Protein AF-0000000075576766 (afdb_homodimer)

InterPro domains:
  IPR001114 Adenylosuccinate synthetase [MF_00011] (1-422)
  IPR001114 Adenylosuccinate synthetase [PF00709] (5-418)
  IPR001114 Adenylosuccinate synthetase [PTHR11846] (3-420)
  IPR001114 Adenylosuccinate synthetase [SM00788] (3-421)
  IPR001114 Adenylosuccinate synthetase [TIGR00184] (5-420)
  IPR001114 Adenylosuccinate synthetase [cd03108] (2-418)
  IPR018220 Adenylosuccinate synthase, GTP-binding site [PS01266] (10-17)
  IPR027417 P-loop containing nucleoside triphosphate hydrolase [SSF52540] (1-420)
  IPR042109 Adenylosuccinate synthetase, domain 1 [G3DSA:3.40.440.10] (6-260)
  IPR042110 Adenylosuccinate synthetase, domain 2 [G3DSA:1.10.300.10] (100-195)
  IPR042111 Adenylosuccinate synthetase, domain 3 [G3DSA:3.90.170.10] (261-422)

pLDDT: mean 93.35, std 8.03, range [50.59, 98.88]

Solvent-accessible surface area (backbone atoms only — not comparable to full-atom values): 42208 Å² total; per-residue (Å²): 106,40,35,33,28,39,24,21,33,40,60,34,70,25,59,56,37,39,55,48,49,57,50,35,76,72,25,43,30,26,30,25,33,39,43,31,72,74,44,70,37,63,42,65,56,98,81,42,80,44,80,35,42,58,68,41,74,20,55,80,38,91,78,16,27,20,31,35,25,37,41,21,38,43,39,61,68,60,49,51,52,50,49,48,54,41,46,73,62,71,44,71,65,85,46,47,33,32,20,23,54,12,32,48,38,47,70,66,25,24,51,48,33,43,55,50,41,72,75,67,50,82,69,75,83,51,63,12,57,30,42,34,43,16,28,49,22,58,50,55,63,54,34,47,49,33,42,76,38,54,69,58,37,47,55,52,34,64,60,36,42,59,54,52,37,37,44,42,53,74,72,70,62,86,71,79,50,58,68,64,53,44,53,50,45,54,54,49,22,75,70,43,48,92,32,50,37,59,48,48,60,55,46,48,53,40,55,74,65,49,40,28,35,36,34,44,45,48,46,5,32,40,23,9,51,72,80,24,38,55,64,51,36,48,57,37,57,22,44,52,28,35,45,22,52,38,47,41,30,28,27,66,59,55,68,40,32,36,27,24,28,36,59,40,33,47,39,76,78,66,70,67,56,61,49,56,55,82,58,71,74,62,48,64,54,32,56,86,56,82,48,92,82,21,43,36,39,89,83,76,60,42,73,44,47,40,24,45,24,51,41,57,51,42,35,55,39,33,53,29,38,48,44,62,28,30,32,37,21,50,48,38,69,47,20,79,29,70,58,44,58,37,28,67,42,42,24,52,91,86,36,80,55,87,63,87,64,56,43,76,56,37,58,60,34,41,64,36,69,49,77,41,63,33,52,63,43,88,43,56,81,42,49,40,49,86,68,45,54,68,40,49,45,49,54,51,48,51,50,24,67,72,53,69,41,46,69,45,34,33,22,18,44,86,48,58,78,21,38,16,40,107,105,42,35,33,30,40,26,21,32,40,59,34,73,27,57,55,37,39,54,48,49,58,52,35,77,71,24,44,30,26,29,24,32,39,45,32,72,74,47,68,37,62,40,65,57,97,81,41,79,45,82,38,42,58,69,40,73,20,56,81,38,92,77,18,27,22,31,38,25,38,42,21,39,42,40,62,69,59,47,50,54,51,50,48,54,41,46,74,62,72,44,69,64,86,45,48,35,32,20,25,54,13,31,49,39,49,73,66,25,23,52,50,33,42,56,49,42,74,74,67,50,81,70,73,83,51,64,12,58,30,43,35,42,15,27,49,22,56,50,54,63,54,34,48,49,33,42,74,38,56,68,57,38,48,57,50,36,64,59,37,44,60,54,52,38,38,44,41,53,74,73,71,62,86,72,79,49,56,67,64,54,45,52,51,45,54,54,48,22,72,71,44,50,91,31,51,38,59,46,48,57,56,47,48,53,40,54,75,66,50,41,28,34,36,34,43,45,48,46,4,33,41,24,9,52,72,79,25,39,56,64,53,37,48,57,36,58,23,45,53,28,35,45,23,52,36,48,41,31,27,27,65,59,52,69,40,31,36,26,25,28,37,60,39,34,48,40,74,78,65,72,67,56,61,48,55,55,83,59,70,74,60,47,65,54,32,56,87,56,84,48,90,82,21,42,36,39,90,83,76,60,42,73,44,46,40,24,44,23,52,42,55,52,42,33,53,40,33,53,30,40,46,44,62,29,29,31,36,21,50,46,39,70,48,19,80,29,72,60,42,57,38,28,67,43,41,23,50,91,87,36,80,56,89,63,87,65,56,44,74,56,38,59,61,33,42,64,36,71,48,76,41,64,34,55,62,45,88,42,55,82,43,50,39,49,88,71,47,54,69,40,50,45,48,54,52,49,51,52,23,66,71,52,69,41,45,70,44,35,34,22,18,46,86,48,57,78,20,37,15,39,106

Secondary structure (DSSP, 8-state):
-EEEEEEESSSS-S-HHHHHHHHHTT-SEEEE-SB-TT--EEEEETTEEEEESSS-GGGGSTT-EEEE-TTBEE-HHHHHHHHHHHHHTT---TTEEEETTPEE--HHHHHHHHHHHHTT-S---SSSHHHHHHHHHTT---BGGGGG-HHHHHHHHHHHHHHHHHHHGGGTPPPP-HHHHHHHHHHHHHHHGGGEE-HHHHHHHHHHTT-EEEEEEEEEGGG-TTTSSTTSS-SS--STHHHHHHHTS-GGG--EEEEEEESSEEE-SSS--TTB--STHHHHHH--S-STTSSB-TTT-PBPEEE-EEHHHHHHHHHHH--SEEEEE-GGGGTT-SEEEEEEEEEETTEE-SSPP-HHHHTT-EEEEEEEE---S--TT--BGGGS-HHHHHHHHHHHHHHTSEEEEEE-SSSTT-EEE-/-EEEEEEESSSS-S-HHHHHHHHHTT-SEEEE-SB-TTS-EEEEETTEEEEESSS-GGGGSTT-EEEE-TTBEE-HHHHHHHHHHHHHTT---TTEEEETTPEE--HHHHHHHHHHHHTT-S---SSSHHHHHHHHHTT---BGGGGG-HHHHHHHHHHHHHHHHHHHGGGTPPPP-HHHHHHHHHHHHHHHGGGEE-HHHHHHHHHHTT-EEEEEEEEEGGG-TTTSSTTSS-SS--STHHHHHHHTS-GGG--EEEEEEESSEEE-SSS--TTB--STHHHHHH--S-STTSSB-TTT-PBPEEE-EEHHHHHHHHHHH--SEEEEE-GGGGTT-SEEEEEEEEEETTEE-SSPPPHHHHTT-EEEEEEEE---S--TT--BGGGS-HHHHHHHHHHHHHHTSEEEEEE-SSSTT-EEE-

Sequence (844 aa):
MSISVLVGAQWGDEGKGKMVDYFAQQSDLIVRFQGGDNAGHTVINDYGVFKLHLIPCGVFNKDCQCLIGTGLVVNPDVLFEEMQQIVEAKLSLAGLKISSKAHILMPYHQKLDELMEASGGIGTTKRGIGQAYAYKAMRKSLRFEDLLNLENAKKKLENIVPVVNDQMASYQIEPYTVAGLFEKCQVWAKTFADMIVNPVAYLHEQIDADKNILFEGQLGAMKDIDLGIFPYVTSSNPIAAYAAVSGGFPAKKIDKVIGVAKAFSSAVGAGPFPTEEFGGTIDILRGTGEKPDDEFGARTGRSRRLGWIDIPVLKYTHAINGYDELALCKIDKLDDLPEIKICVDYKLDGKLIKEFPNTEDLEKVEPVYITLPGWLSDTTKIRRLDDLPDNAKKYIKTIEDLVGTTVAYVGVGPDREDLAIRMSISVLVGAQWGDEGKGKMVDYFAQQSDLIVRFQGGDNAGHTVINDYGVFKLHLIPCGVFNKDCQCLIGTGLVVNPDVLFEEMQQIVEAKLSLAGLKISSKAHILMPYHQKLDELMEASGGIGTTKRGIGQAYAYKAMRKSLRFEDLLNLENAKKKLENIVPVVNDQMASYQIEPYTVAGLFEKCQVWAKTFADMIVNPVAYLHEQIDADKNILFEGQLGAMKDIDLGIFPYVTSSNPIAAYAAVSGGFPAKKIDKVIGVAKAFSSAVGAGPFPTEEFGGTIDILRGTGEKPDDEFGARTGRSRRLGWIDIPVLKYTHAINGYDELALCKIDKLDDLPEIKICVDYKLDGKLIKEFPNTEDLEKVEPVYITLPGWLSDTTKIRRLDDLPDNAKKYIKTIEDLVGTTVAYVGVGPDREDLAIR

Radius of gyration: 26.63 Å; Cα contacts (8 Å, |Δi|>4): 2029; chains: 2; bounding box: 61×81×69 Å

Foldseek 3Di:
DAEEEEFALFFFPQQLQLVQLLCLVVFQEEEAQAEEQQFWHWAADPLGIATDRQWRPNQVPPRHAYERFLHYAYALVSVVVSVVVCVVSVTDCPRYAYEQNHWYQAPLLLVVLVLVVVVPDQDGSSSSQQVSVVCVVVVLTHGNVCLLPLVVVLVSCVVNQVVSCVVCVVVPDDGDDSVVRSVVSPVSSVVRVVRYDNQQVVVVVCVVVVTGYYYYFGTHQLQAVPQHQPPNHGPHGRARQVSCVRRVHDSVRRDAYEHRHEQWDWHDGDFFDQFFDDDDPFVLLQPDLPDPNHQADPVPRHHITTGGAELLSSLSSCVVHVHQAYAYEDCQSQQQPQKGKYFQFWDQPNHTDDDDDHRVSSNRIHTDIDMFGHQNHQCQPAAALVPDGPSVVVSQVVSCVSNVHYHAWYARDSHSRRIHGD/DAEEEEFALFFFPQQLQLVQLLCLVVFQEEEAQAEEQQFWHWAADPLGIATDRQWRSNQVPPRHAYERFLHYAYALVSVVVSVVVCVVSVTDCPRYAYEQNHFYQAPLLLVVLVLVVVVPDQDGSSSSQQVSVVCVVVVLTHGNVCLLPLVVVLVSCVVNQVVSCVVCVVVPDDGDDSVVRSVVSPVSSVVHVVRYDNQQVVVVVCVVVVTGYYYYFGTHQLQAVPQHQPPNHGSHGRARQVSCVRNVHDSVRRDAYEHRHEQWDWHDGDFFDQFFDDDDPFVLLQPDLPDPNHQADPVPRHHITTGGAELLSSLSSCVVHVHQAYAYEDCQSQQQPQKGKYFQFWDQPNHTDDDDDHRVSSNRIHTDIDMFGHQNDQCQPAAALVPDGPSVVVSQVVSCVSNVHYHAWYARDSHSRRIHGD

Structure (mmCIF, N/CA/C/O backbone):
data_AF-0000000075576766-model_v1
#
loop_
_entity.id
_entity.type
_entity.pdbx_description
1 polymer 'Adenylosuccinate synthetase'
#
loop_
_atom_site.group_PDB
_atom_site.id
_atom_site.type_symbol
_atom_site.label_atom_id
_atom_site.label_alt_id
_atom_site.label_comp_id
_atom_site.label_asym_id
_atom_site.label_entity_id
_atom_site.label_seq_id
_atom_site.pdbx_PDB_ins_code
_atom_site.Cartn_x
_atom_site.Cartn_y
_atom_site.Cartn_z
_atom_site.occupancy
_atom_site.B_iso_or_equiv
_atom_site.auth_seq_id
_atom_site.auth_comp_id
_atom_site.auth_asym_id
_atom_site.auth_atom_id
_atom_site.pdbx_PDB_model_num
ATOM 1 N N . MET A 1 1 ? -19.375 12.641 -13 1 74.81 1 MET A N 1
ATOM 2 C CA . MET A 1 1 ? -18.844 11.57 -12.156 1 74.81 1 MET A CA 1
ATOM 3 C C . MET A 1 1 ? -17.359 11.812 -11.852 1 74.81 1 MET A C 1
ATOM 5 O O . MET A 1 1 ? -16.578 12.133 -12.742 1 74.81 1 MET A O 1
ATOM 9 N N . SER A 1 2 ? -17.094 11.953 -10.523 1 90 2 SER A N 1
ATOM 10 C CA . SER A 1 2 ? -15.688 12.219 -10.234 1 90 2 SER A CA 1
ATOM 11 C C . SER A 1 2 ? -15.258 11.578 -8.922 1 90 2 SER A C 1
ATOM 13 O O . SER A 1 2 ? -16.062 11.492 -7.984 1 90 2 SER A O 1
ATOM 15 N N . ILE A 1 3 ? -14.188 10.945 -8.953 1 98.06 3 ILE A N 1
ATOM 16 C CA . ILE A 1 3 ? -13.508 10.539 -7.723 1 98.06 3 ILE A CA 1
ATOM 17 C C . ILE A 1 3 ? -12.453 11.578 -7.348 1 98.06 3 ILE A C 1
ATOM 19 O O . ILE A 1 3 ? -11.469 11.766 -8.07 1 98.06 3 ILE A O 1
ATOM 23 N N . SER A 1 4 ? -12.688 12.258 -6.23 1 97.94 4 SER A N 1
ATOM 24 C CA . SER A 1 4 ? -11.766 13.25 -5.699 1 97.94 4 SER A CA 1
ATOM 25 C C . SER A 1 4 ? -11.141 12.781 -4.391 1 97.94 4 SER A C 1
ATOM 27 O O . SER A 1 4 ? -11.773 12.047 -3.625 1 97.94 4 SER A O 1
ATOM 29 N N . VAL A 1 5 ? -9.93 13.133 -4.199 1 98.25 5 VAL A N 1
ATOM 30 C CA . VAL A 1 5 ? -9.234 12.836 -2.953 1 98.25 5 VAL A CA 1
ATOM 31 C C . VAL A 1 5 ? -8.734 14.141 -2.32 1 98.25 5 VAL A C 1
ATOM 33 O O . VAL A 1 5 ? -8.086 14.945 -2.982 1 98.25 5 VAL A O 1
ATOM 36 N N . LEU A 1 6 ? -9.07 14.352 -1.067 1 97.31 6 LEU A N 1
ATOM 37 C CA . LEU A 1 6 ? -8.656 15.523 -0.304 1 97.31 6 LEU A CA 1
ATOM 38 C C . LEU A 1 6 ? -7.672 15.141 0.795 1 97.31 6 LEU A C 1
ATOM 40 O O . LEU A 1 6 ? -7.992 14.32 1.664 1 97.31 6 LEU A O 1
ATOM 44 N N . VAL A 1 7 ? -6.453 15.695 0.739 1 97.88 7 VAL A N 1
ATOM 45 C CA . VAL A 1 7 ? -5.422 15.336 1.71 1 97.88 7 VAL A CA 1
ATOM 46 C C . VAL A 1 7 ? -4.762 16.609 2.25 1 97.88 7 VAL A C 1
ATOM 48 O O . VAL A 1 7 ? -4.867 17.672 1.646 1 97.88 7 VAL A O 1
ATOM 51 N N . GLY A 1 8 ? -4.176 16.469 3.434 1 97.31 8 GLY A N 1
ATOM 52 C CA . GLY A 1 8 ? -3.34 17.547 3.943 1 97.31 8 GLY A CA 1
ATOM 53 C C . GLY A 1 8 ? -2 17.641 3.238 1 97.31 8 GLY A C 1
ATOM 54 O O . GLY A 1 8 ? -1.325 16.641 3.027 1 97.31 8 GLY A O 1
ATOM 55 N N . ALA A 1 9 ? -1.594 18.844 2.908 1 98.31 9 ALA A N 1
ATOM 56 C CA . ALA A 1 9 ? -0.404 19.047 2.084 1 98.31 9 ALA A CA 1
ATOM 57 C C . ALA A 1 9 ? 0.824 19.312 2.951 1 98.31 9 ALA A C 1
ATOM 59 O O . ALA A 1 9 ? 1.943 19.406 2.441 1 98.31 9 ALA A O 1
ATOM 60 N N . GLN A 1 10 ? 0.628 19.438 4.238 1 97.56 10 GLN A N 1
ATOM 61 C CA . GLN A 1 10 ? 1.728 19.781 5.137 1 97.56 10 GLN A CA 1
ATOM 62 C C . GLN A 1 10 ? 1.769 18.844 6.336 1 97.56 10 GLN A C 1
ATOM 64 O O . GLN A 1 10 ? 1.989 17.641 6.18 1 97.56 10 GLN A O 1
ATOM 69 N N . TRP A 1 11 ? 1.474 19.328 7.555 1 94 11 TRP A N 1
ATOM 70 C CA . TRP A 1 11 ? 1.73 18.547 8.758 1 94 11 TRP A CA 1
ATOM 71 C C . TRP A 1 11 ? 0.43 18 9.344 1 94 11 TRP A C 1
ATOM 73 O O . TRP A 1 11 ? 0.445 17.266 10.336 1 94 11 TRP A O 1
ATOM 83 N N . GLY A 1 12 ? -0.716 18.312 8.805 1 89.31 12 GLY A N 1
ATOM 84 C CA . GLY A 1 12 ? -1.934 17.625 9.211 1 89.31 12 GLY A CA 1
ATOM 85 C C . GLY A 1 12 ? -2.93 18.547 9.898 1 89.31 12 GLY A C 1
ATOM 86 O O . GLY A 1 12 ? -4.082 18.172 10.125 1 89.31 12 GLY A O 1
ATOM 87 N N . ASP A 1 13 ? -2.578 19.812 10.102 1 84.81 13 ASP A N 1
ATOM 88 C CA . ASP A 1 13 ? -3.469 20.766 10.758 1 84.81 13 ASP A CA 1
ATOM 89 C C . ASP A 1 13 ? -3.822 21.922 9.828 1 84.81 13 ASP A C 1
ATOM 91 O O . ASP A 1 13 ? -3.77 23.078 10.227 1 84.81 13 ASP A O 1
ATOM 95 N N . GLU A 1 14 ? -4.168 21.594 8.695 1 88.5 14 GLU A N 1
ATOM 96 C CA . GLU A 1 14 ? -4.312 22.625 7.672 1 88.5 14 GLU A CA 1
ATOM 97 C C . GLU A 1 14 ? -5.754 23.125 7.582 1 88.5 14 GLU A C 1
ATOM 99 O O . GLU A 1 14 ? -6.07 23.984 6.762 1 88.5 14 GLU A O 1
ATOM 104 N N . GLY A 1 15 ? -6.645 22.578 8.422 1 82.12 15 GLY A N 1
ATOM 105 C CA . GLY A 1 15 ? -8.039 22.969 8.336 1 82.12 15 GLY A CA 1
ATOM 106 C C . GLY A 1 15 ? -8.828 22.188 7.309 1 82.12 15 GLY A C 1
ATOM 107 O O . GLY A 1 15 ? -9.648 22.75 6.582 1 82.12 15 GLY A O 1
ATOM 108 N N . LYS A 1 16 ? -8.555 20.875 7.184 1 87.25 16 LYS A N 1
ATOM 109 C CA . LYS A 1 16 ? -9.195 20.016 6.199 1 87.25 16 LYS A CA 1
ATOM 110 C C . LYS A 1 16 ? -10.703 19.938 6.445 1 87.25 16 LYS A C 1
ATOM 112 O O . LYS A 1 16 ? -11.484 19.781 5.5 1 87.25 16 LYS A O 1
ATOM 117 N N . GLY A 1 17 ? -11.086 20.047 7.703 1 84.06 17 GLY A N 1
ATOM 118 C CA . GLY A 1 17 ? -12.492 19.922 8.047 1 84.06 17 GLY A CA 1
ATOM 119 C C . GLY A 1 17 ? -13.391 20.859 7.27 1 84.06 17 GLY A C 1
ATOM 120 O O . GLY A 1 17 ? -14.445 20.469 6.785 1 84.06 17 GLY A O 1
ATOM 121 N N . LYS A 1 18 ? -12.953 22.078 7.18 1 85.12 18 LYS A N 1
ATOM 122 C CA . LYS A 1 18 ? -13.727 23.078 6.445 1 85.12 18 LYS A CA 1
ATOM 123 C C . LYS A 1 18 ? -13.852 22.703 4.973 1 85.12 18 LYS A C 1
ATOM 125 O O . LYS A 1 18 ? -14.93 22.828 4.391 1 85.12 18 LYS A O 1
ATOM 130 N N . MET A 1 19 ? -12.766 22.281 4.359 1 90.5 19 MET A N 1
ATOM 131 C CA . MET A 1 19 ? -12.75 21.953 2.939 1 90.5 19 MET A CA 1
ATOM 132 C C . MET A 1 19 ? -13.594 20.703 2.666 1 90.5 19 MET A C 1
ATOM 134 O O . MET A 1 19 ? -14.289 20.641 1.655 1 90.5 19 MET A O 1
ATOM 138 N N . VAL A 1 20 ? -13.508 19.734 3.568 1 89.25 20 VAL A N 1
ATOM 139 C CA . VAL A 1 20 ? -14.305 18.531 3.406 1 89.25 20 VAL A CA 1
ATOM 140 C C . VAL A 1 20 ? -15.789 18.875 3.488 1 89.25 20 VAL A C 1
ATOM 142 O O . VAL A 1 20 ? -16.609 18.344 2.727 1 89.25 20 VAL A O 1
ATOM 145 N N . ASP A 1 21 ? -16.109 19.719 4.391 1 85.94 21 ASP A N 1
ATOM 146 C CA . ASP A 1 21 ? -17.5 20.141 4.523 1 85.94 21 ASP A CA 1
ATOM 147 C C . ASP A 1 21 ? -17.984 20.844 3.25 1 85.94 21 ASP A C 1
ATOM 149 O O . ASP A 1 21 ? -19.125 20.641 2.824 1 85.94 21 ASP A O 1
ATOM 153 N N . TYR A 1 22 ? -17.188 21.703 2.689 1 87.94 22 TYR A N 1
ATOM 154 C CA . TYR A 1 22 ? -17.531 22.375 1.442 1 87.94 22 TYR A CA 1
ATOM 155 C C . TYR A 1 22 ? -17.75 21.375 0.319 1 87.94 22 TYR A C 1
ATOM 157 O O . TYR A 1 22 ? -18.766 21.438 -0.391 1 87.94 22 TYR A O 1
ATOM 165 N N . PHE A 1 23 ? -16.875 20.375 0.189 1 90.12 23 PHE A N 1
ATOM 166 C CA . PHE A 1 23 ? -16.953 19.422 -0.915 1 90.12 23 PHE A CA 1
ATOM 167 C C . PHE A 1 23 ? -18.031 18.375 -0.652 1 90.12 23 PHE A C 1
ATOM 169 O O . PHE A 1 23 ? -18.531 17.734 -1.584 1 90.12 23 PHE A O 1
ATOM 176 N N . ALA A 1 24 ? -18.312 18.172 0.62 1 87.25 24 ALA A N 1
ATOM 177 C CA . ALA A 1 24 ? -19.344 17.203 0.985 1 87.25 24 ALA A CA 1
ATOM 178 C C . ALA A 1 24 ? -20.688 17.562 0.375 1 87.25 24 ALA A C 1
ATOM 180 O O . ALA A 1 24 ? -21.469 16.688 0.013 1 87.25 24 ALA A O 1
ATOM 181 N N . GLN A 1 25 ? -20.922 18.828 0.23 1 85.81 25 GLN A N 1
ATOM 182 C CA . GLN A 1 25 ? -22.188 19.297 -0.318 1 85.81 25 GLN A CA 1
ATOM 183 C C . GLN A 1 25 ? -22.344 18.875 -1.778 1 85.81 25 GLN A C 1
ATOM 185 O O . GLN A 1 25 ? -23.453 18.812 -2.293 1 85.81 25 GLN A O 1
ATOM 190 N N . GLN A 1 26 ? -21.297 18.562 -2.367 1 89.06 26 GLN A N 1
ATOM 191 C CA . GLN A 1 26 ? -21.312 18.219 -3.785 1 89.06 26 GLN A CA 1
ATOM 192 C C . GLN A 1 26 ? -21 16.734 -3.992 1 89.06 26 GLN A C 1
ATOM 194 O O . GLN A 1 26 ? -20.781 16.297 -5.121 1 89.06 26 GLN A O 1
ATOM 199 N N . SER A 1 27 ? -21 15.984 -2.939 1 95.06 27 SER A N 1
ATOM 200 C CA . SER A 1 27 ? -20.594 14.578 -3.029 1 95.06 27 SER A CA 1
ATOM 201 C C . SER A 1 27 ? -21.766 13.648 -2.697 1 95.06 27 SER A C 1
ATOM 203 O O . SER A 1 27 ? -22.594 13.969 -1.85 1 95.06 27 SER A O 1
ATOM 205 N N . ASP A 1 28 ? -21.812 12.531 -3.457 1 97.25 28 ASP A N 1
ATOM 206 C CA . ASP A 1 28 ? -22.781 11.484 -3.172 1 97.25 28 ASP A CA 1
ATOM 207 C C . ASP A 1 28 ? -22.281 10.539 -2.082 1 97.25 28 ASP A C 1
ATOM 209 O O . ASP A 1 28 ? -23.078 9.969 -1.338 1 97.25 28 ASP A O 1
ATOM 213 N N . LEU A 1 29 ? -21.016 10.383 -1.977 1 97.88 29 LEU A N 1
ATOM 214 C CA . LEU A 1 29 ? -20.359 9.5 -1.019 1 97.88 29 LEU A CA 1
ATOM 215 C C . LEU A 1 29 ? -19.062 10.102 -0.527 1 97.88 29 LEU A C 1
ATOM 217 O O . LEU A 1 29 ? -18.266 10.617 -1.323 1 97.88 29 LEU A O 1
ATOM 221 N N . ILE A 1 30 ? -18.844 10.109 0.769 1 97.5 30 ILE A N 1
ATOM 222 C CA . ILE A 1 30 ? -17.562 10.484 1.359 1 97.5 30 ILE A CA 1
ATOM 223 C C . ILE A 1 30 ? -16.969 9.281 2.084 1 97.5 30 ILE A C 1
ATOM 225 O O . ILE A 1 30 ? -17.641 8.609 2.865 1 97.5 30 ILE A O 1
ATOM 229 N N . VAL A 1 31 ? -15.711 9.008 1.794 1 98.19 31 VAL A N 1
ATOM 230 C CA . VAL A 1 31 ? -15.016 7.844 2.348 1 98.19 31 VAL A CA 1
ATOM 231 C C . VAL A 1 31 ? -13.805 8.305 3.158 1 98.19 31 VAL A C 1
ATOM 233 O O . VAL A 1 31 ? -12.945 9.016 2.643 1 98.19 31 VAL A O 1
ATOM 236 N N . ARG A 1 32 ? -13.781 8 4.414 1 97.25 32 ARG A N 1
ATOM 237 C CA . ARG A 1 32 ? -12.523 8.047 5.148 1 97.25 32 ARG A CA 1
ATOM 238 C C . ARG A 1 32 ? -11.672 6.816 4.844 1 97.25 32 ARG A C 1
ATOM 240 O O . ARG A 1 32 ? -12.07 5.688 5.137 1 97.25 32 ARG A O 1
ATOM 247 N N . PHE A 1 33 ? -10.453 7.031 4.363 1 97.88 33 PHE A N 1
ATOM 248 C CA . PHE A 1 33 ? -9.844 5.879 3.709 1 97.88 33 PHE A CA 1
ATOM 249 C C . PHE A 1 33 ? -8.609 5.41 4.48 1 97.88 33 PHE A C 1
ATOM 251 O O . PHE A 1 33 ? -8.023 4.383 4.148 1 97.88 33 PHE A O 1
ATOM 258 N N . GLN A 1 34 ? -8.211 6.086 5.562 1 97.75 34 GLN A N 1
ATOM 259 C CA . GLN A 1 34 ? -7.062 5.633 6.34 1 97.75 34 GLN A CA 1
ATOM 260 C C . GLN A 1 34 ? -7.055 6.266 7.73 1 97.75 34 GLN A C 1
ATOM 262 O O . GLN A 1 34 ? -7.852 7.16 8.016 1 97.75 34 GLN A O 1
ATOM 267 N N . GLY A 1 35 ? -6.258 5.816 8.586 1 96.69 35 GLY A N 1
ATOM 268 C CA . GLY A 1 35 ? -6.074 6.402 9.906 1 96.69 35 GLY A CA 1
ATOM 269 C C . GLY A 1 35 ? -6.898 5.723 10.984 1 96.69 35 GLY A C 1
ATOM 270 O O . GLY A 1 35 ? -7.07 4.5 10.961 1 96.69 35 GLY A O 1
ATOM 271 N N . GLY A 1 36 ? -7.305 6.406 11.961 1 96.62 36 GLY A N 1
ATOM 272 C CA . GLY A 1 36 ? -8.062 5.996 13.133 1 96.62 36 GLY A CA 1
ATOM 273 C C . GLY A 1 36 ? -8.516 7.164 13.992 1 96.62 36 GLY A C 1
ATOM 274 O O . GLY A 1 36 ? -8.797 8.25 13.477 1 96.62 36 GLY A O 1
ATOM 275 N N . ASP A 1 37 ? -8.695 6.891 15.203 1 95 37 ASP A N 1
ATOM 276 C CA . ASP A 1 37 ? -9.258 7.938 16.047 1 95 37 ASP A CA 1
ATOM 277 C C . ASP A 1 37 ? -8.148 8.789 16.672 1 95 37 ASP A C 1
ATOM 279 O O . ASP A 1 37 ? -8.383 9.492 17.656 1 95 37 ASP A O 1
ATOM 283 N N . ASN A 1 38 ? -6.922 8.68 16.047 1 90.19 38 ASN A N 1
ATOM 284 C CA . ASN A 1 38 ? -5.812 9.492 16.531 1 90.19 38 ASN A CA 1
ATOM 285 C C . ASN A 1 38 ? -5.871 10.914 15.992 1 90.19 38 ASN A C 1
ATOM 287 O O . ASN A 1 38 ? -5.16 11.797 16.469 1 90.19 38 ASN A O 1
ATOM 291 N N . ALA A 1 39 ? -6.617 11.055 14.93 1 83.25 39 ALA A N 1
ATOM 292 C CA . ALA A 1 39 ? -6.82 12.383 14.367 1 83.25 39 ALA A CA 1
ATOM 293 C C . ALA A 1 39 ? -8.305 12.664 14.148 1 83.25 39 ALA A C 1
ATOM 295 O O . ALA A 1 39 ? -9.117 11.742 14.062 1 83.25 39 ALA A O 1
ATOM 296 N N . GLY A 1 40 ? -8.531 13.992 14.234 1 80.19 40 GLY A N 1
ATOM 297 C CA . GLY A 1 40 ? -9.93 14.367 14.055 1 80.19 40 GLY A CA 1
ATOM 298 C C . GLY A 1 40 ? -10.094 15.734 13.414 1 80.19 40 GLY A C 1
ATOM 299 O O . GLY A 1 40 ? -9.109 16.391 13.086 1 80.19 40 GLY A O 1
ATOM 300 N N . HIS A 1 41 ? -11.289 15.961 13.078 1 74.25 41 HIS A N 1
ATOM 301 C CA . HIS A 1 41 ? -11.641 17.25 12.5 1 74.25 41 HIS A CA 1
ATOM 302 C C . HIS A 1 41 ? -12.82 17.875 13.234 1 74.25 41 HIS A C 1
ATOM 304 O O . HIS A 1 41 ? -13.711 17.172 13.703 1 74.25 41 HIS A O 1
ATOM 310 N N . THR A 1 42 ? -12.633 19.094 13.445 1 76.19 42 THR A N 1
ATOM 311 C CA . THR A 1 42 ? -13.742 19.875 14 1 76.19 42 THR A CA 1
ATOM 312 C C . THR A 1 42 ? -14.586 20.484 12.883 1 76.19 42 THR A C 1
ATOM 314 O O . THR A 1 42 ? -14.055 21.109 11.969 1 76.19 42 THR A O 1
ATOM 317 N N . VAL A 1 43 ? -15.828 20.172 12.977 1 76.88 43 VAL A N 1
ATOM 318 C CA . VAL A 1 43 ? -16.781 20.734 12.023 1 76.88 43 VAL A CA 1
ATOM 319 C C . VAL A 1 43 ? -17.75 21.656 12.734 1 76.88 43 VAL A C 1
ATOM 321 O O . VAL A 1 43 ? -18.297 21.312 13.781 1 76.88 43 VAL A O 1
ATOM 324 N N . ILE A 1 44 ? -17.797 22.828 12.227 1 78.06 44 ILE A N 1
ATOM 325 C CA . ILE A 1 44 ? -18.75 23.812 12.727 1 78.06 44 ILE A CA 1
ATOM 326 C C . ILE A 1 44 ? -19.844 24.047 11.68 1 78.06 44 ILE A C 1
ATOM 328 O O . ILE A 1 44 ? -19.547 24.5 10.57 1 78.06 44 ILE A O 1
ATOM 332 N N . ASN A 1 45 ? -21.078 23.703 12.016 1 81.31 45 ASN A N 1
ATOM 333 C CA . ASN A 1 45 ? -22.203 23.906 11.094 1 81.31 45 ASN A CA 1
ATOM 334 C C . ASN A 1 45 ? -23.484 24.219 11.836 1 81.31 45 ASN A C 1
ATOM 336 O O . ASN A 1 45 ? -23.469 24.625 13 1 81.31 45 ASN A O 1
ATOM 340 N N . ASP A 1 46 ? -24.625 24.172 11.102 1 82.75 46 ASP A N 1
ATOM 341 C CA . ASP A 1 46 ? -25.922 24.578 11.625 1 82.75 46 ASP A CA 1
ATOM 342 C C . ASP A 1 46 ? -26.359 23.688 12.789 1 82.75 46 ASP A C 1
ATOM 344 O O . ASP A 1 46 ? -27.203 24.078 13.602 1 82.75 46 ASP A O 1
ATOM 348 N N . TYR A 1 47 ? -25.75 22.562 12.891 1 87.69 47 TYR A N 1
ATOM 349 C CA . TYR A 1 47 ? -26.156 21.625 13.922 1 87.69 47 TYR A CA 1
ATOM 350 C C . TYR A 1 47 ? -25.312 21.781 15.172 1 87.69 47 TYR A C 1
ATOM 352 O O . TYR A 1 47 ? -25.672 21.266 16.234 1 87.69 47 TYR A O 1
ATOM 360 N N . GLY A 1 48 ? -24.25 22.531 15.047 1 84.19 48 GLY A N 1
ATOM 361 C CA . GLY A 1 48 ? -23.375 22.75 16.188 1 84.19 48 GLY A CA 1
ATOM 362 C C . GLY A 1 48 ? -21.906 22.531 15.883 1 84.19 48 GLY A C 1
ATOM 363 O O . GLY A 1 48 ? -21.469 22.719 14.742 1 84.19 48 GLY A O 1
ATOM 364 N N . VAL A 1 49 ? -21.156 22.328 16.906 1 82.62 49 VAL A N 1
ATOM 365 C CA . VAL A 1 49 ? -19.734 22.031 16.812 1 82.62 49 VAL A CA 1
ATOM 366 C C . VAL A 1 49 ? -19.484 20.547 17.109 1 82.62 49 VAL A C 1
ATOM 368 O O . VAL A 1 49 ? -19.891 20.047 18.156 1 82.62 49 VAL A O 1
ATOM 371 N N . PHE A 1 50 ? -18.938 19.875 16.172 1 84.19 50 PHE A N 1
ATOM 372 C CA . PHE A 1 50 ? -18.719 18.438 16.297 1 84.19 50 PHE A CA 1
ATOM 373 C C . PHE A 1 50 ? -17.25 18.109 16.172 1 84.19 50 PHE A C 1
ATOM 375 O O . PHE A 1 50 ? -16.547 18.656 15.32 1 84.19 50 PHE A O 1
ATOM 382 N N . LYS A 1 51 ? -16.75 17.359 17.062 1 82.88 51 LYS A N 1
ATOM 383 C CA . LYS A 1 51 ? -15.414 16.797 16.938 1 82.88 51 LYS A CA 1
ATOM 384 C C . LYS A 1 51 ? -15.484 15.32 16.531 1 82.88 51 LYS A C 1
ATOM 386 O O . LYS A 1 51 ? -15.758 14.453 17.359 1 82.88 51 LYS A O 1
ATOM 391 N N . LEU A 1 52 ? -15.125 15.055 15.297 1 88.81 52 LEU A N 1
ATOM 392 C CA . LEU A 1 52 ? -15.227 13.703 14.766 1 88.81 52 LEU A CA 1
ATOM 393 C C . LEU A 1 52 ? -13.844 13.141 14.438 1 88.81 52 LEU A C 1
ATOM 395 O O . LEU A 1 52 ? -12.945 13.875 14.039 1 88.81 52 LEU A O 1
ATOM 399 N N . HIS A 1 53 ? -13.688 11.883 14.672 1 92.31 53 HIS A N 1
ATOM 400 C CA . HIS A 1 53 ? -12.43 11.188 14.438 1 92.31 53 HIS A CA 1
ATOM 401 C C . HIS A 1 53 ? -12.578 10.117 13.359 1 92.31 53 HIS A C 1
ATOM 403 O O . HIS A 1 53 ? -11.688 9.945 12.523 1 92.31 53 HIS A O 1
ATOM 409 N N . LEU A 1 54 ? -13.703 9.477 13.391 1 96.81 54 LEU A N 1
ATOM 410 C CA . LEU A 1 54 ? -13.883 8.305 12.531 1 96.81 54 LEU A CA 1
ATOM 411 C C . LEU A 1 54 ? -14.969 8.555 11.492 1 96.81 54 LEU A C 1
ATOM 413 O O . LEU A 1 54 ? -14.828 8.164 10.328 1 96.81 54 LEU A O 1
ATOM 417 N N . ILE A 1 55 ? -16.047 9.211 11.875 1 96.25 55 ILE A N 1
ATOM 418 C CA . ILE A 1 55 ? -17.188 9.414 10.992 1 96.25 55 ILE A CA 1
ATOM 419 C C . ILE A 1 55 ? -16.859 10.5 9.969 1 96.25 55 ILE A C 1
ATOM 421 O O . ILE A 1 55 ? -16.438 11.602 10.328 1 96.25 55 ILE A O 1
ATOM 425 N N . PRO A 1 56 ? -17.062 10.203 8.656 1 94.31 56 PRO A N 1
ATOM 426 C CA . PRO A 1 56 ? -16.828 11.227 7.637 1 94.31 56 PRO A CA 1
ATOM 427 C C . PRO A 1 56 ? -17.734 12.438 7.793 1 94.31 56 PRO A C 1
ATOM 429 O O . PRO A 1 56 ? -18.859 12.312 8.297 1 94.31 56 PRO A O 1
ATOM 432 N N . CYS A 1 57 ? -17.266 13.523 7.289 1 87.62 57 CYS A N 1
ATOM 433 C CA . CYS A 1 57 ? -17.969 14.789 7.469 1 87.62 57 CYS A CA 1
ATOM 434 C C . CYS A 1 57 ? -19.281 14.812 6.691 1 87.62 57 CYS A C 1
ATOM 436 O O . CYS A 1 57 ? -20.141 15.648 6.941 1 87.62 57 CYS A O 1
ATOM 438 N N . GLY A 1 58 ? -19.5 13.883 5.77 1 89 58 GLY A N 1
ATOM 439 C CA . GLY A 1 58 ? -20.719 13.828 4.973 1 89 58 GLY A CA 1
ATOM 440 C C . GLY A 1 58 ? -21.953 13.469 5.785 1 89 58 GLY A C 1
ATOM 441 O O . GLY A 1 58 ? -23.078 13.633 5.32 1 89 58 GLY A O 1
ATOM 442 N N . VAL A 1 59 ? -21.766 13.094 6.988 1 92.25 59 VAL A N 1
ATOM 443 C CA . VAL A 1 59 ? -2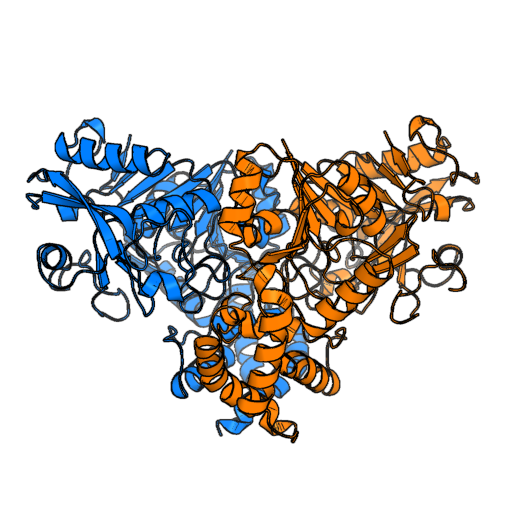2.859 12.625 7.84 1 92.25 59 VAL A CA 1
ATOM 444 C C . VAL A 1 59 ? -23.844 13.758 8.094 1 92.25 59 VAL A C 1
ATOM 446 O O . VAL A 1 59 ? -25.016 13.516 8.398 1 92.25 59 VAL A O 1
ATOM 449 N N . PHE A 1 60 ? -23.453 14.961 7.879 1 89.75 60 PHE A N 1
ATOM 450 C CA . PHE A 1 60 ? -24.312 16.109 8.148 1 89.75 60 PHE A CA 1
ATOM 451 C C . PHE A 1 60 ? -25.172 16.438 6.934 1 89.75 60 PHE A C 1
ATOM 453 O O . PHE A 1 60 ? -26.078 17.266 7.016 1 89.75 60 PHE A O 1
ATOM 460 N N . ASN A 1 61 ? -24.875 15.812 5.828 1 88.75 61 ASN A N 1
ATOM 461 C CA . ASN A 1 61 ? -25.656 15.961 4.605 1 88.75 61 ASN A CA 1
ATOM 462 C C . ASN A 1 61 ? -26.594 14.781 4.387 1 88.75 61 ASN A C 1
ATOM 464 O O . ASN A 1 61 ? -26.141 13.664 4.137 1 88.75 61 ASN A O 1
ATOM 468 N N . LYS A 1 62 ? -27.828 15.047 4.355 1 85.25 62 LYS A N 1
ATOM 469 C CA . LYS A 1 62 ? -28.844 14.008 4.305 1 85.25 62 LYS A CA 1
ATOM 470 C C . LYS A 1 62 ? -28.719 13.172 3.031 1 85.25 62 LYS A C 1
ATOM 472 O O . LYS A 1 62 ? -29.078 11.992 3.018 1 85.25 62 LYS A O 1
ATOM 477 N N . ASP A 1 63 ? -28.234 13.727 2.047 1 89.19 63 ASP A N 1
ATOM 478 C CA . ASP A 1 63 ? -28.188 13.047 0.756 1 89.19 63 ASP A CA 1
ATOM 479 C C . ASP A 1 63 ? -26.812 12.438 0.494 1 89.19 63 ASP A C 1
ATOM 481 O O . ASP A 1 63 ? -26.562 11.898 -0.584 1 89.19 63 ASP A O 1
ATOM 485 N N . CYS A 1 64 ? -25.953 12.539 1.461 1 93.38 64 CYS A N 1
ATOM 486 C CA . CYS A 1 64 ? -24.594 12.039 1.289 1 93.38 64 CYS A CA 1
ATOM 487 C C . CYS A 1 64 ? -24.375 10.758 2.078 1 93.38 64 CYS A C 1
ATOM 489 O O . CYS A 1 64 ? -24.703 10.688 3.262 1 93.38 64 CYS A O 1
ATOM 491 N N . GLN A 1 65 ? -23.906 9.742 1.383 1 96.69 65 GLN A N 1
ATOM 492 C CA . GLN A 1 65 ? -23.5 8.523 2.074 1 96.69 65 GLN A CA 1
ATOM 493 C C . GLN A 1 65 ? -22.078 8.648 2.629 1 96.69 65 GLN A C 1
ATOM 495 O O . GLN A 1 65 ? -21.281 9.445 2.129 1 96.69 65 GLN A O 1
ATOM 500 N N . CYS A 1 66 ? -21.859 7.945 3.711 1 97.69 66 CYS A N 1
ATOM 501 C CA . CYS A 1 66 ? -20.547 7.949 4.348 1 97.69 66 CYS A CA 1
ATOM 502 C C . CYS A 1 66 ? -20.031 6.527 4.527 1 97.69 66 CYS A C 1
ATOM 504 O O . CYS A 1 66 ? -20.797 5.621 4.867 1 97.69 66 CYS A O 1
ATOM 506 N N . LEU A 1 67 ? -18.781 6.336 4.234 1 98.69 67 LEU A N 1
ATOM 507 C CA . LEU A 1 67 ? -18.141 5.039 4.43 1 98.69 67 LEU A CA 1
ATOM 508 C C . LEU A 1 67 ? -16.891 5.172 5.281 1 98.69 67 LEU A C 1
ATOM 510 O O . LEU A 1 67 ? -15.977 5.93 4.938 1 98.69 67 LEU A O 1
ATOM 514 N N . ILE A 1 68 ? -16.906 4.508 6.449 1 98.62 68 ILE A N 1
ATOM 515 C CA . ILE A 1 68 ? -15.672 4.254 7.168 1 98.62 68 ILE A CA 1
ATOM 516 C C . ILE A 1 68 ? -14.859 3.18 6.441 1 98.62 68 ILE A C 1
ATOM 518 O O . ILE A 1 68 ? -15.219 2 6.469 1 98.62 68 ILE A O 1
ATOM 522 N N . GLY A 1 69 ? -13.828 3.6 5.871 1 98.56 69 GLY A N 1
ATOM 523 C CA . GLY A 1 69 ? -13.195 2.836 4.809 1 98.56 69 GLY A CA 1
ATOM 524 C C . GLY A 1 69 ? -12.305 1.721 5.32 1 98.56 69 GLY A C 1
ATOM 525 O O . GLY A 1 69 ? -12.086 1.597 6.527 1 98.56 69 GLY A O 1
ATOM 526 N N . THR A 1 70 ? -11.758 0.978 4.395 1 98.62 70 THR A N 1
ATOM 527 C CA . THR A 1 70 ? -11.016 -0.255 4.617 1 98.62 70 THR A CA 1
ATOM 528 C C . THR A 1 70 ? -9.672 0.039 5.277 1 98.62 70 THR A C 1
ATOM 530 O O . THR A 1 70 ? -9.172 -0.766 6.066 1 98.62 70 THR A O 1
ATOM 533 N N . GLY A 1 71 ? -9.133 1.178 4.992 1 98.12 71 GLY A N 1
ATOM 534 C CA . GLY A 1 71 ? -7.789 1.489 5.453 1 98.12 71 GLY A CA 1
ATOM 535 C C . GLY A 1 71 ? -7.742 1.953 6.898 1 98.12 71 GLY A C 1
ATOM 536 O O . GLY A 1 71 ? -6.664 2.186 7.449 1 98.12 71 GLY A O 1
ATOM 537 N N . LEU A 1 72 ? -8.875 2.025 7.598 1 98.19 72 LEU A N 1
ATOM 538 C CA . LEU A 1 72 ? -8.938 2.531 8.961 1 98.19 72 LEU A CA 1
ATOM 539 C C . LEU A 1 72 ? -8.766 1.398 9.969 1 98.19 72 LEU A C 1
ATOM 541 O O . LEU A 1 72 ? -9.094 0.246 9.68 1 98.19 72 LEU A O 1
ATOM 545 N N . VAL A 1 73 ? -8.148 1.72 11.047 1 98.62 73 VAL A N 1
ATOM 546 C CA . VAL A 1 73 ? -8.328 0.959 12.281 1 98.62 73 VAL A CA 1
ATOM 547 C C . VAL A 1 73 ? -9.359 1.649 13.172 1 98.62 73 VAL A C 1
ATOM 549 O O . VAL A 1 73 ? -9.164 2.797 13.578 1 98.62 73 VAL A O 1
ATOM 552 N N . VAL A 1 74 ? -10.453 0.952 13.438 1 98.75 74 VAL A N 1
ATOM 553 C CA . VAL A 1 74 ? -11.625 1.609 14 1 98.75 74 VAL A CA 1
ATOM 554 C C . VAL A 1 74 ? -11.82 1.162 15.445 1 98.75 74 VAL A C 1
ATOM 556 O O . VAL A 1 74 ? -11.945 -0.034 15.727 1 98.75 74 VAL A O 1
ATOM 559 N N . ASN A 1 75 ? -11.766 2.082 16.359 1 98.56 75 ASN A N 1
ATOM 560 C CA . ASN A 1 75 ? -12.211 1.854 17.719 1 98.56 75 ASN A CA 1
ATOM 561 C C . ASN A 1 75 ? -13.734 1.891 17.828 1 98.56 75 ASN A C 1
ATOM 563 O O . ASN A 1 75 ? -14.336 2.963 17.766 1 98.56 75 ASN A O 1
ATOM 567 N N . PRO A 1 76 ? -14.312 0.763 18.031 1 98.69 76 PRO A N 1
ATOM 568 C CA . PRO A 1 76 ? -15.781 0.733 18 1 98.69 76 PRO A CA 1
ATOM 569 C C . PRO A 1 76 ? -16.406 1.582 19.094 1 98.69 76 PRO A C 1
ATOM 571 O O . PRO A 1 76 ? -17.484 2.15 18.906 1 98.69 76 PRO A O 1
ATOM 574 N N . ASP A 1 77 ? -15.781 1.646 20.219 1 98.25 77 ASP A N 1
ATOM 575 C CA . ASP A 1 77 ? -16.328 2.443 21.312 1 98.25 77 ASP A CA 1
ATOM 576 C C . ASP A 1 77 ? -16.328 3.93 20.953 1 98.25 77 ASP A C 1
ATOM 578 O O . ASP A 1 77 ? -17.297 4.645 21.25 1 98.25 77 ASP A O 1
ATOM 582 N N . VAL A 1 78 ? -15.258 4.355 20.375 1 97.25 78 VAL A N 1
ATOM 583 C CA . VAL A 1 78 ? -15.18 5.75 19.953 1 97.25 78 VAL A CA 1
ATOM 584 C C . VAL A 1 78 ? -16.188 6.016 18.828 1 97.25 78 VAL A C 1
ATOM 586 O O . VAL A 1 78 ? -16.844 7.062 18.812 1 97.25 78 VAL A O 1
ATOM 589 N N . LEU A 1 79 ? -16.281 5.105 17.906 1 98.31 79 LEU A N 1
ATOM 590 C CA . LEU A 1 79 ? -17.266 5.242 16.844 1 98.31 79 LEU A CA 1
ATOM 591 C C . LEU A 1 79 ? -18.672 5.379 17.406 1 98.31 79 LEU A C 1
ATOM 593 O O . LEU A 1 79 ? -19.453 6.219 16.953 1 98.31 79 LEU A O 1
ATOM 597 N N . PHE A 1 80 ? -19.016 4.531 18.391 1 98 80 PHE A N 1
ATOM 598 C CA . PHE A 1 80 ? -20.328 4.586 19.031 1 98 80 PHE A CA 1
ATOM 599 C C . PHE A 1 80 ? -20.562 5.945 19.688 1 98 80 PHE A C 1
ATOM 601 O O . PHE A 1 80 ? -21.656 6.512 19.578 1 98 80 PHE A O 1
ATOM 608 N N . GLU A 1 81 ? -19.547 6.422 20.359 1 96.69 81 GLU A N 1
ATOM 609 C CA . GLU A 1 81 ? -19.656 7.738 20.984 1 96.69 81 GLU A CA 1
ATOM 610 C C . GLU A 1 81 ? -19.953 8.82 19.938 1 96.69 81 GLU A C 1
ATOM 612 O O . GLU A 1 81 ? -20.766 9.703 20.172 1 96.69 81 GLU A O 1
ATOM 617 N N . GLU A 1 82 ? -19.219 8.781 18.844 1 96.38 82 GLU A N 1
ATOM 618 C CA . GLU A 1 82 ? -19.453 9.742 17.766 1 96.38 82 GLU A CA 1
ATOM 619 C C . GLU A 1 82 ? -20.875 9.609 17.219 1 96.38 82 GLU A C 1
ATOM 621 O O . GLU A 1 82 ? -21.531 10.609 16.938 1 96.38 82 GLU A O 1
ATOM 626 N N . MET A 1 83 ? -21.312 8.398 17.031 1 97 83 MET A N 1
ATOM 627 C CA . MET A 1 83 ? -22.672 8.156 16.547 1 97 83 MET A CA 1
ATOM 628 C C . MET A 1 83 ? -23.703 8.766 17.5 1 97 83 MET A C 1
ATOM 630 O O . MET A 1 83 ? -24.688 9.344 17.047 1 97 83 MET A O 1
ATOM 634 N N . GLN A 1 84 ? -23.453 8.625 18.734 1 96.12 84 GLN A N 1
ATOM 635 C CA . GLN A 1 84 ? -24.375 9.188 19.719 1 96.12 84 GLN A CA 1
ATOM 636 C C . GLN A 1 84 ? -24.453 10.703 19.578 1 96.12 84 GLN A C 1
ATOM 638 O O . GLN A 1 84 ? -25.531 11.289 19.703 1 96.12 84 GLN A O 1
ATOM 643 N N . GLN A 1 85 ? -23.312 11.32 19.328 1 92.94 85 GLN A N 1
ATOM 644 C CA . GLN A 1 85 ? -23.297 12.758 19.109 1 92.94 85 GLN A CA 1
ATOM 645 C C . GLN A 1 85 ? -24.172 13.141 17.906 1 92.94 85 GLN A C 1
ATOM 647 O O . GLN A 1 85 ? -24.922 14.125 17.969 1 92.94 85 GLN A O 1
ATOM 652 N N . ILE A 1 86 ? -24.078 12.383 16.922 1 94.25 86 ILE A N 1
ATOM 653 C CA . ILE A 1 86 ? -24.844 12.648 15.703 1 94.25 86 ILE A CA 1
ATOM 654 C C . ILE A 1 86 ? -26.328 12.477 15.984 1 94.25 86 ILE A C 1
ATOM 656 O O . ILE A 1 86 ? -27.141 13.305 15.578 1 94.25 86 ILE A O 1
ATOM 660 N N . VAL A 1 87 ? -26.703 11.414 16.672 1 95.31 87 VAL A N 1
ATOM 661 C CA . VAL A 1 87 ? -28.094 11.117 16.984 1 95.31 87 VAL A CA 1
ATOM 662 C C . VAL A 1 87 ? -28.656 12.195 17.906 1 95.31 87 VAL A C 1
ATOM 664 O O . VAL A 1 87 ? -29.812 12.609 17.766 1 95.31 87 VAL A O 1
ATOM 667 N N . GLU A 1 88 ? -27.875 12.594 18.812 1 94.81 88 GLU A N 1
ATOM 668 C CA . GLU A 1 88 ? -28.297 13.641 19.75 1 94.81 88 GLU A CA 1
ATOM 669 C C . GLU A 1 88 ? -28.578 14.953 19.016 1 94.81 88 GLU A C 1
ATOM 671 O O . GLU A 1 88 ? -29.422 15.734 19.453 1 94.81 88 GLU A O 1
ATOM 676 N N . ALA A 1 89 ? -27.906 15.172 17.953 1 93.31 89 ALA A N 1
ATOM 677 C CA . ALA A 1 89 ? -28.125 16.359 17.125 1 93.31 89 ALA A CA 1
ATOM 678 C C . ALA A 1 89 ? -29.297 16.141 16.156 1 93.31 89 ALA A C 1
ATOM 680 O O . ALA A 1 89 ? -29.562 16.984 15.305 1 93.31 89 ALA A O 1
ATOM 681 N N . LYS A 1 90 ? -29.953 15.016 16.234 1 94 90 LYS A N 1
ATOM 682 C CA . LYS A 1 90 ? -31.156 14.648 15.469 1 94 90 LYS A CA 1
ATOM 683 C C . LYS A 1 90 ? -30.828 14.414 14 1 94 90 LYS A C 1
ATOM 685 O O . LYS A 1 90 ? -31.609 14.75 13.117 1 94 90 LYS A O 1
ATOM 690 N N . LEU A 1 91 ? -29.688 14.016 13.805 1 93.81 91 LEU A N 1
ATOM 691 C CA . LEU A 1 91 ? -29.266 13.625 12.461 1 93.81 91 LEU A CA 1
ATOM 692 C C . LEU A 1 91 ? -29.359 12.117 12.289 1 93.81 91 LEU A C 1
ATOM 694 O O . LEU A 1 91 ? -29.281 11.367 13.266 1 93.81 91 LEU A O 1
ATOM 698 N N . SER A 1 92 ? -29.531 11.766 11.047 1 94.31 92 SER A N 1
ATOM 699 C CA . SER A 1 92 ? -29.703 10.344 10.742 1 94.31 92 SER A CA 1
ATOM 700 C C . SER A 1 92 ? -28.359 9.672 10.5 1 94.31 92 SER A C 1
ATOM 702 O O . SER A 1 92 ? -27.438 10.281 9.945 1 94.31 92 SER A O 1
ATOM 704 N N . LEU A 1 93 ? -28.25 8.398 10.844 1 95.38 93 LEU A N 1
ATOM 705 C CA . LEU A 1 93 ? -27.078 7.582 10.578 1 95.38 93 LEU A CA 1
ATOM 706 C C . LEU A 1 93 ? -27.328 6.605 9.438 1 95.38 93 LEU A C 1
ATOM 708 O O . LEU A 1 93 ? -26.516 5.715 9.18 1 95.38 93 LEU A O 1
ATOM 712 N N . ALA A 1 94 ? -28.453 6.754 8.766 1 94.25 94 ALA A N 1
ATOM 713 C CA . ALA A 1 94 ? -28.875 5.785 7.754 1 94.25 94 ALA A CA 1
ATOM 714 C C . ALA A 1 94 ? -27.844 5.688 6.629 1 94.25 94 ALA A C 1
ATOM 716 O O . ALA A 1 94 ? -27.672 4.621 6.039 1 94.25 94 ALA A O 1
ATOM 717 N N . GLY A 1 95 ? -27.141 6.766 6.375 1 95.75 95 GLY A N 1
ATOM 718 C CA . GLY A 1 95 ? -26.188 6.797 5.277 1 95.75 95 GLY A CA 1
ATOM 719 C C . GLY A 1 95 ? -24.781 6.391 5.699 1 95.75 95 GLY A C 1
ATOM 720 O O . GLY A 1 95 ? -23.875 6.316 4.867 1 95.75 95 GLY A O 1
ATOM 721 N N . LEU A 1 96 ? -24.594 6.055 6.98 1 98.06 96 LEU A N 1
ATOM 722 C CA . LEU A 1 96 ? -23.281 5.691 7.492 1 98.06 96 LEU A CA 1
ATOM 723 C C . LEU A 1 96 ? -23.031 4.195 7.344 1 98.06 96 LEU A C 1
ATOM 725 O O . LEU A 1 96 ? -23.812 3.377 7.836 1 98.06 96 LEU A O 1
ATOM 729 N N . LYS A 1 97 ? -22 3.836 6.574 1 98.75 97 LYS A N 1
ATOM 730 C CA . LYS A 1 97 ? -21.594 2.449 6.379 1 98.75 97 LYS A CA 1
ATOM 731 C C . LYS A 1 97 ? -20.172 2.217 6.887 1 98.75 97 LYS A C 1
ATOM 733 O O . LYS A 1 97 ? -19.406 3.164 7.039 1 98.75 97 LYS A O 1
ATOM 738 N N . ILE A 1 98 ? -19.891 0.986 7.25 1 98.88 98 ILE A N 1
ATOM 739 C CA . ILE A 1 98 ? -18.594 0.579 7.75 1 98.88 98 ILE A CA 1
ATOM 740 C C . ILE A 1 98 ? -18.031 -0.556 6.887 1 98.88 98 ILE A C 1
ATOM 742 O O . ILE A 1 98 ? -18.719 -1.553 6.648 1 98.88 98 ILE A O 1
ATOM 746 N N . SER A 1 99 ? -16.859 -0.396 6.418 1 98.88 99 SER A N 1
ATOM 747 C CA . SER A 1 99 ? -16.203 -1.461 5.664 1 98.88 99 SER A CA 1
ATOM 748 C C . SER A 1 99 ? -16.109 -2.742 6.484 1 98.88 99 SER A C 1
ATOM 750 O O . SER A 1 99 ? -15.617 -2.727 7.613 1 98.88 99 SER A O 1
ATOM 752 N N . SER A 1 100 ? -16.5 -3.85 5.918 1 98.69 100 SER A N 1
ATOM 753 C CA . SER A 1 100 ? -16.359 -5.148 6.566 1 98.69 100 SER A CA 1
ATOM 754 C C . SER A 1 100 ? -14.883 -5.5 6.766 1 98.69 100 SER A C 1
ATOM 756 O O . SER A 1 100 ? -14.547 -6.297 7.641 1 98.69 100 SER A O 1
ATOM 758 N N . LYS A 1 101 ? -13.992 -4.844 6.008 1 98.62 101 LYS A N 1
ATOM 759 C CA . LYS A 1 101 ? -12.578 -5.195 6.012 1 98.62 101 LYS A CA 1
ATOM 760 C C . LYS A 1 101 ? -11.773 -4.25 6.902 1 98.62 101 LYS A C 1
ATOM 762 O O . LYS A 1 101 ? -10.57 -4.43 7.082 1 98.62 101 LYS A O 1
ATOM 767 N N . ALA A 1 102 ? -12.398 -3.223 7.453 1 98.75 102 ALA A N 1
ATOM 768 C CA . ALA A 1 102 ? -11.719 -2.365 8.414 1 98.75 102 ALA A CA 1
ATOM 769 C C . ALA A 1 102 ? -11.32 -3.148 9.664 1 98.75 102 ALA A C 1
ATOM 771 O O . ALA A 1 102 ? -12.078 -3.992 10.141 1 98.75 102 ALA A O 1
ATOM 772 N N . HIS A 1 103 ? -10.18 -2.883 10.172 1 98.75 103 HIS A N 1
ATOM 773 C CA . HIS A 1 103 ? -9.688 -3.586 11.352 1 98.75 103 HIS A CA 1
ATOM 774 C C . HIS A 1 103 ? -10.211 -2.943 12.633 1 98.75 103 HIS A C 1
ATOM 776 O O . HIS A 1 103 ? -10.344 -1.72 12.711 1 98.75 103 HIS A O 1
ATOM 782 N N . ILE A 1 104 ? -10.445 -3.768 13.57 1 98.81 104 ILE A N 1
ATOM 783 C CA . ILE A 1 104 ? -10.961 -3.289 14.852 1 98.81 104 ILE A CA 1
ATOM 784 C C . ILE A 1 104 ? -9.789 -2.943 15.773 1 98.81 104 ILE A C 1
ATOM 786 O O . ILE A 1 104 ? -8.883 -3.754 15.961 1 98.81 104 ILE A O 1
ATOM 790 N N . LEU A 1 105 ? -9.789 -1.715 16.188 1 98.69 105 LEU A N 1
ATOM 791 C CA . LEU A 1 105 ? -8.875 -1.329 17.266 1 98.69 105 LEU A CA 1
ATOM 792 C C . LEU A 1 105 ? -9.367 -1.839 18.609 1 98.69 105 LEU A C 1
ATOM 794 O O . LEU A 1 105 ? -10.344 -1.318 19.156 1 98.69 105 LEU A O 1
ATOM 798 N N . MET A 1 106 ? -8.727 -2.812 19.156 1 98.62 106 MET A N 1
ATOM 799 C CA . MET A 1 106 ? -9.102 -3.494 20.391 1 98.62 106 MET A CA 1
ATOM 800 C C . MET A 1 106 ? -8.531 -2.773 21.594 1 98.62 106 MET A C 1
ATOM 802 O O . MET A 1 106 ? -7.551 -2.037 21.484 1 98.62 106 MET A O 1
ATOM 806 N N . PRO A 1 107 ? -9.109 -3.021 22.734 1 97.75 107 PRO A N 1
ATOM 807 C CA . PRO A 1 107 ? -8.609 -2.381 23.953 1 97.75 107 PRO A CA 1
ATOM 808 C C . PRO A 1 107 ? -7.137 -2.682 24.219 1 97.75 107 PRO A C 1
ATOM 810 O O . PRO A 1 107 ? -6.41 -1.827 24.734 1 97.75 107 PRO A O 1
ATOM 813 N N . TYR A 1 108 ? -6.707 -3.875 23.906 1 97.56 108 TYR A N 1
ATOM 814 C CA . TYR A 1 108 ? -5.328 -4.234 24.203 1 97.56 108 TYR A CA 1
ATOM 815 C C . TYR A 1 108 ? -4.359 -3.459 23.328 1 97.56 108 TYR A C 1
ATOM 817 O O . TYR A 1 108 ? -3.186 -3.299 23.672 1 97.56 108 TYR A O 1
ATOM 825 N N . HIS A 1 109 ? -4.781 -2.982 22.125 1 97.75 109 HIS A N 1
ATOM 826 C CA . HIS A 1 109 ? -3.934 -2.117 21.312 1 97.75 109 HIS A CA 1
ATOM 827 C C . HIS A 1 109 ? -3.635 -0.807 22.031 1 97.75 109 HIS A C 1
ATOM 829 O O . HIS A 1 109 ? -2.494 -0.338 22.031 1 97.75 109 HIS A O 1
ATOM 835 N N . GLN A 1 110 ? -4.695 -0.214 22.578 1 96.62 110 GLN A N 1
ATOM 836 C CA . GLN A 1 110 ? -4.539 1.029 23.328 1 96.62 110 GLN A CA 1
ATOM 837 C C . GLN A 1 110 ? -3.627 0.835 24.531 1 96.62 110 GLN A C 1
ATOM 839 O O . GLN A 1 110 ? -2.75 1.662 24.797 1 96.62 110 GLN A O 1
ATOM 844 N N . LYS A 1 111 ? -3.889 -0.238 25.25 1 95.56 111 LYS A N 1
ATOM 845 C CA . LYS A 1 111 ? -3.102 -0.51 26.453 1 95.56 111 LYS A CA 1
ATOM 846 C C . LYS A 1 111 ? -1.631 -0.729 26.109 1 95.56 111 LYS A C 1
ATOM 848 O O . LYS A 1 111 ? -0.743 -0.226 26.797 1 95.56 111 LYS A O 1
ATOM 853 N N . LEU A 1 112 ? -1.378 -1.488 25.047 1 93.19 112 LEU A N 1
ATOM 854 C CA . LEU A 1 112 ? -0.008 -1.725 24.594 1 93.19 112 LEU A CA 1
ATOM 855 C C . LEU A 1 112 ? 0.669 -0.416 24.203 1 93.19 112 LEU A C 1
ATOM 857 O O . LEU A 1 112 ? 1.849 -0.209 24.5 1 93.19 112 LEU A O 1
ATOM 861 N N . ASP A 1 113 ? -0.035 0.401 23.469 1 93.88 113 ASP A N 1
ATOM 862 C CA . ASP A 1 113 ? 0.479 1.711 23.078 1 93.88 113 ASP A CA 1
ATOM 863 C C . ASP A 1 113 ? 0.868 2.533 24.297 1 93.88 113 ASP A C 1
ATOM 865 O O . ASP A 1 113 ? 1.941 3.137 24.344 1 93.88 113 ASP A O 1
ATOM 869 N N . GLU A 1 114 ? 0.003 2.537 25.266 1 92.81 114 GLU A N 1
ATOM 870 C CA . GLU A 1 114 ? 0.238 3.258 26.516 1 92.81 114 GLU A CA 1
ATOM 871 C C . GLU A 1 114 ? 1.479 2.73 27.234 1 92.81 114 GLU A C 1
ATOM 873 O O . GLU A 1 114 ? 2.328 3.512 27.672 1 92.81 114 GLU A O 1
ATOM 878 N N . LEU A 1 115 ? 1.583 1.438 27.359 1 88.94 115 LEU A N 1
ATOM 879 C CA . LEU A 1 115 ? 2.686 0.804 28.078 1 88.94 115 LEU A CA 1
ATOM 880 C C . LEU A 1 115 ? 4.012 1.054 27.359 1 88.94 115 LEU A C 1
ATOM 882 O O . LEU A 1 115 ? 5.02 1.346 28 1 88.94 115 LEU A O 1
ATOM 886 N N . MET A 1 116 ? 4.016 0.998 26.078 1 86.5 116 MET A N 1
ATOM 887 C CA . MET A 1 116 ? 5.242 1.185 25.297 1 86.5 116 MET A CA 1
ATOM 888 C C . MET A 1 116 ? 5.691 2.641 25.344 1 86.5 116 MET A C 1
ATOM 890 O O . MET A 1 116 ? 6.887 2.926 25.375 1 86.5 116 MET A O 1
ATOM 894 N N . GLU A 1 117 ? 4.746 3.578 25.266 1 82.81 117 GLU A N 1
ATOM 895 C CA . GLU A 1 117 ? 5.07 5 25.344 1 82.81 117 GLU A CA 1
ATOM 896 C C . GLU A 1 117 ? 5.672 5.355 26.688 1 82.81 117 GLU A C 1
ATOM 898 O O . GLU A 1 117 ? 6.52 6.246 26.797 1 82.81 117 GLU A O 1
ATOM 903 N N . ALA A 1 118 ? 5.195 4.746 27.719 1 79.88 118 ALA A N 1
ATOM 904 C CA . ALA A 1 118 ? 5.695 5.008 29.062 1 79.88 118 ALA A CA 1
ATOM 905 C C . ALA A 1 118 ? 7.152 4.57 29.203 1 79.88 118 ALA A C 1
ATOM 907 O O . ALA A 1 118 ? 7.898 5.125 30 1 79.88 118 ALA A O 1
ATOM 908 N N . SER A 1 119 ? 7.617 3.682 28.406 1 74.56 119 SER A N 1
ATOM 909 C CA . SER A 1 119 ? 8.977 3.15 28.469 1 74.56 119 SER A CA 1
ATOM 910 C C . SER A 1 119 ? 9.906 3.908 27.531 1 74.56 119 SER A C 1
ATOM 912 O O . SER A 1 119 ? 11.094 3.578 27.422 1 74.56 119 SER A O 1
ATOM 914 N N . GLY A 1 120 ? 9.422 5.031 26.906 1 70.88 120 GLY A N 1
ATOM 915 C CA . GLY A 1 120 ? 10.242 5.773 25.969 1 70.88 120 GLY A CA 1
ATOM 916 C C . GLY A 1 120 ? 9.656 5.797 24.562 1 70.88 120 GLY A C 1
ATOM 917 O O . GLY A 1 120 ? 10.156 5.117 23.672 1 70.88 120 GLY A O 1
ATOM 918 N N . GLY A 1 121 ? 8.703 6.59 24.406 1 73.25 121 GLY A N 1
ATOM 919 C CA . GLY A 1 121 ? 8 6.586 23.141 1 73.25 121 GLY A CA 1
ATOM 920 C C . GLY A 1 121 ? 8.234 7.848 22.328 1 73.25 121 GLY A C 1
ATOM 921 O O . GLY A 1 121 ? 9.055 8.688 22.703 1 73.25 121 GLY A O 1
ATOM 922 N N . ILE A 1 122 ? 7.73 7.926 21.109 1 73.5 122 ILE A N 1
ATOM 923 C CA . ILE A 1 122 ? 7.879 9.008 20.156 1 73.5 122 ILE A CA 1
ATOM 924 C C . ILE A 1 122 ? 6.762 10.031 20.359 1 73.5 122 ILE A C 1
ATOM 926 O O . ILE A 1 122 ? 6.641 10.992 19.578 1 73.5 122 ILE A O 1
ATOM 930 N N . GLY A 1 123 ? 5.938 9.852 21.375 1 74.31 123 GLY A N 1
ATOM 931 C CA . GLY A 1 123 ? 4.844 10.773 21.641 1 74.31 123 GLY A CA 1
ATOM 932 C C . GLY A 1 123 ? 3.6 10.469 20.828 1 74.31 123 GLY A C 1
ATOM 933 O O . GLY A 1 123 ? 3.092 11.344 20.125 1 74.31 123 GLY A O 1
ATOM 934 N N . THR A 1 124 ? 3.113 9.32 21.016 1 77.75 124 THR A N 1
ATOM 935 C CA . THR A 1 124 ? 1.884 8.961 20.312 1 77.75 124 THR A CA 1
ATOM 936 C C . THR A 1 124 ? 0.667 9.555 21.016 1 77.75 124 THR A C 1
ATOM 938 O O . THR A 1 124 ? 0.8 10.195 22.062 1 77.75 124 THR A O 1
ATOM 941 N N . THR A 1 125 ? -0.502 9.469 20.359 1 76.75 125 THR A N 1
ATOM 942 C CA . THR A 1 125 ? -1.75 9.93 20.969 1 76.75 125 THR A CA 1
ATOM 943 C C . THR A 1 125 ? -2.273 8.898 21.969 1 76.75 125 THR A C 1
ATOM 945 O O . THR A 1 125 ? -3.277 9.141 22.641 1 76.75 125 THR A O 1
ATOM 948 N N . LYS A 1 126 ? -1.611 7.758 22.078 1 87.69 126 LYS A N 1
ATOM 949 C CA . LYS A 1 126 ? -1.957 6.672 23 1 87.69 126 LYS A CA 1
ATOM 950 C C . LYS A 1 126 ? -3.346 6.117 22.703 1 87.69 126 LYS A C 1
ATOM 952 O O . LYS A 1 126 ? -4.078 5.73 23.609 1 87.69 126 LYS A O 1
ATOM 957 N N . ARG A 1 127 ? -3.678 6.191 21.375 1 92.62 127 ARG A N 1
ATOM 958 C CA . ARG A 1 127 ? -4.969 5.68 20.938 1 92.62 127 ARG A CA 1
ATOM 959 C C . ARG A 1 127 ? -4.844 4.254 20.406 1 92.62 127 ARG A C 1
ATOM 961 O O . ARG A 1 127 ? -5.844 3.617 20.078 1 92.62 127 ARG A O 1
ATOM 968 N N . GLY A 1 128 ? -3.658 3.777 20.359 1 96.56 128 GLY A N 1
ATOM 969 C CA . GLY A 1 128 ? -3.445 2.396 19.953 1 96.56 128 GLY A CA 1
ATOM 970 C C . GLY A 1 128 ? -3.318 2.221 18.453 1 96.56 128 GLY A C 1
ATOM 971 O O . GLY A 1 128 ? -3.332 1.095 17.953 1 96.56 128 GLY A O 1
ATOM 972 N N . ILE A 1 129 ? -3.158 3.316 17.703 1 97.31 129 ILE A N 1
ATOM 973 C CA . ILE A 1 129 ? -3.17 3.279 16.25 1 97.31 129 ILE A CA 1
ATOM 974 C C . ILE A 1 129 ? -1.996 2.443 15.742 1 97.31 129 ILE A C 1
ATOM 976 O O . ILE A 1 129 ? -2.186 1.497 14.977 1 97.31 129 ILE A O 1
ATOM 980 N N . GLY A 1 130 ? -0.779 2.764 16.219 1 97.25 130 GLY A N 1
ATOM 981 C CA . GLY A 1 130 ? 0.399 2.023 15.797 1 97.25 130 GLY A CA 1
ATOM 982 C C . GLY A 1 130 ? 0.308 0.538 16.094 1 97.25 130 GLY A C 1
ATOM 983 O O . GLY A 1 130 ? 0.689 -0.289 15.258 1 97.25 130 GLY A O 1
ATOM 984 N N . GLN A 1 131 ? -0.218 0.177 17.266 1 97.25 131 GLN A N 1
ATOM 985 C CA . GLN A 1 131 ? -0.364 -1.221 17.672 1 97.25 131 GLN A CA 1
ATOM 986 C C . GLN A 1 131 ? -1.394 -1.935 16.797 1 97.25 131 GLN A C 1
ATOM 988 O O . GLN A 1 131 ? -1.187 -3.082 16.391 1 97.25 131 GLN A O 1
ATOM 993 N N . ALA A 1 132 ? -2.527 -1.257 16.562 1 98.56 132 ALA A N 1
ATOM 994 C CA . ALA A 1 132 ? -3.553 -1.867 15.727 1 98.56 132 ALA A CA 1
ATOM 995 C C . ALA A 1 132 ? -3.016 -2.162 14.328 1 98.56 132 ALA A C 1
ATOM 997 O O . ALA A 1 132 ? -3.258 -3.238 13.781 1 98.56 132 ALA A O 1
ATOM 998 N N . TYR A 1 133 ? -2.281 -1.195 13.727 1 98.62 133 TYR A N 1
ATOM 999 C CA . TYR A 1 133 ? -1.681 -1.415 12.414 1 98.62 133 TYR A CA 1
ATOM 1000 C C . TYR A 1 133 ? -0.611 -2.498 12.477 1 98.62 133 TYR A C 1
ATOM 1002 O O . TYR A 1 133 ? -0.416 -3.244 11.516 1 98.62 133 TYR A O 1
ATOM 1010 N N . ALA A 1 134 ? 0.128 -2.57 13.586 1 97.88 134 ALA A N 1
ATOM 1011 C CA . ALA A 1 134 ? 1.128 -3.621 13.758 1 97.88 134 ALA A CA 1
ATOM 1012 C C . ALA A 1 134 ? 0.477 -5 13.758 1 97.88 134 ALA A C 1
ATOM 1014 O O . ALA A 1 134 ? 0.975 -5.93 13.117 1 97.88 134 ALA A O 1
ATOM 1015 N N . TYR A 1 135 ? -0.61 -5.137 14.484 1 97.56 135 TYR A N 1
ATOM 1016 C CA . TYR A 1 135 ? -1.304 -6.422 14.547 1 97.56 135 TYR A CA 1
ATOM 1017 C C . TYR A 1 135 ? -1.921 -6.773 13.203 1 97.56 135 TYR A C 1
ATOM 1019 O O . TYR A 1 135 ? -1.999 -7.949 12.836 1 97.56 135 TYR A O 1
ATOM 1027 N N . LYS A 1 136 ? -2.404 -5.75 12.492 1 98.19 136 LYS A N 1
ATOM 1028 C CA . LYS A 1 136 ? -2.797 -5.965 11.102 1 98.19 136 LYS A CA 1
ATOM 1029 C C . LYS A 1 136 ? -1.649 -6.559 10.289 1 98.19 136 LYS A C 1
ATOM 1031 O O . LYS A 1 136 ? -1.833 -7.551 9.586 1 98.19 136 LYS A O 1
ATOM 1036 N N . ALA A 1 137 ? -0.466 -5.965 10.43 1 97.81 137 ALA A N 1
ATOM 1037 C CA . ALA A 1 137 ? 0.7 -6.43 9.68 1 97.81 137 ALA A CA 1
ATOM 1038 C C . ALA A 1 137 ? 1.062 -7.863 10.055 1 97.81 137 ALA A C 1
ATOM 1040 O O . ALA A 1 137 ? 1.522 -8.633 9.211 1 97.81 137 ALA A O 1
ATOM 1041 N N . MET A 1 138 ? 0.833 -8.25 11.289 1 96.25 138 MET A N 1
ATOM 1042 C CA . MET A 1 138 ? 1.139 -9.594 11.773 1 96.25 138 MET A CA 1
ATOM 1043 C C . MET A 1 138 ? 0.002 -10.562 11.453 1 96.25 138 MET A C 1
ATOM 1045 O O . MET A 1 138 ? 0.103 -11.758 11.727 1 96.25 138 MET A O 1
ATOM 1049 N N . ARG A 1 139 ? -1.131 -10.062 10.859 1 96.06 139 ARG A N 1
ATOM 1050 C CA . ARG A 1 139 ? -2.332 -10.82 10.531 1 96.06 139 ARG A CA 1
ATOM 1051 C C . ARG A 1 139 ? -2.969 -11.406 11.789 1 96.06 139 ARG A C 1
ATOM 1053 O O . ARG A 1 139 ? -3.453 -12.539 11.781 1 96.06 139 ARG A O 1
ATOM 1060 N N . LYS A 1 140 ? -2.859 -10.672 12.844 1 95.69 140 LYS A N 1
ATOM 1061 C CA . LYS A 1 140 ? -3.465 -11.031 14.117 1 95.69 140 LYS A CA 1
ATOM 1062 C C . LYS A 1 140 ? -4.434 -9.953 14.594 1 95.69 140 LYS A C 1
ATOM 1064 O O . LYS A 1 140 ? -4.254 -9.375 15.664 1 95.69 140 LYS A O 1
ATOM 1069 N N . SER A 1 141 ? -5.402 -9.758 13.828 1 96.81 141 SER A N 1
ATOM 1070 C CA . SER A 1 141 ? -6.383 -8.711 14.117 1 96.81 141 SER A CA 1
ATOM 1071 C C . SER A 1 141 ? -7.793 -9.164 13.75 1 96.81 141 SER A C 1
ATOM 1073 O O . SER A 1 141 ? -7.969 -10.086 12.945 1 96.81 141 SER A O 1
ATOM 1075 N N . LEU A 1 142 ? -8.773 -8.578 14.414 1 98.19 142 LEU A N 1
ATOM 1076 C CA . LEU A 1 142 ? -10.172 -8.734 14.016 1 98.19 142 LEU A CA 1
ATOM 1077 C C . LEU A 1 142 ? -10.586 -7.641 13.039 1 98.19 142 LEU A C 1
ATOM 1079 O O . LEU A 1 142 ? -10.086 -6.516 13.109 1 98.19 142 LEU A O 1
ATOM 1083 N N . ARG A 1 143 ? -11.438 -7.98 12.117 1 98.44 143 ARG A N 1
ATOM 1084 C CA . ARG A 1 143 ? -12.078 -7.035 11.211 1 98.44 143 ARG A CA 1
ATOM 1085 C C . ARG A 1 143 ? -13.562 -6.906 11.5 1 98.44 143 ARG A C 1
ATOM 1087 O O . ARG A 1 143 ? -14.125 -7.691 12.273 1 98.44 143 ARG A O 1
ATOM 1094 N N . PHE A 1 144 ? -14.195 -5.922 10.969 1 98.62 144 PHE A N 1
ATOM 1095 C CA . PHE A 1 144 ? -15.617 -5.715 11.219 1 98.62 144 PHE A CA 1
ATOM 1096 C C . PHE A 1 144 ? -16.438 -6.871 10.664 1 98.62 144 PHE A C 1
ATOM 1098 O O . PHE A 1 144 ? -17.516 -7.168 11.172 1 98.62 144 PHE A O 1
ATOM 1105 N N . GLU A 1 145 ? -15.961 -7.559 9.617 1 98 145 GLU A N 1
ATOM 1106 C CA . GLU A 1 145 ? -16.656 -8.742 9.117 1 98 145 GLU A CA 1
ATOM 1107 C C . GLU A 1 145 ? -16.781 -9.805 10.203 1 98 145 GLU A C 1
ATOM 1109 O O . GLU A 1 145 ? -17.734 -10.586 10.211 1 98 145 GLU A O 1
ATOM 1114 N N . ASP A 1 146 ? -15.891 -9.844 11.141 1 97.94 146 ASP A N 1
ATOM 1115 C CA . ASP A 1 146 ? -15.93 -10.828 12.219 1 97.94 146 ASP A CA 1
ATOM 1116 C C . ASP A 1 146 ? -17.125 -10.586 13.148 1 97.94 146 ASP A C 1
ATOM 1118 O O . ASP A 1 146 ? -17.578 -11.5 13.836 1 97.94 146 ASP A O 1
ATOM 1122 N N . LEU A 1 147 ? -17.594 -9.367 13.172 1 98.25 147 LEU A N 1
ATOM 1123 C CA . LEU A 1 147 ? -18.75 -9.047 13.984 1 98.25 147 LEU A CA 1
ATOM 1124 C C . LEU A 1 147 ? -20.031 -9.633 13.383 1 98.25 147 LEU A C 1
ATOM 1126 O O . LEU A 1 147 ? -21.047 -9.734 14.062 1 98.25 147 LEU A O 1
ATOM 1130 N N . LEU A 1 148 ? -19.969 -10 12.117 1 97.44 148 LEU A N 1
ATOM 1131 C CA . LEU A 1 148 ? -21.109 -10.609 11.453 1 97.44 148 LEU A CA 1
ATOM 1132 C C . LEU A 1 148 ? -21.141 -12.117 11.711 1 97.44 148 LEU A C 1
ATOM 1134 O O . LEU A 1 148 ? -22.172 -12.766 11.492 1 97.44 148 LEU A O 1
ATOM 1138 N N . ASN A 1 149 ? -20.062 -12.672 12.141 1 95.56 149 ASN A N 1
ATOM 1139 C CA . ASN A 1 149 ? -19.906 -14.062 12.555 1 95.56 149 ASN A CA 1
ATOM 1140 C C . ASN A 1 149 ? -19.109 -14.18 13.844 1 95.56 149 ASN A C 1
ATOM 1142 O O . ASN A 1 149 ? -17.906 -14.477 13.805 1 95.56 149 ASN A O 1
ATOM 1146 N N . LEU A 1 150 ? -19.719 -14.25 14.914 1 97.19 150 LEU A N 1
ATOM 1147 C CA . LEU A 1 150 ? -19.078 -14.125 16.219 1 97.19 150 LEU A CA 1
ATOM 1148 C C . LEU A 1 150 ? -18.328 -15.406 16.578 1 97.19 150 LEU A C 1
ATOM 1150 O O . LEU A 1 150 ? -17.391 -15.375 17.375 1 97.19 150 LEU A O 1
ATOM 1154 N N . GLU A 1 151 ? -18.781 -16.5 16.047 1 95.5 151 GLU A N 1
ATOM 1155 C CA . GLU A 1 151 ? -18.016 -17.719 16.281 1 95.5 151 GLU A CA 1
ATOM 1156 C C . GLU A 1 151 ? -16.594 -17.609 15.742 1 95.5 151 GLU A C 1
ATOM 1158 O O . GLU A 1 151 ? -15.648 -18.047 16.391 1 95.5 151 GLU A O 1
ATOM 1163 N N . ASN A 1 152 ? -16.547 -17.078 14.633 1 92 152 ASN A N 1
ATOM 1164 C CA . ASN A 1 152 ? -15.234 -16.859 14.039 1 92 152 ASN A CA 1
ATOM 1165 C C . ASN A 1 152 ? -14.422 -15.852 14.852 1 92 152 ASN A C 1
ATOM 1167 O O . ASN A 1 152 ? -13.211 -16 15 1 92 152 ASN A O 1
ATOM 1171 N N . ALA A 1 153 ? -15.062 -14.812 15.312 1 96.56 153 ALA A N 1
ATOM 1172 C CA . ALA A 1 153 ? -14.398 -13.828 16.156 1 96.56 153 ALA A CA 1
ATOM 1173 C C . ALA A 1 153 ? -13.781 -14.484 17.391 1 96.56 153 ALA A C 1
ATOM 1175 O O . ALA A 1 153 ? -12.648 -14.18 17.766 1 96.56 153 ALA A O 1
ATOM 1176 N N . LYS A 1 154 ? -14.531 -15.367 17.984 1 97.62 154 LYS A N 1
ATOM 1177 C CA . LYS A 1 154 ? -14.055 -16.062 19.172 1 97.62 154 LYS A CA 1
ATOM 1178 C C . LYS A 1 154 ? -12.82 -16.906 18.859 1 97.62 154 LYS A C 1
ATOM 1180 O O . LYS A 1 154 ? -11.836 -16.875 19.609 1 97.62 154 LYS A O 1
ATOM 1185 N N . LYS A 1 155 ? -12.883 -17.641 17.797 1 95.5 155 LYS A N 1
ATOM 1186 C CA . LYS A 1 155 ? -11.766 -18.484 17.391 1 95.5 155 LYS A CA 1
ATOM 1187 C C . LYS A 1 155 ? -10.508 -17.656 17.141 1 95.5 155 LYS A C 1
ATOM 1189 O O . LYS A 1 155 ? -9.414 -18.031 17.562 1 95.5 155 LYS A O 1
ATOM 1194 N N . LYS A 1 156 ? -10.656 -16.562 16.453 1 95.31 156 LYS A N 1
ATOM 1195 C CA . LYS A 1 156 ? -9.516 -15.672 16.203 1 95.31 156 LYS A CA 1
ATOM 1196 C C . LYS A 1 156 ? -8.961 -15.109 17.5 1 95.31 156 LYS A C 1
ATOM 1198 O O . LYS A 1 156 ? -7.742 -15.016 17.672 1 95.31 156 LYS A O 1
ATOM 1203 N N . LEU A 1 157 ? -9.852 -14.711 18.406 1 97.25 157 LEU A N 1
ATOM 1204 C CA . LEU A 1 157 ? -9.414 -14.188 19.688 1 97.25 157 LEU A CA 1
ATOM 1205 C C . LEU A 1 157 ? -8.617 -15.234 20.469 1 97.25 157 LEU A C 1
ATOM 1207 O O . LEU A 1 157 ? -7.656 -14.906 21.156 1 97.25 157 LEU A O 1
ATOM 1211 N N . GLU A 1 158 ? -9.031 -16.484 20.375 1 96.5 158 GLU A N 1
ATOM 1212 C CA . GLU A 1 158 ? -8.328 -17.578 21.062 1 96.5 158 GLU A CA 1
ATOM 1213 C C . GLU A 1 158 ? -6.883 -17.688 20.594 1 96.5 158 GLU A C 1
ATOM 1215 O O . GLU A 1 158 ? -6.004 -18.094 21.344 1 96.5 158 GLU A O 1
ATOM 1220 N N . ASN A 1 159 ? -6.664 -17.266 19.391 1 93.44 159 ASN A N 1
ATOM 1221 C CA . ASN A 1 159 ? -5.312 -17.297 18.828 1 93.44 159 ASN A CA 1
ATOM 1222 C C . ASN A 1 159 ? -4.562 -16 19.109 1 93.44 159 ASN A C 1
ATOM 1224 O O . ASN A 1 159 ? -3.338 -16 19.25 1 93.44 159 ASN A O 1
ATOM 1228 N N . ILE A 1 160 ? -5.246 -14.883 19.172 1 95.06 160 ILE A N 1
ATOM 1229 C CA . ILE A 1 160 ? -4.645 -13.555 19.281 1 95.06 160 ILE A CA 1
ATOM 1230 C C . ILE A 1 160 ? -4.293 -13.266 20.734 1 95.06 160 ILE A C 1
ATOM 1232 O O . ILE A 1 160 ? -3.227 -12.719 21.031 1 95.06 160 ILE A O 1
ATOM 1236 N N . VAL A 1 161 ? -5.152 -13.664 21.688 1 95.56 161 VAL A N 1
ATOM 1237 C CA . VAL A 1 161 ? -5.07 -13.234 23.078 1 95.56 161 VAL A CA 1
ATOM 1238 C C . VAL A 1 161 ? -3.791 -13.781 23.703 1 95.56 161 VAL A C 1
ATOM 1240 O O . VAL A 1 161 ? -3.094 -13.062 24.438 1 95.56 161 VAL A O 1
ATOM 1243 N N . PRO A 1 162 ? -3.428 -15.031 23.469 1 92.56 162 PRO A N 1
ATOM 1244 C CA . PRO A 1 162 ? -2.152 -15.5 24.016 1 92.56 162 PRO A CA 1
ATOM 1245 C C . PRO A 1 162 ? -0.962 -14.672 23.531 1 92.56 162 PRO A C 1
ATOM 1247 O O . PRO A 1 162 ? -0.033 -14.414 24.297 1 92.56 162 PRO A O 1
ATOM 1250 N N . VAL A 1 163 ? -0.987 -14.258 22.297 1 89.62 163 VAL A N 1
ATOM 1251 C CA . VAL A 1 163 ? 0.085 -13.438 21.734 1 89.62 163 VAL A CA 1
ATOM 1252 C C . VAL A 1 163 ? 0.123 -12.086 22.453 1 89.62 163 VAL A C 1
ATOM 1254 O O . VAL A 1 163 ? 1.197 -11.594 22.797 1 89.62 163 VAL A O 1
ATOM 1257 N N . VAL A 1 164 ? -1.024 -11.516 22.609 1 92.5 164 VAL A N 1
ATOM 1258 C CA . VAL A 1 164 ? -1.158 -10.234 23.297 1 92.5 164 VAL A CA 1
ATOM 1259 C C . VAL A 1 164 ? -0.585 -10.344 24.719 1 92.5 164 VAL A C 1
ATOM 1261 O O . VAL A 1 164 ? 0.212 -9.5 25.125 1 92.5 164 VAL A O 1
ATOM 1264 N N . ASN A 1 165 ? -1.043 -11.367 25.391 1 92.75 165 ASN A N 1
ATOM 1265 C CA . ASN A 1 165 ? -0.623 -11.539 26.781 1 92.75 165 ASN A CA 1
ATOM 1266 C C . ASN A 1 165 ? 0.873 -11.828 26.875 1 92.75 165 ASN A C 1
ATOM 1268 O O . ASN A 1 165 ? 1.531 -11.391 27.828 1 92.75 165 ASN A O 1
ATOM 1272 N N . ASP A 1 166 ? 1.416 -12.539 25.984 1 88.75 166 ASP A N 1
ATOM 1273 C CA . ASP A 1 166 ? 2.855 -12.773 25.938 1 88.75 166 ASP A CA 1
ATOM 1274 C C . ASP A 1 166 ? 3.621 -11.469 25.766 1 88.75 166 ASP A C 1
ATOM 1276 O O . ASP A 1 166 ? 4.641 -11.242 26.422 1 88.75 166 ASP A O 1
ATOM 1280 N N . GLN A 1 167 ? 3.152 -10.656 24.844 1 86.88 167 GLN A N 1
ATOM 1281 C CA . GLN A 1 167 ? 3.814 -9.383 24.562 1 86.88 167 GLN A CA 1
ATOM 1282 C C . GLN A 1 167 ? 3.76 -8.461 25.781 1 86.88 167 GLN A C 1
ATOM 1284 O O . GLN A 1 167 ? 4.656 -7.637 25.984 1 86.88 167 GLN A O 1
ATOM 1289 N N . MET A 1 168 ? 2.734 -8.609 26.609 1 89.06 168 MET A N 1
ATOM 1290 C CA . MET A 1 168 ? 2.525 -7.699 27.719 1 89.06 168 MET A CA 1
ATOM 1291 C C . MET A 1 168 ? 3.043 -8.312 29.016 1 89.06 168 MET A C 1
ATOM 1293 O O . MET A 1 168 ? 2.969 -7.688 30.078 1 89.06 168 MET A O 1
ATOM 1297 N N . ALA A 1 169 ? 3.533 -9.461 28.984 1 87.62 169 ALA A N 1
ATOM 1298 C CA . ALA A 1 169 ? 3.906 -10.219 30.172 1 87.62 169 ALA A CA 1
ATOM 1299 C C . ALA A 1 169 ? 4.887 -9.43 31.031 1 87.62 169 ALA A C 1
ATOM 1301 O O . ALA A 1 169 ? 4.824 -9.484 32.281 1 87.62 169 ALA A O 1
ATOM 1302 N N . SER A 1 170 ? 5.773 -8.719 30.359 1 85.06 170 SER A N 1
ATOM 1303 C CA . SER A 1 170 ? 6.812 -7.992 31.094 1 85.06 170 SER A CA 1
ATOM 1304 C C . SER A 1 170 ? 6.234 -6.789 31.828 1 85.06 170 SER A C 1
ATOM 1306 O O . SER A 1 170 ? 6.855 -6.27 32.75 1 85.06 170 SER A O 1
ATOM 1308 N N . TYR A 1 171 ? 5.117 -6.27 31.438 1 86.81 171 TYR A N 1
ATOM 1309 C CA . TYR A 1 171 ? 4.531 -5.074 32.031 1 86.81 171 TYR A CA 1
ATOM 1310 C C . TYR A 1 171 ? 3.725 -5.422 33.281 1 86.81 171 TYR A C 1
ATOM 1312 O O . TYR A 1 171 ? 3.293 -4.535 34 1 86.81 171 TYR A O 1
ATOM 1320 N N . GLN A 1 172 ? 3.547 -6.645 33.594 1 86.5 172 GLN A N 1
ATOM 1321 C CA . GLN A 1 172 ? 2.922 -7.141 34.812 1 86.5 172 GLN A CA 1
ATOM 1322 C C . GLN A 1 172 ? 1.512 -6.582 34.969 1 86.5 172 GLN A C 1
ATOM 1324 O O . GLN A 1 172 ? 1.149 -6.102 36.062 1 86.5 172 GLN A O 1
ATOM 1329 N N . ILE A 1 173 ? 0.781 -6.523 33.906 1 90.19 173 ILE A N 1
ATOM 1330 C CA . ILE A 1 173 ? -0.624 -6.133 34 1 90.19 173 ILE A CA 1
ATOM 1331 C C . ILE A 1 173 ? -1.505 -7.379 33.969 1 90.19 173 ILE A C 1
ATOM 1333 O O . ILE A 1 173 ? -1.029 -8.484 33.688 1 90.19 173 ILE A O 1
ATOM 1337 N N . GLU A 1 174 ? -2.789 -7.176 34.438 1 94.62 174 GLU A N 1
ATOM 1338 C CA . GLU A 1 174 ? -3.744 -8.273 34.344 1 94.62 174 GLU A CA 1
ATOM 1339 C C . GLU A 1 174 ? -3.939 -8.734 32.906 1 94.62 174 GLU A C 1
ATOM 1341 O O . GLU A 1 174 ? -4.188 -7.914 32.031 1 94.62 174 GLU A O 1
ATOM 1346 N N . PRO A 1 175 ? -3.793 -10.047 32.688 1 95.44 175 PRO A N 1
ATOM 1347 C CA . PRO A 1 175 ? -3.939 -10.547 31.312 1 95.44 175 PRO A CA 1
ATOM 1348 C C . PRO A 1 175 ? -5.348 -10.344 30.75 1 95.44 175 PRO A C 1
ATOM 1350 O O . PRO A 1 175 ? -6.324 -10.406 31.516 1 95.44 175 PRO A O 1
ATOM 1353 N N . TYR A 1 176 ? -5.414 -10.133 29.5 1 97.12 176 TYR A N 1
ATOM 1354 C CA . TYR A 1 176 ? -6.703 -10.109 28.828 1 97.12 176 TYR A CA 1
ATOM 1355 C C . TYR A 1 176 ? -7.273 -11.516 28.688 1 97.12 176 TYR A C 1
ATOM 1357 O O . TYR A 1 176 ? -6.523 -12.492 28.625 1 97.12 176 TYR A O 1
ATOM 1365 N N . THR A 1 177 ? -8.594 -11.625 28.719 1 98 177 THR A N 1
ATOM 1366 C CA . THR A 1 177 ? -9.258 -12.914 28.547 1 98 177 THR A CA 1
ATOM 1367 C C . THR A 1 177 ? -10.102 -12.93 27.266 1 98 177 THR A C 1
ATOM 1369 O O . THR A 1 177 ? -10.656 -11.898 26.875 1 98 177 THR A O 1
ATOM 1372 N N . VAL A 1 178 ? -10.125 -14.102 26.656 1 98.06 178 VAL A N 1
ATOM 1373 C CA . VAL A 1 178 ? -10.961 -14.273 25.469 1 98.06 178 VAL A CA 1
ATOM 1374 C C . VAL A 1 178 ? -12.414 -13.922 25.812 1 98.06 178 VAL A C 1
ATOM 1376 O O . VAL A 1 178 ? -13.086 -13.234 25.031 1 98.06 178 VAL A O 1
ATOM 1379 N N . ALA A 1 179 ? -12.891 -14.352 26.969 1 97.94 179 ALA A N 1
ATOM 1380 C CA . ALA A 1 179 ? -14.273 -14.133 27.391 1 97.94 179 ALA A CA 1
ATOM 1381 C C . ALA A 1 179 ? -14.594 -12.641 27.469 1 97.94 179 ALA A C 1
ATOM 1383 O O . ALA A 1 179 ? -15.633 -12.195 26.984 1 97.94 179 ALA A O 1
ATOM 1384 N N . GLY A 1 180 ? -13.781 -11.891 28.109 1 97.81 180 GLY A N 1
ATOM 1385 C CA . GLY A 1 180 ? -14 -10.461 28.25 1 97.81 180 GLY A CA 1
ATOM 1386 C C . GLY A 1 180 ? -14.023 -9.727 26.922 1 97.81 180 GLY A C 1
ATOM 1387 O O . GLY A 1 180 ? -14.867 -8.867 26.688 1 97.81 180 GLY A O 1
ATOM 1388 N N . LEU A 1 181 ? -13.133 -10 26.094 1 98.31 181 LEU A N 1
ATOM 1389 C CA . LEU A 1 181 ? -13.047 -9.359 24.781 1 98.31 181 LEU A CA 1
ATOM 1390 C C . LEU A 1 181 ? -14.195 -9.812 23.891 1 98.31 181 LEU A C 1
ATOM 1392 O O . LEU A 1 181 ? -14.703 -9.023 23.078 1 98.31 181 LEU A O 1
ATOM 1396 N N . PHE A 1 182 ? -14.562 -11.172 24.016 1 98.38 182 PHE A N 1
ATOM 1397 C CA . PHE A 1 182 ? -15.68 -11.703 23.234 1 98.38 182 PHE A CA 1
ATOM 1398 C C . PHE A 1 182 ? -16.984 -11.008 23.609 1 98.38 182 PHE A C 1
ATOM 1400 O O . PHE A 1 182 ? -17.812 -10.742 22.75 1 98.38 182 PHE A O 1
ATOM 1407 N N . GLU A 1 183 ? -17.188 -10.672 24.859 1 98.31 183 GLU A N 1
ATOM 1408 C CA . GLU A 1 183 ? -18.359 -9.93 25.297 1 98.31 183 GLU A CA 1
ATOM 1409 C C . GLU A 1 183 ? -18.438 -8.562 24.609 1 98.31 183 GLU A C 1
ATOM 1411 O O . GLU A 1 183 ? -19.516 -8.117 24.219 1 98.31 183 GLU A O 1
ATOM 1416 N N . LYS A 1 184 ? -17.328 -7.91 24.5 1 97.94 184 LYS A N 1
ATOM 1417 C CA . LYS A 1 184 ? -17.297 -6.637 23.781 1 97.94 184 LYS A CA 1
ATOM 1418 C C . LYS A 1 184 ? -17.703 -6.812 22.312 1 97.94 184 LYS A C 1
ATOM 1420 O O . LYS A 1 184 ? -18.438 -5.988 21.766 1 97.94 184 LYS A O 1
ATOM 1425 N N . CYS A 1 185 ? -17.188 -7.828 21.734 1 98.56 185 CYS A N 1
ATOM 1426 C CA . CYS A 1 185 ? -17.516 -8.109 20.344 1 98.56 185 CYS A CA 1
ATOM 1427 C C . CYS A 1 185 ? -19.016 -8.32 20.172 1 98.56 185 CYS A C 1
ATOM 1429 O O . CYS A 1 185 ? -19.594 -7.898 19.172 1 98.56 185 CYS A O 1
ATOM 1431 N N . GLN A 1 186 ? -19.625 -9 21.141 1 98.69 186 GLN A N 1
ATOM 1432 C CA . GLN A 1 186 ? -21.062 -9.234 21.094 1 98.69 186 GLN A CA 1
ATOM 1433 C C . GLN A 1 186 ? -21.828 -7.914 21.109 1 98.69 186 GLN A C 1
ATOM 1435 O O . GLN A 1 186 ? -22.797 -7.738 20.359 1 98.69 186 GLN A O 1
ATOM 1440 N N . VAL A 1 187 ? -21.406 -7.027 21.953 1 98.5 187 VAL A N 1
ATOM 1441 C CA . VAL A 1 187 ? -22.047 -5.715 22.047 1 98.5 187 VAL A CA 1
ATOM 1442 C C . VAL A 1 187 ? -21.844 -4.953 20.75 1 98.5 187 VAL A C 1
ATOM 1444 O O . VAL A 1 187 ? -22.781 -4.352 20.219 1 98.5 187 VAL A O 1
ATOM 1447 N N . TRP A 1 188 ? -20.641 -4.953 20.234 1 98.75 188 TRP A N 1
ATOM 1448 C CA . TRP A 1 188 ? -20.328 -4.254 19 1 98.75 188 TRP A CA 1
ATOM 1449 C C . TRP A 1 188 ? -21.141 -4.832 17.828 1 98.75 188 TRP A C 1
ATOM 1451 O O . TRP A 1 188 ? -21.594 -4.09 16.953 1 98.75 188 TRP A O 1
ATOM 1461 N N . ALA A 1 189 ? -21.25 -6.164 17.797 1 98.69 189 ALA A N 1
ATOM 1462 C CA . ALA A 1 189 ? -22.016 -6.812 16.734 1 98.69 189 ALA A CA 1
ATOM 1463 C C . ALA A 1 189 ? -23.469 -6.309 16.734 1 98.69 189 ALA A C 1
ATOM 1465 O O . ALA A 1 189 ? -24.016 -6 15.672 1 98.69 189 ALA A O 1
ATOM 1466 N N . LYS A 1 190 ? -24.094 -6.199 17.844 1 98.12 190 LYS A N 1
ATOM 1467 C CA . LYS A 1 190 ? -25.469 -5.707 17.969 1 98.12 190 LYS A CA 1
ATOM 1468 C C . LYS A 1 190 ? -25.562 -4.258 17.5 1 98.12 190 LYS A C 1
ATOM 1470 O O . LYS A 1 190 ? -26.562 -3.869 16.891 1 98.12 190 LYS A O 1
ATOM 1475 N N . THR A 1 191 ? -24.547 -3.545 17.766 1 98.12 191 THR A N 1
ATOM 1476 C CA . THR A 1 191 ? -24.562 -2.111 17.5 1 98.12 191 THR A CA 1
ATOM 1477 C C . THR A 1 191 ? -24.344 -1.83 16.016 1 98.12 191 THR A C 1
ATOM 1479 O O . THR A 1 191 ? -24.969 -0.938 15.453 1 98.12 191 THR A O 1
ATOM 1482 N N . PHE A 1 192 ? -23.422 -2.561 15.359 1 98.62 192 PHE A N 1
ATOM 1483 C CA . PHE A 1 192 ? -22.875 -2.084 14.094 1 98.62 192 PHE A CA 1
ATOM 1484 C C . PHE A 1 192 ? -23.266 -3.02 12.953 1 98.62 192 PHE A C 1
ATOM 1486 O O . PHE A 1 192 ? -23.078 -2.686 11.781 1 98.62 192 PHE A O 1
ATOM 1493 N N . ALA A 1 193 ? -23.812 -4.176 13.172 1 98.12 193 ALA A N 1
ATOM 1494 C CA . ALA A 1 193 ? -24 -5.227 12.172 1 98.12 193 ALA A CA 1
ATOM 1495 C C . ALA A 1 193 ? -24.703 -4.695 10.93 1 98.12 193 ALA A C 1
ATOM 1497 O O . ALA A 1 193 ? -24.328 -5.004 9.805 1 98.12 193 ALA A O 1
ATOM 1498 N N . ASP A 1 194 ? -25.703 -3.875 11.102 1 97.62 194 ASP A N 1
ATOM 1499 C CA . ASP A 1 194 ? -26.547 -3.414 10.008 1 97.62 194 ASP A CA 1
ATOM 1500 C C . ASP A 1 194 ? -25.828 -2.354 9.172 1 97.62 194 ASP A C 1
ATOM 1502 O O . ASP A 1 194 ? -26.281 -2.016 8.07 1 97.62 194 ASP A O 1
ATOM 1506 N N . MET A 1 195 ? -24.688 -1.85 9.648 1 98.44 195 MET A N 1
ATOM 1507 C CA . MET A 1 195 ? -23.953 -0.792 8.969 1 98.44 195 MET A CA 1
ATOM 1508 C C . MET A 1 195 ? -22.797 -1.369 8.164 1 98.44 195 MET A C 1
ATOM 1510 O O . MET A 1 195 ? -22.219 -0.685 7.316 1 98.44 195 MET A O 1
ATOM 1514 N N . ILE A 1 196 ? -22.484 -2.648 8.406 1 98.62 196 ILE A N 1
ATOM 1515 C CA . ILE A 1 196 ? -21.297 -3.268 7.816 1 98.62 196 ILE A CA 1
ATOM 1516 C C . ILE A 1 196 ? -21.594 -3.684 6.379 1 98.62 196 ILE A C 1
ATOM 1518 O O . ILE A 1 196 ? -22.609 -4.324 6.109 1 98.62 196 ILE A O 1
ATOM 1522 N N . VAL A 1 197 ? -20.688 -3.271 5.445 1 98.44 197 VAL A N 1
ATOM 1523 C CA . VAL A 1 197 ? -20.891 -3.58 4.035 1 98.44 197 VAL A CA 1
ATOM 1524 C C . VAL A 1 197 ? -19.609 -4.152 3.436 1 98.44 197 VAL A C 1
ATOM 1526 O O . VAL A 1 197 ? -18.531 -3.992 4 1 98.44 197 VAL A O 1
ATOM 1529 N N . ASN A 1 198 ? -19.734 -4.922 2.332 1 98.25 198 ASN A N 1
ATOM 1530 C CA . ASN A 1 198 ? -18.594 -5.227 1.477 1 98.25 198 ASN A CA 1
ATOM 1531 C C . ASN A 1 198 ? -18.062 -3.975 0.786 1 98.25 198 ASN A C 1
ATOM 1533 O O . ASN A 1 198 ? -18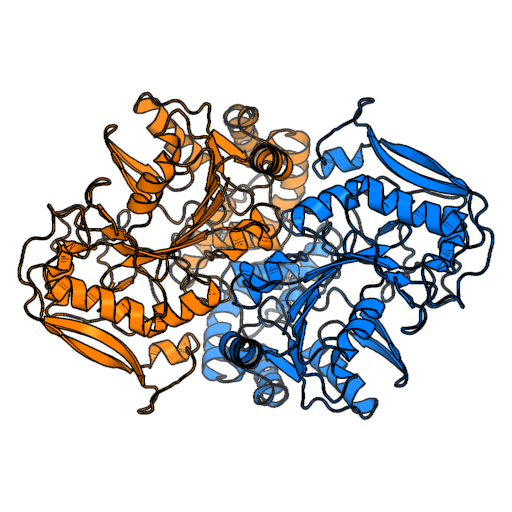.688 -3.455 -0.138 1 98.25 198 ASN A O 1
ATOM 1537 N N . PRO A 1 199 ? -16.922 -3.562 1.207 1 98.31 199 PRO A N 1
ATOM 1538 C CA . PRO A 1 199 ? -16.5 -2.221 0.786 1 98.31 199 PRO A CA 1
ATOM 1539 C C . PRO A 1 199 ? -16.219 -2.135 -0.711 1 98.31 199 PRO A C 1
ATOM 1541 O O . PRO A 1 199 ? -16.5 -1.115 -1.343 1 98.31 199 PRO A O 1
ATOM 1544 N N . VAL A 1 200 ? -15.648 -3.188 -1.32 1 98.31 200 VAL A N 1
ATOM 1545 C CA . VAL A 1 200 ? -15.297 -3.143 -2.734 1 98.31 200 VAL A CA 1
ATOM 1546 C C . VAL A 1 200 ? -16.562 -3.125 -3.584 1 98.31 200 VAL A C 1
ATOM 1548 O O . VAL A 1 200 ? -16.703 -2.305 -4.496 1 98.31 200 VAL A O 1
ATOM 1551 N N . ALA A 1 201 ? -17.484 -4.027 -3.268 1 98.31 201 ALA A N 1
ATOM 1552 C CA . ALA A 1 201 ? -18.766 -4.055 -3.984 1 98.31 201 ALA A CA 1
ATOM 1553 C C . ALA A 1 201 ? -19.516 -2.734 -3.818 1 98.31 201 ALA A C 1
ATOM 1555 O O . ALA A 1 201 ? -20.031 -2.182 -4.789 1 98.31 201 ALA A O 1
ATOM 1556 N N . TYR A 1 202 ? -19.562 -2.26 -2.562 1 98.31 202 TYR A N 1
ATOM 1557 C CA . TYR A 1 202 ? -20.266 -1.02 -2.25 1 98.31 202 TYR A CA 1
ATOM 1558 C C . TYR A 1 202 ? -19.688 0.148 -3.047 1 98.31 202 TYR A C 1
ATOM 1560 O O . TYR A 1 202 ? -20.438 0.91 -3.664 1 98.31 202 TYR A O 1
ATOM 1568 N N . LEU A 1 203 ? -18.391 0.271 -3.07 1 98.38 203 LEU A N 1
ATOM 1569 C CA . LEU A 1 203 ? -17.734 1.376 -3.754 1 98.38 203 LEU A CA 1
ATOM 1570 C C . LEU A 1 203 ? -17.906 1.265 -5.266 1 98.38 203 LEU A C 1
ATOM 1572 O O . LEU A 1 203 ? -18.156 2.264 -5.941 1 98.38 203 LEU A O 1
ATOM 1576 N N . HIS A 1 204 ? -17.766 0.11 -5.82 1 98.12 204 HIS A N 1
ATOM 1577 C CA . HIS A 1 204 ? -17.859 -0.057 -7.266 1 98.12 204 HIS A CA 1
ATOM 1578 C C . HIS A 1 204 ? -19.297 0.149 -7.75 1 98.12 204 HIS A C 1
ATOM 1580 O O . HIS A 1 204 ? -19.516 0.608 -8.875 1 98.12 204 HIS A O 1
ATOM 1586 N N . GLU A 1 205 ? -20.266 -0.187 -6.895 1 97.75 205 GLU A N 1
ATOM 1587 C CA . GLU A 1 205 ? -21.641 0.165 -7.227 1 97.75 205 GLU A CA 1
ATOM 1588 C C . GLU A 1 205 ? -21.797 1.673 -7.395 1 97.75 205 GLU A C 1
ATOM 1590 O O . GLU A 1 205 ? -22.484 2.129 -8.312 1 97.75 205 GLU A O 1
ATOM 1595 N N . GLN A 1 206 ? -21.188 2.443 -6.492 1 97.5 206 GLN A N 1
ATOM 1596 C CA . GLN A 1 206 ? -21.234 3.9 -6.574 1 97.5 206 GLN A CA 1
ATOM 1597 C C . GLN A 1 206 ? -20.484 4.406 -7.805 1 97.5 206 GLN A C 1
ATOM 1599 O O . GLN A 1 206 ? -20.953 5.316 -8.492 1 97.5 206 GLN A O 1
ATOM 1604 N N . ILE A 1 207 ? -19.328 3.832 -8.094 1 97.06 207 ILE A N 1
ATOM 1605 C CA . ILE A 1 207 ? -18.516 4.219 -9.242 1 97.06 207 ILE A CA 1
ATOM 1606 C C . ILE A 1 207 ? -19.297 3.947 -10.531 1 97.06 207 ILE A C 1
ATOM 1608 O O . ILE A 1 207 ? -19.359 4.805 -11.414 1 97.06 207 ILE A O 1
ATOM 1612 N N . ASP A 1 208 ? -19.891 2.781 -10.617 1 96.19 208 ASP A N 1
ATOM 1613 C CA . ASP A 1 208 ? -20.625 2.379 -11.82 1 96.19 208 ASP A CA 1
ATOM 1614 C C . ASP A 1 208 ? -21.875 3.234 -12.016 1 96.19 208 ASP A C 1
ATOM 1616 O O . ASP A 1 208 ? -22.328 3.43 -13.141 1 96.19 208 ASP A O 1
ATOM 1620 N N . ALA A 1 209 ? -22.391 3.727 -10.953 1 97.12 209 ALA A N 1
ATOM 1621 C CA . ALA A 1 209 ? -23.578 4.578 -11.008 1 97.12 209 ALA A CA 1
ATOM 1622 C C . ALA A 1 209 ? -23.188 6.035 -11.266 1 97.12 209 ALA A C 1
ATOM 1624 O O . ALA A 1 209 ? -24.031 6.93 -11.164 1 97.12 209 ALA A O 1
ATOM 1625 N N . ASP A 1 210 ? -21.922 6.316 -11.539 1 96 210 ASP A N 1
ATOM 1626 C CA . ASP A 1 210 ? -21.406 7.637 -11.875 1 96 210 ASP A CA 1
ATOM 1627 C C . ASP A 1 210 ? -21.656 8.633 -10.75 1 96 210 ASP A C 1
ATOM 1629 O O . ASP A 1 210 ? -22.078 9.766 -11 1 96 210 ASP A O 1
ATOM 1633 N N . LYS A 1 211 ? -21.531 8.156 -9.516 1 97.25 211 LYS A N 1
ATOM 1634 C CA . LYS A 1 211 ? -21.672 9.016 -8.352 1 97.25 211 LYS A CA 1
ATOM 1635 C C . LYS A 1 211 ? -20.406 9.836 -8.117 1 97.25 211 LYS A C 1
ATOM 1637 O O . LYS A 1 211 ? -19.328 9.453 -8.562 1 97.25 211 LYS A O 1
ATOM 1642 N N . ASN A 1 212 ? -20.609 11.062 -7.496 1 97.81 212 ASN A N 1
ATOM 1643 C CA . ASN A 1 212 ? -19.469 11.852 -7.031 1 97.81 212 ASN A CA 1
ATOM 1644 C C . ASN A 1 212 ? -18.953 11.352 -5.688 1 97.81 212 ASN A C 1
ATOM 1646 O O . ASN A 1 212 ? -19.656 11.422 -4.68 1 97.81 212 ASN A O 1
ATOM 1650 N N . ILE A 1 213 ? -17.734 10.875 -5.699 1 98.19 213 ILE A N 1
ATOM 1651 C CA . ILE A 1 213 ? -17.172 10.281 -4.496 1 98.19 213 ILE A CA 1
ATOM 1652 C C . ILE A 1 213 ? -15.992 11.109 -4.008 1 98.19 213 ILE A C 1
ATOM 1654 O O . ILE A 1 213 ? -15.102 11.445 -4.789 1 98.19 213 ILE A O 1
ATOM 1658 N N . LEU A 1 214 ? -15.953 11.492 -2.717 1 97.81 214 LEU A N 1
ATOM 1659 C CA . LEU A 1 214 ? -14.852 12.211 -2.086 1 97.81 214 LEU A CA 1
ATOM 1660 C C . LEU A 1 214 ? -14.148 11.336 -1.057 1 97.81 214 LEU A C 1
ATOM 1662 O O . LEU A 1 214 ? -14.781 10.828 -0.127 1 97.81 214 LEU A O 1
ATOM 1666 N N . PHE A 1 215 ? -12.898 11.094 -1.294 1 97.94 215 PHE A N 1
ATOM 1667 C CA . PHE A 1 215 ? -12.062 10.445 -0.291 1 97.94 215 PHE A CA 1
ATOM 1668 C C . PHE A 1 215 ? -11.391 11.484 0.604 1 97.94 215 PHE A C 1
ATOM 1670 O O . PHE A 1 215 ? -10.672 12.352 0.117 1 97.94 215 PHE A O 1
ATOM 1677 N N . GLU A 1 216 ? -11.633 11.312 1.877 1 95.44 216 GLU A N 1
ATOM 1678 C CA . GLU A 1 216 ? -11.164 12.273 2.873 1 95.44 216 GLU A CA 1
ATOM 1679 C C . GLU A 1 216 ? -9.977 11.719 3.658 1 95.44 216 GLU A C 1
ATOM 1681 O O . GLU A 1 216 ? -10.117 10.727 4.379 1 95.44 216 GLU A O 1
ATOM 1686 N N . GLY A 1 217 ? -8.836 12.383 3.518 1 94.25 217 GLY A N 1
ATOM 1687 C CA . GLY A 1 217 ? -7.652 11.945 4.246 1 94.25 217 GLY A CA 1
ATOM 1688 C C . GLY A 1 217 ? -7.531 12.578 5.621 1 94.25 217 GLY A C 1
ATOM 1689 O O . GLY A 1 217 ? -7.98 13.703 5.832 1 94.25 217 GLY A O 1
ATOM 1690 N N . GLN A 1 218 ? -6.91 11.789 6.52 1 92.44 218 GLN A N 1
ATOM 1691 C CA . GLN A 1 218 ? -6.539 12.312 7.828 1 92.44 218 GLN A CA 1
ATOM 1692 C C . GLN A 1 218 ? -5.09 12.797 7.836 1 92.44 218 GLN A C 1
ATOM 1694 O O . GLN A 1 218 ? -4.273 12.344 7.031 1 92.44 218 GLN A O 1
ATOM 1699 N N . LEU A 1 219 ? -4.859 13.727 8.773 1 92.88 219 LEU A N 1
ATOM 1700 C CA . LEU A 1 219 ? -3.51 14.25 8.938 1 92.88 219 LEU A CA 1
ATOM 1701 C C . LEU A 1 219 ? -2.98 14.812 7.625 1 92.88 219 LEU A C 1
ATOM 1703 O O . LEU A 1 219 ? -3.73 15.422 6.859 1 92.88 219 LEU A O 1
ATOM 1707 N N . GLY A 1 220 ? -1.688 14.93 7.441 1 95 220 GLY A N 1
ATOM 1708 C CA . GLY A 1 220 ? -1.074 15.477 6.242 1 95 220 GLY A CA 1
ATOM 1709 C C . GLY A 1 220 ? 0.039 14.602 5.691 1 95 220 GLY A C 1
ATOM 1710 O O . GLY A 1 220 ? 0.444 13.633 6.328 1 95 220 GLY A O 1
ATOM 1711 N N . ALA A 1 221 ? 0.459 14.945 4.547 1 97.5 221 ALA A N 1
ATOM 1712 C CA . ALA A 1 221 ? 1.413 14.133 3.795 1 97.5 221 ALA A CA 1
ATOM 1713 C C . ALA A 1 221 ? 2.723 13.977 4.562 1 97.5 221 ALA A C 1
ATOM 1715 O O . ALA A 1 221 ? 3.396 12.953 4.449 1 97.5 221 ALA A O 1
ATOM 1716 N N . MET A 1 222 ? 3.094 14.969 5.375 1 97.56 222 MET A N 1
ATOM 1717 C CA . MET A 1 222 ? 4.363 14.898 6.09 1 97.56 222 MET A CA 1
ATOM 1718 C C . MET A 1 222 ? 4.297 13.883 7.227 1 97.56 222 MET A C 1
ATOM 1720 O O . MET A 1 222 ? 5.324 13.5 7.789 1 97.56 222 MET A O 1
ATOM 1724 N N . LYS A 1 223 ? 3.096 13.398 7.484 1 96.81 223 LYS A N 1
ATOM 1725 C CA . LYS A 1 223 ? 2.91 12.383 8.516 1 96.81 223 LYS A CA 1
ATOM 1726 C C . LYS A 1 223 ? 2.785 10.992 7.898 1 96.81 223 LYS A C 1
ATOM 1728 O O . LYS A 1 223 ? 2.414 10.031 8.578 1 96.81 223 LYS A O 1
ATOM 1733 N N . ASP A 1 224 ? 3.129 10.867 6.66 1 98.06 224 ASP A N 1
ATOM 1734 C CA . ASP A 1 224 ? 3.08 9.586 5.969 1 98.06 224 ASP A CA 1
ATOM 1735 C C . ASP A 1 224 ? 4.09 8.602 6.555 1 98.06 224 ASP A C 1
ATOM 1737 O O . ASP A 1 224 ? 5.242 8.961 6.805 1 98.06 224 ASP A O 1
ATOM 1741 N N . ILE A 1 225 ? 3.754 7.379 6.684 1 98.25 225 ILE A N 1
ATOM 1742 C CA . ILE A 1 225 ? 4.555 6.371 7.367 1 98.25 225 ILE A CA 1
ATOM 1743 C C . ILE A 1 225 ? 5.844 6.121 6.594 1 98.25 225 ILE A C 1
ATOM 1745 O O . ILE A 1 225 ? 6.875 5.789 7.18 1 98.25 225 ILE A O 1
ATOM 1749 N N . ASP A 1 226 ? 5.82 6.293 5.266 1 98.38 226 ASP A N 1
ATOM 1750 C CA . ASP A 1 226 ? 6.977 5.953 4.441 1 98.38 226 ASP A CA 1
ATOM 1751 C C . ASP A 1 226 ? 7.688 7.211 3.949 1 98.38 226 ASP A C 1
ATOM 1753 O O . ASP A 1 226 ? 8.922 7.273 3.945 1 98.38 226 ASP A O 1
ATOM 1757 N N . LEU A 1 227 ? 6.91 8.219 3.619 1 98.56 227 LEU A N 1
ATOM 1758 C CA . LEU A 1 227 ? 7.473 9.328 2.865 1 98.56 227 LEU A CA 1
ATOM 1759 C C . LEU A 1 227 ? 7.535 10.594 3.723 1 98.56 227 LEU A C 1
ATOM 1761 O O . LEU A 1 227 ? 8.125 11.594 3.316 1 98.56 227 LEU A O 1
ATOM 1765 N N . GLY A 1 228 ? 6.945 10.5 4.914 1 97.81 228 GLY A N 1
ATOM 1766 C CA . GLY A 1 228 ? 6.949 11.656 5.797 1 97.81 228 GLY A CA 1
ATOM 1767 C C . GLY A 1 228 ? 8.188 11.742 6.664 1 97.81 228 GLY A C 1
ATOM 1768 O O . GLY A 1 228 ? 9.281 11.359 6.234 1 97.81 228 GLY A O 1
ATOM 1769 N N . ILE A 1 229 ? 8.07 12.32 7.863 1 96.94 229 ILE A N 1
ATOM 1770 C CA . ILE A 1 229 ? 9.195 12.578 8.75 1 96.94 229 ILE A CA 1
ATOM 1771 C C . ILE A 1 229 ? 9.328 11.438 9.766 1 96.94 229 ILE A C 1
ATOM 1773 O O . ILE A 1 229 ? 9.312 11.68 10.977 1 96.94 229 ILE A O 1
ATOM 1777 N N . PHE A 1 230 ? 9.492 10.289 9.312 1 96.62 230 PHE A N 1
ATOM 1778 C CA . PHE A 1 230 ? 9.672 9.109 10.164 1 96.62 230 PHE A CA 1
ATOM 1779 C C . PHE A 1 230 ? 10.781 9.352 11.18 1 96.62 230 PHE A C 1
ATOM 1781 O O . PHE A 1 230 ? 11.859 9.828 10.836 1 96.62 230 PHE A O 1
ATOM 1788 N N . PRO A 1 231 ? 10.516 9.062 12.461 1 95.62 231 PRO A N 1
ATOM 1789 C CA . PRO A 1 231 ? 9.453 8.227 13.008 1 95.62 231 PRO A CA 1
ATOM 1790 C C . PRO A 1 231 ? 8.281 9.039 13.547 1 95.62 231 PRO A C 1
ATOM 1792 O O . PRO A 1 231 ? 7.406 8.5 14.234 1 95.62 231 PRO A O 1
ATOM 1795 N N . TYR A 1 232 ? 8.227 10.367 13.352 1 94.62 232 TYR A N 1
ATOM 1796 C CA . TYR A 1 232 ? 7.141 11.227 13.812 1 94.62 232 TYR A CA 1
ATOM 1797 C C . TYR A 1 232 ? 5.992 11.234 12.812 1 94.62 232 TYR A C 1
ATOM 1799 O O . TYR A 1 232 ? 5.605 12.289 12.312 1 94.62 232 TYR A O 1
ATOM 1807 N N . VAL A 1 233 ? 5.457 10.094 12.516 1 96.25 233 VAL A N 1
ATOM 1808 C CA . VAL A 1 233 ? 4.43 9.891 11.5 1 96.25 233 VAL A CA 1
ATOM 1809 C C . VAL A 1 233 ? 3.295 9.047 12.07 1 96.25 233 VAL A C 1
ATOM 1811 O O . VAL A 1 233 ? 3.393 8.539 13.188 1 96.25 233 VAL A O 1
ATOM 1814 N N . THR A 1 234 ? 2.182 9 11.359 1 95.62 234 THR A N 1
ATOM 1815 C CA . THR A 1 234 ? 1.137 8.031 11.672 1 95.62 234 THR A CA 1
ATOM 1816 C C . THR A 1 234 ? 1.454 6.672 11.047 1 95.62 234 THR A C 1
ATOM 1818 O O . THR A 1 234 ? 2.441 6.531 10.328 1 95.62 234 THR A O 1
ATOM 1821 N N . SER A 1 235 ? 0.69 5.66 11.367 1 97.44 235 SER A N 1
ATOM 1822 C CA . SER A 1 235 ? 0.945 4.301 10.906 1 97.44 235 SER A CA 1
ATOM 1823 C C . SER A 1 235 ? 0.196 4.004 9.609 1 97.44 235 SER A C 1
ATOM 1825 O O . SER A 1 235 ? -0.001 2.842 9.258 1 97.44 235 SER A O 1
ATOM 1827 N N . SER A 1 236 ? -0.303 4.992 8.922 1 97.19 236 SER A N 1
ATOM 1828 C CA . SER A 1 236 ? -1.026 4.879 7.66 1 97.19 236 SER A CA 1
ATOM 1829 C C . SER A 1 236 ? -0.452 5.82 6.605 1 97.19 236 SER A C 1
ATOM 1831 O O . SER A 1 236 ? 0.562 6.48 6.84 1 97.19 236 SER A O 1
ATOM 1833 N N . ASN A 1 237 ? -1.032 5.867 5.418 1 98.56 237 ASN A N 1
ATOM 1834 C CA . ASN A 1 237 ? -0.591 6.715 4.316 1 98.56 237 ASN A CA 1
ATOM 1835 C C . ASN A 1 237 ? -1.604 7.812 4.012 1 98.56 237 ASN A C 1
ATOM 1837 O O . ASN A 1 237 ? -2.531 7.609 3.223 1 98.56 237 ASN A O 1
ATOM 1841 N N . PRO A 1 238 ? -1.4 8.984 4.598 1 97.81 238 PRO A N 1
ATOM 1842 C CA . PRO A 1 238 ? -2.33 10.086 4.328 1 97.81 238 PRO A CA 1
ATOM 1843 C C . PRO A 1 238 ? -2.041 10.789 3.008 1 97.81 238 PRO A C 1
ATOM 1845 O O . PRO A 1 238 ? -2.021 12.023 2.955 1 97.81 238 PRO A O 1
ATOM 1848 N N . ILE A 1 239 ? -1.837 10.086 1.947 1 98.62 239 ILE A N 1
ATOM 1849 C CA . ILE A 1 239 ? -1.563 10.617 0.616 1 98.62 239 ILE A CA 1
ATOM 1850 C C . ILE A 1 239 ? -2.604 10.094 -0.372 1 98.62 239 ILE A C 1
ATOM 1852 O O . ILE A 1 239 ? -3.234 9.062 -0.13 1 98.62 239 ILE A O 1
ATOM 1856 N N . ALA A 1 240 ? -2.764 10.758 -1.46 1 98.69 240 ALA A N 1
ATOM 1857 C CA . ALA A 1 240 ? -3.902 10.602 -2.361 1 98.69 240 ALA A CA 1
ATOM 1858 C C . ALA A 1 240 ? -3.941 9.195 -2.953 1 98.69 240 ALA A C 1
ATOM 1860 O O . ALA A 1 240 ? -5.012 8.586 -3.055 1 98.69 240 ALA A O 1
ATOM 1861 N N . ALA A 1 241 ? -2.805 8.68 -3.312 1 98.75 241 ALA A N 1
ATOM 1862 C CA . ALA A 1 241 ? -2.754 7.387 -3.994 1 98.75 241 ALA A CA 1
ATOM 1863 C C . ALA A 1 241 ? -3.307 6.273 -3.105 1 98.75 241 ALA A C 1
ATOM 1865 O O . ALA A 1 241 ? -3.836 5.277 -3.604 1 98.75 241 ALA A O 1
ATOM 1866 N N . TYR A 1 242 ? -3.23 6.453 -1.797 1 98.81 242 TYR A N 1
ATOM 1867 C CA . TYR A 1 242 ? -3.656 5.402 -0.877 1 98.81 242 TYR A CA 1
ATOM 1868 C C . TYR A 1 242 ? -5.172 5.254 -0.882 1 98.81 242 TYR A C 1
ATOM 1870 O O . TYR A 1 242 ? -5.703 4.223 -0.463 1 98.81 242 TYR A O 1
ATOM 1878 N N . ALA A 1 243 ? -5.906 6.297 -1.371 1 98.75 243 ALA A N 1
ATOM 1879 C CA . ALA A 1 243 ? -7.352 6.168 -1.521 1 98.75 243 ALA A CA 1
ATOM 1880 C C . ALA A 1 243 ? -7.707 4.984 -2.418 1 98.75 243 ALA A C 1
ATOM 1882 O O . ALA A 1 243 ? -8.648 4.238 -2.127 1 98.75 243 ALA A O 1
ATOM 1883 N N . ALA A 1 244 ? -6.938 4.812 -3.434 1 98.75 244 ALA A N 1
ATOM 1884 C CA . ALA A 1 244 ? -7.188 3.701 -4.348 1 98.75 244 ALA A CA 1
ATOM 1885 C C . ALA A 1 244 ? -6.777 2.373 -3.717 1 98.75 244 ALA A C 1
ATOM 1887 O O . ALA A 1 244 ? -7.445 1.354 -3.914 1 98.75 244 ALA A O 1
ATOM 1888 N N . VAL A 1 245 ? -5.684 2.363 -2.955 1 98.75 245 VAL A N 1
ATOM 1889 C CA . VAL A 1 245 ? -5.176 1.151 -2.32 1 98.75 245 VAL A CA 1
ATOM 1890 C C . VAL A 1 245 ? -6.211 0.612 -1.336 1 98.75 245 VAL A C 1
ATOM 1892 O O . VAL A 1 245 ? -6.605 -0.553 -1.417 1 98.75 245 VAL A O 1
ATOM 1895 N N . SER A 1 246 ? -6.656 1.487 -0.444 1 98.12 246 SER A N 1
ATOM 1896 C CA . SER A 1 246 ? -7.59 1.037 0.584 1 98.12 246 SER A CA 1
ATOM 1897 C C . SER A 1 246 ? -9.008 0.924 0.034 1 98.12 246 SER A C 1
ATOM 1899 O O . SER A 1 246 ? -9.789 0.09 0.491 1 98.12 246 SER A O 1
ATOM 1901 N N . GLY A 1 247 ? -9.336 1.719 -0.997 1 98.25 247 GLY A N 1
ATOM 1902 C CA . GLY A 1 247 ? -10.68 1.719 -1.562 1 98.25 247 GLY A CA 1
ATOM 1903 C C . GLY A 1 247 ? -10.93 0.558 -2.506 1 98.25 247 GLY A C 1
ATOM 1904 O O . GLY A 1 247 ? -12.078 0.223 -2.795 1 98.25 247 GLY A O 1
ATOM 1905 N N . GLY A 1 248 ? -9.906 -0.027 -2.982 1 98.38 248 GLY A N 1
ATOM 1906 C CA . GLY A 1 248 ? -10.062 -1.142 -3.902 1 98.38 248 GLY A CA 1
ATOM 1907 C C . GLY A 1 248 ? -10.586 -0.721 -5.262 1 98.38 248 GLY A C 1
ATOM 1908 O O . GLY A 1 248 ? -11.57 -1.278 -5.758 1 98.38 248 GLY A O 1
ATOM 1909 N N . PHE A 1 249 ? -10.039 0.248 -5.836 1 98.5 249 PHE A N 1
ATOM 1910 C CA . PHE A 1 249 ? -10.344 0.701 -7.191 1 98.5 249 PHE A CA 1
ATOM 1911 C C . PHE A 1 249 ? -9.078 1.151 -7.906 1 98.5 249 PHE A C 1
ATOM 1913 O O . PHE A 1 249 ? -8.047 1.39 -7.27 1 98.5 249 PHE A O 1
ATOM 1920 N N . PRO A 1 250 ? -9.039 1.193 -9.242 1 98.25 250 PRO A N 1
ATOM 1921 C CA . PRO A 1 250 ? -7.82 1.539 -9.977 1 98.25 250 PRO A CA 1
ATOM 1922 C C . PRO A 1 250 ? -7.344 2.961 -9.695 1 98.25 250 PRO A C 1
ATOM 1924 O O . PRO A 1 250 ? -8.148 3.893 -9.664 1 98.25 250 PRO A O 1
ATOM 1927 N N . ALA A 1 251 ? -6.055 3.074 -9.516 1 97.62 251 ALA A N 1
ATOM 1928 C CA . ALA A 1 251 ? -5.438 4.367 -9.25 1 97.62 251 ALA A CA 1
ATOM 1929 C C . ALA A 1 251 ? -5.809 5.391 -10.312 1 97.62 251 ALA A C 1
ATOM 1931 O O . ALA A 1 251 ? -6.012 6.57 -10.016 1 97.62 251 ALA A O 1
ATOM 1932 N N . LYS A 1 252 ? -5.949 4.988 -11.523 1 95.5 252 LYS A N 1
ATOM 1933 C CA . LYS A 1 252 ? -6.188 5.855 -12.672 1 95.5 252 LYS A CA 1
ATOM 1934 C C . LYS A 1 252 ? -7.578 6.484 -12.609 1 95.5 252 LYS A C 1
ATOM 1936 O O . LYS A 1 252 ? -7.863 7.453 -13.312 1 95.5 252 LYS A O 1
ATOM 1941 N N . LYS A 1 253 ? -8.406 6 -11.758 1 97 253 LYS A N 1
ATOM 1942 C CA . LYS A 1 253 ? -9.773 6.508 -11.664 1 97 253 LYS A CA 1
ATOM 1943 C C . LYS A 1 253 ? -9.844 7.75 -10.773 1 97 253 LYS A C 1
ATOM 1945 O O . LYS A 1 253 ? -10.844 8.461 -10.773 1 97 253 LYS A O 1
ATOM 1950 N N . ILE A 1 254 ? -8.758 8.023 -10.047 1 98.06 254 ILE A N 1
ATOM 1951 C CA . ILE A 1 254 ? -8.727 9.273 -9.305 1 98.06 254 ILE A CA 1
ATOM 1952 C C . ILE A 1 254 ? -8.719 10.453 -10.281 1 98.06 254 ILE A C 1
ATOM 1954 O O . ILE A 1 254 ? -7.793 10.602 -11.078 1 98.06 254 ILE A O 1
ATOM 1958 N N . ASP A 1 255 ? -9.734 11.281 -10.195 1 97.69 255 ASP A N 1
ATOM 1959 C CA . ASP A 1 255 ? -9.898 12.383 -11.141 1 97.69 255 ASP A CA 1
ATOM 1960 C C . ASP A 1 255 ? -9.227 13.648 -10.633 1 97.69 255 ASP A C 1
ATOM 1962 O O . ASP A 1 255 ? -8.641 14.406 -11.406 1 97.69 255 ASP A O 1
ATOM 1966 N N . LYS A 1 256 ? -9.367 13.867 -9.344 1 97.56 256 LYS A N 1
ATOM 1967 C CA . LYS A 1 256 ? -8.922 15.141 -8.773 1 97.56 256 LYS A CA 1
ATOM 1968 C C . LYS A 1 256 ? -8.297 14.938 -7.398 1 97.56 256 LYS A C 1
ATOM 1970 O O . LYS A 1 256 ? -8.82 14.18 -6.574 1 97.56 256 LYS A O 1
ATOM 1975 N N . VAL A 1 257 ? -7.164 15.539 -7.227 1 98.44 257 VAL A N 1
ATOM 1976 C CA . VAL A 1 257 ? -6.504 15.57 -5.926 1 98.44 257 VAL A CA 1
ATOM 1977 C C . VAL A 1 257 ? -6.457 17.016 -5.406 1 98.44 257 VAL A C 1
ATOM 1979 O O . VAL A 1 257 ? -5.918 17.891 -6.066 1 98.44 257 VAL A O 1
ATOM 1982 N N . ILE A 1 258 ? -7.012 17.25 -4.223 1 98.25 258 ILE A N 1
ATOM 1983 C CA . ILE A 1 258 ? -7.02 18.562 -3.574 1 98.25 258 ILE A CA 1
ATOM 1984 C C . ILE A 1 258 ? -6.098 18.531 -2.359 1 98.25 258 ILE A C 1
ATOM 1986 O O . ILE A 1 258 ? -6.309 17.766 -1.425 1 98.25 258 ILE A O 1
ATOM 1990 N N . GLY A 1 259 ? -5.074 19.297 -2.422 1 98.5 259 GLY A N 1
ATOM 1991 C CA . GLY A 1 259 ? -4.223 19.484 -1.258 1 98.5 259 GLY A CA 1
ATOM 1992 C C . GLY A 1 259 ? -4.656 20.656 -0.389 1 98.5 259 GLY A C 1
ATOM 1993 O O . GLY A 1 259 ? -4.875 21.766 -0.887 1 98.5 259 GLY A O 1
ATOM 1994 N N . VAL A 1 260 ? -4.848 20.375 0.858 1 97.69 260 VAL A N 1
ATOM 1995 C CA . VAL A 1 260 ? -5.184 21.438 1.797 1 97.69 260 VAL A CA 1
ATOM 1996 C C . VAL A 1 260 ? -3.924 21.906 2.516 1 97.69 260 VAL A C 1
ATOM 1998 O O . VAL A 1 260 ? -3.219 21.109 3.135 1 97.69 260 VAL A O 1
ATOM 2001 N N . ALA A 1 261 ? -3.686 23.172 2.432 1 97.94 261 ALA A N 1
ATOM 2002 C CA . ALA A 1 261 ? -2.551 23.812 3.096 1 97.94 261 ALA A CA 1
ATOM 2003 C C . ALA A 1 261 ? -3.008 24.984 3.961 1 97.94 261 ALA A C 1
ATOM 2005 O O . ALA A 1 261 ? -4.082 25.547 3.734 1 97.94 261 ALA A O 1
ATOM 2006 N N . LYS A 1 262 ? -2.256 25.219 4.961 1 95.88 262 LYS A N 1
ATOM 2007 C CA . LYS A 1 262 ? -2.432 26.422 5.758 1 95.88 262 LYS A CA 1
ATOM 2008 C C . LYS A 1 262 ? -1.526 27.547 5.258 1 95.88 262 LYS A C 1
ATOM 2010 O O . LYS A 1 262 ? -0.411 27.297 4.797 1 95.88 262 LYS A O 1
ATOM 2015 N N . ALA A 1 263 ? -2.047 28.75 5.371 1 96.56 263 ALA A N 1
ATOM 2016 C CA . ALA A 1 263 ? -1.347 29.922 4.832 1 96.56 263 ALA A CA 1
ATOM 2017 C C . ALA A 1 263 ? -0.02 30.141 5.551 1 96.56 263 ALA A C 1
ATOM 2019 O O . ALA A 1 263 ? 0.807 30.938 5.105 1 96.56 263 ALA A O 1
ATOM 2020 N N . PHE A 1 264 ? 0.187 29.547 6.602 1 95.25 264 PHE A N 1
ATOM 2021 C CA . PHE A 1 264 ? 1.42 29.406 7.367 1 95.25 264 PHE A CA 1
ATOM 2022 C C . PHE A 1 264 ? 1.611 27.969 7.836 1 95.25 264 PHE A C 1
ATOM 2024 O O . PHE A 1 264 ? 0.86 27.078 7.441 1 95.25 264 PHE A O 1
ATOM 2031 N N . SER A 1 265 ? 2.699 27.719 8.57 1 94.19 265 SER A N 1
ATOM 2032 C CA . SER A 1 265 ? 2.953 26.344 8.992 1 94.19 265 SER A CA 1
ATOM 2033 C C . SER A 1 265 ? 2.596 26.141 10.461 1 94.19 265 SER A C 1
ATOM 2035 O O . SER A 1 265 ? 2.824 27.031 11.289 1 94.19 265 SER A O 1
ATOM 2037 N N . SER A 1 266 ? 1.954 25.078 10.711 1 91.88 266 SER A N 1
ATOM 2038 C CA . SER A 1 266 ? 1.659 24.672 12.078 1 91.88 266 SER A CA 1
ATOM 2039 C C . SER A 1 266 ? 1.805 23.156 12.234 1 91.88 266 SER A C 1
ATOM 2041 O O . SER A 1 266 ? 1.541 22.391 11.305 1 91.88 266 SER A O 1
ATOM 2043 N N . ALA A 1 267 ? 2.309 22.766 13.297 1 87.69 267 ALA A N 1
ATOM 2044 C CA . ALA A 1 267 ? 2.5 21.344 13.555 1 87.69 267 ALA A CA 1
ATOM 2045 C C . ALA A 1 267 ? 2.238 21 15.023 1 87.69 267 ALA A C 1
ATOM 2047 O O . ALA A 1 267 ? 2.449 21.844 15.906 1 87.69 267 ALA A O 1
ATOM 2048 N N . VAL A 1 268 ? 1.751 19.797 15.125 1 77.75 268 VAL A N 1
ATOM 2049 C CA . VAL A 1 268 ? 1.618 19.234 16.469 1 77.75 268 VAL A CA 1
ATOM 2050 C C . VAL A 1 268 ? 2.602 18.078 16.625 1 77.75 268 VAL A C 1
ATOM 2052 O O . VAL A 1 268 ? 2.971 17.422 15.648 1 77.75 268 VAL A O 1
ATOM 2055 N N . GLY A 1 269 ? 3.158 17.938 17.766 1 77 269 GLY A N 1
ATOM 2056 C CA . GLY A 1 269 ? 3.994 16.781 18.031 1 77 269 GLY A CA 1
ATOM 2057 C C . GLY A 1 269 ? 5.473 17.047 17.812 1 77 269 GLY A C 1
ATOM 2058 O O . GLY A 1 269 ? 5.859 18.156 17.453 1 77 269 GLY A O 1
ATOM 2059 N N . ALA A 1 270 ? 6.219 16.016 18 1 84.5 270 ALA A N 1
ATOM 2060 C CA . ALA A 1 270 ? 7.676 16.094 17.891 1 84.5 270 ALA A CA 1
ATOM 2061 C C . ALA A 1 270 ? 8.125 15.93 16.438 1 84.5 270 ALA A C 1
ATOM 2063 O O . ALA A 1 270 ? 7.32 15.617 15.562 1 84.5 270 ALA A O 1
ATOM 2064 N N . GLY A 1 271 ? 9.398 16.344 16.188 1 91 271 GLY A N 1
ATOM 2065 C CA . GLY A 1 271 ? 10 16.188 14.867 1 91 271 GLY A CA 1
ATOM 2066 C C . GLY A 1 271 ? 10.422 17.5 14.25 1 91 271 GLY A C 1
ATOM 2067 O O . GLY A 1 271 ? 10.117 18.578 14.781 1 91 271 GLY A O 1
ATOM 2068 N N . PRO A 1 272 ? 11.07 17.375 13.164 1 95.12 272 PRO A N 1
ATOM 2069 C CA . PRO A 1 272 ? 11.578 18.594 12.523 1 95.12 272 PRO A CA 1
ATOM 2070 C C . PRO A 1 272 ? 10.461 19.484 11.992 1 95.12 272 PRO A C 1
ATOM 2072 O O . PRO A 1 272 ? 9.461 19 11.477 1 95.12 272 PRO A O 1
ATOM 2075 N N . PHE A 1 273 ? 10.633 20.734 12.172 1 95.75 273 PHE A N 1
ATOM 2076 C CA . PHE A 1 273 ? 9.766 21.812 11.727 1 95.75 273 PHE A CA 1
ATOM 2077 C C . PHE A 1 273 ? 10.578 23.031 11.312 1 95.75 273 PHE A C 1
ATOM 2079 O O . PHE A 1 273 ? 10.672 24 12.062 1 95.75 273 PHE A O 1
ATOM 2086 N N . PRO A 1 274 ? 11.07 23 10.117 1 96.5 274 PRO A N 1
ATOM 2087 C CA . PRO A 1 274 ? 12.141 23.891 9.688 1 96.5 274 PRO A CA 1
ATOM 2088 C C . PRO A 1 274 ? 11.781 25.375 9.867 1 96.5 274 PRO A C 1
ATOM 2090 O O . PRO A 1 274 ? 12.648 26.188 10.203 1 96.5 274 PRO A O 1
ATOM 2093 N N . THR A 1 275 ? 10.594 25.719 9.68 1 96.19 275 THR A N 1
ATOM 2094 C CA . THR A 1 275 ? 10.242 27.125 9.664 1 96.19 275 THR A CA 1
ATOM 2095 C C . THR A 1 275 ? 9.758 27.578 11.039 1 96.19 275 THR A C 1
ATOM 2097 O O . THR A 1 275 ? 9.266 28.703 11.188 1 96.19 275 THR A O 1
ATOM 2100 N N . GLU A 1 276 ? 9.891 26.703 12.023 1 93.44 276 GLU A N 1
ATOM 2101 C CA . GLU A 1 276 ? 9.406 27.047 13.352 1 93.44 276 GLU A CA 1
ATOM 2102 C C . GLU A 1 276 ? 10.047 28.344 13.859 1 93.44 276 GLU A C 1
ATOM 2104 O O . GLU A 1 276 ? 11.25 28.547 13.711 1 93.44 276 GLU A O 1
ATOM 2109 N N . GLU A 1 277 ? 9.219 29.156 14.305 1 89.56 277 GLU A N 1
ATOM 2110 C CA . GLU A 1 277 ? 9.695 30.406 14.859 1 89.56 277 GLU A CA 1
ATOM 2111 C C . GLU A 1 277 ? 9.164 30.625 16.281 1 89.56 277 GLU A C 1
ATOM 2113 O O . GLU A 1 277 ? 8.016 30.297 16.578 1 89.56 277 GLU A O 1
ATOM 2118 N N . PHE A 1 278 ? 10.102 31.047 17.031 1 84.31 278 PHE A N 1
ATOM 2119 C CA . PHE A 1 278 ? 9.742 31.391 18.406 1 84.31 278 PHE A CA 1
ATOM 2120 C C . PHE A 1 278 ? 9.68 32.906 18.594 1 84.31 278 PHE A C 1
ATOM 2122 O O . PHE A 1 278 ? 10.602 33.625 18.188 1 84.31 278 PHE A O 1
ATOM 2129 N N . GLY A 1 279 ? 8.609 33.312 19.062 1 77.31 279 GLY A N 1
ATOM 2130 C CA . GLY A 1 279 ? 8.461 34.719 19.281 1 77.31 279 GLY A CA 1
ATOM 2131 C C . GLY A 1 279 ? 8.164 35.5 18.016 1 77.31 279 GLY A C 1
ATOM 2132 O O . GLY A 1 279 ? 7.832 34.906 16.984 1 77.31 279 GLY A O 1
ATOM 2133 N N . GLY A 1 280 ? 7.988 36.656 18.031 1 76 280 GLY A N 1
ATOM 2134 C CA . GLY A 1 280 ? 7.809 37.531 16.891 1 76 280 GLY A CA 1
ATOM 2135 C C . GLY A 1 280 ? 6.379 37.562 16.375 1 76 280 GLY A C 1
ATOM 2136 O O . GLY A 1 280 ? 5.434 37.438 17.156 1 76 280 GLY A O 1
ATOM 2137 N N . THR A 1 281 ? 6.297 37.781 15.039 1 78.56 281 THR A N 1
ATOM 2138 C CA . THR A 1 281 ? 5.012 37.969 14.375 1 78.56 281 THR A CA 1
ATOM 2139 C C . THR A 1 281 ? 4.172 36.719 14.414 1 78.56 281 THR A C 1
ATOM 2141 O O . THR A 1 281 ? 2.941 36.781 14.453 1 78.56 281 THR A O 1
ATOM 2144 N N . ILE A 1 282 ? 4.887 35.625 14.438 1 75.25 282 ILE A N 1
ATOM 2145 C CA . ILE A 1 282 ? 4.148 34.375 14.344 1 75.25 282 ILE A CA 1
ATOM 2146 C C . ILE A 1 282 ? 3.398 34.125 15.648 1 75.25 282 ILE A C 1
ATOM 2148 O O . ILE A 1 282 ? 2.338 33.5 15.648 1 75.25 282 ILE A O 1
ATOM 2152 N N . ASP A 1 283 ? 3.906 34.656 16.656 1 75.88 283 ASP A N 1
ATOM 2153 C CA . ASP A 1 283 ? 3.229 34.5 17.938 1 75.88 283 ASP A CA 1
ATOM 2154 C C . ASP A 1 283 ? 1.885 35.219 17.938 1 75.88 283 ASP A C 1
ATOM 2156 O O . ASP A 1 283 ? 0.969 34.844 18.672 1 75.88 283 ASP A O 1
ATOM 2160 N N . ILE A 1 284 ? 1.855 36.219 17.125 1 78.44 284 ILE A N 1
ATOM 2161 C CA . ILE A 1 284 ? 0.599 36.969 16.984 1 78.44 284 ILE A CA 1
ATOM 2162 C C . ILE A 1 284 ? -0.468 36.031 16.406 1 78.44 284 ILE A C 1
ATOM 2164 O O . ILE A 1 284 ? -1.64 36.094 16.781 1 78.44 284 ILE A O 1
ATOM 2168 N N . LEU A 1 285 ? -0.017 35.125 15.594 1 85.69 285 LEU A N 1
ATOM 2169 C CA . LEU A 1 285 ? -0.946 34.219 14.906 1 85.69 285 LEU A CA 1
ATOM 2170 C C . LEU A 1 285 ? -1.482 33.156 15.859 1 85.69 285 LEU A C 1
ATOM 2172 O O . LEU A 1 285 ? -2.541 32.562 15.617 1 85.69 285 LEU A O 1
ATOM 2176 N N . ARG A 1 286 ? -0.724 32.812 16.859 1 82.62 286 ARG A N 1
ATOM 2177 C CA . ARG A 1 286 ? -1.084 31.734 17.781 1 82.62 286 ARG A CA 1
ATOM 2178 C C . ARG A 1 286 ? -2.373 32.062 18.516 1 82.62 286 ARG A C 1
ATOM 2180 O O . ARG A 1 286 ? -3.221 31.188 18.719 1 82.62 286 ARG A O 1
ATOM 2187 N N . GLY A 1 287 ? -2.422 33.375 18.844 1 79.12 287 GLY A N 1
ATOM 2188 C CA . GLY A 1 287 ? -3.549 33.781 19.672 1 79.12 287 GLY A CA 1
ATOM 2189 C C . GLY A 1 287 ? -3.387 33.375 21.125 1 79.12 287 GLY A C 1
ATOM 2190 O O . GLY A 1 287 ? -2.266 33.188 21.609 1 79.12 287 GLY A O 1
ATOM 2191 N N . THR A 1 288 ? -4.473 33.438 21.906 1 74.56 288 THR A N 1
ATOM 2192 C CA . THR A 1 288 ? -4.441 33.219 23.359 1 74.56 288 THR A CA 1
ATOM 2193 C C . THR A 1 288 ? -5.027 31.844 23.703 1 74.56 288 THR A C 1
ATOM 2195 O O . THR A 1 288 ? -4.898 31.375 24.828 1 74.56 288 THR A O 1
ATOM 2198 N N . GLY A 1 289 ? -5.48 31.156 22.703 1 69.44 289 GLY A N 1
ATOM 2199 C CA . GLY A 1 289 ? -6.156 29.891 22.938 1 69.44 289 GLY A CA 1
ATOM 2200 C C . GLY A 1 289 ? -7.625 30.047 23.281 1 69.44 289 GLY A C 1
ATOM 2201 O O . GLY A 1 289 ? -8.352 29.062 23.422 1 69.44 289 GLY A O 1
ATOM 2202 N N . GLU A 1 290 ? -8.141 31.266 23.391 1 69.44 290 GLU A N 1
ATOM 2203 C CA . GLU A 1 290 ? -9.516 31.547 23.797 1 69.44 290 GLU A CA 1
ATOM 2204 C C . GLU A 1 290 ? -10.477 31.406 22.625 1 69.44 290 GLU A C 1
ATOM 2206 O O . GLU A 1 290 ? -11.656 31.109 22.812 1 69.44 290 GLU A O 1
ATOM 2211 N N . LYS A 1 291 ? -9.977 31.625 21.469 1 71.88 291 LYS A N 1
ATOM 2212 C CA . LYS A 1 291 ? -10.82 31.547 20.281 1 71.88 291 LYS A CA 1
ATOM 2213 C C . LYS A 1 291 ? -10.672 30.203 19.594 1 71.88 291 LYS A C 1
ATOM 2215 O O . LYS A 1 291 ? -9.594 29.594 19.609 1 71.88 291 LYS A O 1
ATOM 2220 N N . PRO A 1 292 ? -11.719 29.734 18.969 1 67 292 PRO A N 1
ATOM 2221 C CA . PRO A 1 292 ? -11.672 28.438 18.281 1 67 292 PRO A CA 1
ATOM 2222 C C . PRO A 1 292 ? -10.609 28.391 17.172 1 67 292 PRO A C 1
ATOM 2224 O O . PRO A 1 292 ? -10.086 27.328 16.859 1 67 292 PRO A O 1
ATOM 2227 N N . ASP A 1 293 ? -10.32 29.516 16.719 1 71.56 293 ASP A N 1
ATOM 2228 C CA . ASP A 1 293 ? -9.406 29.516 15.578 1 71.56 293 ASP A CA 1
ATOM 2229 C C . ASP A 1 293 ? -7.973 29.797 16.031 1 71.56 293 ASP A C 1
ATOM 2231 O O . ASP A 1 293 ? -7.082 29.984 15.203 1 71.56 293 ASP A O 1
ATOM 2235 N N . ASP A 1 294 ? -7.828 29.734 17.328 1 78.81 294 ASP A N 1
ATOM 2236 C CA . ASP A 1 294 ? -6.477 29.859 17.859 1 78.81 294 ASP A CA 1
ATOM 2237 C C . ASP A 1 294 ? -5.668 28.594 17.609 1 78.81 294 ASP A C 1
ATOM 2239 O O . ASP A 1 294 ? -6.238 27.516 17.406 1 78.81 294 ASP A O 1
ATOM 2243 N N . GLU A 1 295 ? -4.43 28.719 17.516 1 79.75 295 GLU A N 1
ATOM 2244 C CA . GLU A 1 295 ? -3.541 27.625 17.125 1 79.75 295 GLU A CA 1
ATOM 2245 C C . GLU A 1 295 ? -3.16 26.766 18.328 1 79.75 295 GLU A C 1
ATOM 2247 O O . GLU A 1 295 ? -1.98 26.656 18.672 1 79.75 295 GLU A O 1
ATOM 2252 N N . PHE A 1 296 ? -4.16 26.188 18.875 1 72.56 296 PHE A N 1
ATOM 2253 C CA . PHE A 1 296 ? -4.039 25.25 20 1 72.56 296 PHE A CA 1
ATOM 2254 C C . PHE A 1 296 ? -4.684 23.906 19.656 1 72.56 296 PHE A C 1
ATOM 2256 O O . PHE A 1 296 ? -5.641 23.859 18.875 1 72.56 296 PHE A O 1
ATOM 2263 N N . GLY A 1 297 ? -4.109 22.797 20.062 1 64.62 297 GLY A N 1
ATOM 2264 C CA . GLY A 1 297 ? -4.695 21.484 19.828 1 64.62 297 GLY A CA 1
ATOM 2265 C C . GLY A 1 297 ? -6.121 21.375 20.328 1 64.62 297 GLY A C 1
ATOM 2266 O O . GLY A 1 297 ? -6.441 21.844 21.422 1 64.62 297 GLY A O 1
ATOM 2267 N N . ALA A 1 298 ? -6.992 20.844 19.5 1 57.06 298 ALA A N 1
ATOM 2268 C CA . ALA A 1 298 ? -8.398 20.688 19.859 1 57.06 298 ALA A CA 1
ATOM 2269 C C . ALA A 1 298 ? -8.562 19.781 21.078 1 57.06 298 ALA A C 1
ATOM 2271 O O . ALA A 1 298 ? -9.359 20.062 21.969 1 57.06 298 ALA A O 1
ATOM 2272 N N . ARG A 1 299 ? -7.707 18.891 21.125 1 50.81 299 ARG A N 1
ATOM 2273 C CA . ARG A 1 299 ? -7.84 17.891 22.188 1 50.81 299 ARG A CA 1
ATOM 2274 C C . ARG A 1 299 ? -6.945 18.219 23.375 1 50.81 299 ARG A C 1
ATOM 2276 O O . ARG A 1 299 ? -7.395 18.203 24.516 1 50.81 299 ARG A O 1
ATOM 2283 N N . THR A 1 300 ? -5.68 18.609 23.125 1 53.97 300 THR A N 1
ATOM 2284 C CA . THR A 1 300 ? -4.641 18.703 24.141 1 53.97 300 THR A CA 1
ATOM 2285 C C . THR A 1 300 ? -4.605 20.094 24.766 1 53.97 300 THR A C 1
ATOM 2287 O O . THR A 1 300 ? -4.098 20.281 25.875 1 53.97 300 THR A O 1
ATOM 2290 N N . GLY A 1 301 ? -5.168 21.016 24.031 1 61.25 301 GLY A N 1
ATOM 2291 C CA . GLY A 1 301 ? -5.016 22.406 24.438 1 61.25 301 GLY A CA 1
ATOM 2292 C C . GLY A 1 301 ? -3.594 22.906 24.297 1 61.25 301 GLY A C 1
ATOM 2293 O O . GLY A 1 301 ? -3.311 24.078 24.609 1 61.25 301 GLY A O 1
ATOM 2294 N N . ARG A 1 302 ? -2.74 22.047 23.781 1 65.5 302 ARG A N 1
ATOM 2295 C CA . ARG A 1 302 ? -1.342 22.438 23.656 1 65.5 302 ARG A CA 1
ATOM 2296 C C . ARG A 1 302 ? -1.146 23.391 22.469 1 65.5 302 ARG A C 1
ATOM 2298 O O . ARG A 1 302 ? -1.796 23.234 21.438 1 65.5 302 ARG A O 1
ATOM 2305 N N . SER A 1 303 ? -0.294 24.297 22.828 1 78.88 303 SER A N 1
ATOM 2306 C CA . SER A 1 303 ? 0.021 25.25 21.766 1 78.88 303 SER A CA 1
ATOM 2307 C C . SER A 1 303 ? 0.666 24.547 20.562 1 78.88 303 SER A C 1
ATOM 2309 O O . SER A 1 303 ? 1.536 23.688 20.734 1 78.88 303 SER A O 1
ATOM 2311 N N . ARG A 1 304 ? 0.253 24.922 19.438 1 82.81 304 ARG A N 1
ATOM 2312 C CA . ARG A 1 304 ? 0.864 24.391 18.219 1 82.81 304 ARG A CA 1
ATOM 2313 C C . ARG A 1 304 ? 2.182 25.094 17.906 1 82.81 304 ARG A C 1
ATOM 2315 O O . ARG A 1 304 ? 2.367 26.25 18.281 1 82.81 304 ARG A O 1
ATOM 2322 N N . ARG A 1 305 ? 3.049 24.359 17.344 1 89.19 305 ARG A N 1
ATOM 2323 C CA . ARG A 1 305 ? 4.25 24.953 16.75 1 89.19 305 ARG A CA 1
ATOM 2324 C C . ARG A 1 305 ? 3.914 25.734 15.492 1 89.19 305 ARG A C 1
ATOM 2326 O O . ARG A 1 305 ? 3.1 25.281 14.68 1 89.19 305 ARG A O 1
ATOM 2333 N N . LEU A 1 306 ? 4.445 26.891 15.422 1 92.75 306 LEU A N 1
ATOM 2334 C CA . LEU A 1 306 ? 4.086 27.734 14.281 1 92.75 306 LEU A CA 1
ATOM 2335 C C . LEU A 1 306 ? 5.324 28.141 13.492 1 92.75 306 LEU A C 1
ATOM 2337 O O . LEU A 1 306 ? 6.418 28.25 14.055 1 92.75 306 LEU A O 1
ATOM 2341 N N . GLY A 1 307 ? 5.125 28.281 12.258 1 94.25 307 GLY A N 1
ATOM 2342 C CA . GLY A 1 307 ? 6.129 28.781 11.328 1 94.25 307 GLY A CA 1
ATOM 2343 C C . GLY A 1 307 ? 5.535 29.344 10.055 1 94.25 307 GLY A C 1
ATOM 2344 O O . GLY A 1 307 ? 4.324 29.25 9.828 1 94.25 307 GLY A O 1
ATOM 2345 N N . TRP A 1 308 ? 6.367 30.062 9.297 1 95.81 308 TRP A N 1
ATOM 2346 C CA . TRP A 1 308 ? 5.922 30.578 8.008 1 95.81 308 TRP A CA 1
ATOM 2347 C C . TRP A 1 308 ? 5.676 29.438 7.02 1 95.81 308 TRP A C 1
ATOM 2349 O O . TRP A 1 308 ? 6.094 28.297 7.258 1 95.81 308 TRP A O 1
ATOM 2359 N N . ILE A 1 309 ? 4.984 29.812 5.973 1 97.56 309 ILE A N 1
ATOM 2360 C CA . ILE A 1 309 ? 4.652 28.781 4.992 1 97.56 309 ILE A CA 1
ATOM 2361 C C . ILE A 1 309 ? 5.934 28.188 4.41 1 97.56 309 ILE A C 1
ATOM 2363 O O . ILE A 1 309 ? 6.898 28.906 4.156 1 97.56 309 ILE A O 1
ATOM 2367 N N . ASP A 1 310 ? 5.953 26.922 4.242 1 98.31 310 ASP A N 1
ATOM 2368 C CA . ASP A 1 310 ? 7.133 26.141 3.854 1 98.31 310 ASP A CA 1
ATOM 2369 C C . ASP A 1 310 ? 6.984 25.594 2.438 1 98.31 310 ASP A C 1
ATOM 2371 O O . ASP A 1 310 ? 6.457 24.5 2.244 1 98.31 310 ASP A O 1
ATOM 2375 N N . ILE A 1 311 ? 7.562 26.234 1.457 1 98.75 311 ILE A N 1
ATOM 2376 C CA . ILE A 1 311 ? 7.367 25.891 0.053 1 98.75 311 ILE A CA 1
ATOM 2377 C C . ILE A 1 311 ? 8.07 24.578 -0.255 1 98.75 311 ILE A C 1
ATOM 2379 O O . ILE A 1 311 ? 7.543 23.734 -0.994 1 98.75 311 ILE A O 1
ATOM 2383 N N . PRO A 1 312 ? 9.328 24.312 0.273 1 98.69 312 PRO A N 1
ATOM 2384 C CA . PRO A 1 312 ? 9.938 23 0.039 1 98.69 312 PRO A CA 1
ATOM 2385 C C . PRO A 1 312 ? 9.023 21.844 0.447 1 98.69 312 PRO A C 1
ATOM 2387 O O . PRO A 1 312 ? 8.961 20.828 -0.249 1 98.69 312 PRO A O 1
ATOM 2390 N N . VAL A 1 313 ? 8.266 22 1.503 1 98.5 313 VAL A N 1
ATOM 2391 C CA . VAL A 1 313 ? 7.336 20.969 1.949 1 98.5 313 VAL A CA 1
ATOM 2392 C C . VAL A 1 313 ? 6.199 20.828 0.941 1 98.5 313 VAL A C 1
ATOM 2394 O O . VAL A 1 313 ? 5.84 19.703 0.552 1 98.5 313 VAL A O 1
ATOM 2397 N N . LEU A 1 314 ? 5.672 21.938 0.523 1 98.75 314 LEU A N 1
ATOM 2398 C CA . LEU A 1 314 ? 4.555 21.891 -0.416 1 98.75 314 LEU A CA 1
ATOM 2399 C C . LEU A 1 314 ? 4.992 21.297 -1.753 1 98.75 314 LEU A C 1
ATOM 2401 O O . LEU A 1 314 ? 4.246 20.531 -2.373 1 98.75 314 LEU A O 1
ATOM 2405 N N . LYS A 1 315 ? 6.211 21.656 -2.191 1 98.62 315 LYS A N 1
ATOM 2406 C CA . LYS A 1 315 ? 6.742 21.094 -3.43 1 98.62 315 LYS A CA 1
ATOM 2407 C C . LYS A 1 315 ? 6.918 19.578 -3.316 1 98.62 315 LYS A C 1
ATOM 2409 O O . LYS A 1 315 ? 6.582 18.828 -4.242 1 98.62 315 LYS A O 1
ATOM 2414 N N . TYR A 1 316 ? 7.5 19.188 -2.201 1 98.62 316 TYR A N 1
ATOM 2415 C CA . TYR A 1 316 ? 7.734 17.781 -1.952 1 98.62 316 TYR A CA 1
ATOM 2416 C C . TYR A 1 316 ? 6.426 17 -1.958 1 98.62 316 TYR A C 1
ATOM 2418 O O . TYR A 1 316 ? 6.312 15.969 -2.631 1 98.62 316 TYR A O 1
ATOM 2426 N N . THR A 1 317 ? 5.43 17.5 -1.235 1 98.75 317 THR A N 1
ATOM 2427 C CA . THR A 1 317 ? 4.168 16.781 -1.131 1 98.75 317 THR A CA 1
ATOM 2428 C C . THR A 1 317 ? 3.381 16.875 -2.436 1 98.75 317 THR A C 1
ATOM 2430 O O . THR A 1 317 ? 2.602 15.977 -2.764 1 98.75 317 THR A O 1
ATOM 2433 N N . HIS A 1 318 ? 3.59 17.938 -3.225 1 98.75 318 HIS A N 1
ATOM 2434 C CA . HIS A 1 318 ? 3.004 18.016 -4.559 1 98.75 318 HIS A CA 1
ATOM 2435 C C . HIS A 1 318 ? 3.592 16.953 -5.484 1 98.75 318 HIS A C 1
ATOM 2437 O O . HIS A 1 318 ? 2.871 16.359 -6.285 1 98.75 318 HIS A O 1
ATOM 2443 N N . ALA A 1 319 ? 4.867 16.781 -5.371 1 98.5 319 ALA A N 1
ATOM 2444 C CA . ALA A 1 319 ? 5.512 15.742 -6.184 1 98.5 319 ALA A CA 1
ATOM 2445 C C . ALA A 1 319 ? 4.926 14.367 -5.887 1 98.5 319 ALA A C 1
ATOM 2447 O O . ALA A 1 319 ? 4.781 13.539 -6.789 1 98.5 319 ALA A O 1
ATOM 2448 N N . ILE A 1 320 ? 4.555 14.117 -4.688 1 98.69 320 ILE A N 1
ATOM 2449 C CA . ILE A 1 320 ? 4.055 12.828 -4.23 1 98.69 320 ILE A CA 1
ATOM 2450 C C . ILE A 1 320 ? 2.592 12.664 -4.633 1 98.69 320 ILE A C 1
ATOM 2452 O O . ILE A 1 320 ? 2.195 11.609 -5.141 1 98.69 320 ILE A O 1
ATOM 2456 N N . ASN A 1 321 ? 1.837 13.742 -4.453 1 98.75 321 ASN A N 1
ATOM 2457 C CA . ASN A 1 321 ? 0.388 13.617 -4.57 1 98.75 321 ASN A CA 1
ATOM 2458 C C . ASN A 1 321 ? -0.106 14.094 -5.938 1 98.75 321 ASN A C 1
ATOM 2460 O O . ASN A 1 321 ? -1.141 13.633 -6.418 1 98.75 321 ASN A O 1
ATOM 2464 N N . GLY A 1 322 ? 0.611 15.023 -6.555 1 98.5 322 GLY A N 1
ATOM 2465 C CA . GLY A 1 322 ? 0.138 15.617 -7.797 1 98.5 322 GLY A CA 1
ATOM 2466 C C . GLY A 1 322 ? -1.14 16.422 -7.625 1 98.5 322 GLY A C 1
ATOM 2467 O O . GLY A 1 322 ? -2.141 16.156 -8.289 1 98.5 322 GLY A O 1
ATOM 2468 N N . TYR A 1 323 ? -1.078 17.469 -6.793 1 98.62 323 TYR A N 1
ATOM 2469 C CA . TYR A 1 323 ? -2.271 18.281 -6.543 1 98.62 323 TYR A CA 1
ATOM 2470 C C . TYR A 1 323 ? -2.783 18.906 -7.828 1 98.62 323 TYR A C 1
ATOM 2472 O O . TYR A 1 323 ? -2.039 19.609 -8.523 1 98.62 323 TYR A O 1
ATOM 2480 N N . ASP A 1 324 ? -4.059 18.672 -8.133 1 98.25 324 ASP A N 1
ATOM 2481 C CA . ASP A 1 324 ? -4.719 19.438 -9.18 1 98.25 324 ASP A CA 1
ATOM 2482 C C . ASP A 1 324 ? -5.012 20.859 -8.719 1 98.25 324 ASP A C 1
ATOM 2484 O O . ASP A 1 324 ? -4.914 21.812 -9.5 1 98.25 324 ASP A O 1
ATOM 2488 N N . GLU A 1 325 ? -5.418 20.922 -7.426 1 98.06 325 GLU A N 1
ATOM 2489 C CA . GLU A 1 325 ? -5.719 22.203 -6.789 1 98.06 325 GLU A CA 1
ATOM 2490 C C . GLU A 1 325 ? -5.281 22.203 -5.328 1 98.06 325 GLU A C 1
ATOM 2492 O O . GLU A 1 325 ? -5.23 21.156 -4.684 1 98.06 325 GLU A O 1
ATOM 2497 N N . LEU A 1 326 ? -4.957 23.422 -4.895 1 98.31 326 LEU A N 1
ATOM 2498 C CA . LEU A 1 326 ? -4.691 23.641 -3.475 1 98.31 326 LEU A CA 1
ATOM 2499 C C . LEU A 1 326 ? -5.805 24.453 -2.83 1 98.31 326 LEU A C 1
ATOM 2501 O O . LEU A 1 326 ? -6.395 25.328 -3.473 1 98.31 326 LEU A O 1
ATOM 2505 N N . ALA A 1 327 ? -6.129 24.109 -1.661 1 98.06 327 ALA A N 1
ATOM 2506 C CA . ALA A 1 327 ? -6.91 24.953 -0.768 1 98.06 327 ALA A CA 1
ATOM 2507 C C . ALA A 1 327 ? -6.027 25.578 0.308 1 98.06 327 ALA A C 1
ATOM 2509 O O . ALA A 1 327 ? -5.434 24.875 1.125 1 98.06 327 ALA A O 1
ATOM 2510 N N . LEU A 1 328 ? -5.906 26.859 0.261 1 98.19 328 LEU A N 1
ATOM 2511 C CA . LEU A 1 328 ? -5.094 27.594 1.228 1 98.19 328 LEU A CA 1
ATOM 2512 C C . LEU A 1 328 ? -5.961 28.156 2.35 1 98.19 328 LEU A C 1
ATOM 2514 O O . LEU A 1 328 ? -6.652 29.156 2.164 1 98.19 328 LEU A O 1
ATOM 2518 N N . CYS A 1 329 ? -5.785 27.562 3.52 1 95.31 329 CYS A N 1
ATOM 2519 C CA . CYS A 1 329 ? -6.668 27.922 4.625 1 95.31 329 CYS A CA 1
ATOM 2520 C C . CYS A 1 329 ? -6.02 28.969 5.527 1 95.31 329 CYS A C 1
ATOM 2522 O O . CYS A 1 329 ? -4.797 29.109 5.527 1 95.31 329 CYS A O 1
ATOM 2524 N N . LYS A 1 330 ? -6.871 29.797 6.188 1 93.94 330 LYS A N 1
ATOM 2525 C CA . LYS A 1 330 ? -6.516 30.672 7.293 1 93.94 330 LYS A CA 1
ATOM 2526 C C . LYS A 1 330 ? -5.707 31.875 6.801 1 93.94 330 LYS A C 1
ATOM 2528 O O . LYS A 1 330 ? -4.785 32.344 7.48 1 93.94 330 LYS A O 1
ATOM 2533 N N . ILE A 1 331 ? -5.973 32.375 5.68 1 96.44 331 ILE A N 1
ATOM 2534 C CA . ILE A 1 331 ? -5.258 33.562 5.23 1 96.44 331 ILE A CA 1
ATOM 2535 C C . ILE A 1 331 ? -5.66 34.75 6.09 1 96.44 331 ILE A C 1
ATOM 2537 O O . ILE A 1 331 ? -4.906 35.719 6.203 1 96.44 331 ILE A O 1
ATOM 2541 N N . ASP A 1 332 ? -6.879 34.719 6.66 1 94.81 332 ASP A N 1
ATOM 2542 C CA . ASP A 1 332 ? -7.398 35.781 7.5 1 94.81 332 ASP A CA 1
ATOM 2543 C C . ASP A 1 332 ? -6.484 36.031 8.695 1 94.81 332 ASP A C 1
ATOM 2545 O O . ASP A 1 332 ? -6.414 37.156 9.211 1 94.81 332 ASP A O 1
ATOM 2549 N N . LYS A 1 333 ? -5.805 35 9.117 1 93.38 333 LYS A N 1
ATOM 2550 C CA . LYS A 1 333 ? -4.883 35.156 10.242 1 93.38 333 LYS A CA 1
ATOM 2551 C C . LYS A 1 333 ? -3.715 36.062 9.883 1 93.38 333 LYS A C 1
ATOM 2553 O O . LYS A 1 333 ? -3.027 36.562 10.766 1 93.38 333 LYS A O 1
ATOM 2558 N N . LEU A 1 334 ? -3.506 36.281 8.641 1 95.62 334 LEU A N 1
ATOM 2559 C CA . LEU A 1 334 ? -2.385 37.094 8.18 1 95.62 334 LEU A CA 1
ATOM 2560 C C . LEU A 1 334 ? -2.832 38.531 7.895 1 95.62 334 LEU A C 1
ATOM 2562 O O . LEU A 1 334 ? -2.018 39.375 7.516 1 95.62 334 LEU A O 1
ATOM 2566 N N . ASP A 1 335 ? -4.012 38.875 8.148 1 95.75 335 ASP A N 1
ATOM 2567 C CA . ASP A 1 335 ? -4.648 40.094 7.711 1 95.75 335 ASP A CA 1
ATOM 2568 C C . ASP A 1 335 ? -3.926 41.312 8.281 1 95.75 335 ASP A C 1
ATOM 2570 O O . ASP A 1 335 ? -3.848 42.375 7.625 1 95.75 335 ASP A O 1
ATOM 2574 N N . ASP A 1 336 ? -3.434 41.219 9.461 1 93.25 336 ASP A N 1
ATOM 2575 C CA . ASP A 1 336 ? -2.941 42.406 10.148 1 93.25 336 ASP A CA 1
ATOM 2576 C C . ASP A 1 336 ? -1.418 42.469 10.078 1 93.25 336 ASP A C 1
ATOM 2578 O O . ASP A 1 336 ? -0.805 43.312 10.75 1 93.25 336 ASP A O 1
ATOM 2582 N N . LEU A 1 337 ? -0.854 41.656 9.32 1 94.12 337 LEU A N 1
ATOM 2583 C CA . LEU A 1 337 ? 0.603 41.656 9.258 1 94.12 337 LEU A CA 1
ATOM 2584 C C . LEU A 1 337 ? 1.118 42.625 8.203 1 94.12 337 LEU A C 1
ATOM 2586 O O . LEU A 1 337 ? 0.612 42.625 7.074 1 94.12 337 LEU A O 1
ATOM 2590 N N . PRO A 1 338 ? 2.129 43.406 8.57 1 94.75 338 PRO A N 1
ATOM 2591 C CA . PRO A 1 338 ? 2.707 44.312 7.582 1 94.75 338 PRO A CA 1
ATOM 2592 C C . PRO A 1 338 ? 3.619 43.594 6.582 1 94.75 338 PRO A C 1
ATOM 2594 O O . PRO A 1 338 ? 3.811 44.094 5.465 1 94.75 338 PRO A O 1
ATOM 2597 N N . GLU A 1 339 ? 4.203 42.531 7.004 1 95.06 339 GLU A N 1
ATOM 2598 C CA . GLU A 1 339 ? 5.07 41.719 6.16 1 95.06 339 GLU A CA 1
ATOM 2599 C C . GLU A 1 339 ? 4.844 40.219 6.414 1 95.06 339 GLU A C 1
ATOM 2601 O O . GLU A 1 339 ? 4.484 39.812 7.527 1 95.06 339 GLU A O 1
ATOM 2606 N N . ILE A 1 340 ? 5.035 39.5 5.402 1 95.56 340 ILE A N 1
ATOM 2607 C CA . ILE A 1 340 ? 4.844 38.031 5.469 1 95.56 340 ILE A CA 1
ATOM 2608 C C . ILE A 1 340 ? 6.039 37.344 4.84 1 95.56 340 ILE A C 1
ATOM 2610 O O . ILE A 1 340 ? 6.484 37.719 3.75 1 95.56 340 ILE A O 1
ATOM 2614 N N . LYS A 1 341 ? 6.551 36.312 5.508 1 95.88 341 LYS A N 1
ATOM 2615 C CA . LYS A 1 341 ? 7.676 35.562 4.988 1 95.88 341 LYS A CA 1
ATOM 2616 C C . LYS A 1 341 ? 7.207 34.25 4.359 1 95.88 341 LYS A C 1
ATOM 2618 O O . LYS A 1 341 ? 6.191 33.688 4.773 1 95.88 341 LYS A O 1
ATOM 2623 N N . ILE A 1 342 ? 7.887 33.875 3.32 1 98.06 342 ILE A N 1
ATOM 2624 C CA . ILE A 1 342 ? 7.715 32.562 2.666 1 98.06 342 ILE A CA 1
ATOM 2625 C C . ILE A 1 342 ? 9.047 31.828 2.625 1 98.06 342 ILE A C 1
ATOM 2627 O O . ILE A 1 342 ? 10.047 32.375 2.117 1 98.06 342 ILE A O 1
ATOM 2631 N N . CYS A 1 343 ? 9.094 30.672 3.23 1 98.56 343 CYS A N 1
ATOM 2632 C CA . CYS A 1 343 ? 10.281 29.828 3.074 1 98.56 343 CYS A CA 1
ATOM 2633 C C . CYS A 1 343 ? 10.352 29.25 1.671 1 98.56 343 CYS A C 1
ATOM 2635 O O . CYS A 1 343 ? 9.477 28.469 1.273 1 98.56 343 CYS A O 1
ATOM 2637 N N . VAL A 1 344 ? 11.43 29.531 0.939 1 98.62 344 VAL A N 1
ATOM 2638 C CA . VAL A 1 344 ? 11.438 29.156 -0.474 1 98.62 344 VAL A CA 1
ATOM 2639 C C . VAL A 1 344 ? 12.469 28.062 -0.711 1 98.62 344 VAL A C 1
ATOM 2641 O O . VAL A 1 344 ? 12.43 27.375 -1.739 1 98.62 344 VAL A O 1
ATOM 2644 N N . ASP A 1 345 ? 13.391 27.859 0.235 1 98.56 345 ASP A N 1
ATOM 2645 C CA . ASP A 1 345 ? 14.445 26.859 0.097 1 98.56 345 ASP A CA 1
ATOM 2646 C C . ASP A 1 345 ? 15.031 26.484 1.457 1 98.56 345 ASP A C 1
ATOM 2648 O O . ASP A 1 345 ? 14.695 27.109 2.473 1 98.56 345 ASP A O 1
ATOM 2652 N N . TYR A 1 346 ? 15.836 25.453 1.443 1 98.62 346 TYR A N 1
ATOM 2653 C CA . TYR A 1 346 ? 16.594 25.047 2.625 1 98.62 346 TYR A CA 1
ATOM 2654 C C . TYR A 1 346 ? 18.094 25.094 2.357 1 98.62 346 TYR A C 1
ATOM 2656 O O . TYR A 1 346 ? 18.531 24.781 1.252 1 98.62 346 TYR A O 1
ATOM 2664 N N . LYS A 1 347 ? 18.797 25.484 3.348 1 98.56 347 LYS A N 1
ATOM 2665 C CA . LYS A 1 347 ? 20.25 25.25 3.385 1 98.56 347 LYS A CA 1
ATOM 2666 C C . LYS A 1 347 ? 20.594 24.172 4.406 1 98.56 347 LYS A C 1
ATOM 2668 O O . LYS A 1 347 ? 20.016 24.125 5.492 1 98.56 347 LYS A O 1
ATOM 2673 N N . LEU A 1 348 ? 21.406 23.25 4.008 1 97.81 348 LEU A N 1
ATOM 2674 C CA . LEU A 1 348 ? 21.984 22.25 4.887 1 97.81 348 LEU A CA 1
ATOM 2675 C C . LEU A 1 348 ? 23.5 22.406 4.969 1 97.81 348 LEU A C 1
ATOM 2677 O O . LEU A 1 348 ? 24.188 22.359 3.947 1 97.81 348 LEU A O 1
ATOM 2681 N N . ASP A 1 349 ? 24 22.672 6.105 1 96.31 349 ASP A N 1
ATOM 2682 C CA . ASP A 1 349 ? 25.422 22.953 6.309 1 96.31 349 ASP A CA 1
ATOM 2683 C C . ASP A 1 349 ? 25.906 24.062 5.387 1 96.31 349 ASP A C 1
ATOM 2685 O O . ASP A 1 349 ? 26.953 23.938 4.738 1 96.31 349 ASP A O 1
ATOM 2689 N N . GLY A 1 350 ? 25.094 25.016 5.301 1 97 350 GLY A N 1
ATOM 2690 C CA . GLY A 1 350 ? 25.469 26.234 4.598 1 97 350 GLY A CA 1
ATOM 2691 C C . GLY A 1 350 ? 25.25 26.156 3.098 1 97 350 GLY A C 1
ATOM 2692 O O . GLY A 1 350 ? 25.422 27.141 2.383 1 97 350 GLY A O 1
ATOM 2693 N N . LYS A 1 351 ? 24.828 25.078 2.623 1 97.44 351 LYS A N 1
ATOM 2694 C CA . LYS A 1 351 ? 24.656 24.906 1.184 1 97.44 351 LYS A CA 1
ATOM 2695 C C . LYS A 1 351 ? 23.188 24.656 0.834 1 97.44 351 LYS A C 1
ATOM 2697 O O . LYS A 1 351 ? 22.5 23.906 1.53 1 97.44 351 LYS A O 1
ATOM 2702 N N . LEU A 1 352 ? 22.734 25.297 -0.255 1 98.12 352 LEU A N 1
ATOM 2703 C CA . LEU A 1 352 ? 21.375 25.062 -0.75 1 98.12 352 LEU A CA 1
ATOM 2704 C C . LEU A 1 352 ? 21.203 23.609 -1.166 1 98.12 352 LEU A C 1
ATOM 2706 O O . LEU A 1 352 ? 22.078 23.031 -1.806 1 98.12 352 LEU A O 1
ATOM 2710 N N . ILE A 1 353 ? 20.109 23.031 -0.804 1 97.06 353 ILE A N 1
ATOM 2711 C CA . ILE A 1 353 ? 19.859 21.656 -1.194 1 97.06 353 ILE A CA 1
ATOM 2712 C C . ILE A 1 353 ? 18.719 21.594 -2.203 1 97.06 353 ILE A C 1
ATOM 2714 O O . ILE A 1 353 ? 17.781 22.391 -2.131 1 97.06 353 ILE A O 1
ATOM 2718 N N . LYS A 1 354 ? 18.797 20.641 -3.068 1 93.38 354 LYS A N 1
ATOM 2719 C CA . LYS A 1 354 ? 17.797 20.469 -4.121 1 93.38 354 LYS A CA 1
ATOM 2720 C C . LYS A 1 354 ? 16.766 19.422 -3.736 1 93.38 354 LYS A C 1
ATOM 2722 O O . LYS A 1 354 ? 15.57 19.609 -3.986 1 93.38 354 LYS A O 1
ATOM 2727 N N . GLU A 1 355 ? 17.25 18.375 -3.084 1 96.31 355 GLU A N 1
ATOM 2728 C CA . GLU A 1 355 ? 16.375 17.266 -2.713 1 96.31 355 GLU A CA 1
ATOM 2729 C C . GLU A 1 355 ? 15.781 17.484 -1.321 1 96.31 355 GLU A C 1
ATOM 2731 O O . GLU A 1 355 ? 16.453 18 -0.43 1 96.31 355 GLU A O 1
ATOM 2736 N N . PHE A 1 356 ? 14.516 17.109 -1.187 1 97.81 356 PHE A N 1
ATOM 2737 C CA . PHE A 1 356 ? 13.953 17.141 0.158 1 97.81 356 PHE A CA 1
ATOM 2738 C C . PHE A 1 356 ? 14.688 16.156 1.065 1 97.81 356 PHE A C 1
ATOM 2740 O O . PHE A 1 356 ? 14.82 14.969 0.737 1 97.81 356 PHE A O 1
ATOM 2747 N N . PRO A 1 357 ? 15.172 16.547 2.18 1 97.25 357 PRO A N 1
ATOM 2748 C CA . PRO A 1 357 ? 16.062 15.742 3.006 1 97.25 357 PRO A CA 1
ATOM 2749 C C . PRO A 1 357 ? 15.32 14.727 3.863 1 97.25 357 PRO A C 1
ATOM 2751 O O . PRO A 1 357 ? 14.102 14.797 3.992 1 97.25 357 PRO A O 1
ATOM 2754 N N . ASN A 1 358 ? 16.047 13.734 4.383 1 95.12 358 ASN A N 1
ATOM 2755 C CA . ASN A 1 358 ? 15.477 12.828 5.379 1 95.12 358 ASN A CA 1
ATOM 2756 C C . ASN A 1 358 ? 15.266 13.531 6.715 1 95.12 358 ASN A C 1
ATOM 2758 O O . ASN A 1 358 ? 15.617 14.703 6.875 1 95.12 358 ASN A O 1
ATOM 2762 N N . THR A 1 359 ? 14.656 12.844 7.633 1 95.5 359 THR A N 1
ATOM 2763 C CA . THR A 1 359 ? 14.203 13.445 8.883 1 95.5 359 THR A CA 1
ATOM 2764 C C . THR A 1 359 ? 15.375 14.047 9.648 1 95.5 359 THR A C 1
ATOM 2766 O O . THR A 1 359 ? 15.297 15.18 10.133 1 95.5 359 THR A O 1
ATOM 2769 N N . GLU A 1 360 ? 16.469 13.391 9.766 1 94.5 360 GLU A N 1
ATOM 2770 C CA . GLU A 1 360 ? 17.625 13.852 10.531 1 94.5 360 GLU A CA 1
ATOM 2771 C C . GLU A 1 360 ? 18.234 15.109 9.914 1 94.5 360 GLU A C 1
ATOM 2773 O O . GLU A 1 360 ? 18.578 16.062 10.625 1 94.5 360 GLU A O 1
ATOM 2778 N N . ASP A 1 361 ? 18.344 15.102 8.617 1 96.31 361 ASP A N 1
ATOM 2779 C CA . ASP A 1 361 ? 18.859 16.266 7.922 1 96.31 361 ASP A CA 1
ATOM 2780 C C . ASP A 1 361 ? 17.875 17.438 7.98 1 96.31 361 ASP A C 1
ATOM 2782 O O . ASP A 1 361 ? 18.266 18.594 8.07 1 96.31 361 ASP A O 1
ATOM 2786 N N . LEU A 1 362 ? 16.578 17.109 7.934 1 97.44 362 LEU A N 1
ATOM 2787 C CA . LEU A 1 362 ? 15.539 18.141 8.008 1 97.44 362 LEU A CA 1
ATOM 2788 C C . LEU A 1 362 ? 15.609 18.891 9.336 1 97.44 362 LEU A C 1
ATOM 2790 O O . LEU A 1 362 ? 15.289 20.078 9.391 1 97.44 362 LEU A O 1
ATOM 2794 N N . GLU A 1 363 ? 16.094 18.25 10.367 1 95.44 363 GLU A N 1
ATOM 2795 C CA . GLU A 1 363 ? 16.234 18.875 11.68 1 95.44 363 GLU A CA 1
ATOM 2796 C C . GLU A 1 363 ? 17.344 19.922 11.664 1 95.44 363 GLU A C 1
ATOM 2798 O O . GLU A 1 363 ? 17.344 20.828 12.5 1 95.44 363 GLU A O 1
ATOM 2803 N N . LYS A 1 364 ? 18.188 19.875 10.672 1 96.06 364 LYS A N 1
ATOM 2804 C CA . LYS A 1 364 ? 19.375 20.703 10.68 1 96.06 364 LYS A CA 1
ATOM 2805 C C . LYS A 1 364 ? 19.281 21.812 9.625 1 96.06 364 LYS A C 1
ATOM 2807 O O . LYS A 1 364 ? 20.109 22.719 9.586 1 96.06 364 LYS A O 1
ATOM 2812 N N . VAL A 1 365 ? 18.266 21.75 8.859 1 98 365 VAL A N 1
ATOM 2813 C CA . VAL A 1 365 ? 18.234 22.688 7.742 1 98 365 VAL A CA 1
ATOM 2814 C C . VAL A 1 365 ? 17.938 24.094 8.25 1 98 365 VAL A C 1
ATOM 2816 O O . VAL A 1 365 ? 17.344 24.281 9.312 1 98 365 VAL A O 1
ATOM 2819 N N . GLU A 1 366 ? 18.438 25.047 7.488 1 97.94 366 GLU A N 1
ATOM 2820 C CA . GLU A 1 366 ? 18.125 26.469 7.652 1 97.94 366 GLU A CA 1
ATOM 2821 C C . GLU A 1 366 ? 17.172 26.953 6.562 1 97.94 366 GLU A C 1
ATOM 2823 O O . GLU A 1 366 ? 17.484 26.859 5.371 1 97.94 366 GLU A O 1
ATOM 2828 N N . PRO A 1 367 ? 16.031 27.438 6.965 1 98.06 367 PRO A N 1
ATOM 2829 C CA . PRO A 1 367 ? 15.102 27.938 5.949 1 98.06 367 PRO A CA 1
ATOM 2830 C C . PRO A 1 367 ? 15.602 29.219 5.277 1 98.06 367 PRO A C 1
ATOM 2832 O O . PRO A 1 367 ? 16.203 30.062 5.934 1 98.06 367 PRO A O 1
ATOM 2835 N N . VAL A 1 368 ? 15.383 29.344 4.039 1 98.56 368 VAL A N 1
ATOM 2836 C CA . VAL A 1 368 ? 15.633 30.547 3.254 1 98.56 368 VAL A CA 1
ATOM 2837 C C . VAL A 1 368 ? 14.312 31.234 2.945 1 98.56 368 VAL A C 1
ATOM 2839 O O . VAL A 1 368 ? 13.398 30.641 2.377 1 98.56 368 VAL A O 1
ATOM 2842 N N . TYR A 1 369 ? 14.25 32.562 3.25 1 97.88 369 TYR A N 1
ATOM 2843 C CA . TYR A 1 369 ? 12.969 33.25 3.172 1 97.88 369 TYR A CA 1
ATOM 2844 C C . TYR A 1 369 ? 12.992 34.344 2.109 1 97.88 369 TYR A C 1
ATOM 2846 O O . TYR A 1 369 ? 14.047 34.906 1.832 1 97.88 369 TYR A O 1
ATOM 2854 N N . ILE A 1 370 ? 11.922 34.562 1.502 1 98.56 370 ILE A N 1
ATOM 2855 C CA . ILE A 1 370 ? 11.609 35.875 0.892 1 98.56 370 ILE A CA 1
ATOM 2856 C C . ILE A 1 370 ? 10.523 36.562 1.707 1 98.56 370 ILE A C 1
ATOM 2858 O O . ILE A 1 370 ? 9.789 35.938 2.465 1 98.56 370 ILE A O 1
ATOM 2862 N N . THR A 1 371 ? 10.469 37.812 1.586 1 97.88 371 THR A N 1
ATOM 2863 C CA . THR A 1 371 ? 9.492 38.625 2.324 1 97.88 371 THR A CA 1
ATOM 2864 C C . THR A 1 371 ? 8.562 39.344 1.369 1 97.88 371 THR A C 1
ATOM 2866 O O . THR A 1 371 ? 9.008 39.938 0.379 1 97.88 371 THR A O 1
ATOM 2869 N N . LEU A 1 372 ? 7.355 39.281 1.616 1 98.25 372 LEU A N 1
ATOM 2870 C CA . LEU A 1 372 ? 6.328 39.969 0.866 1 98.25 372 LEU A CA 1
ATOM 2871 C C . LEU A 1 372 ? 5.609 41 1.756 1 98.25 372 LEU A C 1
ATOM 2873 O O . LEU A 1 372 ? 5.523 40.812 2.971 1 98.25 372 LEU A O 1
ATOM 2877 N N . PRO A 1 373 ? 5.109 42.031 1.088 1 97.94 373 PRO A N 1
ATOM 2878 C CA . PRO A 1 373 ? 4.277 42.938 1.887 1 97.94 373 PRO A CA 1
ATOM 2879 C C . PRO A 1 373 ? 2.961 42.281 2.32 1 97.94 373 PRO A C 1
ATOM 2881 O O . PRO A 1 373 ? 2.348 41.562 1.552 1 97.94 373 PRO A O 1
ATOM 2884 N N . GLY A 1 374 ? 2.631 42.531 3.562 1 97.38 374 GLY A N 1
ATOM 2885 C CA . GLY A 1 374 ? 1.302 42.156 4.008 1 97.38 374 GLY A CA 1
ATOM 2886 C C . GLY A 1 374 ? 0.201 43.031 3.434 1 97.38 374 GLY A C 1
ATOM 2887 O O . GLY A 1 374 ? 0.466 43.906 2.625 1 97.38 374 GLY A O 1
ATOM 2888 N N . TRP A 1 375 ? -1.038 42.719 3.771 1 97.69 375 TRP A N 1
ATOM 2889 C CA . TRP A 1 375 ? -2.119 43.469 3.129 1 97.69 375 TRP A CA 1
ATOM 2890 C C . TRP A 1 375 ? -2.922 44.25 4.156 1 97.69 375 TRP A C 1
ATOM 2892 O O . TRP A 1 375 ? -3.748 45.094 3.791 1 97.69 375 TRP A O 1
ATOM 2902 N N . LEU A 1 376 ? -2.707 44.156 5.418 1 96.44 376 LEU A N 1
ATOM 2903 C CA . LEU A 1 376 ? -3.291 45 6.461 1 96.44 376 LEU A CA 1
ATOM 2904 C C . LEU A 1 376 ? -4.754 45.312 6.156 1 96.44 376 LEU A C 1
ATOM 2906 O O . LEU A 1 376 ? -5.172 46.469 6.215 1 96.44 376 LEU A O 1
ATOM 2910 N N . SER A 1 377 ? -5.477 44.375 5.789 1 96.88 377 SER A N 1
ATOM 2911 C CA . SER A 1 377 ? -6.891 44.469 5.457 1 96.88 377 SER A CA 1
ATOM 2912 C C . SER A 1 377 ? -7.66 43.219 5.867 1 96.88 377 SER A C 1
ATOM 2914 O O . SER A 1 377 ? -7.152 42.125 5.738 1 96.88 377 SER A O 1
ATOM 2916 N N . ASP A 1 378 ? -8.883 43.5 6.234 1 97.25 378 ASP A N 1
ATOM 2917 C CA . ASP A 1 378 ? -9.766 42.406 6.625 1 97.25 378 ASP A CA 1
ATOM 2918 C C . ASP A 1 378 ? -10.242 41.625 5.402 1 97.25 378 ASP A C 1
ATOM 2920 O O . ASP A 1 378 ? -10.805 42.188 4.469 1 97.25 378 ASP A O 1
ATOM 2924 N N . THR A 1 379 ? -10 40.281 5.406 1 97.88 379 THR A N 1
ATOM 2925 C CA . THR A 1 379 ? -10.391 39.469 4.266 1 97.88 379 THR A CA 1
ATOM 2926 C C . THR A 1 379 ? -11.617 38.625 4.602 1 97.88 379 THR A C 1
ATOM 2928 O O . THR A 1 379 ? -12.148 37.906 3.736 1 97.88 379 THR A O 1
ATOM 2931 N N . THR A 1 380 ? -12.188 38.625 5.762 1 96.56 380 THR A N 1
ATOM 2932 C CA . THR A 1 380 ? -13.141 37.688 6.305 1 96.56 380 THR A CA 1
ATOM 2933 C C . THR A 1 380 ? -14.453 37.719 5.52 1 96.56 380 THR A C 1
ATOM 2935 O O . THR A 1 380 ? -15.227 36.75 5.547 1 96.56 380 THR A O 1
ATOM 2938 N N . LYS A 1 381 ? -14.695 38.781 4.781 1 96.44 381 LYS A N 1
ATOM 2939 C CA . LYS A 1 381 ? -15.969 38.906 4.074 1 96.44 381 LYS A CA 1
ATOM 2940 C C . LYS A 1 381 ? -15.797 38.656 2.582 1 96.44 381 LYS A C 1
ATOM 2942 O O . LYS A 1 381 ? -16.766 38.688 1.824 1 96.44 381 LYS A O 1
ATOM 2947 N N . ILE A 1 382 ? -14.664 38.375 2.16 1 97.75 382 ILE A N 1
ATOM 2948 C CA . ILE A 1 382 ? -14.383 38.156 0.744 1 97.75 382 ILE A CA 1
ATOM 2949 C C . ILE A 1 382 ? -14.773 36.719 0.349 1 97.75 382 ILE A C 1
ATOM 2951 O O . ILE A 1 382 ? -14.539 35.781 1.104 1 97.75 382 ILE A O 1
ATOM 2955 N N . ARG A 1 383 ? -15.336 36.594 -0.868 1 97.56 383 ARG A N 1
ATOM 2956 C CA . ARG A 1 383 ? -15.82 35.281 -1.287 1 97.56 383 ARG A CA 1
ATOM 2957 C C . ARG A 1 383 ? -15.305 34.938 -2.678 1 97.56 383 ARG A C 1
ATOM 2959 O O . ARG A 1 383 ? -15.484 33.812 -3.145 1 97.56 383 ARG A O 1
ATOM 2966 N N . ARG A 1 384 ? -14.805 35.969 -3.369 1 97.19 384 ARG A N 1
ATOM 2967 C CA . ARG A 1 384 ? -14.125 35.75 -4.637 1 97.19 384 ARG A CA 1
ATOM 2968 C C . ARG A 1 384 ? -12.641 36.062 -4.531 1 97.19 384 ARG A C 1
ATOM 2970 O O . ARG A 1 384 ? -12.266 37.125 -4 1 97.19 384 ARG A O 1
ATOM 2977 N N . LEU A 1 385 ? -11.703 35.094 -5.008 1 98.19 385 LEU A N 1
ATOM 2978 C CA . LEU A 1 385 ? -10.258 35.312 -4.93 1 98.19 385 LEU A CA 1
ATOM 2979 C C . LEU A 1 385 ? -9.875 36.656 -5.559 1 98.19 385 LEU A C 1
ATOM 2981 O O . LEU A 1 385 ? -9 37.344 -5.047 1 98.19 385 LEU A O 1
ATOM 2985 N N . ASP A 1 386 ? -10.57 37.062 -6.594 1 97.81 386 ASP A N 1
ATOM 2986 C CA . ASP A 1 386 ? -10.266 38.281 -7.316 1 97.81 386 ASP A CA 1
ATOM 2987 C C . ASP A 1 386 ? -10.547 39.5 -6.461 1 97.81 386 ASP A C 1
ATOM 2989 O O . ASP A 1 386 ? -10.078 40.594 -6.77 1 97.81 386 ASP A O 1
ATOM 2993 N N . ASP A 1 387 ? -11.32 39.375 -5.43 1 98.38 387 ASP A N 1
ATOM 2994 C CA . ASP A 1 387 ? -11.695 40.5 -4.582 1 98.38 387 ASP A CA 1
ATOM 2995 C C . ASP A 1 387 ? -10.719 40.656 -3.416 1 98.38 387 ASP A C 1
ATOM 2997 O O . ASP A 1 387 ? -10.82 41.594 -2.637 1 98.38 387 ASP A O 1
ATOM 3001 N N . LEU A 1 388 ? -9.781 39.812 -3.324 1 98.5 388 LEU A N 1
ATOM 3002 C CA . LEU A 1 388 ? -8.781 39.906 -2.268 1 98.5 388 LEU A CA 1
ATOM 3003 C C . LEU A 1 388 ? -7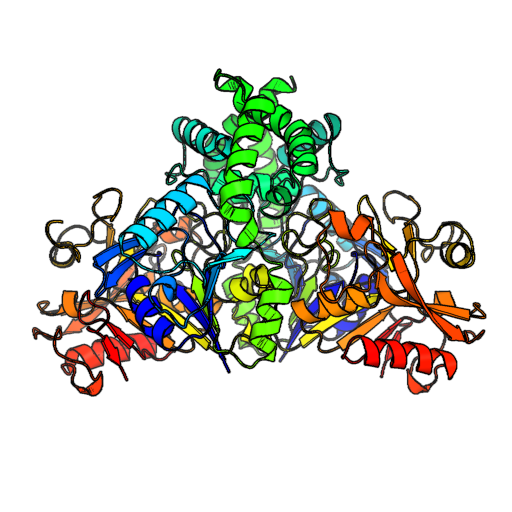.887 41.125 -2.48 1 98.5 388 LEU A C 1
ATOM 3005 O O . LEU A 1 388 ? -7.73 41.594 -3.609 1 98.5 388 LEU A O 1
ATOM 3009 N N . PRO A 1 389 ? -7.34 41.594 -1.388 1 98.25 389 PRO A N 1
ATOM 3010 C CA . PRO A 1 389 ? -6.359 42.688 -1.551 1 98.25 389 PRO A CA 1
ATOM 3011 C C . PRO A 1 389 ? -5.199 42.281 -2.461 1 98.25 389 PRO A C 1
ATOM 3013 O O . PRO A 1 389 ? -4.812 41.125 -2.504 1 98.25 389 PRO A O 1
ATOM 3016 N N . ASP A 1 390 ? -4.621 43.188 -3.125 1 98.44 390 ASP A N 1
ATOM 3017 C CA . ASP A 1 390 ? -3.58 42.938 -4.117 1 98.44 390 ASP A CA 1
ATOM 3018 C C . ASP A 1 390 ? -2.42 42.156 -3.514 1 98.44 390 ASP A C 1
ATOM 3020 O O . ASP A 1 390 ? -1.899 41.219 -4.137 1 98.44 390 ASP A O 1
ATOM 3024 N N . ASN A 1 391 ? -2.061 42.562 -2.332 1 98.56 391 ASN A N 1
ATOM 3025 C CA . ASN A 1 391 ? -0.934 41.906 -1.706 1 98.56 391 ASN A CA 1
ATOM 3026 C C . ASN A 1 391 ? -1.279 40.438 -1.352 1 98.56 391 ASN A C 1
ATOM 3028 O O . ASN A 1 391 ? -0.413 39.562 -1.384 1 98.56 391 ASN A O 1
ATOM 3032 N N . ALA A 1 392 ? -2.512 40.188 -0.996 1 98.5 392 ALA A N 1
ATOM 3033 C CA . ALA A 1 392 ? -2.945 38.812 -0.745 1 98.5 392 ALA A CA 1
ATOM 3034 C C . ALA A 1 392 ? -2.918 38 -2.027 1 98.5 392 ALA A C 1
ATOM 3036 O O . ALA A 1 392 ? -2.49 36.844 -2.018 1 98.5 392 ALA A O 1
ATOM 3037 N N . LYS A 1 393 ? -3.396 38.625 -3.084 1 98.56 393 LYS A N 1
ATOM 3038 C CA . LYS A 1 393 ? -3.342 37.969 -4.383 1 98.56 393 LYS A CA 1
ATOM 3039 C C . LYS A 1 393 ? -1.903 37.625 -4.777 1 98.56 393 LYS A C 1
ATOM 3041 O O . LYS A 1 393 ? -1.627 36.562 -5.312 1 98.56 393 LYS A O 1
ATOM 3046 N N . LYS A 1 394 ? -1.046 38.531 -4.516 1 98.56 394 LYS A N 1
ATOM 3047 C CA . LYS A 1 394 ? 0.368 38.312 -4.809 1 98.56 394 LYS A CA 1
ATOM 3048 C C . LYS A 1 394 ? 0.932 37.156 -3.986 1 98.56 394 LYS A C 1
ATOM 3050 O O . LYS A 1 394 ? 1.724 36.375 -4.488 1 98.56 394 LYS A O 1
ATOM 3055 N N . TYR A 1 395 ? 0.564 37.188 -2.68 1 98.38 395 TYR A N 1
ATOM 3056 C CA . TYR A 1 395 ? 0.973 36.094 -1.8 1 98.38 395 TYR A CA 1
ATOM 3057 C C . TYR A 1 395 ? 0.549 34.75 -2.369 1 98.38 395 TYR A C 1
ATOM 3059 O O . TYR A 1 395 ? 1.365 33.812 -2.48 1 98.38 395 TYR A O 1
ATOM 3067 N N . ILE A 1 396 ? -0.69 34.625 -2.803 1 98.69 396 ILE A N 1
ATOM 3068 C CA . ILE A 1 396 ? -1.269 33.406 -3.35 1 98.69 396 ILE A CA 1
ATOM 3069 C C . ILE A 1 396 ? -0.573 33.062 -4.66 1 98.69 396 ILE A C 1
ATOM 3071 O O . ILE A 1 396 ? -0.196 31.891 -4.875 1 98.69 396 ILE A O 1
ATOM 3075 N N . LYS A 1 397 ? -0.376 34 -5.527 1 98.62 397 LYS A N 1
ATOM 3076 C CA . LYS A 1 397 ? 0.279 33.781 -6.816 1 98.62 397 LYS A CA 1
ATOM 3077 C C . LYS A 1 397 ? 1.713 33.281 -6.629 1 98.62 397 LYS A C 1
ATOM 3079 O O . LYS A 1 397 ? 2.186 32.438 -7.375 1 98.62 397 LYS A O 1
ATOM 3084 N N . THR A 1 398 ? 2.395 33.906 -5.68 1 98.75 398 THR A N 1
ATOM 3085 C CA . THR A 1 398 ? 3.76 33.469 -5.387 1 98.75 398 THR A CA 1
ATOM 3086 C C . THR A 1 398 ? 3.797 32 -4.988 1 98.75 398 THR A C 1
ATOM 3088 O O . THR A 1 398 ? 4.66 31.25 -5.445 1 98.75 398 THR A O 1
ATOM 3091 N N . ILE A 1 399 ? 2.873 31.562 -4.133 1 98.69 399 ILE A N 1
ATOM 3092 C CA . ILE A 1 399 ? 2.783 30.172 -3.707 1 98.69 399 ILE A CA 1
ATOM 3093 C C . ILE A 1 399 ? 2.514 29.281 -4.918 1 98.69 399 ILE A C 1
ATOM 3095 O O . ILE A 1 399 ? 3.168 28.25 -5.098 1 98.69 399 ILE A O 1
ATOM 3099 N N . GLU A 1 400 ? 1.568 29.656 -5.785 1 98.75 400 GLU A N 1
ATOM 3100 C CA . GLU A 1 400 ? 1.233 28.906 -6.988 1 98.75 400 GLU A CA 1
ATOM 3101 C C . GLU A 1 400 ? 2.457 28.703 -7.879 1 98.75 400 GLU A C 1
ATOM 3103 O O . GLU A 1 400 ? 2.729 27.594 -8.336 1 98.75 400 GLU A O 1
ATOM 3108 N N . ASP A 1 401 ? 3.18 29.812 -8.094 1 98.62 401 ASP A N 1
ATOM 3109 C CA . ASP A 1 401 ? 4.34 29.781 -8.984 1 98.62 401 ASP A CA 1
ATOM 3110 C C . ASP A 1 401 ? 5.438 28.875 -8.43 1 98.62 401 ASP A C 1
ATOM 3112 O O . ASP A 1 401 ? 6.078 28.141 -9.18 1 98.62 401 ASP A O 1
ATOM 3116 N N . LEU A 1 402 ? 5.613 28.984 -7.176 1 98.5 402 LEU A N 1
ATOM 3117 C CA . LEU A 1 402 ? 6.691 28.219 -6.551 1 98.5 402 LEU A CA 1
ATOM 3118 C C . LEU A 1 402 ? 6.336 26.75 -6.469 1 98.5 402 LEU A C 1
ATOM 3120 O O . LEU A 1 402 ? 7.191 25.875 -6.691 1 98.5 402 LEU A O 1
ATOM 3124 N N . VAL A 1 403 ? 5.121 26.359 -6.164 1 98.38 403 VAL A N 1
ATOM 3125 C CA . VAL A 1 403 ? 4.703 24.984 -5.973 1 98.38 403 VAL A CA 1
ATOM 3126 C C . VAL A 1 403 ? 4.398 24.344 -7.324 1 98.38 403 VAL A C 1
ATOM 3128 O O . VAL A 1 403 ? 4.648 23.141 -7.527 1 98.38 403 VAL A O 1
ATOM 3131 N N . GLY A 1 404 ? 3.89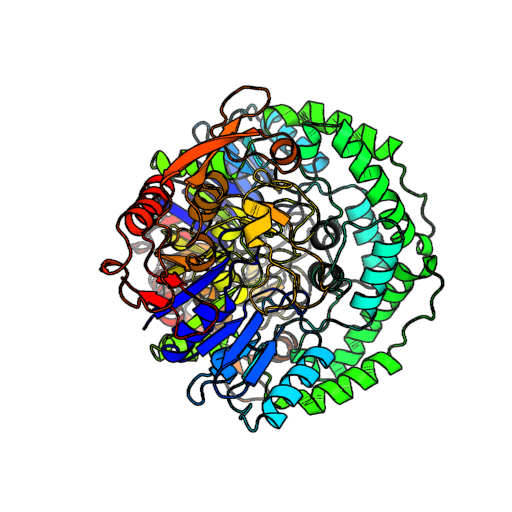1 25.078 -8.227 1 97.75 404 GLY A N 1
ATOM 3132 C CA . GLY A 1 404 ? 3.562 24.578 -9.547 1 97.75 404 GLY A CA 1
ATOM 3133 C C . GLY A 1 404 ? 2.156 24.016 -9.648 1 97.75 404 GLY A C 1
ATOM 3134 O O . GLY A 1 404 ? 1.928 23.016 -10.32 1 97.75 404 GLY A O 1
ATOM 3135 N N . THR A 1 405 ? 1.29 24.547 -8.906 1 97.75 405 THR A N 1
ATOM 3136 C CA . THR A 1 405 ? -0.113 24.156 -8.984 1 97.75 405 THR A CA 1
ATOM 3137 C C . THR A 1 405 ? -1.023 25.328 -8.648 1 97.75 405 THR A C 1
ATOM 3139 O O . THR A 1 405 ? -0.547 26.391 -8.242 1 97.75 405 THR A O 1
ATOM 3142 N N . THR A 1 406 ? -2.332 25.203 -8.828 1 98.19 406 THR A N 1
ATOM 3143 C CA . THR A 1 406 ? -3.297 26.297 -8.695 1 98.19 406 THR A CA 1
ATOM 3144 C C . THR A 1 406 ? -3.932 26.281 -7.312 1 98.19 406 THR A C 1
ATOM 3146 O O . THR A 1 406 ? -4.359 25.234 -6.82 1 98.19 406 THR A O 1
ATOM 3149 N N . VAL A 1 407 ? -3.934 27.438 -6.695 1 98.5 407 VAL A N 1
ATOM 3150 C CA . VAL A 1 407 ? -4.75 27.625 -5.504 1 98.5 407 VAL A CA 1
ATOM 3151 C C . VAL A 1 407 ? -6.176 28 -5.906 1 98.5 407 VAL A C 1
ATOM 3153 O O . VAL A 1 407 ? -6.43 29.109 -6.375 1 98.5 407 VAL A O 1
ATOM 3156 N N . ALA A 1 408 ? -7.074 27.078 -5.648 1 98.12 408 ALA A N 1
ATOM 3157 C CA . ALA A 1 408 ? -8.438 27.281 -6.133 1 98.12 408 ALA A CA 1
ATOM 3158 C C . ALA A 1 408 ? -9.359 27.75 -5.004 1 98.12 408 ALA A C 1
ATOM 3160 O O . ALA A 1 408 ? -10.406 28.328 -5.258 1 98.12 408 ALA A O 1
ATOM 3161 N N . TYR A 1 409 ? -9.008 27.469 -3.811 1 97.5 409 TYR A N 1
ATOM 3162 C CA . TYR A 1 409 ? -9.797 27.797 -2.627 1 97.5 409 TYR A CA 1
ATOM 3163 C C . TYR A 1 409 ? -8.945 28.5 -1.577 1 97.5 409 TYR A C 1
ATOM 3165 O O . TYR A 1 409 ? -7.785 28.141 -1.367 1 97.5 409 TYR A O 1
ATOM 3173 N N . VAL A 1 410 ? -9.531 29.531 -0.993 1 98.19 410 VAL A N 1
ATOM 3174 C CA . VAL A 1 410 ? -8.828 30.25 0.059 1 98.19 410 VAL A CA 1
ATOM 3175 C C . VAL A 1 410 ? -9.75 30.438 1.261 1 98.19 410 VAL A C 1
ATOM 3177 O O . VAL A 1 410 ? -10.836 31.016 1.134 1 98.19 410 VAL A O 1
ATOM 3180 N N . GLY A 1 411 ? -9.32 29.906 2.387 1 96.31 411 GLY A N 1
ATOM 3181 C CA . GLY A 1 411 ? -10.07 30.125 3.613 1 96.31 411 GLY A CA 1
ATOM 3182 C C . GLY A 1 411 ? -9.844 31.5 4.219 1 96.31 411 GLY A C 1
ATOM 3183 O O . GLY A 1 411 ? -8.703 31.875 4.5 1 96.31 411 GLY A O 1
ATOM 3184 N N . VAL A 1 412 ? -10.914 32.219 4.5 1 96.75 412 VAL A N 1
ATOM 3185 C CA . VAL A 1 412 ? -10.812 33.594 5.004 1 96.75 412 VAL A CA 1
ATOM 3186 C C . VAL A 1 412 ? -11.469 33.688 6.379 1 96.75 412 VAL A C 1
ATOM 3188 O O . VAL A 1 412 ? -11.875 34.781 6.809 1 96.75 412 VAL A O 1
ATOM 3191 N N . GLY A 1 413 ? -11.648 32.562 6.965 1 90.06 413 GLY A N 1
ATOM 3192 C CA . GLY A 1 413 ? -12.25 32.469 8.289 1 90.06 413 GLY A CA 1
ATOM 3193 C C . GLY A 1 413 ? -12.562 31.031 8.703 1 90.06 413 GLY A C 1
ATOM 3194 O O . GLY A 1 413 ? -12.305 30.094 7.945 1 90.06 413 GLY A O 1
ATOM 3195 N N . PRO A 1 414 ? -13.07 30.781 9.875 1 81.12 414 PRO A N 1
ATOM 3196 C CA . PRO A 1 414 ? -13.25 29.438 10.43 1 81.12 414 PRO A CA 1
ATOM 3197 C C . PRO A 1 414 ? -14.492 28.734 9.891 1 81.12 414 PRO A C 1
ATOM 3199 O O . PRO A 1 414 ? -14.531 27.5 9.828 1 81.12 414 PRO A O 1
ATOM 3202 N N . ASP A 1 415 ? -15.461 29.5 9.43 1 81.19 415 ASP A N 1
ATOM 3203 C CA . ASP A 1 415 ? -16.734 28.891 9.039 1 81.19 415 ASP A CA 1
ATOM 3204 C C . ASP A 1 415 ? -16.656 28.312 7.633 1 81.19 415 ASP A C 1
ATOM 3206 O O . ASP A 1 415 ? -15.828 28.734 6.82 1 81.19 415 ASP A O 1
ATOM 3210 N N . ARG A 1 416 ? -17.547 27.359 7.414 1 79.5 416 ARG A N 1
ATOM 3211 C CA . ARG A 1 416 ? -17.609 26.703 6.113 1 79.5 416 ARG A CA 1
ATOM 3212 C C . ARG A 1 416 ? -17.766 27.719 4.992 1 79.5 416 ARG A C 1
ATOM 3214 O O . ARG A 1 416 ? -17.188 27.562 3.914 1 79.5 416 ARG A O 1
ATOM 3221 N N . GLU A 1 417 ? -18.516 28.734 5.238 1 84.81 417 GLU A N 1
ATOM 3222 C CA . GLU A 1 417 ? -18.844 29.719 4.215 1 84.81 417 GLU A CA 1
ATOM 3223 C C . GLU A 1 417 ? -17.703 30.719 4.039 1 84.81 417 GLU A C 1
ATOM 3225 O O . GLU A 1 417 ? -17.672 31.469 3.059 1 84.81 417 GLU A O 1
ATOM 3230 N N . ASP A 1 418 ? -16.797 30.75 4.961 1 91.94 418 ASP A N 1
ATOM 3231 C CA . ASP A 1 418 ? -15.672 31.672 4.887 1 91.94 418 ASP A CA 1
ATOM 3232 C C . ASP A 1 418 ? -14.633 31.203 3.875 1 91.94 418 ASP A C 1
ATOM 3234 O O . ASP A 1 418 ? -13.484 30.938 4.238 1 91.94 418 ASP A O 1
ATOM 3238 N N . LEU A 1 419 ? -15.039 31.078 2.711 1 95.31 419 LEU A N 1
ATOM 3239 C CA . LEU A 1 419 ? -14.211 30.547 1.636 1 95.31 419 LEU A CA 1
ATOM 3240 C C . LEU A 1 419 ? -14.281 31.438 0.401 1 95.31 419 LEU A C 1
ATOM 3242 O O . LEU A 1 419 ? -15.367 31.781 -0.057 1 95.31 419 LEU A O 1
ATOM 3246 N N . ALA A 1 420 ? -13.117 31.953 -0.028 1 97.69 420 ALA A N 1
ATOM 3247 C CA . ALA A 1 420 ? -13.008 32.625 -1.319 1 97.69 420 ALA A CA 1
ATOM 3248 C C . ALA A 1 420 ? -12.633 31.641 -2.422 1 97.69 420 ALA A C 1
ATOM 3250 O O . ALA A 1 420 ? -11.656 30.906 -2.295 1 97.69 420 ALA A O 1
ATOM 3251 N N . ILE A 1 421 ? -13.344 31.594 -3.434 1 96.88 421 ILE A N 1
ATOM 3252 C CA . ILE A 1 421 ? -13.172 30.594 -4.48 1 96.88 421 ILE A CA 1
ATOM 3253 C C . ILE A 1 421 ? -12.773 31.281 -5.789 1 96.88 421 ILE A C 1
ATOM 3255 O O . ILE A 1 421 ? -13.211 32.406 -6.066 1 96.88 421 ILE A O 1
ATOM 3259 N N . ARG A 1 422 ? -11.945 30.656 -6.543 1 95.69 422 ARG A N 1
ATOM 3260 C CA . ARG A 1 422 ? -11.469 31.172 -7.816 1 95.69 422 ARG A CA 1
ATOM 3261 C C . ARG A 1 422 ? -12.594 31.203 -8.852 1 95.69 422 ARG A C 1
ATOM 3263 O O . ARG A 1 422 ? -13.312 30.219 -9.016 1 95.69 422 ARG A O 1
ATOM 3270 N N . MET B 1 1 ? 7.586 7.77 -22.828 1 75.06 1 MET B N 1
ATOM 3271 C CA . MET B 1 1 ? 7.68 7.785 -21.375 1 75.06 1 MET B CA 1
ATOM 3272 C C . MET B 1 1 ? 6.473 7.098 -20.734 1 75.06 1 MET B C 1
ATOM 3274 O O . MET B 1 1 ? 5.332 7.359 -21.125 1 75.06 1 MET B O 1
ATOM 3278 N N . SER B 1 2 ? 6.766 6.004 -20 1 90.06 2 SER B N 1
ATOM 3279 C CA . SER B 1 2 ? 5.609 5.34 -19.406 1 90.06 2 SER B CA 1
ATOM 3280 C C . SER B 1 2 ? 5.945 4.75 -18.047 1 90.06 2 SER B C 1
ATOM 3282 O O . SER B 1 2 ? 7.074 4.305 -17.812 1 90.06 2 SER B O 1
ATOM 3284 N N . ILE B 1 3 ? 5.129 4.996 -17.141 1 98.06 3 ILE B N 1
ATOM 3285 C CA . ILE B 1 3 ? 5.16 4.266 -15.883 1 98.06 3 ILE B CA 1
ATOM 3286 C C . ILE B 1 3 ? 4.191 3.084 -15.945 1 98.06 3 ILE B C 1
ATOM 3288 O O . ILE B 1 3 ? 2.977 3.273 -16.047 1 98.06 3 ILE B O 1
ATOM 3292 N N . SER B 1 4 ? 4.742 1.89 -15.914 1 97.94 4 SER B N 1
ATOM 3293 C CA . SER B 1 4 ? 3.967 0.654 -15.922 1 97.94 4 SER B CA 1
ATOM 3294 C C . SER B 1 4 ? 4.094 -0.084 -14.594 1 97.94 4 SER B C 1
ATOM 3296 O O . SER B 1 4 ? 5.129 -0.003 -13.93 1 97.94 4 SER B O 1
ATOM 3298 N N . VAL B 1 5 ? 3.059 -0.712 -14.219 1 98.25 5 VAL B N 1
ATOM 3299 C CA . VAL B 1 5 ? 3.059 -1.54 -13.016 1 98.25 5 VAL B CA 1
ATOM 3300 C C . VAL B 1 5 ? 2.639 -2.965 -13.367 1 98.25 5 VAL B C 1
ATOM 3302 O O . VAL B 1 5 ? 1.61 -3.172 -14.016 1 98.25 5 VAL B O 1
ATOM 3305 N N . LEU B 1 6 ? 3.43 -3.932 -12.977 1 97.31 6 LEU B N 1
ATOM 3306 C CA . LEU B 1 6 ? 3.164 -5.348 -13.203 1 97.31 6 LEU B CA 1
ATOM 3307 C C . LEU B 1 6 ? 2.865 -6.066 -11.891 1 97.31 6 LEU B C 1
ATOM 3309 O O . LEU B 1 6 ? 3.691 -6.07 -10.977 1 97.31 6 LEU B O 1
ATOM 3313 N N . VAL B 1 7 ? 1.684 -6.652 -11.789 1 97.94 7 VAL B N 1
ATOM 3314 C CA . VAL B 1 7 ? 1.28 -7.309 -10.547 1 97.94 7 VAL B CA 1
ATOM 3315 C C . VAL B 1 7 ? 0.689 -8.68 -10.859 1 97.94 7 VAL B C 1
ATOM 3317 O O . VAL B 1 7 ? 0.302 -8.953 -12 1 97.94 7 VAL B O 1
ATOM 3320 N N . GLY B 1 8 ? 0.697 -9.539 -9.852 1 97.31 8 GLY B N 1
ATOM 3321 C CA . GLY B 1 8 ? -0.023 -10.797 -9.961 1 97.31 8 GLY B CA 1
ATOM 3322 C C . GLY B 1 8 ? -1.526 -10.641 -9.836 1 97.31 8 GLY B C 1
ATOM 3323 O O . GLY B 1 8 ? -2.008 -9.945 -8.938 1 97.31 8 GLY B O 1
ATOM 3324 N N . ALA B 1 9 ? -2.264 -11.297 -10.695 1 98.38 9 ALA B N 1
ATOM 3325 C CA . ALA B 1 9 ? -3.709 -11.094 -10.766 1 98.38 9 ALA B CA 1
ATOM 3326 C C . ALA B 1 9 ? -4.453 -12.133 -9.93 1 98.38 9 ALA B C 1
ATOM 3328 O O . ALA B 1 9 ? -5.672 -12.055 -9.781 1 98.38 9 ALA B O 1
ATOM 3329 N N . GLN B 1 10 ? -3.729 -13.094 -9.398 1 97.56 10 GLN B N 1
ATOM 3330 C CA . GLN B 1 10 ? -4.355 -14.18 -8.656 1 97.56 10 GLN B CA 1
ATOM 3331 C C . GLN B 1 10 ? -3.668 -14.391 -7.309 1 97.56 10 GLN B C 1
ATOM 3333 O O . GLN B 1 10 ? -3.676 -13.508 -6.453 1 97.56 10 GLN B O 1
ATOM 3338 N N . TRP B 1 11 ? -2.986 -15.531 -7.098 1 94 11 TRP B N 1
ATOM 3339 C CA . TRP B 1 11 ? -2.51 -15.891 -5.766 1 94 11 TRP B CA 1
ATOM 3340 C C . TRP B 1 11 ? -1.004 -15.68 -5.652 1 94 11 TRP B C 1
ATOM 3342 O O . TRP B 1 11 ? -0.424 -15.867 -4.582 1 94 11 TRP B O 1
ATOM 3352 N N . GLY B 1 12 ? -0.305 -15.297 -6.691 1 89.38 12 GLY B N 1
ATOM 3353 C CA . GLY B 1 12 ? 1.079 -14.883 -6.531 1 89.38 12 GLY B CA 1
ATOM 3354 C C . GLY B 1 12 ? 2.062 -15.789 -7.254 1 89.38 12 GLY B C 1
ATOM 3355 O O . GLY B 1 12 ? 3.238 -15.445 -7.391 1 89.38 12 GLY B O 1
ATOM 3356 N N . ASP B 1 13 ? 1.6 -16.844 -7.867 1 84.88 13 ASP B N 1
ATOM 3357 C CA . ASP B 1 13 ? 2.475 -17.781 -8.57 1 84.88 13 ASP B CA 1
ATOM 3358 C C . ASP B 1 13 ? 2.135 -17.828 -10.062 1 84.88 13 ASP B C 1
ATOM 3360 O O . ASP B 1 13 ? 2.037 -18.906 -10.648 1 84.88 13 ASP B O 1
ATOM 3364 N N . GLU B 1 14 ? 1.995 -16.766 -10.602 1 88.69 14 GLU B N 1
ATOM 3365 C CA . GLU B 1 14 ? 1.462 -16.703 -11.961 1 88.69 14 GLU B CA 1
ATOM 3366 C C . GLU B 1 14 ? 2.586 -16.688 -12.992 1 88.69 14 GLU B C 1
ATOM 3368 O O . GLU B 1 14 ? 2.328 -16.625 -14.195 1 88.69 14 GLU B O 1
ATOM 3373 N N . GLY B 1 15 ? 3.855 -16.703 -12.539 1 82.19 15 GLY B N 1
ATOM 3374 C CA . GLY B 1 15 ? 4.957 -16.641 -13.484 1 82.19 15 GLY B CA 1
ATOM 3375 C C . GLY B 1 15 ? 5.348 -15.219 -13.844 1 82.19 15 GLY B C 1
ATOM 3376 O O . GLY B 1 15 ? 5.625 -14.922 -15.008 1 82.19 15 GLY B O 1
ATOM 3377 N N . LYS B 1 16 ? 5.312 -14.312 -12.867 1 87.31 16 LYS B N 1
ATOM 3378 C CA . LYS B 1 16 ? 5.617 -12.906 -13.078 1 87.31 16 LYS B CA 1
ATOM 3379 C C . LYS B 1 16 ? 7.055 -12.719 -13.555 1 87.31 16 LYS B C 1
ATOM 3381 O O . LYS B 1 16 ? 7.352 -11.789 -14.305 1 87.31 16 LYS B O 1
ATOM 3386 N N . GLY B 1 17 ? 7.938 -13.617 -13.102 1 84.06 17 GLY B N 1
ATOM 3387 C CA . GLY B 1 17 ? 9.344 -13.492 -13.438 1 84.06 17 GLY B CA 1
ATOM 3388 C C . GLY B 1 17 ? 9.594 -13.391 -14.93 1 84.06 17 GLY B C 1
ATOM 3389 O O . GLY B 1 17 ? 10.391 -12.57 -15.383 1 84.06 17 GLY B O 1
ATOM 3390 N N . LYS B 1 18 ? 8.945 -14.242 -15.656 1 85.06 18 LYS B N 1
ATOM 3391 C CA . LYS B 1 18 ? 9.094 -14.242 -17.109 1 85.06 18 LYS B CA 1
ATOM 3392 C C . LYS B 1 18 ? 8.633 -12.914 -17.703 1 85.06 18 LYS B C 1
ATOM 3394 O O . LYS B 1 18 ? 9.289 -12.359 -18.578 1 85.06 18 LYS B O 1
ATOM 3399 N N . MET B 1 19 ? 7.484 -12.406 -17.266 1 90.44 19 MET B N 1
ATOM 3400 C CA . MET B 1 19 ? 6.91 -11.172 -17.797 1 90.44 19 MET B CA 1
ATOM 3401 C C . MET B 1 19 ? 7.777 -9.969 -17.438 1 90.44 19 MET B C 1
ATOM 3403 O O . MET B 1 19 ? 7.953 -9.062 -18.25 1 90.44 19 MET B O 1
ATOM 3407 N N . VAL B 1 20 ? 8.289 -9.984 -16.219 1 89.25 20 VAL B N 1
ATOM 3408 C CA . VAL B 1 20 ? 9.156 -8.891 -15.797 1 89.25 20 VAL B CA 1
ATOM 3409 C C . VAL B 1 20 ? 10.422 -8.883 -16.656 1 89.25 20 VAL B C 1
ATOM 3411 O O . VAL B 1 20 ? 10.906 -7.82 -17.047 1 89.25 20 VAL B O 1
ATOM 3414 N N . ASP B 1 21 ? 10.945 -10 -16.891 1 85.75 21 ASP B N 1
ATOM 3415 C CA . ASP B 1 21 ? 12.133 -10.102 -17.734 1 85.75 21 ASP B CA 1
ATOM 3416 C C . ASP B 1 21 ? 11.859 -9.57 -19.141 1 85.75 21 ASP B C 1
ATOM 3418 O O . ASP B 1 21 ? 12.711 -8.906 -19.734 1 85.75 21 ASP B O 1
ATOM 3422 N N . TYR B 1 22 ? 10.734 -9.93 -19.719 1 87.75 22 TYR B N 1
ATOM 3423 C CA . TYR B 1 22 ? 10.344 -9.438 -21.031 1 87.75 22 TYR B CA 1
ATOM 3424 C C . TYR B 1 22 ? 10.25 -7.918 -21.031 1 87.75 22 TYR B C 1
ATOM 3426 O O . TYR B 1 22 ? 10.797 -7.258 -21.922 1 87.75 22 TYR B O 1
ATOM 3434 N N . PHE B 1 23 ? 9.625 -7.32 -20.016 1 90.06 23 PHE B N 1
ATOM 3435 C CA . PHE B 1 23 ? 9.391 -5.879 -19.969 1 90.06 23 PHE B CA 1
ATOM 3436 C C . PHE B 1 23 ? 10.664 -5.141 -19.562 1 90.06 23 PHE B C 1
ATOM 3438 O O . PHE B 1 23 ? 10.805 -3.947 -19.844 1 90.06 23 PHE B O 1
ATOM 3445 N N . ALA B 1 24 ? 11.523 -5.852 -18.844 1 87.19 24 ALA B N 1
ATOM 3446 C CA . ALA B 1 24 ? 12.773 -5.246 -18.406 1 87.19 24 ALA B CA 1
ATOM 3447 C C . ALA B 1 24 ? 13.609 -4.781 -19.594 1 87.19 24 ALA B C 1
ATOM 3449 O O . ALA B 1 24 ? 14.312 -3.771 -19.5 1 87.19 24 ALA B O 1
ATOM 3450 N N . GLN B 1 25 ? 13.492 -5.469 -20.672 1 85.56 25 GLN B N 1
ATOM 3451 C CA . GLN B 1 25 ? 14.266 -5.137 -21.859 1 85.56 25 GLN B CA 1
ATOM 3452 C C . GLN B 1 25 ? 13.836 -3.789 -22.438 1 85.56 25 GLN B C 1
ATOM 3454 O O . GLN B 1 25 ? 14.602 -3.145 -23.156 1 85.56 25 GLN B O 1
ATOM 3459 N N . GLN B 1 26 ? 12.727 -3.371 -22.078 1 89 26 GLN B N 1
ATOM 3460 C CA . GLN B 1 26 ? 12.18 -2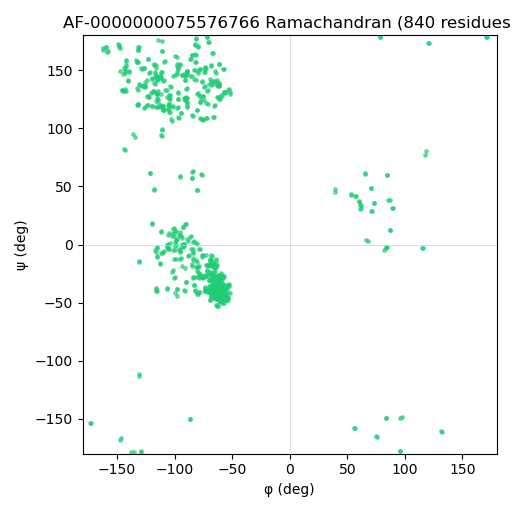.131 -22.609 1 89 26 GLN B CA 1
ATOM 3461 C C . GLN B 1 26 ? 12.109 -1.05 -21.531 1 89 26 GLN B C 1
ATOM 3463 O O . GLN B 1 26 ? 11.508 0.006 -21.734 1 89 26 GLN B O 1
ATOM 3468 N N . SER B 1 27 ? 12.727 -1.302 -20.422 1 95 27 SER B N 1
ATOM 3469 C CA . SER B 1 27 ? 12.617 -0.377 -19.297 1 95 27 SER B CA 1
ATOM 3470 C C . SER B 1 27 ? 13.969 0.25 -18.969 1 95 27 SER B C 1
ATOM 3472 O O . SER B 1 27 ? 15.008 -0.399 -19.094 1 95 27 SER B O 1
ATOM 3474 N N . ASP B 1 28 ? 13.898 1.576 -18.609 1 97.19 28 ASP B N 1
ATOM 3475 C CA . ASP B 1 28 ? 15.094 2.273 -18.141 1 97.19 28 ASP B CA 1
ATOM 3476 C C . ASP B 1 28 ? 15.328 2.035 -16.656 1 97.19 28 ASP B C 1
ATOM 3478 O O . ASP B 1 28 ? 16.469 2.053 -16.188 1 97.19 28 ASP B O 1
ATOM 3482 N N . LEU B 1 29 ? 14.297 1.797 -15.922 1 97.94 29 LEU B N 1
ATOM 3483 C CA . LEU B 1 29 ? 14.328 1.581 -14.477 1 97.94 29 LEU B CA 1
ATOM 3484 C C . LEU B 1 29 ? 13.273 0.558 -14.062 1 97.94 29 LEU B C 1
ATOM 3486 O O . LEU B 1 29 ? 12.133 0.613 -14.523 1 97.94 29 LEU B O 1
ATOM 3490 N N . ILE B 1 30 ? 13.656 -0.404 -13.266 1 97.5 30 ILE B N 1
ATOM 3491 C CA . ILE B 1 30 ? 12.727 -1.335 -12.641 1 97.5 30 ILE B CA 1
ATOM 3492 C C . ILE B 1 30 ? 12.758 -1.16 -11.125 1 97.5 30 ILE B C 1
ATOM 3494 O O . ILE B 1 30 ? 13.828 -1.127 -10.523 1 97.5 30 ILE B O 1
ATOM 3498 N N . VAL B 1 31 ? 11.594 -1.016 -10.531 1 98.19 31 VAL B N 1
ATOM 3499 C CA . VAL B 1 31 ? 11.469 -0.765 -9.102 1 98.19 31 VAL B CA 1
ATOM 3500 C C . VAL B 1 31 ? 10.672 -1.893 -8.445 1 98.19 31 VAL B C 1
ATOM 3502 O O . VAL B 1 31 ? 9.547 -2.184 -8.859 1 98.19 31 VAL B O 1
ATOM 3505 N N . ARG B 1 32 ? 11.266 -2.58 -7.527 1 97.31 32 ARG B N 1
ATOM 3506 C CA . ARG B 1 32 ? 10.477 -3.383 -6.598 1 97.31 32 ARG B CA 1
ATOM 3507 C C . ARG B 1 32 ? 9.844 -2.51 -5.52 1 97.31 32 ARG B C 1
ATOM 3509 O O . ARG B 1 32 ? 10.547 -1.864 -4.742 1 97.31 32 ARG B O 1
ATOM 3516 N N . PHE B 1 33 ? 8.516 -2.557 -5.395 1 97.88 33 PHE B N 1
ATOM 3517 C CA . PHE B 1 33 ? 7.922 -1.44 -4.668 1 97.88 33 PHE B CA 1
ATOM 3518 C C . PHE B 1 33 ? 7.27 -1.921 -3.377 1 97.88 33 PHE B C 1
ATOM 3520 O O . PHE B 1 33 ? 6.805 -1.112 -2.57 1 97.88 33 PHE B O 1
ATOM 3527 N N . GLN B 1 34 ? 7.266 -3.23 -3.096 1 97.75 34 GLN B N 1
ATOM 3528 C CA . GLN B 1 34 ? 6.691 -3.713 -1.844 1 97.75 34 GLN B CA 1
ATOM 3529 C C . GLN B 1 34 ? 7.164 -5.129 -1.532 1 97.75 34 GLN B C 1
ATOM 3531 O O . GLN B 1 34 ? 7.805 -5.773 -2.365 1 97.75 34 GLN B O 1
ATOM 3536 N N . GLY B 1 35 ? 6.949 -5.598 -0.369 1 96.62 35 GLY B N 1
ATOM 3537 C CA . GLY B 1 35 ? 7.254 -6.965 0.019 1 96.62 35 GLY B CA 1
ATOM 3538 C C . GLY B 1 35 ? 8.586 -7.102 0.729 1 96.62 35 GLY B C 1
ATOM 3539 O O . GLY B 1 35 ? 8.977 -6.227 1.51 1 96.62 35 GLY B O 1
ATOM 3540 N N . GLY B 1 36 ? 9.242 -8.188 0.577 1 96.5 36 GLY B N 1
ATOM 3541 C CA . GLY B 1 36 ? 10.5 -8.586 1.184 1 96.5 36 GLY B CA 1
ATOM 3542 C C . GLY B 1 36 ? 11.039 -9.891 0.629 1 96.5 36 GLY B C 1
ATOM 3543 O O . GLY B 1 36 ? 10.844 -10.203 -0.547 1 96.5 36 GLY B O 1
ATOM 3544 N N . ASP B 1 37 ? 11.781 -10.531 1.431 1 95.12 37 ASP B N 1
ATOM 3545 C CA . ASP B 1 37 ? 12.445 -11.727 0.9 1 95.12 37 ASP B CA 1
ATOM 3546 C C . ASP B 1 37 ? 11.586 -12.969 1.12 1 95.12 37 ASP B C 1
ATOM 3548 O O . ASP B 1 37 ? 12.094 -14.094 1.064 1 95.12 37 ASP B O 1
ATOM 3552 N N . ASN B 1 38 ? 10.266 -12.703 1.391 1 90.44 38 ASN B N 1
ATOM 3553 C CA . ASN B 1 38 ? 9.352 -13.828 1.579 1 90.44 38 ASN B CA 1
ATOM 3554 C C . ASN B 1 38 ? 8.875 -14.391 0.244 1 90.44 38 ASN B C 1
ATOM 3556 O O . ASN B 1 38 ? 8.297 -15.477 0.195 1 90.44 38 ASN B O 1
ATOM 3560 N N . ALA B 1 39 ? 9.016 -13.594 -0.776 1 83.75 39 ALA B N 1
ATOM 3561 C CA . ALA B 1 39 ? 8.672 -14.047 -2.121 1 83.75 39 ALA B CA 1
ATOM 3562 C C . ALA B 1 39 ? 9.82 -13.789 -3.096 1 83.75 39 ALA B C 1
ATOM 3564 O O . ALA B 1 39 ? 10.68 -12.938 -2.844 1 83.75 39 ALA B O 1
ATOM 3565 N N . GLY B 1 40 ? 9.812 -14.695 -4.078 1 80 40 GLY B N 1
ATOM 3566 C CA . GLY B 1 40 ? 10.875 -14.547 -5.059 1 80 40 GLY B CA 1
ATOM 3567 C C . GLY B 1 40 ? 10.469 -14.977 -6.453 1 80 40 GLY B C 1
ATOM 3568 O O . GLY B 1 40 ? 9.328 -15.406 -6.668 1 80 40 GLY B O 1
ATOM 3569 N N . HIS B 1 41 ? 11.32 -14.641 -7.328 1 74.25 41 HIS B N 1
ATOM 3570 C CA . HIS B 1 41 ? 11.109 -15.031 -8.719 1 74.25 41 HIS B CA 1
ATOM 3571 C C . HIS B 1 41 ? 12.336 -15.75 -9.281 1 74.25 41 HIS B C 1
ATOM 3573 O O . HIS B 1 41 ? 13.469 -15.422 -8.914 1 74.25 41 HIS B O 1
ATOM 3579 N N . THR B 1 42 ? 12.023 -16.75 -9.945 1 75.94 42 THR B N 1
ATOM 3580 C CA . THR B 1 42 ? 13.078 -17.438 -10.68 1 75.94 42 THR B CA 1
ATOM 3581 C C . THR B 1 42 ? 13.195 -16.891 -12.102 1 75.94 42 THR B C 1
ATOM 3583 O O . THR B 1 42 ? 12.203 -16.766 -12.812 1 75.94 42 THR B O 1
ATOM 3586 N N . VAL B 1 43 ? 14.383 -16.516 -12.383 1 76.44 43 VAL B N 1
ATOM 3587 C CA . VAL B 1 43 ? 14.68 -16.016 -13.727 1 76.44 43 VAL B CA 1
ATOM 3588 C C . VAL B 1 43 ? 15.664 -16.953 -14.422 1 76.44 43 VAL B C 1
ATOM 3590 O O . VAL B 1 43 ? 16.688 -17.328 -13.844 1 76.44 43 VAL B O 1
ATOM 3593 N N . ILE B 1 44 ? 15.258 -17.359 -15.539 1 77.81 44 ILE B N 1
ATOM 3594 C CA . ILE B 1 44 ? 16.125 -18.172 -16.391 1 77.81 44 ILE B CA 1
ATOM 3595 C C . ILE B 1 44 ? 16.562 -17.375 -17.609 1 77.81 44 ILE B C 1
ATOM 3597 O O . ILE B 1 44 ? 15.719 -16.953 -18.406 1 77.81 44 ILE B O 1
ATOM 3601 N N . ASN B 1 45 ? 17.859 -17.125 -17.734 1 80.88 45 ASN B N 1
ATOM 3602 C CA . ASN B 1 45 ? 18.391 -16.375 -18.875 1 80.88 45 ASN B CA 1
ATOM 3603 C C . ASN B 1 45 ? 19.781 -16.859 -19.266 1 80.88 45 ASN B C 1
ATOM 3605 O O . ASN B 1 45 ? 20.172 -17.969 -18.922 1 80.88 45 ASN B O 1
ATOM 3609 N N . ASP B 1 46 ? 20.484 -16.062 -20.109 1 82 46 ASP B N 1
ATOM 3610 C CA . ASP B 1 46 ? 21.766 -16.469 -20.688 1 82 46 ASP B CA 1
ATOM 3611 C C . ASP B 1 46 ? 22.844 -16.594 -19.609 1 82 46 ASP B C 1
ATOM 3613 O O . ASP B 1 46 ? 23.859 -17.266 -19.812 1 82 46 ASP B O 1
ATOM 3617 N N . TYR B 1 47 ? 22.562 -16.047 -18.484 1 87.38 47 TYR B N 1
ATOM 3618 C CA . TYR B 1 47 ? 23.562 -16.062 -17.422 1 87.38 47 TYR B CA 1
ATOM 3619 C C . TYR B 1 47 ? 23.344 -17.234 -16.469 1 87.38 47 TYR B C 1
ATOM 3621 O O . TYR B 1 47 ? 24.219 -17.578 -15.688 1 87.38 47 TYR B O 1
ATOM 3629 N N . GLY B 1 48 ? 22.203 -17.844 -16.594 1 83.62 48 GLY B N 1
ATOM 3630 C CA . GLY B 1 48 ? 21.891 -18.984 -15.742 1 83.62 48 GLY B CA 1
ATOM 3631 C C . GLY B 1 48 ? 20.516 -18.906 -15.117 1 83.62 48 GLY B C 1
ATOM 3632 O O . GLY B 1 48 ? 19.594 -18.312 -15.688 1 83.62 48 GLY B O 1
ATOM 3633 N N . VAL B 1 49 ? 20.359 -19.672 -14.086 1 82.31 49 VAL B N 1
ATOM 3634 C CA . VAL B 1 49 ? 19.125 -19.688 -13.297 1 82.31 49 VAL B CA 1
ATOM 3635 C C . VAL B 1 49 ? 19.344 -18.953 -11.977 1 82.31 49 VAL B C 1
ATOM 3637 O O . VAL B 1 49 ? 20.266 -19.266 -11.227 1 82.31 49 VAL B O 1
ATOM 3640 N N . PHE B 1 50 ? 18.594 -17.922 -11.781 1 84.06 50 PHE B N 1
ATOM 3641 C CA . PHE B 1 50 ? 18.75 -17.094 -10.602 1 84.06 50 PHE B CA 1
ATOM 3642 C C . PHE B 1 50 ? 17.469 -17.078 -9.781 1 84.06 50 PHE B C 1
ATOM 3644 O O . PHE B 1 50 ? 16.375 -17 -10.344 1 84.06 50 PHE B O 1
ATOM 3651 N N . LYS B 1 51 ? 17.562 -17.297 -8.539 1 82.75 51 LYS B N 1
ATOM 3652 C CA . LYS B 1 51 ? 16.469 -17.094 -7.602 1 82.75 51 LYS B CA 1
ATOM 3653 C C . LYS B 1 51 ? 16.641 -15.805 -6.82 1 82.75 51 LYS B C 1
ATOM 3655 O O . LYS B 1 51 ? 17.422 -15.742 -5.875 1 82.75 51 LYS B O 1
ATOM 3660 N N . LEU B 1 52 ? 15.828 -14.805 -7.168 1 88.69 52 LEU B N 1
ATOM 3661 C CA . LEU B 1 52 ? 15.953 -13.492 -6.543 1 88.69 52 LEU B CA 1
ATOM 3662 C C . LEU B 1 52 ? 14.719 -13.164 -5.715 1 88.69 52 LEU B C 1
ATOM 3664 O O . LEU B 1 52 ? 13.609 -13.555 -6.07 1 88.69 52 LEU B O 1
ATOM 3668 N N . HIS B 1 53 ? 14.938 -12.516 -4.609 1 92.38 53 HIS B N 1
ATOM 3669 C CA . HIS B 1 53 ? 13.875 -12.133 -3.688 1 92.38 53 HIS B CA 1
ATOM 3670 C C . HIS B 1 53 ? 13.75 -10.617 -3.584 1 92.38 53 HIS B C 1
ATOM 3672 O O . HIS B 1 53 ? 12.633 -10.086 -3.527 1 92.38 53 HIS B O 1
ATOM 3678 N N . LEU B 1 54 ? 14.859 -9.969 -3.615 1 96.81 54 LEU B N 1
ATOM 3679 C CA . LEU B 1 54 ? 14.875 -8.539 -3.334 1 96.81 54 LEU B CA 1
ATOM 3680 C C . LEU B 1 54 ? 15.32 -7.75 -4.562 1 96.81 54 LEU B C 1
ATOM 3682 O O . LEU B 1 54 ? 14.758 -6.691 -4.859 1 96.81 54 LEU B O 1
ATOM 3686 N N . ILE B 1 55 ? 16.297 -8.25 -5.285 1 96.31 55 ILE B N 1
ATOM 3687 C CA . ILE B 1 55 ? 16.859 -7.535 -6.418 1 96.31 55 ILE B CA 1
ATOM 3688 C C . ILE B 1 55 ? 15.898 -7.598 -7.605 1 96.31 55 ILE B C 1
ATOM 3690 O O . ILE B 1 55 ? 15.461 -8.68 -8 1 96.31 55 ILE B O 1
ATOM 3694 N N . PRO B 1 56 ? 15.555 -6.434 -8.203 1 94.38 56 PRO B N 1
ATOM 3695 C CA . PRO B 1 56 ? 14.688 -6.445 -9.391 1 94.38 56 PRO B CA 1
ATOM 3696 C C . PRO B 1 56 ? 15.312 -7.195 -10.562 1 94.38 56 PRO B C 1
ATOM 3698 O O . PRO B 1 56 ? 16.531 -7.242 -10.695 1 94.38 56 PRO B O 1
ATOM 3701 N N . CYS B 1 57 ? 14.477 -7.664 -11.398 1 87.69 57 CYS B N 1
ATOM 3702 C CA . CYS B 1 57 ? 14.906 -8.516 -12.508 1 87.69 57 CYS B CA 1
ATOM 3703 C C . CYS B 1 57 ? 15.703 -7.715 -13.531 1 87.69 57 CYS B C 1
ATOM 3705 O O . CYS B 1 57 ? 16.406 -8.289 -14.367 1 87.69 57 CYS B O 1
ATOM 3707 N N . GLY B 1 58 ? 15.68 -6.391 -13.484 1 88.94 58 GLY B N 1
ATOM 3708 C CA . GLY B 1 58 ? 16.406 -5.543 -14.422 1 88.94 58 GLY B CA 1
ATOM 3709 C C . GLY B 1 58 ? 17.906 -5.633 -14.266 1 88.94 58 GLY B C 1
ATOM 3710 O O . GLY B 1 58 ? 18.656 -5.191 -15.141 1 88.94 58 GLY B O 1
ATOM 3711 N N . VAL B 1 59 ? 18.375 -6.262 -13.25 1 92.19 59 VAL B N 1
ATOM 3712 C CA . VAL B 1 59 ? 19.797 -6.328 -12.93 1 92.19 59 VAL B CA 1
ATOM 3713 C C . VAL B 1 59 ? 20.531 -7.078 -14.031 1 92.19 59 VAL B C 1
ATOM 3715 O O . VAL B 1 59 ? 21.75 -6.895 -14.203 1 92.19 59 VAL B O 1
ATOM 3718 N N . PHE B 1 60 ? 19.859 -7.82 -14.82 1 89.69 60 PHE B N 1
ATOM 3719 C CA . PHE B 1 60 ? 20.5 -8.617 -15.867 1 89.69 60 PHE B CA 1
ATOM 3720 C C . PHE B 1 60 ? 20.656 -7.805 -17.156 1 89.69 60 PHE B C 1
ATOM 3722 O O . PHE B 1 60 ? 21.312 -8.242 -18.094 1 89.69 60 PHE B O 1
ATOM 3729 N N . ASN B 1 61 ? 20.047 -6.648 -17.188 1 88.75 61 ASN B N 1
ATOM 3730 C CA . ASN B 1 61 ? 20.156 -5.73 -18.312 1 88.75 61 ASN B CA 1
ATOM 3731 C C . ASN B 1 61 ? 21.125 -4.582 -18 1 88.75 61 ASN B C 1
ATOM 3733 O O . ASN B 1 61 ? 20.828 -3.744 -17.141 1 88.75 61 ASN B O 1
ATOM 3737 N N . LYS B 1 62 ? 22.125 -4.492 -18.734 1 85.12 62 LYS B N 1
ATOM 3738 C CA . LYS B 1 62 ? 23.203 -3.545 -18.469 1 85.12 62 LYS B CA 1
ATOM 3739 C C . LYS B 1 62 ? 22.703 -2.107 -18.531 1 85.12 62 LYS B C 1
ATOM 3741 O O . LYS B 1 62 ? 23.234 -1.224 -17.859 1 85.12 62 LYS B O 1
ATOM 3746 N N . ASP B 1 63 ? 21.719 -1.873 -19.25 1 89.12 63 ASP B N 1
ATOM 3747 C CA . ASP B 1 63 ? 21.25 -0.508 -19.469 1 89.12 63 ASP B CA 1
ATOM 3748 C C . ASP B 1 63 ? 20.062 -0.186 -18.578 1 89.12 63 ASP B C 1
ATOM 3750 O O . ASP B 1 63 ? 19.484 0.903 -18.656 1 89.12 63 ASP B O 1
ATOM 3754 N N . CYS B 1 64 ? 19.688 -1.119 -17.75 1 93.38 64 CYS B N 1
ATOM 3755 C CA . CYS B 1 64 ? 18.531 -0.938 -16.891 1 93.38 64 CYS B CA 1
ATOM 3756 C C . CYS B 1 64 ? 18.938 -0.671 -15.453 1 93.38 64 CYS B C 1
ATOM 3758 O O . CYS B 1 64 ? 19.766 -1.394 -14.898 1 93.38 64 CYS B O 1
ATOM 3760 N N . GLN B 1 65 ? 18.438 0.422 -14.898 1 96.62 65 GLN B N 1
ATOM 3761 C CA . GLN B 1 65 ? 18.641 0.675 -13.477 1 96.62 65 GLN B CA 1
ATOM 3762 C C . GLN B 1 65 ? 17.609 -0.087 -12.633 1 96.62 65 GLN B C 1
ATOM 3764 O O . GLN B 1 65 ? 16.531 -0.431 -13.117 1 96.62 65 GLN B O 1
ATOM 3769 N N . CYS B 1 66 ? 18.031 -0.43 -11.445 1 97.69 66 CYS B N 1
ATOM 3770 C CA . CYS B 1 66 ? 17.156 -1.146 -10.516 1 97.69 66 CYS B CA 1
ATOM 3771 C C . CYS B 1 66 ? 17.078 -0.416 -9.188 1 97.69 66 CYS B C 1
ATOM 3773 O O . CYS B 1 66 ? 18.062 0.115 -8.695 1 97.69 66 CYS B O 1
ATOM 3775 N N . LEU B 1 67 ? 15.898 -0.328 -8.648 1 98.69 67 LEU B N 1
ATOM 3776 C CA . LEU B 1 67 ? 15.695 0.283 -7.34 1 98.69 67 LEU B CA 1
ATOM 3777 C C . LEU B 1 67 ? 14.938 -0.665 -6.41 1 98.69 67 LEU B C 1
ATOM 3779 O O . LEU B 1 67 ? 13.836 -1.114 -6.734 1 98.69 67 LEU B O 1
ATOM 3783 N N . ILE B 1 68 ? 15.594 -1.049 -5.32 1 98.62 68 ILE B N 1
ATOM 3784 C CA . ILE B 1 68 ? 14.875 -1.635 -4.191 1 98.62 68 ILE B CA 1
ATOM 3785 C C . ILE B 1 68 ? 14.07 -0.555 -3.48 1 98.62 68 ILE B C 1
ATOM 3787 O O . ILE B 1 68 ? 14.625 0.294 -2.785 1 98.62 68 ILE B O 1
ATOM 3791 N N . GLY B 1 69 ? 12.828 -0.638 -3.627 1 98.56 69 GLY B N 1
ATOM 3792 C CA . GLY B 1 69 ? 11.953 0.505 -3.395 1 98.56 69 GLY B CA 1
ATOM 3793 C C . GLY B 1 69 ? 11.625 0.712 -1.928 1 98.56 69 GLY B C 1
ATOM 3794 O O . GLY B 1 69 ? 12 -0.102 -1.08 1 98.56 69 GLY B O 1
ATOM 3795 N N . THR B 1 70 ? 10.891 1.775 -1.663 1 98.69 70 THR B N 1
ATOM 3796 C CA . THR B 1 70 ? 10.586 2.299 -0.336 1 98.69 70 THR B CA 1
ATOM 3797 C C . THR B 1 70 ? 9.641 1.361 0.412 1 98.69 70 THR B C 1
ATOM 3799 O O . THR B 1 70 ? 9.711 1.243 1.637 1 98.69 70 THR B O 1
ATOM 3802 N N . GLY B 1 71 ? 8.805 0.675 -0.325 1 98.12 71 GLY B N 1
ATOM 3803 C CA . GLY B 1 71 ? 7.77 -0.131 0.3 1 98.12 71 GLY B CA 1
ATOM 3804 C C . GLY B 1 71 ? 8.273 -1.48 0.779 1 98.12 71 GLY B C 1
ATOM 3805 O O . GLY B 1 71 ? 7.52 -2.248 1.388 1 98.12 71 GLY B O 1
ATOM 3806 N N . LEU B 1 72 ? 9.562 -1.794 0.626 1 98.19 72 LEU B N 1
ATOM 3807 C CA . LEU B 1 72 ? 10.117 -3.092 0.989 1 98.19 72 LEU B CA 1
ATOM 3808 C C . LEU B 1 72 ? 10.641 -3.078 2.422 1 98.19 72 LEU B C 1
ATOM 3810 O O . LEU B 1 72 ? 11.031 -2.029 2.934 1 98.19 72 LEU B O 1
ATOM 3814 N N . VAL B 1 73 ? 10.508 -4.199 3.043 1 98.62 73 VAL B N 1
ATOM 3815 C CA . VAL B 1 73 ? 11.359 -4.523 4.188 1 98.62 73 VAL B CA 1
ATOM 3816 C C . VAL B 1 73 ? 12.516 -5.418 3.736 1 98.62 73 VAL B C 1
ATOM 3818 O O . VAL B 1 73 ? 12.297 -6.523 3.244 1 98.62 73 VAL B O 1
ATOM 3821 N N . VAL B 1 74 ? 13.734 -4.898 3.9 1 98.75 74 VAL B N 1
ATOM 3822 C CA . VAL B 1 74 ? 14.875 -5.512 3.229 1 98.75 74 VAL B CA 1
ATOM 3823 C C . VAL B 1 74 ? 15.773 -6.195 4.254 1 98.75 74 VAL B C 1
ATOM 3825 O O . VAL B 1 74 ? 16.25 -5.559 5.199 1 98.75 74 VAL B O 1
ATOM 3828 N N . ASN B 1 75 ? 15.945 -7.48 4.117 1 98.56 75 ASN B N 1
ATOM 3829 C CA . ASN B 1 75 ? 16.984 -8.211 4.836 1 98.56 75 ASN B CA 1
ATOM 3830 C C . ASN B 1 75 ? 18.359 -8 4.195 1 98.56 75 ASN B C 1
ATOM 3832 O O . ASN B 1 75 ? 18.641 -8.562 3.139 1 98.56 75 ASN B O 1
ATOM 3836 N N . PRO B 1 76 ? 19.188 -7.27 4.855 1 98.69 76 PRO B N 1
ATOM 3837 C CA . PRO B 1 76 ? 20.453 -6.934 4.215 1 98.69 76 PRO B CA 1
ATOM 3838 C C . PRO B 1 76 ? 21.328 -8.156 3.941 1 98.69 76 PRO B C 1
ATOM 3840 O O . PRO B 1 76 ? 22.062 -8.188 2.957 1 98.69 76 PRO B O 1
ATOM 3843 N N . ASP B 1 77 ? 21.25 -9.133 4.789 1 98.25 77 ASP B N 1
ATOM 3844 C CA . ASP B 1 77 ? 22.062 -10.328 4.582 1 98.25 77 ASP B CA 1
ATOM 3845 C C . ASP B 1 77 ? 21.594 -11.086 3.336 1 98.25 77 ASP B C 1
ATOM 3847 O O . ASP B 1 77 ? 22.422 -11.578 2.564 1 98.25 77 ASP B O 1
ATOM 3851 N N . VAL B 1 78 ? 20.328 -11.18 3.174 1 97.25 78 VAL B N 1
ATOM 3852 C CA . VAL B 1 78 ? 19.781 -11.836 1.988 1 97.25 78 VAL B CA 1
ATOM 3853 C C . VAL B 1 78 ? 20.125 -11.023 0.744 1 97.25 78 VAL B C 1
ATOM 3855 O O . VAL B 1 78 ? 20.484 -11.586 -0.298 1 97.25 78 VAL B O 1
ATOM 3858 N N . LEU B 1 79 ? 19.984 -9.719 0.833 1 98.31 79 LEU B N 1
ATOM 3859 C CA . LEU B 1 79 ? 20.359 -8.859 -0.283 1 98.31 79 LEU B CA 1
ATOM 3860 C C . LEU B 1 79 ? 21.812 -9.078 -0.682 1 98.31 79 LEU B C 1
ATOM 3862 O O . LEU B 1 79 ? 22.125 -9.156 -1.871 1 98.31 79 LEU B O 1
ATOM 3866 N N . PHE B 1 80 ? 22.719 -9.133 0.304 1 98 80 PHE B N 1
ATOM 3867 C CA . PHE B 1 80 ? 24.141 -9.359 0.044 1 98 80 PHE B CA 1
ATOM 3868 C C . PHE B 1 80 ? 24.359 -10.688 -0.667 1 98 80 PHE B C 1
ATOM 3870 O O . PHE B 1 80 ? 25.141 -10.773 -1.608 1 98 80 PHE B O 1
ATOM 3877 N N . GLU B 1 81 ? 23.672 -11.703 -0.193 1 96.69 81 GLU B N 1
ATOM 3878 C CA . GLU B 1 81 ? 23.781 -13.008 -0.838 1 96.69 81 GLU B CA 1
ATOM 3879 C C . GLU B 1 81 ? 23.359 -12.938 -2.303 1 96.69 81 GLU B C 1
ATOM 3881 O O . GLU B 1 81 ? 24 -13.531 -3.17 1 96.69 81 GLU B O 1
ATOM 3886 N N . GLU B 1 82 ? 22.234 -12.281 -2.561 1 96.31 82 GLU B N 1
ATOM 3887 C CA . GLU B 1 82 ? 21.781 -12.125 -3.939 1 96.31 82 GLU B CA 1
ATOM 3888 C C . GLU B 1 82 ? 22.797 -11.352 -4.77 1 96.31 82 GLU B C 1
ATOM 3890 O O . GLU B 1 82 ? 23.062 -11.695 -5.926 1 96.31 82 GLU B O 1
ATOM 3895 N N . MET B 1 83 ? 23.359 -10.305 -4.203 1 96.94 83 MET B N 1
ATOM 3896 C CA . MET B 1 83 ? 24.391 -9.523 -4.891 1 96.94 83 MET B CA 1
ATOM 3897 C C . MET B 1 83 ? 25.578 -10.398 -5.262 1 96.94 83 MET B C 1
ATOM 3899 O O . MET B 1 83 ? 26.125 -10.273 -6.359 1 96.94 83 MET B O 1
ATOM 3903 N N . GLN B 1 84 ? 25.938 -11.242 -4.379 1 96.12 84 GLN B N 1
ATOM 3904 C CA . GLN B 1 84 ? 27.062 -12.141 -4.645 1 96.12 84 GLN B CA 1
ATOM 3905 C C . GLN B 1 84 ? 26.766 -13.047 -5.836 1 96.12 84 GLN B C 1
ATOM 3907 O O . GLN B 1 84 ? 27.656 -13.305 -6.656 1 96.12 84 GLN B O 1
ATOM 3912 N N . GLN B 1 85 ? 25.531 -13.5 -5.906 1 92.81 85 GLN B N 1
ATOM 3913 C CA . GLN B 1 85 ? 25.141 -14.32 -7.051 1 92.81 85 GLN B CA 1
ATOM 3914 C C . GLN B 1 85 ? 25.312 -13.555 -8.359 1 92.81 85 GLN B C 1
ATOM 3916 O O . GLN B 1 85 ? 25.781 -14.109 -9.352 1 92.81 85 GLN B O 1
ATOM 3921 N N . ILE B 1 86 ? 24.922 -12.359 -8.336 1 94.25 86 ILE B N 1
ATOM 3922 C CA . ILE B 1 86 ? 25.016 -11.516 -9.523 1 94.25 86 ILE B CA 1
ATOM 3923 C C . ILE B 1 86 ? 26.469 -11.297 -9.898 1 94.25 86 ILE B C 1
ATOM 3925 O O . ILE B 1 86 ? 26.844 -11.406 -11.07 1 94.25 86 ILE B O 1
ATOM 3929 N N . VAL B 1 87 ? 27.312 -10.992 -8.922 1 95.25 87 VAL B N 1
ATOM 3930 C CA . VAL B 1 87 ? 28.734 -10.742 -9.148 1 95.25 87 VAL B CA 1
ATOM 3931 C C . VAL B 1 87 ? 29.422 -12.008 -9.656 1 95.25 87 VAL B C 1
ATOM 3933 O O . VAL B 1 87 ? 30.266 -11.953 -10.539 1 95.25 87 VAL B O 1
ATOM 3936 N N . GLU B 1 88 ? 29.047 -13.102 -9.109 1 94.75 88 GLU B N 1
ATOM 3937 C CA . GLU B 1 88 ? 29.609 -14.383 -9.523 1 94.75 88 GLU B CA 1
ATOM 3938 C C . GLU B 1 88 ? 29.266 -14.688 -10.984 1 94.75 88 GLU B C 1
ATOM 3940 O O . GLU B 1 88 ? 30.047 -15.352 -11.68 1 94.75 88 GLU B O 1
ATOM 3945 N N . ALA B 1 89 ? 28.172 -14.211 -11.438 1 93.25 89 ALA B N 1
ATOM 3946 C CA . ALA B 1 89 ? 27.766 -14.375 -12.828 1 93.25 89 ALA B CA 1
ATOM 3947 C C . ALA B 1 89 ? 28.406 -13.312 -13.719 1 93.25 89 ALA B C 1
ATOM 3949 O O . ALA B 1 89 ? 28.109 -13.219 -14.906 1 93.25 89 ALA B O 1
ATOM 3950 N N . LYS B 1 90 ? 29.25 -12.445 -13.164 1 93.88 90 LYS B N 1
ATOM 3951 C CA . LYS B 1 90 ? 30.031 -11.422 -13.844 1 93.88 90 LYS B CA 1
ATOM 3952 C C . LYS B 1 90 ? 29.141 -10.289 -14.336 1 93.88 90 LYS B C 1
ATOM 3954 O O . LYS B 1 90 ? 29.375 -9.727 -15.414 1 93.88 90 LYS B O 1
ATOM 3959 N N . LEU B 1 91 ? 28.125 -10.117 -13.656 1 93.75 91 LEU B N 1
ATOM 3960 C CA . LEU B 1 91 ? 27.266 -8.984 -13.938 1 93.75 91 LEU B CA 1
ATOM 3961 C C . LEU B 1 91 ? 27.562 -7.82 -13 1 93.75 91 LEU B C 1
ATOM 3963 O O . LEU B 1 91 ? 28.078 -8.023 -11.898 1 93.75 91 LEU B O 1
ATOM 3967 N N . SER B 1 92 ? 27.234 -6.656 -13.492 1 94.25 92 SER B N 1
ATOM 3968 C CA . SER B 1 92 ? 27.531 -5.445 -12.734 1 94.25 92 SER B CA 1
ATOM 3969 C C . SER B 1 92 ? 26.375 -5.086 -11.797 1 94.25 92 SER B C 1
ATOM 3971 O O . SER B 1 92 ? 25.219 -5.301 -12.125 1 94.25 92 SER B O 1
ATOM 3973 N N . LEU B 1 93 ? 26.688 -4.512 -10.656 1 95.38 93 LEU B N 1
ATOM 3974 C CA . LEU B 1 93 ? 25.703 -4.008 -9.703 1 95.38 93 LEU B CA 1
ATOM 3975 C C . LEU B 1 93 ? 25.641 -2.486 -9.75 1 95.38 93 LEU B C 1
ATOM 3977 O O . LEU B 1 93 ? 24.984 -1.867 -8.906 1 95.38 93 LEU B O 1
ATOM 3981 N N . ALA B 1 94 ? 26.281 -1.857 -10.727 1 94.25 94 ALA B N 1
ATOM 3982 C CA . ALA B 1 94 ? 26.391 -0.403 -10.781 1 94.25 94 ALA B CA 1
ATOM 3983 C C . ALA B 1 94 ? 25.016 0.251 -10.875 1 94.25 94 ALA B C 1
ATOM 3985 O O . ALA B 1 94 ? 24.812 1.354 -10.359 1 94.25 94 ALA B O 1
ATOM 3986 N N . GLY B 1 95 ? 24.062 -0.443 -11.461 1 95.75 95 GLY B N 1
ATOM 3987 C CA . GLY B 1 95 ? 22.734 0.119 -11.664 1 95.75 95 GLY B CA 1
ATOM 3988 C C . GLY B 1 95 ? 21.781 -0.192 -10.531 1 95.75 95 GLY B C 1
ATOM 3989 O O . GLY B 1 95 ? 20.625 0.265 -10.539 1 95.75 95 GLY B O 1
ATOM 3990 N N . LEU B 1 96 ? 22.25 -0.914 -9.508 1 98 96 LEU B N 1
ATOM 3991 C CA . LEU B 1 96 ? 21.391 -1.298 -8.391 1 98 96 LEU B CA 1
ATOM 3992 C C . LEU B 1 96 ? 21.422 -0.231 -7.301 1 98 96 LEU B C 1
ATOM 3994 O O . LEU B 1 96 ? 22.484 0.125 -6.793 1 98 96 LEU B O 1
ATOM 3998 N N . LYS B 1 97 ? 20.25 0.356 -7.016 1 98.75 97 LYS B N 1
ATOM 3999 C CA . LYS B 1 97 ? 20.094 1.35 -5.957 1 98.75 97 LYS B CA 1
ATOM 4000 C C . LYS B 1 97 ? 19.125 0.858 -4.887 1 98.75 97 LYS B C 1
ATOM 4002 O O . LYS B 1 97 ? 18.312 -0.044 -5.137 1 98.75 97 LYS B O 1
ATOM 4007 N N . ILE B 1 98 ? 19.266 1.379 -3.693 1 98.88 98 ILE B N 1
ATOM 4008 C CA . ILE B 1 98 ? 18.422 1.035 -2.551 1 98.88 98 ILE B CA 1
ATOM 4009 C C . ILE B 1 98 ? 17.797 2.301 -1.979 1 98.88 98 ILE B C 1
ATOM 4011 O O . ILE B 1 98 ? 18.484 3.283 -1.709 1 98.88 98 ILE B O 1
ATOM 4015 N N . SER B 1 99 ? 16.516 2.285 -1.841 1 98.88 99 SER B N 1
ATOM 4016 C CA . SER B 1 99 ? 15.828 3.404 -1.212 1 98.88 99 SER B CA 1
ATOM 4017 C C . SER B 1 99 ? 16.359 3.666 0.192 1 98.88 99 SER B C 1
ATOM 4019 O O . SER B 1 99 ? 16.422 2.756 1.021 1 98.88 99 SER B O 1
ATOM 4021 N N . SER B 1 100 ? 16.672 4.922 0.508 1 98.69 100 SER B N 1
ATOM 4022 C CA . SER B 1 100 ? 17.094 5.305 1.854 1 98.69 100 SER B CA 1
ATOM 4023 C C . SER B 1 100 ? 15.969 5.102 2.859 1 98.69 100 SER B C 1
ATOM 4025 O O . SER B 1 100 ? 16.219 4.953 4.059 1 98.69 100 SER B O 1
ATOM 4027 N N . LYS B 1 101 ? 14.727 4.988 2.355 1 98.62 101 LYS B N 1
ATOM 4028 C CA . LYS B 1 101 ? 13.562 4.941 3.234 1 98.62 101 LYS B CA 1
ATOM 4029 C C . LYS B 1 101 ? 13.062 3.51 3.402 1 98.62 101 LYS B C 1
ATOM 4031 O O . LYS B 1 101 ? 12.125 3.26 4.164 1 98.62 101 LYS B O 1
ATOM 4036 N N . ALA B 1 102 ? 13.633 2.574 2.715 1 98.75 102 ALA B N 1
ATOM 4037 C CA . ALA B 1 102 ? 13.281 1.174 2.936 1 98.75 102 ALA B CA 1
ATOM 4038 C C . ALA B 1 102 ? 13.641 0.734 4.352 1 98.75 102 ALA B C 1
ATOM 4040 O O . ALA B 1 102 ? 14.688 1.112 4.879 1 98.75 102 ALA B O 1
ATOM 4041 N N . HIS B 1 103 ? 12.828 -0.052 4.93 1 98.75 103 HIS B N 1
ATOM 4042 C CA . HIS B 1 103 ? 13.062 -0.513 6.293 1 98.75 103 HIS B CA 1
ATOM 4043 C C . HIS B 1 103 ? 13.945 -1.754 6.312 1 98.75 103 HIS B C 1
ATOM 4045 O O . HIS B 1 103 ? 13.844 -2.607 5.43 1 98.75 103 HIS B O 1
ATOM 4051 N N . ILE B 1 104 ? 14.734 -1.808 7.316 1 98.81 104 ILE B N 1
ATOM 4052 C CA . ILE B 1 104 ? 15.648 -2.936 7.453 1 98.81 104 ILE B CA 1
ATOM 4053 C C . ILE B 1 104 ? 14.961 -4.062 8.227 1 98.81 104 ILE B C 1
ATOM 4055 O O . ILE B 1 104 ? 14.414 -3.838 9.305 1 98.81 104 ILE B O 1
ATOM 4059 N N . LEU B 1 105 ? 14.898 -5.207 7.582 1 98.69 105 LEU B N 1
ATOM 4060 C CA . LEU B 1 105 ? 14.492 -6.41 8.297 1 98.69 105 LEU B CA 1
ATOM 4061 C C . LEU B 1 105 ? 15.617 -6.93 9.18 1 98.69 105 LEU B C 1
ATOM 4063 O O . LEU B 1 105 ? 16.609 -7.477 8.68 1 98.69 105 LEU B O 1
ATOM 4067 N N . MET B 1 106 ? 15.5 -6.773 10.453 1 98.62 106 MET B N 1
ATOM 4068 C CA . MET B 1 106 ? 16.516 -7.113 11.453 1 98.62 106 MET B CA 1
ATOM 4069 C C . MET B 1 106 ? 16.406 -8.578 11.859 1 98.62 106 MET B C 1
ATOM 4071 O O . MET B 1 106 ? 15.352 -9.195 11.711 1 98.62 106 MET B O 1
ATOM 4075 N N . PRO B 1 107 ? 17.469 -9.109 12.406 1 97.75 107 PRO B N 1
ATOM 4076 C CA . PRO B 1 107 ? 17.438 -10.508 12.836 1 97.75 107 PRO B CA 1
ATOM 4077 C C . PRO B 1 107 ? 16.328 -10.789 13.852 1 97.75 107 PRO B C 1
ATOM 4079 O O . PRO B 1 107 ? 15.742 -11.883 13.844 1 97.75 107 PRO B O 1
ATOM 4082 N N . TYR B 1 108 ? 16.062 -9.852 14.711 1 97.62 108 TYR B N 1
ATOM 4083 C CA . TYR B 1 108 ? 15.055 -10.102 15.734 1 97.62 108 TYR B CA 1
ATOM 4084 C C . TYR B 1 108 ? 13.656 -10.188 15.125 1 97.62 108 TYR B C 1
ATOM 4086 O O . TYR B 1 108 ? 12.75 -10.773 15.719 1 97.62 108 TYR B O 1
ATOM 4094 N N . HIS B 1 109 ? 13.406 -9.57 13.953 1 97.75 109 HIS B N 1
ATOM 4095 C CA . HIS B 1 109 ? 12.125 -9.75 13.273 1 97.75 109 HIS B CA 1
ATOM 4096 C C . HIS B 1 109 ? 11.922 -11.203 12.867 1 97.75 109 HIS B C 1
ATOM 4098 O O . HIS B 1 109 ? 10.828 -11.75 13.031 1 97.75 109 HIS B O 1
ATOM 4104 N N . GLN B 1 110 ? 12.961 -11.781 12.281 1 96.75 110 GLN B N 1
ATOM 4105 C CA . GLN B 1 110 ? 12.906 -13.18 11.883 1 96.75 110 GLN B CA 1
ATOM 4106 C C . GLN B 1 110 ? 12.68 -14.094 13.086 1 96.75 110 GLN B C 1
ATOM 4108 O O . GLN B 1 110 ? 11.859 -15.016 13.023 1 96.75 110 GLN B O 1
ATOM 4113 N N . LYS B 1 111 ? 13.453 -13.828 14.109 1 95.69 111 LYS B N 1
ATOM 4114 C CA . LYS B 1 111 ? 13.344 -14.656 15.312 1 95.69 111 LYS B CA 1
ATOM 4115 C C . LYS B 1 111 ? 11.953 -14.562 15.922 1 95.69 111 LYS B C 1
ATOM 4117 O O . LYS B 1 111 ? 11.383 -15.57 16.344 1 95.69 111 LYS B O 1
ATOM 4122 N N . LEU B 1 112 ? 11.406 -13.344 16.016 1 93.25 112 LEU B N 1
ATOM 4123 C CA . LEU B 1 112 ? 10.062 -13.148 16.547 1 93.25 112 LEU B CA 1
ATOM 4124 C C . LEU B 1 112 ? 9.031 -13.883 15.695 1 93.25 112 LEU B C 1
ATOM 4126 O O . LEU B 1 112 ? 8.094 -14.477 16.234 1 93.25 112 LEU B O 1
ATOM 4130 N N . ASP B 1 113 ? 9.148 -13.773 14.391 1 94 113 ASP B N 1
ATOM 4131 C CA . ASP B 1 113 ? 8.266 -14.484 13.477 1 94 113 ASP B CA 1
ATOM 4132 C C . ASP B 1 113 ? 8.305 -15.992 13.742 1 94 113 ASP B C 1
ATOM 4134 O O . ASP B 1 113 ? 7.258 -16.641 13.805 1 94 113 ASP B O 1
ATOM 4138 N N . GLU B 1 114 ? 9.484 -16.516 13.891 1 93.06 114 GLU B N 1
ATOM 4139 C CA . GLU B 1 114 ? 9.688 -17.922 14.164 1 93.06 114 GLU B CA 1
ATOM 4140 C C . GLU B 1 114 ? 9.023 -18.328 15.484 1 93.06 114 GLU B C 1
ATOM 4142 O O . GLU B 1 114 ? 8.32 -19.344 15.539 1 93.06 114 GLU B O 1
ATOM 4147 N N . LEU B 1 115 ? 9.266 -17.562 16.5 1 89.25 115 LEU B N 1
ATOM 4148 C CA . LEU B 1 115 ? 8.742 -17.859 17.828 1 89.25 115 LEU B CA 1
ATOM 4149 C C . LEU B 1 115 ? 7.219 -17.797 17.844 1 89.25 115 LEU B C 1
ATOM 4151 O O . LEU B 1 115 ? 6.559 -18.656 18.438 1 89.25 115 LEU B O 1
ATOM 4155 N N . MET B 1 116 ? 6.641 -16.844 17.188 1 86.69 116 MET B N 1
ATOM 4156 C CA . MET B 1 116 ? 5.191 -16.688 17.172 1 86.69 116 MET B CA 1
ATOM 4157 C C . MET B 1 116 ? 4.527 -17.781 16.359 1 86.69 116 MET B C 1
ATOM 4159 O O . MET B 1 116 ? 3.441 -18.25 16.703 1 86.69 116 MET B O 1
ATOM 4163 N N . GLU B 1 117 ? 5.133 -18.172 15.242 1 83.38 117 GLU B N 1
ATOM 4164 C CA . GLU B 1 117 ? 4.594 -19.25 14.422 1 83.38 117 GLU B CA 1
ATOM 4165 C C . GLU B 1 117 ? 4.602 -20.578 15.18 1 83.38 117 GLU B C 1
ATOM 4167 O O . GLU B 1 117 ? 3.725 -21.422 14.977 1 83.38 117 GLU B O 1
ATOM 4172 N N . ALA B 1 118 ? 5.594 -20.781 15.961 1 80.19 118 ALA B N 1
ATOM 4173 C CA . ALA B 1 118 ? 5.699 -22.016 16.734 1 80.19 118 ALA B CA 1
ATOM 4174 C C . ALA B 1 118 ? 4.582 -22.109 17.766 1 80.19 118 ALA B C 1
ATOM 4176 O O . ALA B 1 118 ? 4.168 -23.219 18.156 1 80.19 118 ALA B O 1
ATOM 4177 N N . SER B 1 119 ? 4.02 -21.047 18.172 1 74.88 119 SER B N 1
ATOM 4178 C CA . SER B 1 119 ? 2.973 -21 19.188 1 74.88 119 SER B CA 1
ATOM 4179 C C . SER B 1 119 ? 1.587 -21.031 18.547 1 74.88 119 SER B C 1
ATOM 4181 O O . SER B 1 119 ? 0.575 -20.984 19.25 1 74.88 119 SER B O 1
ATOM 4183 N N . GLY B 1 120 ? 1.503 -21.219 17.203 1 71.69 120 GLY B N 1
ATOM 4184 C CA . GLY B 1 120 ? 0.222 -21.219 16.516 1 71.69 120 GLY B CA 1
ATOM 4185 C C . GLY B 1 120 ? 0.108 -20.109 15.477 1 71.69 120 GLY B C 1
ATOM 4186 O O . GLY B 1 120 ? -0.493 -19.078 15.734 1 71.69 120 GLY B O 1
ATOM 4187 N N . GLY B 1 121 ? 0.665 -20.375 14.391 1 73.38 121 GLY B N 1
ATOM 4188 C CA . GLY B 1 121 ? 0.702 -19.312 13.383 1 73.38 121 GLY B CA 1
ATOM 4189 C C . GLY B 1 121 ? -0.108 -19.656 12.148 1 73.38 121 GLY B C 1
ATOM 4190 O O . GLY B 1 121 ? -0.83 -20.641 12.117 1 73.38 121 GLY B O 1
ATOM 4191 N N . ILE B 1 122 ? -0.216 -18.734 11.203 1 73.62 122 ILE B N 1
ATOM 4192 C CA . ILE B 1 122 ? -0.987 -18.812 9.969 1 73.62 122 ILE B CA 1
ATOM 4193 C C . ILE B 1 122 ? -0.13 -19.438 8.867 1 73.62 122 ILE B C 1
ATOM 4195 O O . ILE B 1 122 ? -0.558 -19.516 7.715 1 73.62 122 ILE B O 1
ATOM 4199 N N . GLY B 1 123 ? 1.099 -19.859 9.203 1 74.69 123 GLY B N 1
ATOM 4200 C CA . GLY B 1 123 ? 1.986 -20.453 8.219 1 74.69 123 GLY B CA 1
ATOM 4201 C C . GLY B 1 123 ? 2.773 -19.422 7.43 1 74.69 123 GLY B C 1
ATOM 4202 O O . GLY B 1 123 ? 2.729 -19.391 6.199 1 74.69 123 GLY B O 1
ATOM 4203 N N . THR B 1 124 ? 3.516 -18.672 8.133 1 78 124 THR B N 1
ATOM 4204 C CA . THR B 1 124 ? 4.352 -17.688 7.453 1 78 124 THR B CA 1
ATOM 4205 C C . THR B 1 124 ? 5.605 -18.344 6.883 1 78 124 THR B C 1
ATOM 4207 O O . THR B 1 124 ? 5.82 -19.547 7.059 1 78 124 THR B O 1
ATOM 4210 N N . THR B 1 125 ? 6.363 -17.594 6.07 1 77.56 125 THR B N 1
ATOM 4211 C CA . THR B 1 125 ? 7.629 -18.078 5.527 1 77.56 125 THR B CA 1
ATOM 4212 C C . THR B 1 125 ? 8.734 -17.984 6.57 1 77.56 125 THR B C 1
ATOM 4214 O O . THR B 1 125 ? 9.859 -18.422 6.328 1 77.56 125 THR B O 1
ATOM 4217 N N . LYS B 1 126 ? 8.445 -17.438 7.73 1 87.81 126 LYS B N 1
ATOM 4218 C CA . LYS B 1 126 ? 9.375 -17.281 8.844 1 87.81 126 LYS B CA 1
ATOM 4219 C C . LYS B 1 126 ? 10.562 -16.406 8.461 1 87.81 126 LYS B C 1
ATOM 4221 O O . LYS B 1 126 ? 11.688 -16.641 8.914 1 87.81 126 LYS B O 1
ATOM 4226 N N . ARG B 1 127 ? 10.25 -15.469 7.539 1 92.75 127 ARG B N 1
ATOM 4227 C CA . ARG B 1 127 ? 11.281 -14.547 7.086 1 92.75 127 ARG B CA 1
ATOM 4228 C C . ARG B 1 127 ? 11.227 -13.234 7.863 1 92.75 127 ARG B C 1
ATOM 4230 O O . ARG B 1 127 ? 12.086 -12.367 7.695 1 92.75 127 ARG B O 1
ATOM 4237 N N . GLY B 1 128 ? 10.273 -13.102 8.695 1 96.62 128 GLY B N 1
ATOM 4238 C CA . GLY B 1 128 ? 10.188 -11.922 9.547 1 96.62 128 GLY B CA 1
ATOM 4239 C C . GLY B 1 128 ? 9.453 -10.766 8.898 1 96.62 128 GLY B C 1
ATOM 4240 O O . GLY B 1 128 ? 9.469 -9.648 9.414 1 96.62 128 GLY B O 1
ATOM 4241 N N . ILE B 1 129 ? 8.75 -11.016 7.773 1 97.38 129 ILE B N 1
ATOM 4242 C CA . ILE B 1 129 ? 8.125 -9.961 6.988 1 97.38 129 ILE B CA 1
ATOM 4243 C C . ILE B 1 129 ? 7.051 -9.266 7.824 1 97.38 129 ILE B C 1
ATOM 4245 O O . ILE B 1 129 ? 7.07 -8.047 7.988 1 97.38 129 ILE B O 1
ATOM 4249 N N . GLY B 1 130 ? 6.121 -10.062 8.398 1 97.25 130 GLY B N 1
ATOM 4250 C CA . GLY B 1 130 ? 5.055 -9.5 9.211 1 97.25 130 GLY B CA 1
ATOM 4251 C C . GLY B 1 130 ? 5.562 -8.688 10.383 1 97.25 130 GLY B C 1
ATOM 4252 O O . GLY B 1 130 ? 5.027 -7.617 10.68 1 97.25 130 GLY B O 1
ATOM 4253 N N . GLN B 1 131 ? 6.625 -9.164 11.055 1 97.25 131 GLN B N 1
ATOM 4254 C CA . GLN B 1 131 ? 7.211 -8.477 12.203 1 97.25 131 GLN B CA 1
ATOM 4255 C C . GLN B 1 131 ? 7.875 -7.168 11.773 1 97.25 131 GLN B C 1
ATOM 4257 O O . GLN B 1 131 ? 7.754 -6.152 12.461 1 97.25 131 GLN B O 1
ATOM 4262 N N . ALA B 1 132 ? 8.609 -7.23 10.672 1 98.56 132 ALA B N 1
ATOM 4263 C CA . ALA B 1 132 ? 9.266 -6.016 10.188 1 98.56 132 ALA B CA 1
ATOM 4264 C C . ALA B 1 132 ? 8.234 -4.934 9.867 1 98.56 132 ALA B C 1
ATOM 4266 O O . ALA B 1 132 ? 8.422 -3.766 10.219 1 98.56 132 ALA B O 1
ATOM 4267 N N . TYR B 1 133 ? 7.137 -5.32 9.164 1 98.62 133 TYR B N 1
ATOM 4268 C CA . TYR B 1 133 ? 6.078 -4.367 8.859 1 98.62 133 TYR B CA 1
ATOM 4269 C C . TYR B 1 133 ? 5.387 -3.895 10.133 1 98.62 133 TYR B C 1
ATOM 4271 O O . TYR B 1 133 ? 4.945 -2.746 10.219 1 98.62 133 TYR B O 1
ATOM 4279 N N . ALA B 1 134 ? 5.234 -4.754 11.133 1 97.88 134 ALA B N 1
ATOM 4280 C CA . ALA B 1 134 ? 4.648 -4.375 12.414 1 97.88 134 ALA B CA 1
ATOM 4281 C C . ALA B 1 134 ? 5.496 -3.316 13.109 1 97.88 134 ALA B C 1
ATOM 4283 O O . ALA B 1 134 ? 4.969 -2.338 13.641 1 97.88 134 ALA B O 1
ATOM 4284 N N . TYR B 1 135 ? 6.805 -3.518 13.109 1 97.56 135 TYR B N 1
ATOM 4285 C CA . TYR B 1 135 ? 7.699 -2.559 13.75 1 97.56 135 TYR B CA 1
ATOM 4286 C C . TYR B 1 135 ? 7.715 -1.237 12.992 1 97.56 135 TYR B C 1
ATOM 4288 O O . TYR B 1 135 ? 7.863 -0.17 13.594 1 97.56 135 TYR B O 1
ATOM 4296 N N . LYS B 1 136 ? 7.605 -1.334 11.664 1 98.19 136 LYS B N 1
ATOM 4297 C CA . LYS B 1 136 ? 7.379 -0.125 10.875 1 98.19 136 LYS B CA 1
ATOM 4298 C C . LYS B 1 136 ? 6.141 0.623 11.359 1 98.19 136 LYS B C 1
ATOM 4300 O O . LYS B 1 136 ? 6.188 1.833 11.586 1 98.19 136 LYS B O 1
ATOM 4305 N N . ALA B 1 137 ? 5.051 -0.114 11.539 1 97.81 137 ALA B N 1
ATOM 4306 C CA . ALA B 1 137 ? 3.793 0.489 11.969 1 97.81 137 ALA B CA 1
ATOM 4307 C C . ALA B 1 137 ? 3.932 1.116 13.352 1 97.81 137 ALA B C 1
ATOM 4309 O O . ALA B 1 137 ? 3.309 2.141 13.641 1 97.81 137 ALA B O 1
ATOM 4310 N N . MET B 1 138 ? 4.75 0.579 14.203 1 96.25 138 MET B N 1
ATOM 4311 C CA . MET B 1 138 ? 4.965 1.077 15.555 1 96.25 138 MET B CA 1
ATOM 4312 C C . MET B 1 138 ? 6.016 2.184 15.57 1 96.25 138 MET B C 1
ATOM 4314 O O . MET B 1 138 ? 6.293 2.771 16.609 1 96.25 138 MET B O 1
ATOM 4318 N N . ARG B 1 139 ? 6.645 2.484 14.383 1 96.12 139 ARG B N 1
ATOM 4319 C CA . ARG B 1 139 ? 7.707 3.475 14.219 1 96.12 139 ARG B CA 1
ATOM 4320 C C . ARG B 1 139 ? 8.938 3.104 15.039 1 96.12 139 ARG B C 1
ATOM 4322 O O . ARG B 1 139 ? 9.578 3.975 15.625 1 96.12 139 ARG B O 1
ATOM 4329 N N . LYS B 1 140 ? 9.156 1.834 15.148 1 95.75 140 LYS B N 1
ATOM 4330 C CA . LYS B 1 140 ? 10.32 1.292 15.836 1 95.75 140 LYS B CA 1
ATOM 4331 C C . LYS B 1 140 ? 11.164 0.422 14.906 1 95.75 140 LYS B C 1
ATOM 4333 O O . LYS B 1 140 ? 11.367 -0.764 15.172 1 95.75 140 LYS B O 1
ATOM 4338 N N . SER B 1 141 ? 11.625 1.032 13.922 1 96.81 141 SER B N 1
ATOM 4339 C CA . SER B 1 141 ? 12.398 0.321 12.906 1 96.81 141 SER B CA 1
ATOM 4340 C C . SER B 1 141 ? 13.562 1.167 12.398 1 96.81 141 SER B C 1
ATOM 4342 O O . SER B 1 141 ? 13.555 2.391 12.539 1 96.81 141 SER B O 1
ATOM 4344 N N . LEU B 1 142 ? 14.609 0.506 11.922 1 98.25 142 LEU B N 1
ATOM 4345 C CA . LEU B 1 142 ? 15.688 1.175 11.203 1 98.25 142 LEU B CA 1
ATOM 4346 C C . LEU B 1 142 ? 15.398 1.214 9.703 1 98.25 142 LEU B C 1
ATOM 4348 O O . LEU B 1 142 ? 14.766 0.305 9.164 1 98.25 142 LEU B O 1
ATOM 4352 N N . ARG B 1 143 ? 15.797 2.246 9.062 1 98.5 143 ARG B N 1
ATOM 4353 C CA . ARG B 1 143 ? 15.766 2.385 7.613 1 98.5 143 ARG B CA 1
ATOM 4354 C C . ARG B 1 143 ? 17.172 2.389 7.027 1 98.5 143 ARG B C 1
ATOM 4356 O O . ARG B 1 143 ? 18.156 2.484 7.762 1 98.5 143 ARG B O 1
ATOM 4363 N N . PHE B 1 144 ? 17.297 2.248 5.758 1 98.62 144 PHE B N 1
ATOM 4364 C CA . PHE B 1 144 ? 18.609 2.219 5.125 1 98.62 144 PHE B CA 1
ATOM 4365 C C . PHE B 1 144 ? 19.328 3.559 5.277 1 98.62 144 PHE B C 1
ATOM 4367 O O . PHE B 1 144 ? 20.562 3.619 5.285 1 98.62 144 PHE B O 1
ATOM 4374 N N . GLU B 1 145 ? 18.578 4.68 5.402 1 98 145 GLU B N 1
ATOM 4375 C CA . GLU B 1 145 ? 19.203 5.973 5.668 1 98 145 GLU B CA 1
ATOM 4376 C C . GLU B 1 145 ? 20 5.941 6.961 1 98 145 GLU B C 1
ATOM 4378 O O . GLU B 1 145 ? 21 6.652 7.09 1 98 145 GLU B O 1
ATOM 4383 N N . ASP B 1 146 ? 19.656 5.102 7.887 1 97.94 146 ASP B N 1
ATOM 4384 C CA . ASP B 1 146 ? 20.359 5.008 9.164 1 97.94 146 ASP B CA 1
ATOM 4385 C C . ASP B 1 146 ? 21.75 4.422 8.969 1 97.94 146 ASP B C 1
ATOM 4387 O O . ASP B 1 146 ? 22.641 4.641 9.797 1 97.94 146 ASP B O 1
ATOM 4391 N N . LEU B 1 147 ? 21.938 3.691 7.91 1 98.19 147 LEU B N 1
ATOM 4392 C CA . LEU B 1 147 ? 23.25 3.127 7.621 1 98.19 147 LEU B CA 1
ATOM 4393 C C . LEU B 1 147 ? 24.219 4.211 7.148 1 98.19 147 LEU B C 1
ATOM 4395 O O . LEU B 1 147 ? 25.438 4.004 7.141 1 98.19 147 LEU B O 1
ATOM 4399 N N . LEU B 1 148 ? 23.688 5.328 6.738 1 97.44 148 LEU B N 1
ATOM 4400 C CA . LEU B 1 148 ? 24.516 6.449 6.305 1 97.44 148 LEU B CA 1
ATOM 4401 C C . LEU B 1 148 ? 24.953 7.285 7.5 1 97.44 148 LEU B C 1
ATOM 4403 O O . LEU B 1 148 ? 25.891 8.086 7.391 1 97.44 148 LEU B O 1
ATOM 4407 N N . ASN B 1 149 ? 24.297 7.172 8.609 1 95.56 149 ASN B N 1
ATOM 4408 C CA . ASN B 1 149 ? 24.625 7.785 9.891 1 95.56 149 ASN B CA 1
ATOM 4409 C C . ASN B 1 149 ? 24.516 6.785 11.039 1 95.56 149 ASN B C 1
ATOM 4411 O O . ASN B 1 149 ? 23.5 6.766 11.75 1 95.56 149 ASN B O 1
ATOM 4415 N N . LEU B 1 150 ? 25.547 6.148 11.383 1 97.19 150 LEU B N 1
ATOM 4416 C CA . LEU B 1 150 ? 25.547 5.008 12.297 1 97.19 150 LEU B CA 1
ATOM 4417 C C . LEU B 1 150 ? 25.312 5.461 13.734 1 97.19 150 LEU B C 1
ATOM 4419 O O . LEU B 1 150 ? 24.828 4.688 14.562 1 97.19 150 LEU B O 1
ATOM 4423 N N . GLU B 1 151 ? 25.672 6.707 14.031 1 95.56 151 GLU B N 1
ATOM 4424 C CA . GLU B 1 151 ? 25.359 7.219 15.367 1 95.56 151 GLU B CA 1
ATOM 4425 C C . GLU B 1 151 ? 23.859 7.238 15.617 1 95.56 151 GLU B C 1
ATOM 4427 O O . GLU B 1 151 ? 23.406 6.883 16.703 1 95.56 151 GLU B O 1
ATOM 4432 N N . ASN B 1 152 ? 23.234 7.645 14.656 1 92.06 152 ASN B N 1
ATOM 4433 C CA . ASN B 1 152 ? 21.781 7.648 14.75 1 92.06 152 ASN B CA 1
ATOM 4434 C C . ASN B 1 152 ? 21.219 6.23 14.836 1 92.06 152 ASN B C 1
ATOM 4436 O O . ASN B 1 152 ? 20.25 5.98 15.562 1 92.06 152 ASN B O 1
ATOM 4440 N N . ALA B 1 153 ? 21.75 5.355 14.078 1 96.62 153 ALA B N 1
ATOM 4441 C CA . ALA B 1 153 ? 21.344 3.955 14.133 1 96.62 153 ALA B CA 1
ATOM 4442 C C . ALA B 1 153 ? 21.469 3.4 15.547 1 96.62 153 ALA B C 1
ATOM 4444 O O . ALA B 1 153 ? 20.578 2.697 16.031 1 96.62 153 ALA B O 1
ATOM 4445 N N . LYS B 1 154 ? 22.594 3.689 16.156 1 97.69 154 LYS B N 1
ATOM 4446 C CA . LYS B 1 154 ? 22.844 3.213 17.516 1 97.69 154 LYS B CA 1
ATOM 4447 C C . LYS B 1 154 ? 21.797 3.752 18.484 1 97.69 154 LYS B C 1
ATOM 4449 O O . LYS B 1 154 ? 21.25 3.004 19.297 1 97.69 154 LYS B O 1
ATOM 4454 N N . LYS B 1 155 ? 21.516 5.031 18.406 1 95.56 155 LYS B N 1
ATOM 4455 C CA . LYS B 1 155 ? 20.531 5.664 19.281 1 95.56 155 LYS B CA 1
ATOM 4456 C C . LYS B 1 155 ? 19.156 5.023 19.094 1 95.56 155 LYS B C 1
ATOM 4458 O O . LYS B 1 155 ? 18.453 4.77 20.078 1 95.56 155 LYS B O 1
ATOM 4463 N N . LYS B 1 156 ? 18.75 4.801 17.875 1 95.38 156 LYS B N 1
ATOM 4464 C CA . LYS B 1 156 ? 17.469 4.16 17.609 1 95.38 156 LYS B CA 1
ATOM 4465 C C . LYS B 1 156 ? 17.438 2.742 18.172 1 95.38 156 LYS B C 1
ATOM 4467 O O . LYS B 1 156 ? 16.422 2.312 18.719 1 95.38 156 LYS B O 1
ATOM 4472 N N . LEU B 1 157 ? 18.531 2.018 17.984 1 97.25 157 LEU B N 1
ATOM 4473 C CA . LEU B 1 157 ? 18.609 0.659 18.516 1 97.25 157 LEU B CA 1
ATOM 4474 C C . LEU B 1 157 ? 18.469 0.656 20.031 1 97.25 157 LEU B C 1
ATOM 4476 O O . LEU B 1 157 ? 17.859 -0.256 20.594 1 97.25 157 LEU B O 1
ATOM 4480 N N . GLU B 1 158 ? 19.047 1.633 20.703 1 96.5 158 GLU B N 1
ATOM 4481 C CA . GLU B 1 158 ? 18.953 1.735 22.156 1 96.5 158 GLU B CA 1
ATOM 4482 C C . GLU B 1 158 ? 17.5 1.854 22.609 1 96.5 158 GLU B C 1
ATOM 4484 O O . GLU B 1 158 ? 17.156 1.408 23.703 1 96.5 158 GLU B O 1
ATOM 4489 N N . ASN B 1 159 ? 16.703 2.393 21.734 1 93.38 159 ASN B N 1
ATOM 4490 C CA . ASN B 1 159 ? 15.289 2.533 22.047 1 93.38 159 ASN B CA 1
ATOM 4491 C C . ASN B 1 159 ? 14.492 1.306 21.609 1 93.38 159 ASN B C 1
ATOM 4493 O O . ASN B 1 159 ? 13.492 0.955 22.234 1 93.38 159 ASN B O 1
ATOM 4497 N N . ILE B 1 160 ? 14.883 0.656 20.562 1 95.06 160 ILE B N 1
ATOM 4498 C CA . ILE B 1 160 ? 14.133 -0.435 19.953 1 95.06 160 ILE B CA 1
ATOM 4499 C C . ILE B 1 160 ? 14.406 -1.737 20.703 1 95.06 160 ILE B C 1
ATOM 4501 O O . ILE B 1 160 ? 13.492 -2.527 20.938 1 95.06 160 ILE B O 1
ATOM 4505 N N . VAL B 1 161 ? 15.664 -1.977 21.109 1 95.56 161 VAL B N 1
ATOM 4506 C CA . VAL B 1 161 ? 16.109 -3.271 21.594 1 95.56 161 VAL B CA 1
ATOM 4507 C C . VAL B 1 161 ? 15.391 -3.611 22.906 1 95.56 161 VAL B C 1
ATOM 4509 O O . VAL B 1 161 ? 14.953 -4.75 23.094 1 95.56 161 VAL B O 1
ATOM 4512 N N . PRO B 1 162 ? 15.219 -2.67 23.812 1 92.56 162 PRO B N 1
ATOM 4513 C CA . PRO B 1 162 ? 14.438 -2.996 25.016 1 92.56 162 PRO B CA 1
ATOM 4514 C C . PRO B 1 162 ? 13.016 -3.453 24.688 1 92.56 162 PRO B C 1
ATOM 4516 O O . PRO B 1 162 ? 12.492 -4.363 25.328 1 92.56 162 PRO B O 1
ATOM 4519 N N . VAL B 1 163 ? 12.398 -2.852 23.703 1 89.62 163 VAL B N 1
ATOM 4520 C CA . VAL B 1 163 ? 11.055 -3.225 23.297 1 89.62 163 VAL B CA 1
ATOM 4521 C C . VAL B 1 163 ? 11.062 -4.648 22.734 1 89.62 163 VAL B C 1
ATOM 4523 O O . VAL B 1 163 ? 10.172 -5.445 23.047 1 89.62 163 VAL B O 1
ATOM 4526 N N . VAL B 1 164 ? 12.031 -4.922 21.922 1 92.56 164 VAL B N 1
ATOM 4527 C CA . VAL B 1 164 ? 12.188 -6.242 21.328 1 92.56 164 VAL B CA 1
ATOM 4528 C C . VAL B 1 164 ? 12.336 -7.289 22.422 1 92.56 164 VAL B C 1
ATOM 4530 O O . VAL B 1 164 ? 11.648 -8.32 22.406 1 92.56 164 VAL B O 1
ATOM 4533 N N . ASN B 1 165 ? 13.25 -6.988 23.328 1 92.75 165 ASN B N 1
ATOM 4534 C CA . ASN B 1 165 ? 13.523 -7.941 24.391 1 92.75 165 ASN B CA 1
ATOM 4535 C C . ASN B 1 165 ? 12.32 -8.125 25.312 1 92.75 165 ASN B C 1
ATOM 4537 O O . ASN B 1 165 ? 12.07 -9.219 25.812 1 92.75 165 ASN B O 1
ATOM 4541 N N . ASP B 1 166 ? 11.578 -7.125 25.578 1 88.75 166 ASP B N 1
ATOM 4542 C CA . ASP B 1 166 ? 10.352 -7.227 26.359 1 88.75 166 ASP B CA 1
ATOM 4543 C C . ASP B 1 166 ? 9.336 -8.141 25.656 1 88.75 166 ASP B C 1
ATOM 4545 O O . ASP B 1 166 ? 8.688 -8.961 26.312 1 88.75 166 ASP B O 1
ATOM 4549 N N . GLN B 1 167 ? 9.18 -7.945 24.375 1 87 167 GLN B N 1
ATOM 4550 C CA . GLN B 1 167 ? 8.227 -8.734 23.609 1 87 167 GLN B CA 1
ATOM 4551 C C . GLN B 1 167 ? 8.617 -10.211 23.594 1 87 167 GLN B C 1
ATOM 4553 O O . GLN B 1 167 ? 7.754 -11.086 23.516 1 87 167 GLN B O 1
ATOM 4558 N N . MET B 1 168 ? 9.922 -10.484 23.703 1 89.25 168 MET B N 1
ATOM 4559 C CA . MET B 1 168 ? 10.414 -11.852 23.594 1 89.25 168 MET B CA 1
ATOM 4560 C C . MET B 1 168 ? 10.656 -12.469 24.969 1 89.25 168 MET B C 1
ATOM 4562 O O . MET B 1 168 ? 11.062 -13.625 25.078 1 89.25 168 MET B O 1
ATOM 4566 N N . ALA B 1 169 ? 10.43 -11.758 25.969 1 87.81 169 ALA B N 1
ATOM 4567 C CA . ALA B 1 169 ? 10.781 -12.164 27.328 1 87.81 169 ALA B CA 1
ATOM 4568 C C . ALA B 1 169 ? 10.148 -13.508 27.672 1 87.81 169 ALA B C 1
ATOM 4570 O O . ALA B 1 169 ? 10.758 -14.32 28.375 1 87.81 169 ALA B O 1
ATOM 4571 N N . SER B 1 170 ? 8.938 -13.703 27.188 1 85.38 170 SER B N 1
ATOM 4572 C CA . SER B 1 170 ? 8.203 -14.922 27.531 1 85.38 170 SER B CA 1
ATOM 4573 C C . SER B 1 170 ? 8.797 -16.141 26.828 1 85.38 170 SER B C 1
ATOM 4575 O O . SER B 1 170 ? 8.562 -17.281 27.25 1 85.38 170 SER B O 1
ATOM 4577 N N . TYR B 1 171 ? 9.492 -15.992 25.766 1 86.94 171 TYR B N 1
ATOM 4578 C CA . TYR B 1 171 ? 10.031 -17.094 24.984 1 86.94 171 TYR B CA 1
ATOM 4579 C C . TYR B 1 171 ? 11.352 -17.578 25.562 1 86.94 171 TYR B C 1
ATOM 4581 O O . TYR B 1 171 ? 11.875 -18.625 25.141 1 86.94 171 TYR B O 1
ATOM 4589 N N . GLN B 1 172 ? 11.914 -16.938 26.516 1 86.62 172 GLN B N 1
ATOM 4590 C CA . GLN B 1 172 ? 13.094 -17.344 27.266 1 86.62 172 GLN B CA 1
ATOM 4591 C C . GLN B 1 172 ? 14.289 -17.562 26.344 1 86.62 172 GLN B C 1
ATOM 4593 O O . GLN B 1 172 ? 14.984 -18.578 26.438 1 86.62 172 GLN B O 1
ATOM 4598 N N . ILE B 1 173 ? 14.453 -16.703 25.406 1 90.38 173 ILE B N 1
ATOM 4599 C CA . ILE B 1 173 ? 15.633 -16.719 24.547 1 90.38 173 ILE B CA 1
ATOM 4600 C C . ILE B 1 173 ? 16.656 -15.703 25.047 1 90.38 173 ILE B C 1
ATOM 4602 O O . ILE B 1 173 ? 16.328 -14.852 25.891 1 90.38 173 ILE B O 1
ATOM 4606 N N . GLU B 1 174 ? 17.938 -15.906 24.578 1 94.81 174 GLU B N 1
ATOM 4607 C CA . GLU B 1 174 ? 18.953 -14.906 24.891 1 94.81 174 GLU B CA 1
ATOM 4608 C C . GLU B 1 174 ? 18.578 -13.539 24.344 1 94.81 174 GLU B C 1
ATOM 4610 O O . GLU B 1 174 ? 18.25 -13.414 23.156 1 94.81 174 GLU B O 1
ATOM 4615 N N . PRO B 1 175 ? 18.609 -12.508 25.203 1 95.5 175 PRO B N 1
ATOM 4616 C CA . PRO B 1 175 ? 18.219 -11.18 24.734 1 95.5 175 PRO B CA 1
ATOM 4617 C C . PRO B 1 175 ? 19.172 -10.633 23.656 1 95.5 175 PRO B C 1
ATOM 4619 O O . PRO B 1 175 ? 20.375 -10.93 23.688 1 95.5 175 PRO B O 1
ATOM 4622 N N . TYR B 1 176 ? 18.641 -9.867 22.812 1 97.19 176 TYR B N 1
ATOM 4623 C CA . TYR B 1 176 ? 19.469 -9.133 21.844 1 97.19 176 TYR B CA 1
ATOM 4624 C C . TYR B 1 176 ? 20.188 -7.973 22.516 1 97.19 176 TYR B C 1
ATOM 4626 O O . TYR B 1 176 ? 19.703 -7.422 23.516 1 97.19 176 TYR B O 1
ATOM 4634 N N . THR B 1 177 ? 21.375 -7.648 22.016 1 98 177 THR B N 1
ATOM 4635 C CA . THR B 1 177 ? 22.141 -6.523 22.547 1 98 177 THR B CA 1
ATOM 4636 C C . THR B 1 177 ? 22.312 -5.441 21.484 1 98 177 THR B C 1
ATOM 4638 O O . THR B 1 177 ? 22.422 -5.746 20.297 1 98 177 THR B O 1
ATOM 4641 N N . VAL B 1 178 ? 22.297 -4.207 21.969 1 98.06 178 VAL B N 1
ATOM 4642 C CA . VAL B 1 178 ? 22.547 -3.084 21.062 1 98.06 178 VAL B CA 1
ATOM 4643 C C . VAL B 1 178 ? 23.891 -3.27 20.375 1 98.06 178 VAL B C 1
ATOM 4645 O O . VAL B 1 178 ? 24 -3.051 19.156 1 98.06 178 VAL B O 1
ATOM 4648 N N . ALA B 1 179 ? 24.906 -3.709 21.109 1 98 179 ALA B N 1
ATOM 4649 C CA . ALA B 1 179 ? 26.266 -3.867 20.562 1 98 179 ALA B CA 1
ATOM 4650 C C . ALA B 1 179 ? 26.281 -4.871 19.422 1 98 179 ALA B C 1
ATOM 4652 O O . ALA B 1 179 ? 26.891 -4.617 18.375 1 98 179 ALA B O 1
ATOM 4653 N N . GLY B 1 180 ? 25.703 -6.004 19.578 1 97.81 180 GLY B N 1
ATOM 4654 C CA . GLY B 1 180 ? 25.656 -7.023 18.547 1 97.81 180 GLY B CA 1
ATOM 4655 C C . GLY B 1 180 ? 24.938 -6.566 17.281 1 97.81 180 GLY B C 1
ATOM 4656 O O . GLY B 1 180 ? 25.406 -6.816 16.172 1 97.81 180 GLY B O 1
ATOM 4657 N N . LEU B 1 181 ? 23.859 -5.969 17.422 1 98.31 181 LEU B N 1
ATOM 4658 C CA . LEU B 1 181 ? 23.078 -5.492 16.297 1 98.31 181 LEU B CA 1
ATOM 4659 C C . LEU B 1 181 ? 23.781 -4.32 15.609 1 98.31 181 LEU B C 1
ATOM 4661 O O . LEU B 1 181 ? 23.719 -4.172 14.391 1 98.31 181 LEU B O 1
ATOM 4665 N N . PHE B 1 182 ? 24.438 -3.418 16.484 1 98.38 182 PHE B N 1
ATOM 4666 C CA . PHE B 1 182 ? 25.172 -2.281 15.938 1 98.38 182 PHE B CA 1
ATOM 4667 C C . PHE B 1 182 ? 26.344 -2.754 15.07 1 98.38 182 PHE B C 1
ATOM 4669 O O . PHE B 1 182 ? 26.641 -2.146 14.047 1 98.38 182 PHE B O 1
ATOM 4676 N N . GLU B 1 183 ? 27 -3.816 15.445 1 98.31 183 GLU B N 1
ATOM 4677 C CA . GLU B 1 183 ? 28.062 -4.395 14.641 1 98.31 183 GLU B CA 1
ATOM 4678 C C . GLU B 1 183 ? 27.562 -4.816 13.266 1 98.31 183 GLU B C 1
ATOM 4680 O O . GLU B 1 183 ? 28.234 -4.621 12.258 1 98.31 183 GLU B O 1
ATOM 4685 N N . LYS B 1 184 ? 26.422 -5.418 13.203 1 97.94 184 LYS B N 1
ATOM 4686 C CA . LYS B 1 184 ? 25.828 -5.777 11.922 1 97.94 184 LYS B CA 1
ATOM 4687 C C . LYS B 1 184 ? 25.562 -4.539 11.07 1 97.94 184 LYS B C 1
ATOM 4689 O O . LYS B 1 184 ? 25.797 -4.551 9.859 1 97.94 184 LYS B O 1
ATOM 4694 N N . CYS B 1 185 ? 25.047 -3.52 11.711 1 98.56 185 CYS B N 1
ATOM 4695 C CA . CYS B 1 185 ? 24.797 -2.273 11 1 98.56 185 CYS B CA 1
ATOM 4696 C C . CYS B 1 185 ? 26.078 -1.711 10.398 1 98.56 185 CYS B C 1
ATOM 4698 O O . CYS B 1 185 ? 26.047 -1.165 9.289 1 98.56 185 CYS B O 1
ATOM 4700 N N . GLN B 1 186 ? 27.172 -1.826 11.148 1 98.69 186 GLN B N 1
ATOM 4701 C CA . GLN B 1 186 ? 28.453 -1.345 10.648 1 98.69 186 GLN B CA 1
ATOM 4702 C C . GLN B 1 186 ? 28.859 -2.098 9.391 1 98.69 186 GLN B C 1
ATOM 4704 O O . GLN B 1 186 ? 29.344 -1.49 8.422 1 98.69 186 GLN B O 1
ATOM 4709 N N . VAL B 1 187 ? 28.688 -3.375 9.406 1 98.5 187 VAL B N 1
ATOM 4710 C CA . VAL B 1 187 ? 29.016 -4.199 8.25 1 98.5 187 VAL B CA 1
ATOM 4711 C C . VAL B 1 187 ? 28.109 -3.824 7.074 1 98.5 187 VAL B C 1
ATOM 4713 O O . VAL B 1 187 ? 28.594 -3.666 5.949 1 98.5 187 VAL B O 1
ATOM 4716 N N . TRP B 1 188 ? 26.844 -3.711 7.328 1 98.75 188 TRP B N 1
ATOM 4717 C CA . TRP B 1 188 ? 25.875 -3.361 6.281 1 98.75 188 TRP B CA 1
ATOM 4718 C C . TRP B 1 188 ? 26.188 -1.985 5.699 1 98.75 188 TRP B C 1
ATOM 4720 O O . TRP B 1 188 ? 26.047 -1.771 4.492 1 98.75 188 TRP B O 1
ATOM 4730 N N . ALA B 1 189 ? 26.531 -1.024 6.582 1 98.69 189 ALA B N 1
ATOM 4731 C CA . ALA B 1 189 ? 26.875 0.319 6.121 1 98.69 189 ALA B CA 1
ATOM 4732 C C . ALA B 1 189 ? 28.031 0.277 5.125 1 98.69 189 ALA B C 1
ATOM 4734 O O . ALA B 1 189 ? 27.984 0.931 4.082 1 98.69 189 ALA B O 1
ATOM 4735 N N . LYS B 1 190 ? 29.062 -0.481 5.387 1 98.12 190 LYS B N 1
ATOM 4736 C CA . LYS B 1 190 ? 30.219 -0.625 4.504 1 98.12 190 LYS B CA 1
ATOM 4737 C C . LYS B 1 190 ? 29.812 -1.246 3.17 1 98.12 190 LYS B C 1
ATOM 4739 O O . LYS B 1 190 ? 30.344 -0.874 2.119 1 98.12 190 LYS B O 1
ATOM 4744 N N . THR B 1 191 ? 28.891 -2.104 3.252 1 98.12 191 THR B N 1
ATOM 4745 C CA . THR B 1 191 ? 28.5 -2.883 2.084 1 98.12 191 THR B CA 1
ATOM 4746 C C . THR B 1 191 ? 27.594 -2.066 1.168 1 98.12 191 THR B C 1
ATOM 4748 O O . THR B 1 191 ? 27.719 -2.137 -0.057 1 98.12 191 THR B O 1
ATOM 4751 N N . PHE B 1 192 ? 26.641 -1.288 1.729 1 98.62 192 PHE B N 1
ATOM 4752 C CA . PHE B 1 192 ? 25.516 -0.82 0.933 1 98.62 192 PHE B CA 1
ATOM 4753 C C . PHE B 1 192 ? 25.531 0.698 0.801 1 98.62 192 PHE B C 1
ATOM 4755 O O . PHE B 1 192 ? 24.797 1.269 -0.002 1 98.62 192 PHE B O 1
ATOM 4762 N N . ALA B 1 193 ? 26.344 1.45 1.5 1 98.12 193 ALA B N 1
ATOM 4763 C CA . ALA B 1 193 ? 26.266 2.904 1.624 1 98.12 193 ALA B CA 1
ATOM 4764 C C . ALA B 1 193 ? 26.234 3.57 0.252 1 98.12 193 ALA B C 1
ATOM 4766 O O . ALA B 1 193 ? 25.469 4.504 0.021 1 98.12 193 ALA B O 1
ATOM 4767 N N . ASP B 1 194 ? 27.031 3.08 -0.688 1 97.62 194 ASP B N 1
ATOM 4768 C CA . ASP B 1 194 ? 27.188 3.721 -1.99 1 97.62 194 ASP B CA 1
ATOM 4769 C C . ASP B 1 194 ? 25.984 3.453 -2.887 1 97.62 194 ASP B C 1
ATOM 4771 O O . ASP B 1 194 ? 25.828 4.094 -3.928 1 97.62 194 ASP B O 1
ATOM 4775 N N . MET B 1 195 ? 25.094 2.559 -2.467 1 98.44 195 MET B N 1
ATOM 4776 C CA . MET B 1 195 ? 23.938 2.18 -3.271 1 98.44 195 MET B CA 1
ATOM 4777 C C . MET B 1 195 ? 22.672 2.906 -2.795 1 98.44 195 MET B C 1
ATOM 4779 O O . MET B 1 195 ? 21.672 2.93 -3.494 1 98.44 195 MET B O 1
ATOM 4783 N N . ILE B 1 196 ? 22.766 3.521 -1.621 1 98.62 196 ILE B N 1
ATOM 4784 C CA . ILE B 1 196 ? 21.594 4.121 -0.987 1 98.62 196 ILE B CA 1
ATOM 4785 C C . ILE B 1 196 ? 21.312 5.48 -1.618 1 98.62 196 ILE B C 1
ATOM 4787 O O . ILE B 1 196 ? 22.203 6.312 -1.758 1 98.62 196 ILE B O 1
ATOM 4791 N N . VAL B 1 197 ? 20.016 5.703 -2.02 1 98.44 197 VAL B N 1
ATOM 4792 C CA . VAL B 1 197 ? 19.641 6.957 -2.67 1 98.44 197 VAL B CA 1
ATOM 4793 C C . VAL B 1 197 ? 18.359 7.508 -2.029 1 98.44 197 VAL B C 1
ATOM 4795 O O . VAL B 1 197 ? 17.641 6.781 -1.351 1 98.44 197 VAL B O 1
ATOM 4798 N N . ASN B 1 198 ? 18.141 8.828 -2.15 1 98.25 198 ASN B N 1
ATOM 4799 C CA . ASN B 1 198 ? 16.828 9.406 -1.896 1 98.25 198 ASN B CA 1
ATOM 4800 C C . ASN B 1 198 ? 15.797 8.945 -2.928 1 98.25 198 ASN B C 1
ATOM 4802 O O . ASN B 1 198 ? 15.836 9.375 -4.082 1 98.25 198 ASN B O 1
ATOM 4806 N N . PRO B 1 199 ? 14.906 8.141 -2.479 1 98.31 199 PRO B N 1
ATOM 4807 C CA . PRO B 1 199 ? 14.094 7.453 -3.48 1 98.31 199 PRO B CA 1
ATOM 4808 C C . PRO B 1 199 ? 13.164 8.398 -4.238 1 98.31 199 PRO B C 1
ATOM 4810 O O . PRO B 1 199 ? 12.93 8.219 -5.434 1 98.31 199 PRO B O 1
ATOM 4813 N N . VAL B 1 200 ? 12.602 9.422 -3.574 1 98.31 200 VAL B N 1
ATOM 4814 C CA . VAL B 1 200 ? 11.656 10.32 -4.23 1 98.31 200 VAL B CA 1
ATOM 4815 C C . VAL B 1 200 ? 12.391 11.164 -5.273 1 98.31 200 VAL B C 1
ATOM 4817 O O . VAL B 1 200 ? 11.938 11.281 -6.414 1 98.31 200 VAL B O 1
ATOM 4820 N N . ALA B 1 201 ? 13.523 11.742 -4.859 1 98.31 201 ALA B N 1
ATOM 4821 C CA . ALA B 1 201 ? 14.328 12.523 -5.797 1 98.31 201 ALA B CA 1
ATOM 4822 C C . ALA B 1 201 ? 14.789 11.672 -6.969 1 98.31 201 ALA B C 1
ATOM 4824 O O . ALA B 1 201 ? 14.703 12.086 -8.125 1 98.31 201 ALA B O 1
ATOM 4825 N N . TYR B 1 202 ? 15.281 10.461 -6.641 1 98.31 202 TYR B N 1
ATOM 4826 C CA . TYR B 1 202 ? 15.789 9.547 -7.652 1 98.31 202 TYR B CA 1
ATOM 4827 C C . TYR B 1 202 ? 14.703 9.211 -8.672 1 98.31 202 TYR B C 1
ATOM 4829 O O . TYR B 1 202 ? 14.93 9.281 -9.875 1 98.31 202 TYR B O 1
ATOM 4837 N N . LEU B 1 203 ? 13.539 8.875 -8.203 1 98.38 203 LEU B N 1
ATOM 4838 C CA . LEU B 1 203 ? 12.43 8.484 -9.078 1 98.38 203 LEU B CA 1
ATOM 4839 C C . LEU B 1 203 ? 11.945 9.664 -9.898 1 98.38 203 LEU B C 1
ATOM 4841 O O . LEU B 1 203 ? 11.664 9.523 -11.094 1 98.38 203 LEU B O 1
ATOM 4845 N N . HIS B 1 204 ? 11.797 10.82 -9.312 1 98.12 204 HIS B N 1
ATOM 4846 C CA . HIS B 1 204 ? 11.281 11.977 -10.031 1 98.12 204 HIS B CA 1
ATOM 4847 C C . HIS B 1 204 ? 12.281 12.469 -11.078 1 98.12 204 HIS B C 1
ATOM 4849 O O . HIS B 1 204 ? 11.883 13 -12.117 1 98.12 204 HIS B O 1
ATOM 4855 N N . GLU B 1 205 ? 13.586 12.281 -10.797 1 97.75 205 GLU B N 1
ATOM 4856 C CA . GLU B 1 205 ? 14.578 12.555 -11.836 1 97.75 205 GLU B CA 1
ATOM 4857 C C . GLU B 1 205 ? 14.336 11.688 -13.07 1 97.75 205 GLU B C 1
ATOM 4859 O O . GLU B 1 205 ? 14.43 12.172 -14.195 1 97.75 205 GLU B O 1
ATOM 4864 N N . GLN B 1 206 ? 14.039 10.414 -12.844 1 97.5 206 GLN B N 1
ATOM 4865 C CA . GLN B 1 206 ? 13.75 9.5 -13.938 1 97.5 206 GLN B CA 1
ATOM 4866 C C . GLN B 1 206 ? 12.453 9.883 -14.648 1 97.5 206 GLN B C 1
ATOM 4868 O O . GLN B 1 206 ? 12.375 9.852 -15.875 1 97.5 206 GLN B O 1
ATOM 4873 N N . ILE B 1 207 ? 11.43 10.219 -13.906 1 97.06 207 ILE B N 1
ATOM 4874 C CA . ILE B 1 207 ? 10.141 10.617 -14.461 1 97.06 207 ILE B CA 1
ATOM 4875 C C . ILE B 1 207 ? 10.305 11.867 -15.32 1 97.06 207 ILE B C 1
ATOM 4877 O O . ILE B 1 207 ? 9.805 11.93 -16.438 1 97.06 207 ILE B O 1
ATOM 4881 N N . ASP B 1 208 ? 11.016 12.859 -14.773 1 96.19 208 ASP B N 1
ATOM 4882 C CA . ASP B 1 208 ? 11.211 14.125 -15.469 1 96.19 208 ASP B CA 1
ATOM 4883 C C . ASP B 1 208 ? 12.055 13.938 -16.734 1 96.19 208 ASP B C 1
ATOM 4885 O O . ASP B 1 208 ? 11.922 14.695 -17.688 1 96.19 208 ASP B O 1
ATOM 4889 N N . ALA B 1 209 ? 12.875 12.938 -16.75 1 97.19 209 ALA B N 1
ATOM 4890 C CA . ALA B 1 209 ? 13.719 12.633 -17.906 1 97.19 209 ALA B CA 1
ATOM 4891 C C . ALA B 1 209 ? 12.984 11.758 -18.906 1 97.19 209 ALA B C 1
ATOM 4893 O O . ALA B 1 209 ? 13.586 11.25 -19.859 1 97.19 209 ALA B O 1
ATOM 4894 N N . ASP B 1 210 ? 11.695 11.516 -18.688 1 96.06 210 ASP B N 1
ATOM 4895 C CA . ASP B 1 210 ? 10.828 10.758 -19.594 1 96.06 210 ASP B CA 1
ATOM 4896 C C . ASP B 1 210 ? 11.344 9.336 -19.781 1 96.06 210 ASP B C 1
ATOM 4898 O O . ASP B 1 210 ? 11.383 8.828 -20.906 1 96.06 210 ASP B O 1
ATOM 4902 N N . LYS B 1 211 ? 11.883 8.766 -18.719 1 97.31 211 LYS B N 1
ATOM 4903 C CA . LYS B 1 211 ? 12.344 7.379 -18.75 1 97.31 211 LYS B CA 1
ATOM 4904 C C . LYS B 1 211 ? 11.172 6.406 -18.641 1 97.31 211 LYS B C 1
ATOM 4906 O O . LYS B 1 211 ? 10.102 6.762 -18.141 1 97.31 211 LYS B O 1
ATOM 4911 N N . ASN B 1 212 ? 11.359 5.18 -19.25 1 97.81 212 ASN B N 1
ATOM 4912 C CA . ASN B 1 212 ? 10.414 4.09 -19.062 1 97.81 212 ASN B CA 1
ATOM 4913 C C . ASN B 1 212 ? 10.648 3.365 -17.734 1 97.81 212 ASN B C 1
ATOM 4915 O O . ASN B 1 212 ? 11.695 2.744 -17.547 1 97.81 212 ASN B O 1
ATOM 4919 N N . ILE B 1 213 ? 9.688 3.449 -16.875 1 98.25 213 ILE B N 1
ATOM 4920 C CA . ILE B 1 213 ? 9.852 2.883 -15.539 1 98.25 213 ILE B CA 1
ATOM 4921 C C . ILE B 1 213 ? 8.859 1.736 -15.344 1 98.25 213 ILE B C 1
ATOM 4923 O O . ILE B 1 213 ? 7.664 1.885 -15.625 1 98.25 213 ILE B O 1
ATOM 4927 N N . LEU B 1 214 ? 9.312 0.559 -14.883 1 97.81 214 LEU B N 1
ATOM 4928 C CA . LEU B 1 214 ? 8.477 -0.598 -14.562 1 97.81 214 LEU B CA 1
ATOM 4929 C C . LEU B 1 214 ? 8.5 -0.882 -13.07 1 97.81 214 LEU B C 1
ATOM 4931 O O . LEU B 1 214 ? 9.562 -1.076 -12.477 1 97.81 214 LEU B O 1
ATOM 4935 N N . PHE B 1 215 ? 7.355 -0.811 -12.484 1 97.94 215 PHE B N 1
ATOM 4936 C CA . PHE B 1 215 ? 7.195 -1.258 -11.102 1 97.94 215 PHE B CA 1
ATOM 4937 C C . PHE B 1 215 ? 6.797 -2.729 -11.055 1 97.94 215 PHE B C 1
ATOM 4939 O O . PHE B 1 215 ? 5.777 -3.119 -11.625 1 97.94 215 PHE B O 1
ATOM 4946 N N . GLU B 1 216 ? 7.598 -3.461 -10.344 1 95.44 216 GLU B N 1
ATOM 4947 C CA . GLU B 1 216 ? 7.438 -4.91 -10.266 1 95.44 216 GLU B CA 1
ATOM 4948 C C . GLU B 1 216 ? 6.859 -5.336 -8.922 1 95.44 216 GLU B C 1
ATOM 4950 O O . GLU B 1 216 ? 7.496 -5.152 -7.883 1 95.44 216 GLU B O 1
ATOM 4955 N N . GLY B 1 217 ? 5.656 -5.926 -8.984 1 94.31 217 GLY B N 1
ATOM 4956 C CA . GLY B 1 217 ? 5.031 -6.383 -7.754 1 94.31 217 GLY B CA 1
ATOM 4957 C C . GLY B 1 217 ? 5.402 -7.805 -7.387 1 94.31 217 GLY B C 1
ATOM 4958 O O . GLY B 1 217 ? 5.668 -8.633 -8.266 1 94.31 217 GLY B O 1
ATOM 4959 N N . GLN B 1 218 ? 5.414 -8.023 -6.043 1 92.5 218 GLN B N 1
ATOM 4960 C CA . GLN B 1 218 ? 5.559 -9.383 -5.527 1 92.5 218 GLN B CA 1
ATOM 4961 C C . GLN B 1 218 ? 4.199 -10.008 -5.223 1 92.5 218 GLN B C 1
ATOM 4963 O O . GLN B 1 218 ? 3.225 -9.289 -4.977 1 92.5 218 GLN B O 1
ATOM 4968 N N . LEU B 1 219 ? 4.211 -11.359 -5.281 1 92.94 219 LEU B N 1
ATOM 4969 C CA . LEU B 1 219 ? 2.994 -12.102 -4.965 1 92.94 219 LEU B CA 1
ATOM 4970 C C . LEU B 1 219 ? 1.84 -11.656 -5.855 1 92.94 219 LEU B C 1
ATOM 4972 O O . LEU B 1 219 ? 2.039 -11.359 -7.039 1 92.94 219 LEU B O 1
ATOM 4976 N N . GLY B 1 220 ? 0.609 -11.859 -5.453 1 95 220 GLY B N 1
ATOM 4977 C CA . GLY B 1 220 ? -0.564 -11.492 -6.23 1 95 220 GLY B CA 1
ATOM 4978 C C . GLY B 1 220 ? -1.604 -10.742 -5.426 1 95 220 GLY B C 1
ATOM 4979 O O . GLY B 1 220 ? -1.481 -10.617 -4.207 1 95 220 GLY B O 1
ATOM 4980 N N . ALA B 1 221 ? -2.572 -10.227 -6.129 1 97.56 221 ALA B N 1
ATOM 4981 C CA . ALA B 1 221 ? -3.574 -9.336 -5.547 1 97.56 221 ALA B CA 1
ATOM 4982 C C . ALA B 1 221 ? -4.352 -10.039 -4.438 1 97.56 221 ALA B C 1
ATOM 4984 O O . ALA B 1 221 ? -4.785 -9.398 -3.475 1 97.56 221 ALA B O 1
ATOM 4985 N N . MET B 1 222 ? -4.48 -11.367 -4.516 1 97.62 222 MET B N 1
ATOM 4986 C CA . MET B 1 222 ? -5.266 -12.086 -3.512 1 97.62 222 MET B CA 1
ATOM 4987 C C . MET B 1 222 ? -4.504 -12.188 -2.195 1 97.62 222 MET B C 1
ATOM 4989 O O . MET B 1 222 ? -5.082 -12.531 -1.164 1 97.62 222 MET B O 1
ATOM 4993 N N . LYS B 1 223 ? -3.268 -11.797 -2.246 1 96.81 223 LYS B N 1
ATOM 4994 C CA . LYS B 1 223 ? -2.449 -11.805 -1.038 1 96.81 223 LYS B CA 1
ATOM 4995 C C . LYS B 1 223 ? -2.328 -10.406 -0.448 1 96.81 223 LYS B C 1
ATOM 4997 O O . LYS B 1 223 ? -1.503 -10.164 0.436 1 96.81 223 LYS B O 1
ATOM 5002 N N . ASP B 1 224 ? -3.125 -9.516 -0.882 1 98.06 224 ASP B N 1
ATOM 5003 C CA . ASP B 1 224 ? -3.125 -8.148 -0.375 1 98.06 224 ASP B CA 1
ATOM 5004 C C . ASP B 1 224 ? -3.559 -8.102 1.089 1 98.06 224 ASP B C 1
ATOM 5006 O O . ASP B 1 224 ? -4.535 -8.75 1.473 1 98.06 224 ASP B O 1
ATOM 5010 N N . ILE B 1 225 ? -2.977 -7.305 1.883 1 98.25 225 ILE B N 1
ATOM 5011 C CA . ILE B 1 225 ? -3.176 -7.273 3.328 1 98.25 225 ILE B CA 1
ATOM 5012 C C . ILE B 1 225 ? -4.598 -6.812 3.645 1 98.25 225 ILE B C 1
ATOM 5014 O O . ILE B 1 225 ? -5.18 -7.219 4.652 1 98.25 225 ILE B O 1
ATOM 5018 N N . ASP B 1 226 ? -5.188 -5.969 2.781 1 98.38 226 ASP B N 1
ATOM 5019 C CA . ASP B 1 226 ? -6.496 -5.387 3.076 1 98.38 226 ASP B CA 1
ATOM 5020 C C . ASP B 1 226 ? -7.586 -6.031 2.223 1 98.38 226 ASP B C 1
ATOM 5022 O O . ASP B 1 226 ? -8.68 -6.32 2.717 1 98.38 226 ASP B O 1
ATOM 5026 N N . LEU B 1 227 ? -7.25 -6.324 0.989 1 98.56 227 LEU B N 1
ATOM 5027 C CA . LEU B 1 227 ? -8.305 -6.652 0.035 1 98.56 227 LEU B CA 1
ATOM 5028 C C . LEU B 1 227 ? -8.234 -8.125 -0.362 1 98.56 227 LEU B C 1
ATOM 5030 O O . LEU B 1 227 ? -9.141 -8.633 -1.033 1 98.56 227 LEU B O 1
ATOM 5034 N N . GLY B 1 228 ? -7.172 -8.789 0.098 1 97.81 228 GLY B N 1
ATOM 5035 C CA . GLY B 1 228 ? -7.02 -10.195 -0.241 1 97.81 228 GLY B CA 1
ATOM 5036 C C . GLY B 1 228 ? -7.738 -11.125 0.719 1 97.81 228 GLY B C 1
ATOM 5037 O O . GLY B 1 228 ? -8.805 -10.781 1.235 1 97.81 228 GLY B O 1
ATOM 5038 N N . ILE B 1 229 ? -7.219 -12.352 0.913 1 96.94 229 ILE B N 1
ATOM 5039 C CA . ILE B 1 229 ? -7.867 -13.391 1.714 1 96.94 229 ILE B CA 1
ATOM 5040 C C . ILE B 1 229 ? -7.305 -13.367 3.133 1 96.94 229 ILE B C 1
ATOM 5042 O O . ILE B 1 229 ? -6.82 -14.391 3.629 1 96.94 229 ILE B O 1
ATOM 5046 N N . PHE B 1 230 ? -7.422 -12.297 3.781 1 96.62 230 PHE B N 1
ATOM 5047 C CA . PHE B 1 230 ? -6.973 -12.141 5.16 1 96.62 230 PHE B CA 1
ATOM 5048 C C . PHE B 1 230 ? -7.539 -13.25 6.039 1 96.62 230 PHE B C 1
ATOM 5050 O O . PHE B 1 230 ? -8.734 -13.547 5.988 1 96.62 230 PHE B O 1
ATOM 5057 N N . PRO B 1 231 ? -6.68 -13.922 6.816 1 95.62 231 PRO B N 1
ATOM 5058 C CA . PRO B 1 231 ? -5.336 -13.531 7.246 1 95.62 231 PRO B CA 1
ATOM 5059 C C . PRO B 1 231 ? -4.234 -14.227 6.453 1 95.62 231 PRO B C 1
ATOM 5061 O O . PRO B 1 231 ? -3.064 -14.172 6.836 1 95.62 231 PRO B O 1
ATOM 5064 N N . TYR B 1 232 ? -4.547 -14.977 5.375 1 94.56 232 TYR B N 1
ATOM 5065 C CA . TYR B 1 232 ? -3.562 -15.664 4.547 1 94.56 232 TYR B CA 1
ATOM 5066 C C . TYR B 1 232 ? -2.996 -14.727 3.484 1 94.56 232 TYR B C 1
ATOM 5068 O O . TYR B 1 232 ? -3.084 -15.008 2.287 1 94.56 232 TYR B O 1
ATOM 5076 N N . VAL B 1 233 ? -2.434 -13.633 3.895 1 96.25 233 VAL B N 1
ATOM 5077 C CA . VAL B 1 233 ? -1.942 -12.562 3.027 1 96.25 233 VAL B CA 1
ATOM 5078 C C . VAL B 1 233 ? -0.526 -12.172 3.441 1 96.25 233 VAL B C 1
ATOM 5080 O O . VAL B 1 233 ? -0.018 -12.648 4.461 1 96.25 233 VAL B O 1
ATOM 5083 N N . THR B 1 234 ? 0.147 -11.406 2.592 1 95.62 234 THR B N 1
ATOM 5084 C CA . THR B 1 234 ? 1.391 -10.758 2.99 1 95.62 234 THR B CA 1
ATOM 5085 C C . THR B 1 234 ? 1.105 -9.469 3.754 1 95.62 234 THR B C 1
ATOM 5087 O O . THR B 1 234 ? -0.051 -9.062 3.887 1 95.62 234 THR B O 1
ATOM 5090 N N . SER B 1 235 ? 2.113 -8.852 4.324 1 97.44 235 SER B N 1
ATOM 5091 C CA . SER B 1 235 ? 1.96 -7.656 5.152 1 97.44 235 SER B CA 1
ATOM 5092 C C . SER B 1 235 ? 2.111 -6.387 4.32 1 97.44 235 SER B C 1
ATOM 5094 O O . SER B 1 235 ? 2.371 -5.312 4.867 1 97.44 235 SER B O 1
ATOM 5096 N N . SER B 1 236 ? 2.041 -6.469 3.01 1 97.19 236 SER B N 1
ATOM 5097 C CA . SER B 1 236 ? 2.145 -5.352 2.078 1 97.19 236 SER B CA 1
ATOM 5098 C C . SER B 1 236 ? 0.99 -5.352 1.083 1 97.19 236 SER B C 1
ATOM 5100 O O . SER B 1 236 ? 0.068 -6.164 1.194 1 97.19 236 SER B O 1
ATOM 5102 N N . ASN B 1 237 ? 0.963 -4.414 0.153 1 98.56 237 ASN B N 1
ATOM 5103 C CA . ASN B 1 237 ? -0.08 -4.285 -0.858 1 98.56 237 ASN B CA 1
ATOM 5104 C C . ASN B 1 237 ? 0.448 -4.609 -2.254 1 98.56 237 ASN B C 1
ATOM 5106 O O . ASN B 1 237 ? 0.948 -3.727 -2.951 1 98.56 237 ASN B O 1
ATOM 5110 N N . PRO B 1 238 ? 0.298 -5.859 -2.686 1 97.81 238 PRO B N 1
ATOM 5111 C CA . PRO B 1 238 ? 0.769 -6.227 -4.023 1 97.81 238 PRO B CA 1
ATOM 5112 C C . PRO B 1 238 ? -0.21 -5.828 -5.125 1 97.81 238 PRO B C 1
ATOM 5114 O O . PRO B 1 238 ? -0.503 -6.625 -6.016 1 97.81 238 PRO B O 1
ATOM 5117 N N . ILE B 1 239 ? -0.713 -4.629 -5.113 1 98.69 239 ILE B N 1
ATOM 5118 C CA . ILE B 1 239 ? -1.644 -4.098 -6.102 1 98.69 239 ILE B CA 1
ATOM 5119 C C . ILE B 1 239 ? -1.061 -2.834 -6.73 1 98.69 239 ILE B C 1
ATOM 5121 O O . ILE B 1 239 ? -0.192 -2.186 -6.145 1 98.69 239 ILE B O 1
ATOM 5125 N N . ALA B 1 240 ? -1.532 -2.477 -7.863 1 98.75 240 ALA B N 1
ATOM 5126 C CA . ALA B 1 240 ? -0.901 -1.5 -8.75 1 98.75 240 ALA B CA 1
ATOM 5127 C C . ALA B 1 240 ? -0.844 -0.123 -8.094 1 98.75 240 ALA B C 1
ATOM 5129 O O . ALA B 1 240 ? 0.169 0.575 -8.188 1 98.75 240 ALA B O 1
ATOM 5130 N N . ALA B 1 241 ? -1.896 0.26 -7.426 1 98.75 241 ALA B N 1
ATOM 5131 C CA . ALA B 1 241 ? -1.983 1.604 -6.859 1 98.75 241 ALA B CA 1
ATOM 5132 C C . ALA B 1 241 ? -0.883 1.837 -5.828 1 98.75 241 ALA B C 1
ATOM 5134 O O . ALA B 1 241 ? -0.44 2.971 -5.629 1 98.75 241 ALA B O 1
ATOM 5135 N N . TYR B 1 242 ? -0.395 0.754 -5.199 1 98.81 242 TYR B N 1
ATOM 5136 C CA . TYR B 1 242 ? 0.593 0.895 -4.133 1 98.81 242 TYR B CA 1
ATOM 5137 C C . TYR B 1 242 ? 1.94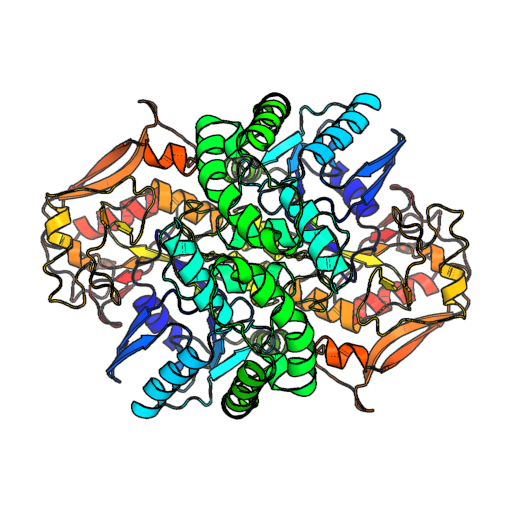8 1.305 -4.699 1 98.81 242 TYR B C 1
ATOM 5139 O O . TYR B 1 242 ? 2.805 1.812 -3.969 1 98.81 242 TYR B O 1
ATOM 5147 N N . ALA B 1 243 ? 2.154 1.115 -6.027 1 98.75 243 ALA B N 1
ATOM 5148 C CA . ALA B 1 243 ? 3.381 1.598 -6.66 1 98.75 243 ALA B CA 1
ATOM 5149 C C . ALA B 1 243 ? 3.539 3.104 -6.473 1 98.75 243 ALA B C 1
ATOM 5151 O O . ALA B 1 243 ? 4.641 3.59 -6.199 1 98.75 243 ALA B O 1
ATOM 5152 N N . ALA B 1 244 ? 2.449 3.789 -6.57 1 98.75 244 ALA B N 1
ATOM 5153 C CA . ALA B 1 244 ? 2.482 5.238 -6.398 1 98.75 244 ALA B CA 1
ATOM 5154 C C . ALA B 1 244 ? 2.676 5.609 -4.93 1 98.75 244 ALA B C 1
ATOM 5156 O O . ALA B 1 244 ? 3.375 6.574 -4.613 1 98.75 244 ALA B O 1
ATOM 5157 N N . VAL B 1 245 ? 2.068 4.824 -4.027 1 98.75 245 VAL B N 1
ATOM 5158 C CA . VAL B 1 245 ? 2.152 5.09 -2.594 1 98.75 245 VAL B CA 1
ATOM 5159 C C . VAL B 1 245 ? 3.602 4.957 -2.129 1 98.75 245 VAL B C 1
ATOM 5161 O O . VAL B 1 245 ? 4.152 5.879 -1.523 1 98.75 245 VAL B O 1
ATOM 5164 N N . SER B 1 246 ? 4.191 3.863 -2.451 1 98.19 246 SER B N 1
ATOM 5165 C CA . SER B 1 246 ? 5.547 3.617 -1.979 1 98.19 246 SER B CA 1
ATOM 5166 C C . SER B 1 246 ? 6.574 4.363 -2.826 1 98.19 246 SER B C 1
ATOM 5168 O O . SER B 1 246 ? 7.633 4.75 -2.33 1 98.19 246 SER B O 1
ATOM 5170 N N . GLY B 1 247 ? 6.254 4.617 -4.102 1 98.25 247 GLY B N 1
ATOM 5171 C CA . GLY B 1 247 ? 7.176 5.293 -5.004 1 98.25 247 GLY B CA 1
ATOM 5172 C C . GLY B 1 247 ? 7.211 6.797 -4.809 1 98.25 247 GLY B C 1
ATOM 5173 O O . GLY B 1 247 ? 8.156 7.461 -5.238 1 98.25 247 GLY B O 1
ATOM 5174 N N . GLY B 1 248 ? 6.219 7.312 -4.195 1 98.44 248 GLY B N 1
ATOM 5175 C CA . GLY B 1 248 ? 6.176 8.75 -3.979 1 98.44 248 GLY B CA 1
ATOM 5176 C C . GLY B 1 248 ? 5.945 9.539 -5.254 1 98.44 248 GLY B C 1
ATOM 5177 O O . GLY B 1 248 ? 6.699 10.469 -5.559 1 98.44 248 GLY B O 1
ATOM 5178 N N . PHE B 1 249 ? 5.016 9.188 -6.016 1 98.5 249 PHE B N 1
ATOM 5179 C CA . PHE B 1 249 ? 4.594 9.906 -7.211 1 98.5 249 PHE B CA 1
ATOM 5180 C C . PHE B 1 249 ? 3.08 9.852 -7.371 1 98.5 249 PHE B C 1
ATOM 5182 O O . PHE B 1 249 ? 2.412 9.023 -6.738 1 98.5 249 PHE B O 1
ATOM 5189 N N . PRO B 1 250 ? 2.451 10.773 -8.102 1 98.31 250 PRO B N 1
ATOM 5190 C CA . PRO B 1 250 ? 0.992 10.812 -8.219 1 98.31 250 PRO B CA 1
ATOM 5191 C C . PRO B 1 250 ? 0.416 9.555 -8.867 1 98.31 250 PRO B C 1
ATOM 5193 O O . PRO B 1 250 ? 0.95 9.07 -9.867 1 98.31 250 PRO B O 1
ATOM 5196 N N . ALA B 1 251 ? -0.659 9.086 -8.297 1 97.62 251 ALA B N 1
ATOM 5197 C CA . ALA B 1 251 ? -1.342 7.895 -8.797 1 97.62 251 ALA B CA 1
ATOM 5198 C C . ALA B 1 251 ? -1.691 8.047 -10.281 1 97.62 251 ALA B C 1
ATOM 5200 O O . ALA B 1 251 ? -1.617 7.078 -11.039 1 97.62 251 ALA B O 1
ATOM 5201 N N . LYS B 1 252 ? -2.018 9.211 -10.711 1 95.56 252 LYS B N 1
ATOM 5202 C CA . LYS B 1 252 ? -2.486 9.484 -12.062 1 95.56 252 LYS B CA 1
ATOM 5203 C C . LYS B 1 252 ? -1.365 9.297 -13.086 1 95.56 252 LYS B C 1
ATOM 5205 O O . LYS B 1 252 ? -1.622 9.211 -14.281 1 95.56 252 LYS B O 1
ATOM 5210 N N . LYS B 1 253 ? -0.169 9.188 -12.641 1 97.12 253 LYS B N 1
ATOM 5211 C CA . LYS B 1 253 ? 0.966 9.047 -13.547 1 97.12 253 LYS B CA 1
ATOM 5212 C C . LYS B 1 253 ? 1.16 7.598 -13.977 1 97.12 253 LYS B C 1
ATOM 5214 O O . LYS B 1 253 ? 1.895 7.316 -14.922 1 97.12 253 LYS B O 1
ATOM 5219 N N . ILE B 1 254 ? 0.483 6.676 -13.289 1 98.12 254 ILE B N 1
ATOM 5220 C CA . ILE B 1 254 ? 0.53 5.297 -13.758 1 98.12 254 ILE B CA 1
ATOM 5221 C C . ILE B 1 254 ? -0.137 5.199 -15.125 1 98.12 254 ILE B C 1
ATOM 5223 O O . ILE B 1 254 ? -1.33 5.48 -15.266 1 98.12 254 ILE B O 1
ATOM 5227 N N . ASP B 1 255 ? 0.616 4.77 -16.109 1 97.75 255 ASP B N 1
ATOM 5228 C CA . ASP B 1 255 ? 0.128 4.73 -17.484 1 97.75 255 ASP B CA 1
ATOM 5229 C C . ASP B 1 255 ? -0.496 3.377 -17.812 1 97.75 255 ASP B C 1
ATOM 5231 O O . ASP B 1 255 ? -1.496 3.303 -18.531 1 97.75 255 ASP B O 1
ATOM 5235 N N . LYS B 1 256 ? 0.146 2.344 -17.297 1 97.56 256 LYS B N 1
ATOM 5236 C CA . LYS B 1 256 ? -0.248 0.993 -17.703 1 97.56 256 LYS B CA 1
ATOM 5237 C C . LYS B 1 256 ? -0.151 0.026 -16.516 1 97.56 256 LYS B C 1
ATOM 5239 O O . LYS B 1 256 ? 0.82 0.06 -15.758 1 97.56 256 LYS B O 1
ATOM 5244 N N . VAL B 1 257 ? -1.185 -0.744 -16.375 1 98.44 257 VAL B N 1
ATOM 5245 C CA . VAL B 1 257 ? -1.193 -1.825 -15.391 1 98.44 257 VAL B CA 1
ATOM 5246 C C . VAL B 1 257 ? -1.296 -3.17 -16.109 1 98.44 257 VAL B C 1
ATOM 5248 O O . VAL B 1 257 ? -2.238 -3.406 -16.859 1 98.44 257 VAL B O 1
ATOM 5251 N N . ILE B 1 258 ? -0.343 -4.051 -15.859 1 98.19 258 ILE B N 1
ATOM 5252 C CA . ILE B 1 258 ? -0.311 -5.391 -16.438 1 98.19 258 ILE B CA 1
ATOM 5253 C C . ILE B 1 258 ? -0.579 -6.43 -15.352 1 98.19 258 ILE B C 1
ATOM 5255 O O . ILE B 1 258 ? 0.171 -6.523 -14.375 1 98.19 258 ILE B O 1
ATOM 5259 N N . GLY B 1 259 ? -1.653 -7.117 -15.477 1 98.5 259 GLY B N 1
ATOM 5260 C CA . GLY B 1 259 ? -1.925 -8.242 -14.602 1 98.5 259 GLY B CA 1
ATOM 5261 C C . GLY B 1 259 ? -1.397 -9.562 -15.141 1 98.5 259 GLY B C 1
ATOM 5262 O O . GLY B 1 259 ? -1.653 -9.906 -16.297 1 98.5 259 GLY B O 1
ATOM 5263 N N . VAL B 1 260 ? -0.617 -10.219 -14.336 1 97.69 260 VAL B N 1
ATOM 5264 C CA . VAL B 1 260 ? -0.128 -11.539 -14.727 1 97.69 260 VAL B CA 1
ATOM 5265 C C . VAL B 1 260 ? -1.01 -12.617 -14.109 1 97.69 260 VAL B C 1
ATOM 5267 O O . VAL B 1 260 ? -1.189 -12.664 -12.891 1 97.69 260 VAL B O 1
ATOM 5270 N N . ALA B 1 261 ? -1.512 -13.477 -14.961 1 98 261 ALA B N 1
ATOM 5271 C CA . ALA B 1 261 ? -2.342 -14.602 -14.547 1 98 261 ALA B CA 1
ATOM 5272 C C . ALA B 1 261 ? -1.797 -15.914 -15.094 1 98 261 ALA B C 1
ATOM 5274 O O . ALA B 1 261 ? -1.07 -15.922 -16.094 1 98 261 ALA B O 1
ATOM 5275 N N . LYS B 1 262 ? -2.066 -16.938 -14.383 1 95.81 262 LYS B N 1
ATOM 5276 C CA . LYS B 1 262 ? -1.808 -18.297 -14.875 1 95.81 262 LYS B CA 1
ATOM 5277 C C . LYS B 1 262 ? -3.047 -18.875 -15.547 1 95.81 262 LYS B C 1
ATOM 5279 O O . LYS B 1 262 ? -4.172 -18.609 -15.125 1 95.81 262 LYS B O 1
ATOM 5284 N N . ALA B 1 263 ? -2.781 -19.672 -16.578 1 96.56 263 ALA B N 1
ATOM 5285 C CA . ALA B 1 263 ? -3.867 -20.219 -17.391 1 96.56 263 ALA B CA 1
ATOM 5286 C C . ALA B 1 263 ? -4.758 -21.141 -16.578 1 96.56 263 ALA B C 1
ATOM 5288 O O . ALA B 1 263 ? -5.844 -21.516 -17.016 1 96.56 263 ALA B O 1
ATOM 5289 N N . PHE B 1 264 ? -4.363 -21.5 -15.469 1 95.19 264 PHE B N 1
ATOM 5290 C CA . PHE B 1 264 ? -5.082 -22.203 -14.406 1 95.19 264 PHE B CA 1
ATOM 5291 C C . PHE B 1 264 ? -4.754 -21.594 -13.047 1 95.19 264 PHE B C 1
ATOM 5293 O O . PHE B 1 264 ? -4.109 -20.547 -12.961 1 95.19 264 PHE B O 1
ATOM 5300 N N . SER B 1 265 ? -5.32 -22.172 -12 1 94.12 265 SER B N 1
ATOM 5301 C CA . SER B 1 265 ? -5.082 -21.594 -10.68 1 94.12 265 SER B CA 1
ATOM 5302 C C . SER B 1 265 ? -4.086 -22.422 -9.883 1 94.12 265 SER B C 1
ATOM 5304 O O . SER B 1 265 ? -4.102 -23.656 -9.953 1 94.12 265 SER B O 1
ATOM 5306 N N . SER B 1 266 ? -3.189 -21.75 -9.258 1 91.75 266 SER B N 1
ATOM 5307 C CA . SER B 1 266 ? -2.244 -22.375 -8.344 1 91.75 266 SER B CA 1
ATOM 5308 C C . SER B 1 266 ? -1.993 -21.516 -7.121 1 91.75 266 SER B C 1
ATOM 5310 O O . SER B 1 266 ? -2.012 -20.281 -7.215 1 91.75 266 SER B O 1
ATOM 5312 N N . ALA B 1 267 ? -1.893 -22.109 -6.043 1 87.56 267 ALA B N 1
ATOM 5313 C CA . ALA B 1 267 ? -1.658 -21.359 -4.809 1 87.56 267 ALA B CA 1
ATOM 5314 C C . ALA B 1 267 ? -0.725 -22.141 -3.875 1 87.56 267 ALA B C 1
ATOM 5316 O O . ALA B 1 267 ? -0.697 -23.359 -3.893 1 87.56 267 ALA B O 1
ATOM 5317 N N . VAL B 1 268 ? -0.013 -21.297 -3.158 1 77.62 268 VAL B N 1
ATOM 5318 C CA . VAL B 1 268 ? 0.804 -21.828 -2.076 1 77.62 268 VAL B CA 1
ATOM 5319 C C . VAL B 1 268 ? 0.251 -21.359 -0.73 1 77.62 268 VAL B C 1
ATOM 5321 O O . VAL B 1 268 ? -0.378 -20.312 -0.644 1 77.62 268 VAL B O 1
ATOM 5324 N N . GLY B 1 269 ? 0.306 -22.188 0.228 1 77.06 269 GLY B N 1
ATOM 5325 C CA . GLY B 1 269 ? -0.077 -21.766 1.565 1 77.06 269 GLY B CA 1
ATOM 5326 C C . GLY B 1 269 ? -1.52 -22.094 1.904 1 77.06 269 GLY B C 1
ATOM 5327 O O . GLY B 1 269 ? -2.248 -22.641 1.079 1 77.06 269 GLY B O 1
ATOM 5328 N N . ALA B 1 270 ? -1.902 -21.688 3.078 1 84.62 270 ALA B N 1
ATOM 5329 C CA . ALA B 1 270 ? -3.24 -21.953 3.598 1 84.62 270 ALA B CA 1
ATOM 5330 C C . ALA B 1 270 ? -4.238 -20.906 3.113 1 84.62 270 ALA B C 1
ATOM 5332 O O . ALA B 1 270 ? -3.852 -19.922 2.486 1 84.62 270 ALA B O 1
ATOM 5333 N N . GLY B 1 271 ? -5.547 -21.25 3.227 1 90.94 271 GLY B N 1
ATOM 5334 C CA . GLY B 1 271 ? -6.617 -20.328 2.877 1 90.94 271 GLY B CA 1
ATOM 5335 C C . GLY B 1 271 ? -7.527 -20.859 1.786 1 90.94 271 GLY B C 1
ATOM 5336 O O . GLY B 1 271 ? -7.242 -21.891 1.182 1 90.94 271 GLY B O 1
ATOM 5337 N N . PRO B 1 272 ? -8.547 -20.125 1.569 1 95.12 272 PRO B N 1
ATOM 5338 C CA . PRO B 1 272 ? -9.523 -20.578 0.577 1 95.12 272 PRO B CA 1
ATOM 5339 C C . PRO B 1 272 ? -8.953 -20.594 -0.842 1 95.12 272 PRO B C 1
ATOM 5341 O O . PRO B 1 272 ? -8.195 -19.703 -1.217 1 95.12 272 PRO B O 1
ATOM 5344 N N . PHE B 1 273 ? -9.266 -21.609 -1.558 1 95.69 273 PHE B N 1
ATOM 5345 C CA . PHE B 1 273 ? -8.922 -21.859 -2.951 1 95.69 273 PHE B CA 1
ATOM 5346 C C . PHE B 1 273 ? -10.062 -22.547 -3.682 1 95.69 273 PHE B C 1
ATOM 5348 O O . PHE B 1 273 ? -10.008 -23.75 -3.93 1 95.69 273 PHE B O 1
ATOM 5355 N N . PRO B 1 274 ? -11.023 -21.766 -4.102 1 96.44 274 PRO B N 1
ATOM 5356 C CA . PRO B 1 274 ? -12.336 -22.281 -4.5 1 96.44 274 PRO B CA 1
ATOM 5357 C C . PRO B 1 274 ? -12.242 -23.328 -5.605 1 96.44 274 PRO B C 1
ATOM 5359 O O . PRO B 1 274 ? -13.016 -24.297 -5.621 1 96.44 274 PRO B O 1
ATOM 5362 N N . THR B 1 275 ? -11.352 -23.203 -6.477 1 96.12 275 THR B N 1
ATOM 5363 C CA . THR B 1 275 ? -11.336 -24.078 -7.645 1 96.12 275 THR B CA 1
ATOM 5364 C C . THR B 1 275 ? -10.398 -25.25 -7.422 1 96.12 275 THR B C 1
ATOM 5366 O O . THR B 1 275 ? -10.125 -26.016 -8.352 1 96.12 275 THR B O 1
ATOM 5369 N N . GLU B 1 276 ? -9.906 -25.391 -6.215 1 93.31 276 GLU B N 1
ATOM 5370 C CA . GLU B 1 276 ? -8.969 -26.469 -5.934 1 93.31 276 GLU B CA 1
ATOM 5371 C C . GLU B 1 276 ? -9.562 -27.828 -6.285 1 93.31 276 GLU B C 1
ATOM 5373 O O . GLU B 1 276 ? -10.727 -28.094 -5.98 1 93.31 276 GLU B O 1
ATOM 5378 N N . GLU B 1 277 ? -8.82 -28.516 -6.98 1 89.31 277 GLU B N 1
ATOM 5379 C CA . GLU B 1 277 ? -9.242 -29.859 -7.359 1 89.31 277 GLU B CA 1
ATOM 5380 C C . GLU B 1 277 ? -8.195 -30.891 -6.961 1 89.31 277 GLU B C 1
ATOM 5382 O O . GLU B 1 277 ? -6.992 -30.656 -7.074 1 89.31 277 GLU B O 1
ATOM 5387 N N . PHE B 1 278 ? -8.766 -31.891 -6.438 1 84.06 278 PHE B N 1
ATOM 5388 C CA . PHE B 1 278 ? -7.922 -33.031 -6.078 1 84.06 278 PHE B CA 1
ATOM 5389 C C . PHE B 1 278 ? -8.086 -34.156 -7.074 1 84.06 278 PHE B C 1
ATOM 5391 O O . PHE B 1 278 ? -9.211 -34.531 -7.41 1 84.06 278 PHE B O 1
ATOM 5398 N N . GLY B 1 279 ? -7.023 -34.531 -7.57 1 77.06 279 GLY B N 1
ATOM 5399 C CA . GLY B 1 279 ? -7.086 -35.625 -8.531 1 77.06 279 GLY B CA 1
ATOM 5400 C C . GLY B 1 279 ? -7.539 -35.188 -9.906 1 77.06 279 GLY B C 1
ATOM 5401 O O . GLY B 1 279 ? -7.582 -34 -10.203 1 77.06 279 GLY B O 1
ATOM 5402 N N . GLY B 1 280 ? -7.609 -35.938 -10.766 1 75.62 280 GLY B N 1
ATOM 5403 C CA . GLY B 1 280 ? -8.133 -35.688 -12.102 1 75.62 280 GLY B CA 1
ATOM 5404 C C . GLY B 1 280 ? -7.105 -35.062 -13.031 1 75.62 280 GLY B C 1
ATOM 5405 O O . GLY B 1 280 ? -5.91 -35.344 -12.922 1 75.62 280 GLY B O 1
ATOM 5406 N N . THR B 1 281 ? -7.652 -34.25 -13.961 1 77.88 281 THR B N 1
ATOM 5407 C CA . THR B 1 281 ? -6.855 -33.656 -15.039 1 77.88 281 THR B CA 1
ATOM 5408 C C . THR B 1 281 ? -5.84 -32.656 -14.484 1 77.88 281 THR B C 1
ATOM 5410 O O . THR B 1 281 ? -4.766 -32.469 -15.055 1 77.88 281 THR B O 1
ATOM 5413 N N . ILE B 1 282 ? -6.23 -32.156 -13.414 1 75.06 282 ILE B N 1
ATOM 5414 C CA . ILE B 1 282 ? -5.363 -31.109 -12.891 1 75.06 282 ILE B CA 1
ATOM 5415 C C . ILE B 1 282 ? -4.078 -31.719 -12.344 1 75.06 282 ILE B C 1
ATOM 5417 O O . ILE B 1 282 ? -3.021 -31.078 -12.359 1 75.06 282 ILE B O 1
ATOM 5421 N N . ASP B 1 283 ? -4.207 -32.875 -11.953 1 75.44 283 ASP B N 1
ATOM 5422 C CA . ASP B 1 283 ? -3.012 -33.562 -11.469 1 75.44 283 ASP B CA 1
ATOM 5423 C C . ASP B 1 283 ? -1.995 -33.75 -12.594 1 75.44 283 ASP B C 1
ATOM 5425 O O . ASP B 1 283 ? -0.79 -33.812 -12.344 1 75.44 283 ASP B O 1
ATOM 5429 N N . ILE B 1 284 ? -2.521 -33.844 -13.742 1 77.81 284 ILE B N 1
ATOM 5430 C CA . ILE B 1 284 ? -1.644 -33.969 -14.906 1 77.81 284 ILE B CA 1
ATOM 5431 C C . ILE B 1 284 ? -0.796 -32.688 -15.023 1 77.81 284 ILE B C 1
ATOM 5433 O O . ILE B 1 284 ? 0.378 -32.75 -15.398 1 77.81 284 ILE B O 1
ATOM 5437 N N . LEU B 1 285 ? -1.372 -31.578 -14.609 1 85.31 285 LEU B N 1
ATOM 5438 C CA . LEU B 1 285 ? -0.688 -30.297 -14.75 1 85.31 285 LEU B CA 1
ATOM 5439 C C . LEU B 1 285 ? 0.409 -30.156 -13.695 1 85.31 285 LEU B C 1
ATOM 5441 O O . LEU B 1 285 ? 1.347 -29.375 -13.875 1 85.31 285 LEU B O 1
ATOM 5445 N N . ARG B 1 286 ? 0.25 -30.797 -12.578 1 82.62 286 ARG B N 1
ATOM 5446 C CA . ARG B 1 286 ? 1.184 -30.672 -11.469 1 82.62 286 ARG B CA 1
ATOM 5447 C C . ARG B 1 286 ? 2.568 -31.188 -11.852 1 82.62 286 ARG B C 1
ATOM 5449 O O . ARG B 1 286 ? 3.58 -30.578 -11.484 1 82.62 286 ARG B O 1
ATOM 5456 N N . GLY B 1 287 ? 2.445 -32.25 -12.602 1 78.75 287 GLY B N 1
ATOM 5457 C CA . GLY B 1 287 ? 3.711 -32.906 -12.914 1 78.75 287 GLY B CA 1
ATOM 5458 C C . GLY B 1 287 ? 4.281 -33.688 -11.758 1 78.75 287 GLY B C 1
ATOM 5459 O O . GLY B 1 287 ? 3.539 -34.125 -10.867 1 78.75 287 GLY B O 1
ATOM 5460 N N . THR B 1 288 ? 5.605 -34.062 -11.859 1 73.88 288 THR B N 1
ATOM 5461 C CA . THR B 1 288 ? 6.254 -34.938 -10.898 1 73.88 288 THR B CA 1
ATOM 5462 C C . THR B 1 288 ? 7.203 -34.156 -10 1 73.88 288 THR B C 1
ATOM 5464 O O . THR B 1 288 ? 7.672 -34.656 -8.984 1 73.88 288 THR B O 1
ATOM 5467 N N . GLY B 1 289 ? 7.258 -32.875 -10.297 1 69.44 289 GLY B N 1
ATOM 5468 C CA . GLY B 1 289 ? 8.211 -32.031 -9.57 1 69.44 289 GLY B CA 1
ATOM 5469 C C . GLY B 1 289 ? 9.617 -32.125 -10.141 1 69.44 289 GLY B C 1
ATOM 5470 O O . GLY B 1 289 ? 10.516 -31.406 -9.688 1 69.44 289 GLY B O 1
ATOM 5471 N N . GLU B 1 290 ? 9.891 -32.938 -11.094 1 68.31 290 GLU B N 1
ATOM 5472 C CA . GLU B 1 290 ? 11.211 -33.156 -11.68 1 68.31 290 GLU B CA 1
ATOM 5473 C C . GLU B 1 290 ? 11.57 -32.031 -12.656 1 68.31 290 GLU B C 1
ATOM 5475 O O . GLU B 1 290 ? 12.75 -31.766 -12.898 1 68.31 290 GLU B O 1
ATOM 5480 N N . LYS B 1 291 ? 10.57 -31.453 -13.258 1 71.06 291 LYS B N 1
ATOM 5481 C CA . LYS B 1 291 ? 10.812 -30.391 -14.234 1 71.06 291 LYS B CA 1
ATOM 5482 C C . LYS B 1 291 ? 10.648 -29.016 -13.602 1 71.06 291 LYS B C 1
ATOM 5484 O O . LYS B 1 291 ? 9.836 -28.828 -12.695 1 71.06 291 LYS B O 1
ATOM 5489 N N . PRO B 1 292 ? 11.391 -28.125 -14.039 1 66.25 292 PRO B N 1
ATOM 5490 C CA . PRO B 1 292 ? 11.32 -26.766 -13.492 1 66.25 292 PRO B CA 1
ATOM 5491 C C . PRO B 1 292 ? 9.922 -26.156 -13.602 1 66.25 292 PRO B C 1
ATOM 5493 O O . PRO B 1 292 ? 9.539 -25.328 -12.773 1 66.25 292 PRO B O 1
ATOM 5496 N N . ASP B 1 293 ? 9.242 -26.609 -14.547 1 70.5 293 ASP B N 1
ATOM 5497 C CA . ASP B 1 293 ? 7.941 -25.984 -14.773 1 70.5 293 ASP B CA 1
ATOM 5498 C C . ASP B 1 293 ? 6.824 -26.781 -14.078 1 70.5 293 ASP B C 1
ATOM 5500 O O . ASP B 1 293 ? 5.645 -26.484 -14.273 1 70.5 293 ASP B O 1
ATOM 5504 N N . ASP B 1 294 ? 7.293 -27.719 -13.25 1 78 294 ASP B N 1
ATOM 5505 C CA . ASP B 1 294 ? 6.316 -28.438 -12.445 1 78 294 ASP B CA 1
ATOM 5506 C C . ASP B 1 294 ? 5.77 -27.562 -11.32 1 78 294 ASP B C 1
ATOM 5508 O O . ASP B 1 294 ? 6.406 -26.578 -10.93 1 78 294 ASP B O 1
ATOM 5512 N N . GLU B 1 295 ? 4.621 -27.797 -10.938 1 79.56 295 GLU B N 1
ATOM 5513 C CA . GLU B 1 295 ? 3.902 -26.953 -9.984 1 79.56 295 GLU B CA 1
ATOM 5514 C C . GLU B 1 295 ? 4.27 -27.312 -8.547 1 79.56 295 GLU B C 1
ATOM 5516 O O . GLU B 1 295 ? 3.406 -27.703 -7.762 1 79.56 295 GLU B O 1
ATOM 5521 N N . PHE B 1 296 ? 5.492 -27.109 -8.258 1 71.75 296 PHE B N 1
ATOM 5522 C CA . PHE B 1 296 ? 6.062 -27.312 -6.934 1 71.75 296 PHE B CA 1
ATOM 5523 C C . PHE B 1 296 ? 6.766 -26.047 -6.457 1 71.75 296 PHE B C 1
ATOM 5525 O O . PHE B 1 296 ? 7.281 -25.266 -7.27 1 71.75 296 PHE B O 1
ATOM 5532 N N . GLY B 1 297 ? 6.656 -25.672 -5.195 1 64.12 297 GLY B N 1
ATOM 5533 C CA . GLY B 1 297 ? 7.344 -24.516 -4.645 1 64.12 297 GLY B CA 1
ATOM 5534 C C . GLY B 1 297 ? 8.836 -24.531 -4.914 1 64.12 297 GLY B C 1
ATOM 5535 O O . GLY B 1 297 ? 9.492 -25.562 -4.777 1 64.12 297 GLY B O 1
ATOM 5536 N N . ALA B 1 298 ? 9.367 -23.375 -5.359 1 56.19 298 ALA B N 1
ATOM 5537 C CA . ALA B 1 298 ? 10.789 -23.266 -5.676 1 56.19 298 ALA B CA 1
ATOM 5538 C C . ALA B 1 298 ? 11.641 -23.5 -4.43 1 56.19 298 ALA B C 1
ATOM 5540 O O . ALA B 1 298 ? 12.664 -24.172 -4.488 1 56.19 298 ALA B O 1
ATOM 5541 N N . ARG B 1 299 ? 11.094 -23.125 -3.373 1 50.59 299 ARG B N 1
ATOM 5542 C CA . ARG B 1 299 ? 11.883 -23.188 -2.145 1 50.59 299 ARG B CA 1
ATOM 5543 C C . ARG B 1 299 ? 11.539 -24.422 -1.332 1 50.59 299 ARG B C 1
ATOM 5545 O O . ARG B 1 299 ? 12.43 -25.141 -0.872 1 50.59 299 ARG B O 1
ATOM 5552 N N . THR B 1 300 ? 10.242 -24.781 -1.216 1 53.53 300 THR B N 1
ATOM 5553 C CA . THR B 1 300 ? 9.758 -25.766 -0.262 1 53.53 300 THR B CA 1
ATOM 5554 C C . THR B 1 300 ? 9.695 -27.141 -0.899 1 53.53 300 THR B C 1
ATOM 5556 O O . THR B 1 300 ? 9.68 -28.156 -0.196 1 53.53 300 THR B O 1
ATOM 5559 N N . GLY B 1 301 ? 9.695 -27.109 -2.189 1 60.75 301 GLY B N 1
ATOM 5560 C CA . GLY B 1 301 ? 9.43 -28.359 -2.895 1 60.75 301 GLY B CA 1
ATOM 5561 C C . GLY B 1 301 ? 8.016 -28.875 -2.691 1 60.75 301 GLY B C 1
ATOM 5562 O O . GLY B 1 301 ? 7.648 -29.922 -3.221 1 60.75 301 GLY B O 1
ATOM 5563 N N . ARG B 1 302 ? 7.25 -28.125 -2.023 1 65.38 302 ARG B N 1
ATOM 5564 C CA . ARG B 1 302 ? 5.883 -28.547 -1.754 1 65.38 302 ARG B CA 1
ATOM 5565 C C . ARG B 1 302 ? 5 -28.375 -2.984 1 65.38 302 ARG B C 1
ATOM 5567 O O . ARG B 1 302 ? 5.16 -27.406 -3.734 1 65.38 302 ARG B O 1
ATOM 5574 N N . SER B 1 303 ? 4.207 -29.406 -3.07 1 78 303 SER B N 1
ATOM 5575 C CA . SER B 1 303 ? 3.266 -29.344 -4.184 1 78 303 SER B CA 1
ATOM 5576 C C . SER B 1 303 ? 2.332 -28.141 -4.055 1 78 303 SER B C 1
ATOM 5578 O O . SER B 1 303 ? 1.826 -27.859 -2.965 1 78 303 SER B O 1
ATOM 5580 N N . ARG B 1 304 ? 2.152 -27.531 -5.105 1 82.69 304 ARG B N 1
ATOM 5581 C CA . ARG B 1 304 ? 1.201 -26.422 -5.121 1 82.69 304 ARG B CA 1
ATOM 5582 C C . ARG B 1 304 ? -0.233 -26.938 -5.211 1 82.69 304 ARG B C 1
ATOM 5584 O O . ARG B 1 304 ? -0.479 -28.016 -5.754 1 82.69 304 ARG B O 1
ATOM 5591 N N . ARG B 1 305 ? -1.119 -26.203 -4.633 1 89.06 305 ARG B N 1
ATOM 5592 C CA . ARG B 1 305 ? -2.547 -26.422 -4.844 1 89.06 305 ARG B CA 1
ATOM 5593 C C . ARG B 1 305 ? -2.967 -25.984 -6.242 1 89.06 305 ARG B C 1
ATOM 5595 O O . ARG B 1 305 ? -2.518 -24.938 -6.73 1 89.06 305 ARG B O 1
ATOM 5602 N N . LEU B 1 306 ? -3.686 -26.828 -6.867 1 92.62 306 LEU B N 1
ATOM 5603 C CA . LEU B 1 306 ? -4.039 -26.516 -8.25 1 92.62 306 LEU B CA 1
ATOM 5604 C C . LEU B 1 306 ? -5.551 -26.469 -8.43 1 92.62 306 LEU B C 1
ATOM 5606 O O . LEU B 1 306 ? -6.285 -27.172 -7.719 1 92.62 306 LEU B O 1
ATOM 5610 N N . GLY B 1 307 ? -5.969 -25.656 -9.305 1 94.19 307 GLY B N 1
ATOM 5611 C CA . GLY B 1 307 ? -7.355 -25.531 -9.719 1 94.19 307 GLY B CA 1
ATOM 5612 C C . GLY B 1 307 ? -7.508 -24.891 -11.086 1 94.19 307 GLY B C 1
ATOM 5613 O O . GLY B 1 307 ? -6.531 -24.406 -11.664 1 94.19 307 GLY B O 1
ATOM 5614 N N . TRP B 1 308 ? -8.68 -25 -11.641 1 95.69 308 TRP B N 1
ATOM 5615 C CA . TRP B 1 308 ? -8.969 -24.344 -12.914 1 95.69 308 TRP B CA 1
ATOM 5616 C C . TRP B 1 308 ? -8.953 -22.828 -12.75 1 95.69 308 TRP B C 1
ATOM 5618 O O . TRP B 1 308 ? -8.992 -22.312 -11.633 1 95.69 308 TRP B O 1
ATOM 5628 N N . ILE B 1 309 ? -8.898 -22.203 -13.891 1 97.56 309 ILE B N 1
ATOM 5629 C CA . ILE B 1 309 ? -8.828 -20.734 -13.852 1 97.56 309 ILE B CA 1
ATOM 5630 C C . ILE B 1 309 ? -10.086 -20.188 -13.188 1 97.56 309 ILE B C 1
ATOM 5632 O O . ILE B 1 309 ? -11.188 -20.688 -13.414 1 97.56 309 ILE B O 1
ATOM 5636 N N . ASP B 1 310 ? -9.914 -19.203 -12.359 1 98.25 310 ASP B N 1
ATOM 5637 C CA . ASP B 1 310 ? -10.961 -18.656 -11.508 1 98.25 310 ASP B CA 1
ATOM 5638 C C . ASP B 1 310 ? -11.344 -17.25 -11.961 1 98.25 310 ASP B C 1
ATOM 5640 O O . ASP B 1 310 ? -10.75 -16.266 -11.516 1 98.25 310 ASP B O 1
ATOM 5644 N N . ILE B 1 311 ? -12.422 -17.094 -12.711 1 98.75 311 ILE B N 1
ATOM 5645 C CA . ILE B 1 311 ? -12.797 -15.82 -13.328 1 98.75 311 ILE B CA 1
ATOM 5646 C C . ILE B 1 311 ? -13.281 -14.852 -12.25 1 98.75 311 ILE B C 1
ATOM 5648 O O . ILE B 1 311 ? -12.977 -13.656 -12.297 1 98.75 311 ILE B O 1
ATOM 5652 N N . PRO B 1 312 ? -14.094 -15.305 -11.219 1 98.69 312 PRO B N 1
ATOM 5653 C CA . PRO B 1 312 ? -14.469 -14.375 -10.148 1 98.69 312 PRO B CA 1
ATOM 5654 C C . PRO B 1 312 ? -13.258 -13.703 -9.5 1 98.69 312 PRO B C 1
ATOM 5656 O O . PRO B 1 312 ? -13.305 -12.508 -9.188 1 98.69 312 PRO B O 1
ATOM 5659 N N . VAL B 1 313 ? -12.156 -14.398 -9.359 1 98.5 313 VAL B N 1
ATOM 5660 C CA . VAL B 1 313 ? -10.938 -13.836 -8.797 1 98.5 313 VAL B CA 1
ATOM 5661 C C . VAL B 1 313 ? -10.352 -12.797 -9.75 1 98.5 313 VAL B C 1
ATOM 5663 O O . VAL B 1 313 ? -9.984 -11.703 -9.328 1 98.5 313 VAL B O 1
ATOM 5666 N N . LEU B 1 314 ? -10.305 -13.148 -11 1 98.75 314 LEU B N 1
ATOM 5667 C CA . LEU B 1 314 ? -9.734 -12.227 -11.977 1 98.75 314 LEU B CA 1
ATOM 5668 C C . LEU B 1 314 ? -10.578 -10.969 -12.102 1 98.75 314 LEU B C 1
ATOM 5670 O O . LEU B 1 314 ? -10.047 -9.867 -12.234 1 98.75 314 LEU B O 1
ATOM 5674 N N . LYS B 1 315 ? -11.906 -11.125 -12.047 1 98.62 315 LYS B N 1
ATOM 5675 C CA . LYS B 1 315 ? -12.805 -9.969 -12.102 1 98.62 315 LYS B CA 1
ATOM 5676 C C . LYS B 1 315 ? -12.609 -9.07 -10.883 1 98.62 315 LYS B C 1
ATOM 5678 O O . LYS B 1 315 ? -12.57 -7.844 -11.016 1 98.62 315 LYS B O 1
ATOM 5683 N N . TYR B 1 316 ? -12.547 -9.734 -9.75 1 98.62 316 TYR B N 1
ATOM 5684 C CA . TYR B 1 316 ? -12.352 -9.008 -8.5 1 98.62 316 TYR B CA 1
ATOM 5685 C C . TYR B 1 316 ? -11.055 -8.211 -8.531 1 98.62 316 TYR B C 1
ATOM 5687 O O . TYR B 1 316 ? -11.047 -7.016 -8.219 1 98.62 316 TYR B O 1
ATOM 5695 N N . THR B 1 317 ? -9.977 -8.836 -8.93 1 98.81 317 THR B N 1
ATOM 5696 C CA . THR B 1 317 ? -8.68 -8.172 -8.914 1 98.81 317 THR B CA 1
ATOM 5697 C C . THR B 1 317 ? -8.586 -7.152 -10.047 1 98.81 317 THR B C 1
ATOM 5699 O O . THR B 1 317 ? -7.863 -6.156 -9.938 1 98.81 317 THR B O 1
ATOM 5702 N N . HIS B 1 318 ? -9.32 -7.355 -11.141 1 98.75 318 HIS B N 1
ATOM 5703 C CA . HIS B 1 318 ? -9.414 -6.348 -12.195 1 98.75 318 HIS B CA 1
ATOM 5704 C C . HIS B 1 318 ? -10.117 -5.094 -11.695 1 98.75 318 HIS B C 1
ATOM 5706 O O . HIS B 1 318 ? -9.719 -3.977 -12.031 1 98.75 318 HIS B O 1
ATOM 5712 N N . ALA B 1 319 ? -11.164 -5.285 -10.938 1 98.5 319 ALA B N 1
ATOM 5713 C CA . ALA B 1 319 ? -11.875 -4.148 -10.367 1 98.5 319 ALA B CA 1
ATOM 5714 C C . ALA B 1 319 ? -10.953 -3.307 -9.484 1 98.5 319 ALA B C 1
ATOM 5716 O O . ALA B 1 319 ? -11.062 -2.078 -9.453 1 98.5 319 ALA B O 1
ATOM 5717 N N . ILE B 1 320 ? -10.031 -3.941 -8.82 1 98.69 320 ILE B N 1
ATOM 5718 C CA . ILE B 1 320 ? -9.133 -3.297 -7.867 1 98.69 320 ILE B CA 1
ATOM 5719 C C . ILE B 1 320 ? -7.996 -2.607 -8.617 1 98.69 320 ILE B C 1
ATOM 5721 O O . ILE B 1 320 ? -7.656 -1.457 -8.328 1 98.69 320 ILE B O 1
ATOM 5725 N N . ASN B 1 321 ? -7.484 -3.287 -9.609 1 98.75 321 ASN B N 1
ATOM 5726 C CA . ASN B 1 321 ? -6.246 -2.832 -10.227 1 98.75 321 ASN B CA 1
ATOM 5727 C C . ASN B 1 321 ? -6.512 -2.088 -11.531 1 98.75 321 ASN B C 1
ATOM 5729 O O . ASN B 1 321 ? -5.727 -1.225 -11.93 1 98.75 321 ASN B O 1
ATOM 5733 N N . GLY B 1 322 ? -7.602 -2.432 -12.219 1 98.5 322 GLY B N 1
ATOM 5734 C CA . GLY B 1 322 ? -7.852 -1.86 -13.531 1 98.5 322 GLY B CA 1
ATOM 5735 C C . GLY B 1 322 ? -6.82 -2.268 -14.57 1 98.5 322 GLY B C 1
ATOM 5736 O O . GLY B 1 322 ? -6.172 -1.412 -15.18 1 98.5 322 GLY B O 1
ATOM 5737 N N . TYR B 1 323 ? -6.723 -3.576 -14.836 1 98.62 323 TYR B N 1
ATOM 5738 C CA . TYR B 1 323 ? -5.73 -4.055 -15.789 1 98.62 323 TYR B CA 1
ATOM 5739 C C . TYR B 1 323 ? -5.973 -3.467 -17.172 1 98.62 323 TYR B C 1
ATOM 5741 O O . TYR B 1 323 ? -7.066 -3.594 -17.719 1 98.62 323 TYR B O 1
ATOM 5749 N N . ASP B 1 324 ? -4.93 -2.836 -17.719 1 98.25 324 ASP B N 1
ATOM 5750 C CA . ASP B 1 324 ? -4.965 -2.479 -19.141 1 98.25 324 ASP B CA 1
ATOM 5751 C C . ASP B 1 324 ? -4.793 -3.711 -20.016 1 98.25 324 ASP B C 1
ATOM 5753 O O . ASP B 1 324 ? -5.41 -3.811 -21.078 1 98.25 324 ASP B O 1
ATOM 5757 N N . GLU B 1 325 ? -3.885 -4.582 -19.516 1 98 325 GLU B N 1
ATOM 5758 C CA . GLU B 1 325 ? -3.598 -5.84 -20.219 1 98 325 GLU B CA 1
ATOM 5759 C C . GLU B 1 325 ? -3.336 -6.965 -19.219 1 98 325 GLU B C 1
ATOM 5761 O O . GLU B 1 325 ? -2.881 -6.723 -18.094 1 98 325 GLU B O 1
ATOM 5766 N N . LEU B 1 326 ? -3.668 -8.18 -19.703 1 98.31 326 LEU B N 1
ATOM 5767 C CA . LEU B 1 326 ? -3.318 -9.383 -18.969 1 98.31 326 LEU B CA 1
ATOM 5768 C C . LEU B 1 326 ? -2.227 -10.172 -19.688 1 98.31 326 LEU B C 1
ATOM 5770 O O . LEU B 1 326 ? -2.178 -10.188 -20.906 1 98.31 326 LEU B O 1
ATOM 5774 N N . ALA B 1 327 ? -1.348 -10.695 -18.938 1 98.06 327 ALA B N 1
ATOM 5775 C CA . ALA B 1 327 ? -0.444 -11.75 -19.391 1 98.06 327 ALA B CA 1
ATOM 5776 C C . ALA B 1 327 ? -0.871 -13.117 -18.844 1 98.06 327 ALA B C 1
ATOM 5778 O O . ALA B 1 327 ? -0.885 -13.336 -17.641 1 98.06 327 ALA B O 1
ATOM 5779 N N . LEU B 1 328 ? -1.268 -13.977 -19.734 1 98.19 328 LEU B N 1
ATOM 5780 C CA . LEU B 1 328 ? -1.701 -15.32 -19.375 1 98.19 328 LEU B CA 1
ATOM 5781 C C . LEU B 1 328 ? -0.564 -16.328 -19.531 1 98.19 328 LEU B C 1
ATOM 5783 O O . LEU B 1 328 ? -0.243 -16.734 -20.656 1 98.19 328 LEU B O 1
ATOM 5787 N N . CYS B 1 329 ? -0.076 -16.797 -18.406 1 95.25 329 CYS B N 1
ATOM 5788 C CA . CYS B 1 329 ? 1.11 -17.641 -18.438 1 95.25 329 CYS B CA 1
ATOM 5789 C C . CYS B 1 329 ? 0.729 -19.125 -18.391 1 95.25 329 CYS B C 1
ATOM 5791 O O . CYS B 1 329 ? -0.373 -19.469 -17.969 1 95.25 329 CYS B O 1
ATOM 5793 N N . LYS B 1 330 ? 1.588 -19.969 -19 1 93.81 330 LYS B N 1
ATOM 5794 C CA . LYS B 1 330 ? 1.584 -21.422 -18.875 1 93.81 330 LYS B CA 1
ATOM 5795 C C . LYS B 1 330 ? 0.418 -22.047 -19.641 1 93.81 330 LYS B C 1
ATOM 5797 O O . LYS B 1 330 ? -0.182 -23.031 -19.188 1 93.81 330 LYS B O 1
ATOM 5802 N N . ILE B 1 331 ? 0.061 -21.547 -20.703 1 96.38 331 ILE B N 1
ATOM 5803 C CA . ILE B 1 331 ? -1.003 -22.172 -21.484 1 96.38 331 ILE B CA 1
ATOM 5804 C C . ILE B 1 331 ? -0.52 -23.5 -22.031 1 96.38 331 ILE B C 1
ATOM 5806 O O . ILE B 1 331 ? -1.326 -24.391 -22.328 1 96.38 331 ILE B O 1
ATOM 5810 N N . ASP B 1 332 ? 0.814 -23.625 -22.234 1 94.69 332 ASP B N 1
ATOM 5811 C CA . ASP B 1 332 ? 1.419 -24.844 -22.766 1 94.69 332 ASP B CA 1
ATOM 5812 C C . ASP B 1 332 ? 1.094 -26.047 -21.891 1 94.69 332 ASP B C 1
ATOM 5814 O O . ASP B 1 332 ? 1.034 -27.172 -22.375 1 94.69 332 ASP B O 1
ATOM 5818 N N . LYS B 1 333 ? 0.875 -25.812 -20.609 1 93.38 333 LYS B N 1
ATOM 5819 C CA . LYS B 1 333 ? 0.532 -26.891 -19.688 1 93.38 333 LYS B CA 1
ATOM 5820 C C . LYS B 1 333 ? -0.835 -27.484 -20.016 1 93.38 333 LYS B C 1
ATOM 5822 O O . LYS B 1 333 ? -1.152 -28.594 -19.609 1 93.38 333 LYS B O 1
ATOM 5827 N N . LEU B 1 334 ? -1.583 -26.781 -20.781 1 95.5 334 LEU B N 1
ATOM 5828 C CA . LEU B 1 334 ? -2.932 -27.234 -21.125 1 95.5 334 LEU B CA 1
ATOM 5829 C C . LEU B 1 334 ? -2.957 -27.906 -22.484 1 95.5 334 LEU B C 1
ATOM 5831 O O . LEU B 1 334 ? -4.004 -28.375 -22.938 1 95.5 334 LEU B O 1
ATOM 5835 N N . ASP B 1 335 ? -1.919 -28.062 -23.094 1 95.56 335 ASP B N 1
ATOM 5836 C CA . ASP B 1 335 ? -1.806 -28.469 -24.5 1 95.56 335 ASP B CA 1
ATOM 5837 C C . ASP B 1 335 ? -2.436 -29.844 -24.734 1 95.56 335 ASP B C 1
ATOM 5839 O O . ASP B 1 335 ? -3 -30.094 -25.797 1 95.56 335 ASP B O 1
ATOM 5843 N N . ASP B 1 336 ? -2.281 -30.688 -23.797 1 93.12 336 ASP B N 1
ATOM 5844 C CA . ASP B 1 336 ? -2.654 -32.062 -24.047 1 93.12 336 ASP B CA 1
ATOM 5845 C C . ASP B 1 336 ? -4.031 -32.375 -23.453 1 93.12 336 ASP B C 1
ATOM 5847 O O . ASP B 1 336 ? -4.445 -33.562 -23.422 1 93.12 336 ASP B O 1
ATOM 5851 N N . LEU B 1 337 ? -4.723 -31.422 -23.047 1 94.19 337 LEU B N 1
ATOM 5852 C CA . LEU B 1 337 ? -6.02 -31.672 -22.422 1 94.19 337 LEU B CA 1
ATOM 5853 C C . LEU B 1 337 ? -7.133 -31.672 -23.469 1 94.19 337 LEU B C 1
ATOM 5855 O O . LEU B 1 337 ? -7.191 -30.781 -24.312 1 94.19 337 LEU B O 1
ATOM 5859 N N . PRO B 1 338 ? -7.996 -32.656 -23.406 1 94.62 338 PRO B N 1
ATOM 5860 C CA . PRO B 1 338 ? -9.117 -32.688 -24.344 1 94.62 338 PRO B CA 1
ATOM 5861 C C . PRO B 1 338 ? -10.211 -31.672 -23.984 1 94.62 338 PRO B C 1
ATOM 5863 O O . PRO B 1 338 ? -10.969 -31.25 -24.859 1 94.62 338 PRO B O 1
ATOM 5866 N N . GLU B 1 339 ? -10.32 -31.375 -22.703 1 94.94 339 GLU B N 1
ATOM 5867 C CA . GLU B 1 339 ? -11.289 -30.391 -22.203 1 94.94 339 GLU B CA 1
ATOM 5868 C C . GLU B 1 339 ? -10.68 -29.531 -21.109 1 94.94 339 GLU B C 1
ATOM 5870 O O . GLU B 1 339 ? -9.805 -29.969 -20.375 1 94.94 339 GLU B O 1
ATOM 5875 N N . ILE B 1 340 ? -11.141 -28.344 -21.078 1 95.5 340 ILE B N 1
ATOM 5876 C CA . ILE B 1 340 ? -10.648 -27.375 -20.109 1 95.5 340 ILE B CA 1
ATOM 5877 C C . ILE B 1 340 ? -11.828 -26.688 -19.422 1 95.5 340 ILE B C 1
ATOM 5879 O O . ILE B 1 340 ? -12.781 -26.25 -20.094 1 95.5 340 ILE B O 1
ATOM 5883 N N . LYS B 1 341 ? -11.773 -26.594 -18.094 1 95.75 341 LYS B N 1
ATOM 5884 C CA . LYS B 1 341 ? -12.836 -25.922 -17.344 1 95.75 341 LYS B CA 1
ATOM 5885 C C . LYS B 1 341 ? -12.438 -24.5 -16.969 1 95.75 341 LYS B C 1
ATOM 5887 O O . LYS B 1 341 ? -11.25 -24.219 -16.781 1 95.75 341 LYS B O 1
ATOM 5892 N N . ILE B 1 342 ? -13.422 -23.625 -16.953 1 98.06 342 ILE B N 1
ATOM 5893 C CA . ILE B 1 342 ? -13.297 -22.266 -16.484 1 98.06 342 ILE B CA 1
ATOM 5894 C C . ILE B 1 342 ? -14.328 -22 -15.391 1 98.06 342 ILE B C 1
ATOM 5896 O O . ILE B 1 342 ? -15.531 -22.203 -15.602 1 98.06 342 ILE B O 1
ATOM 5900 N N . CYS B 1 343 ? -13.859 -21.641 -14.211 1 98.56 343 CYS B N 1
ATOM 5901 C CA . CYS B 1 343 ? -14.797 -21.219 -13.18 1 98.56 343 CYS B CA 1
ATOM 5902 C C . CYS B 1 343 ? -15.359 -19.828 -13.5 1 98.56 343 CYS B C 1
ATOM 5904 O O . CYS B 1 343 ? -14.617 -18.859 -13.555 1 98.56 343 CYS B O 1
ATOM 5906 N N . VAL B 1 344 ? -16.688 -19.719 -13.625 1 98.62 344 VAL B N 1
ATOM 5907 C CA . VAL B 1 344 ? -17.25 -18.469 -14.133 1 98.62 344 VAL B CA 1
ATOM 5908 C C . VAL B 1 344 ? -18.031 -17.766 -13.031 1 98.62 344 VAL B C 1
ATOM 5910 O O . VAL B 1 344 ? -18.312 -16.578 -13.125 1 98.62 344 VAL B O 1
ATOM 5913 N N . ASP B 1 345 ? -18.375 -18.5 -11.977 1 98.56 345 ASP B N 1
ATOM 5914 C CA . ASP B 1 345 ? -19.156 -17.938 -10.875 1 98.56 345 ASP B CA 1
ATOM 5915 C C . ASP B 1 345 ? -19 -18.766 -9.609 1 98.56 345 ASP B C 1
ATOM 5917 O O . ASP B 1 345 ? -18.375 -19.828 -9.633 1 98.56 345 ASP B O 1
ATOM 5921 N N . TYR B 1 346 ? -19.5 -18.219 -8.5 1 98.62 346 TYR B N 1
ATOM 5922 C CA . TYR B 1 346 ? -19.562 -18.938 -7.234 1 98.62 346 TYR B CA 1
ATOM 5923 C C . TYR B 1 346 ? -21 -19.078 -6.754 1 98.62 346 TYR B C 1
ATOM 5925 O O . TYR B 1 346 ? -21.812 -18.172 -6.938 1 98.62 346 TYR B O 1
ATOM 5933 N N . LYS B 1 347 ? -21.266 -20.203 -6.188 1 98.56 347 LYS B N 1
ATOM 5934 C CA . LYS B 1 347 ? -22.453 -20.359 -5.363 1 98.56 347 LYS B CA 1
ATOM 5935 C C . LYS B 1 347 ? -22.094 -20.422 -3.881 1 98.56 347 LYS B C 1
ATOM 5937 O O . LYS B 1 347 ? -21.109 -21.047 -3.506 1 98.56 347 LYS B O 1
ATOM 5942 N N . LEU B 1 348 ? -22.797 -19.688 -3.09 1 97.81 348 LEU B N 1
ATOM 5943 C CA . LEU B 1 348 ? -22.703 -19.75 -1.634 1 97.81 348 LEU B CA 1
ATOM 5944 C C . LEU B 1 348 ? -24.031 -20.234 -1.04 1 97.81 348 LEU B C 1
ATOM 5946 O O . LEU B 1 348 ? -25.078 -19.625 -1.262 1 97.81 348 LEU B O 1
ATOM 5950 N N . ASP B 1 349 ? -24.031 -21.312 -0.382 1 96.38 349 ASP B N 1
ATOM 5951 C CA . ASP B 1 349 ? -25.234 -21.938 0.164 1 96.38 349 ASP B CA 1
ATOM 5952 C C . ASP B 1 349 ? -26.297 -22.125 -0.92 1 96.38 349 ASP B C 1
ATOM 5954 O O . ASP B 1 349 ? -27.453 -21.797 -0.726 1 96.38 349 ASP B O 1
ATOM 5958 N N . GLY B 1 350 ? -25.812 -22.562 -2.012 1 97.06 350 GLY B N 1
ATOM 5959 C CA . GLY B 1 350 ? -26.703 -22.969 -3.1 1 97.06 350 GLY B CA 1
ATOM 5960 C C . GLY B 1 350 ? -27.156 -21.797 -3.957 1 97.06 350 GLY B C 1
ATOM 5961 O O . GLY B 1 350 ? -27.828 -21.984 -4.973 1 97.06 350 GLY B O 1
ATOM 5962 N N . LYS B 1 351 ? -26.766 -20.641 -3.639 1 97.69 351 LYS B N 1
ATOM 5963 C CA . LYS B 1 351 ? -27.219 -19.469 -4.383 1 97.69 351 LYS B CA 1
ATOM 5964 C C . LYS B 1 351 ? -26.031 -18.75 -5.039 1 97.69 351 LYS B C 1
ATOM 5966 O O . LYS B 1 351 ? -24.984 -18.609 -4.434 1 97.69 351 LYS B O 1
ATOM 5971 N N . LEU B 1 352 ? -26.25 -18.312 -6.297 1 98.12 352 LEU B N 1
ATOM 5972 C CA . LEU B 1 352 ? -25.234 -17.531 -6.996 1 98.12 352 LEU B CA 1
ATOM 5973 C C . LEU B 1 352 ? -24.969 -16.219 -6.27 1 98.12 352 LEU B C 1
ATOM 5975 O O . LEU B 1 352 ? -25.906 -15.555 -5.812 1 98.12 352 LEU B O 1
ATOM 5979 N N . ILE B 1 353 ? -23.75 -15.859 -6.148 1 97.12 353 ILE B N 1
ATOM 5980 C CA . ILE B 1 353 ? -23.422 -14.602 -5.484 1 97.12 353 ILE B CA 1
ATOM 5981 C C . ILE B 1 353 ? -22.859 -13.617 -6.5 1 97.12 353 ILE B C 1
ATOM 5983 O O . ILE B 1 353 ? -22.156 -14.016 -7.438 1 97.12 353 ILE B O 1
ATOM 5987 N N . LYS B 1 354 ? -23.109 -12.359 -6.266 1 93.62 354 LYS B N 1
ATOM 5988 C CA . LYS B 1 354 ? -22.672 -11.305 -7.168 1 93.62 354 LYS B CA 1
ATOM 5989 C C . LYS B 1 354 ? -21.375 -10.656 -6.672 1 93.62 354 LYS B C 1
ATOM 5991 O O . LYS B 1 354 ? -20.484 -10.352 -7.465 1 93.62 354 LYS B O 1
ATOM 5996 N N . GLU B 1 355 ? -21.312 -10.508 -5.348 1 96.38 355 GLU B N 1
ATOM 5997 C CA . GLU B 1 355 ? -20.156 -9.852 -4.75 1 96.38 355 GLU B CA 1
ATOM 5998 C C . GLU B 1 355 ? -19.078 -10.859 -4.398 1 96.38 355 GLU B C 1
ATOM 6000 O O . GLU B 1 355 ? -19.375 -11.977 -3.977 1 96.38 355 GLU B O 1
ATOM 6005 N N . PHE B 1 356 ? -17.828 -10.461 -4.617 1 97.88 356 PHE B N 1
ATOM 6006 C CA . PHE B 1 356 ? -16.75 -11.305 -4.141 1 97.88 356 PHE B CA 1
ATOM 6007 C C . PHE B 1 356 ? -16.797 -11.438 -2.625 1 97.88 356 PHE B C 1
ATOM 6009 O O . PHE B 1 356 ? -16.812 -10.438 -1.908 1 97.88 356 PHE B O 1
ATOM 6016 N N . PRO B 1 357 ? -16.797 -12.602 -2.09 1 97.31 357 PRO B N 1
ATOM 6017 C CA . PRO B 1 357 ? -17.062 -12.82 -0.665 1 97.31 357 PRO B CA 1
ATOM 6018 C C . PRO B 1 357 ? -15.82 -12.586 0.199 1 97.31 357 PRO B C 1
ATOM 6020 O O . PRO B 1 357 ? -14.711 -12.484 -0.325 1 97.31 357 PRO B O 1
ATOM 6023 N N . ASN B 1 358 ? -16.016 -12.43 1.509 1 95.19 358 ASN B N 1
ATOM 6024 C CA . ASN B 1 358 ? -14.906 -12.414 2.451 1 95.19 358 ASN B CA 1
ATOM 6025 C C . ASN B 1 358 ? -14.273 -13.797 2.594 1 95.19 358 ASN B C 1
ATOM 6027 O O . ASN B 1 358 ? -14.758 -14.766 2.012 1 95.19 358 ASN B O 1
ATOM 6031 N N . THR B 1 359 ? -13.211 -13.875 3.305 1 95.5 359 THR B N 1
ATOM 6032 C CA . THR B 1 359 ? -12.383 -15.07 3.363 1 95.5 359 THR B CA 1
ATOM 6033 C C . THR B 1 359 ? -13.188 -16.266 3.873 1 95.5 359 THR B C 1
ATOM 6035 O O . THR B 1 359 ? -13.133 -17.344 3.297 1 95.5 359 THR B O 1
ATOM 6038 N N . GLU B 1 360 ? -13.953 -16.125 4.906 1 94.56 360 GLU B N 1
ATOM 6039 C CA . GLU B 1 360 ? -14.719 -17.219 5.504 1 94.56 360 GLU B CA 1
ATOM 6040 C C . GLU B 1 360 ? -15.773 -17.75 4.535 1 94.56 360 GLU B C 1
ATOM 6042 O O . GLU B 1 360 ? -15.953 -18.953 4.406 1 94.56 360 GLU B O 1
ATOM 6047 N N . ASP B 1 361 ? -16.438 -16.828 3.873 1 96.31 361 ASP B N 1
ATOM 6048 C CA . ASP B 1 361 ? -17.438 -17.234 2.887 1 96.31 361 ASP B CA 1
ATOM 6049 C C . ASP B 1 361 ? -16.781 -17.859 1.661 1 96.31 361 ASP B C 1
ATOM 6051 O O . ASP B 1 361 ? -17.328 -18.781 1.059 1 96.31 361 ASP B O 1
ATOM 6055 N N . LEU B 1 362 ? -15.617 -17.359 1.278 1 97.44 362 LEU B N 1
ATOM 6056 C CA . LEU B 1 362 ? -14.875 -17.891 0.138 1 97.44 362 LEU B CA 1
ATOM 6057 C C . LEU B 1 362 ? -14.508 -19.359 0.364 1 97.44 362 LEU B C 1
ATOM 6059 O O . LEU B 1 362 ? -14.438 -20.125 -0.589 1 97.44 362 LEU B O 1
ATOM 6063 N N . GLU B 1 363 ? -14.344 -19.75 1.612 1 95.44 363 GLU B N 1
ATOM 6064 C CA . GLU B 1 363 ? -14.016 -21.125 1.959 1 95.44 363 GLU B CA 1
ATOM 6065 C C . GLU B 1 363 ? -15.195 -22.062 1.682 1 95.44 363 GLU B C 1
ATOM 6067 O O . GLU B 1 363 ? -15.016 -23.266 1.5 1 95.44 363 GLU B O 1
ATOM 6072 N N . LYS B 1 364 ? -16.359 -21.484 1.55 1 96.06 364 LYS B N 1
ATOM 6073 C CA . LYS B 1 364 ? -17.562 -22.297 1.484 1 96.06 364 LYS B CA 1
ATOM 6074 C C . LYS B 1 364 ? -18.172 -22.281 0.082 1 96.06 364 LYS B C 1
ATOM 6076 O O . LYS B 1 364 ? -19.094 -23.031 -0.212 1 96.06 364 LYS B O 1
ATOM 6081 N N . VAL B 1 365 ? -17.609 -21.5 -0.752 1 98 365 VAL B N 1
ATOM 6082 C CA . VAL B 1 365 ? -18.266 -21.328 -2.047 1 98 365 VAL B CA 1
ATOM 6083 C C . VAL B 1 365 ? -18.062 -22.578 -2.893 1 98 365 VAL B C 1
ATOM 6085 O O . VAL B 1 365 ? -17.109 -23.328 -2.693 1 98 365 VAL B O 1
ATOM 6088 N N . GLU B 1 366 ? -19.031 -22.781 -3.764 1 97.94 366 GLU B N 1
ATOM 6089 C CA . GLU B 1 366 ? -18.953 -23.781 -4.82 1 97.94 366 GLU B CA 1
ATOM 6090 C C . GLU B 1 366 ? -18.703 -23.141 -6.18 1 97.94 366 GLU B C 1
ATOM 6092 O O . GLU B 1 366 ? -19.484 -22.297 -6.629 1 97.94 366 GLU B O 1
ATOM 6097 N N . PRO B 1 367 ? -17.625 -23.531 -6.812 1 98.06 367 PRO B N 1
ATOM 6098 C CA . PRO B 1 367 ? -17.359 -22.969 -8.141 1 98.06 367 PRO B CA 1
ATOM 6099 C C . PRO B 1 367 ? -18.359 -23.438 -9.195 1 98.06 367 PRO B C 1
ATOM 6101 O O . PRO B 1 367 ? -18.781 -24.609 -9.172 1 98.06 367 PRO B O 1
ATOM 6104 N N . VAL B 1 368 ? -18.75 -22.594 -10.055 1 98.56 368 VAL B N 1
ATOM 6105 C CA . VAL B 1 368 ? -19.547 -22.906 -11.234 1 98.56 368 VAL B CA 1
ATOM 6106 C C . VAL B 1 368 ? -18.672 -22.891 -12.484 1 98.56 368 VAL B C 1
ATOM 6108 O O . VAL B 1 368 ? -18 -21.891 -12.766 1 98.56 368 VAL B O 1
ATOM 6111 N N . TYR B 1 369 ? -18.75 -23.984 -13.281 1 97.88 369 TYR B N 1
ATOM 6112 C CA . TYR B 1 369 ? -17.797 -24.125 -14.383 1 97.88 369 TYR B CA 1
ATOM 6113 C C . TYR B 1 369 ? -18.516 -24.125 -15.727 1 97.88 369 TYR B C 1
ATOM 6115 O O . TYR B 1 369 ? -19.688 -24.516 -15.82 1 97.88 369 TYR B O 1
ATOM 6123 N N . ILE B 1 370 ? -17.875 -23.641 -16.688 1 98.56 370 ILE B N 1
ATOM 6124 C CA . ILE B 1 370 ? -18.125 -24.016 -18.078 1 98.56 370 ILE B CA 1
ATOM 6125 C C . ILE B 1 370 ? -16.969 -24.844 -18.609 1 98.56 370 ILE B C 1
ATOM 6127 O O . ILE B 1 370 ? -15.867 -24.812 -18.078 1 98.56 370 ILE B O 1
ATOM 6131 N N . THR B 1 371 ? -17.234 -25.594 -19.594 1 97.94 371 THR B N 1
ATOM 6132 C CA . THR B 1 371 ? -16.219 -26.469 -20.188 1 97.94 371 THR B CA 1
ATOM 6133 C C . THR B 1 371 ? -15.977 -26.094 -21.656 1 97.94 371 THR B C 1
ATOM 6135 O O . THR B 1 371 ? -16.922 -25.859 -22.406 1 97.94 371 THR B O 1
ATOM 6138 N N . LEU B 1 372 ? -14.805 -25.984 -21.984 1 98.19 372 LEU B N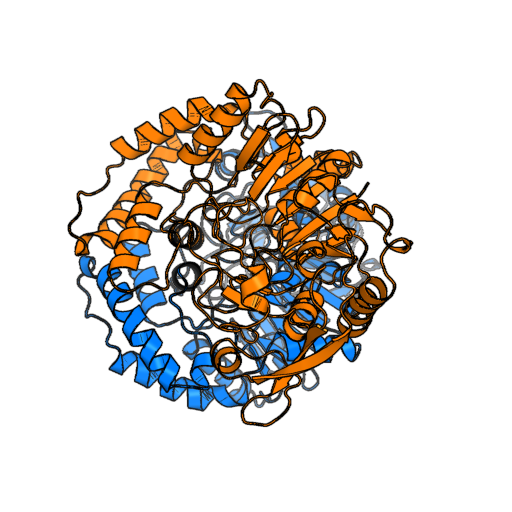 1
ATOM 6139 C CA . LEU B 1 372 ? -14.383 -25.719 -23.359 1 98.19 372 LEU B CA 1
ATOM 6140 C C . LEU B 1 372 ? -13.562 -26.891 -23.906 1 98.19 372 LEU B C 1
ATOM 6142 O O . LEU B 1 372 ? -12.914 -27.609 -23.141 1 98.19 372 LEU B O 1
ATOM 6146 N N . PRO B 1 373 ? -13.602 -27 -25.234 1 97.88 373 PRO B N 1
ATOM 6147 C CA . PRO B 1 373 ? -12.703 -28.016 -25.797 1 97.88 373 PRO B CA 1
ATOM 6148 C C . PRO B 1 373 ? -11.234 -27.625 -25.688 1 97.88 373 PRO B C 1
ATOM 6150 O O . PRO B 1 373 ? -10.883 -26.453 -25.844 1 97.88 373 PRO B O 1
ATOM 6153 N N . GLY B 1 374 ? -10.453 -28.625 -25.328 1 97.19 374 GLY B N 1
ATOM 6154 C CA . GLY B 1 374 ? -9.016 -28.406 -25.391 1 97.19 374 GLY B CA 1
ATOM 6155 C C . GLY B 1 374 ? -8.484 -28.359 -26.812 1 97.19 374 GLY B C 1
ATOM 6156 O O . GLY B 1 374 ? -9.258 -28.438 -27.781 1 97.19 374 GLY B O 1
ATOM 6157 N N . TRP B 1 375 ? -7.203 -28.141 -26.953 1 97.62 375 TRP B N 1
ATOM 6158 C CA . TRP B 1 375 ? -6.684 -27.969 -28.312 1 97.62 375 TRP B CA 1
ATOM 6159 C C . TRP B 1 375 ? -5.695 -29.078 -28.672 1 97.62 375 TRP B C 1
ATOM 6161 O O . TRP B 1 375 ? -5.301 -29.219 -29.828 1 97.62 375 TRP B O 1
ATOM 6171 N N . LEU B 1 376 ? -5.301 -29.938 -27.812 1 96.44 376 LEU B N 1
ATOM 6172 C CA . LEU B 1 376 ? -4.5 -31.109 -28.094 1 96.44 376 LEU B CA 1
ATOM 6173 C C . LEU B 1 376 ? -3.414 -30.812 -29.125 1 96.44 376 LEU B C 1
ATOM 6175 O O . LEU B 1 376 ? -3.256 -31.547 -30.109 1 96.44 376 LEU B O 1
ATOM 6179 N N . SER B 1 377 ? -2.75 -29.812 -28.953 1 97.12 377 SER B N 1
ATOM 6180 C CA . SER B 1 377 ? -1.676 -29.375 -29.844 1 97.12 377 SER B CA 1
ATOM 6181 C C . SER B 1 377 ? -0.575 -28.656 -29.062 1 97.12 377 SER B C 1
ATOM 6183 O O . SER B 1 377 ? -0.855 -27.922 -28.109 1 97.12 377 SER B O 1
ATOM 6185 N N . ASP B 1 378 ? 0.607 -28.828 -29.625 1 97.25 378 ASP B N 1
ATOM 6186 C CA . ASP B 1 378 ? 1.769 -28.188 -29.016 1 97.25 378 ASP B CA 1
ATOM 6187 C C . ASP B 1 378 ? 1.807 -26.688 -29.344 1 97.25 378 ASP B C 1
ATOM 6189 O O . ASP B 1 378 ? 1.763 -26.297 -30.5 1 97.25 378 ASP B O 1
ATOM 6193 N N . THR B 1 379 ? 1.871 -25.844 -28.25 1 97.81 379 THR B N 1
ATOM 6194 C CA . THR B 1 379 ? 1.877 -24.406 -28.469 1 97.81 379 THR B CA 1
ATOM 6195 C C . THR B 1 379 ? 3.268 -23.828 -28.219 1 97.81 379 THR B C 1
ATOM 6197 O O . THR B 1 379 ? 3.496 -22.641 -28.438 1 97.81 379 THR B O 1
ATOM 6200 N N . THR B 1 380 ? 4.254 -24.578 -27.859 1 96.56 380 THR B N 1
ATOM 6201 C CA . THR B 1 380 ? 5.523 -24.125 -27.297 1 96.56 380 THR B CA 1
ATOM 6202 C C . THR B 1 380 ? 6.312 -23.312 -28.328 1 96.56 380 THR B C 1
ATOM 6204 O O . THR B 1 380 ? 7.191 -22.531 -27.969 1 96.56 380 THR B O 1
ATOM 6207 N N . LYS B 1 381 ? 5.988 -23.469 -29.609 1 96.69 381 LYS B N 1
ATOM 6208 C CA . LYS B 1 381 ? 6.762 -22.797 -30.641 1 96.69 381 LYS B CA 1
ATOM 6209 C C . LYS B 1 381 ? 6.012 -21.578 -31.203 1 96.69 381 LYS B C 1
ATOM 6211 O O . LYS B 1 381 ? 6.523 -20.875 -32.062 1 96.69 381 LYS B O 1
ATOM 6216 N N . ILE B 1 382 ? 4.926 -21.312 -30.719 1 97.75 382 ILE B N 1
ATOM 6217 C CA . ILE B 1 382 ? 4.102 -20.219 -31.219 1 97.75 382 ILE B CA 1
ATOM 6218 C C . ILE B 1 382 ? 4.551 -18.906 -30.594 1 97.75 382 ILE B C 1
ATOM 6220 O O . ILE B 1 382 ? 4.863 -18.859 -29.406 1 97.75 382 ILE B O 1
ATOM 6224 N N . ARG B 1 383 ? 4.516 -17.844 -31.422 1 97.5 383 ARG B N 1
ATOM 6225 C CA . ARG B 1 383 ? 5.023 -16.562 -30.922 1 97.5 383 ARG B CA 1
ATOM 6226 C C . ARG B 1 383 ? 4.031 -15.438 -31.203 1 97.5 383 ARG B C 1
ATOM 6228 O O . ARG B 1 383 ? 4.207 -14.312 -30.734 1 97.5 383 ARG B O 1
ATOM 6235 N N . ARG B 1 384 ? 3.07 -15.766 -32.094 1 97.12 384 ARG B N 1
ATOM 6236 C CA . ARG B 1 384 ? 1.967 -14.836 -32.312 1 97.12 384 ARG B CA 1
ATOM 6237 C C . ARG B 1 384 ? 0.646 -15.43 -31.844 1 97.12 384 ARG B C 1
ATOM 6239 O O . ARG B 1 384 ? 0.336 -16.594 -32.125 1 97.12 384 ARG B O 1
ATOM 6246 N N . LEU B 1 385 ? -0.174 -14.641 -31.047 1 98.12 385 LEU B N 1
ATOM 6247 C CA . LEU B 1 385 ? -1.445 -15.125 -30.516 1 98.12 385 LEU B CA 1
ATOM 6248 C C . LEU B 1 385 ? -2.332 -15.656 -31.641 1 98.12 385 LEU B C 1
ATOM 6250 O O . LEU B 1 385 ? -3.027 -16.656 -31.469 1 98.12 385 LEU B O 1
ATOM 6254 N N . ASP B 1 386 ? -2.248 -15.023 -32.812 1 97.81 386 ASP B N 1
ATOM 6255 C CA . ASP B 1 386 ? -3.088 -15.398 -33.938 1 97.81 386 ASP B CA 1
ATOM 6256 C C . ASP B 1 386 ? -2.715 -16.781 -34.469 1 97.81 386 ASP B C 1
ATOM 6258 O O . ASP B 1 386 ? -3.48 -17.391 -35.219 1 97.81 386 ASP B O 1
ATOM 6262 N N . ASP B 1 387 ? -1.57 -17.281 -34.125 1 98.38 387 ASP B N 1
ATOM 6263 C CA . ASP B 1 387 ? -1.103 -18.578 -34.625 1 98.38 387 ASP B CA 1
ATOM 6264 C C . ASP B 1 387 ? -1.478 -19.703 -33.688 1 98.38 387 ASP B C 1
ATOM 6266 O O . ASP B 1 387 ? -1.236 -20.875 -33.969 1 98.38 387 ASP B O 1
ATOM 6270 N N . LEU B 1 388 ? -2.074 -19.391 -32.625 1 98.56 388 LEU B N 1
ATOM 6271 C CA . LEU B 1 388 ? -2.506 -20.406 -31.672 1 98.56 388 LEU B CA 1
ATOM 6272 C C . LEU B 1 388 ? -3.633 -21.25 -32.25 1 98.56 388 LEU B C 1
ATOM 6274 O O . LEU B 1 388 ? -4.355 -20.797 -33.156 1 98.56 388 LEU B O 1
ATOM 6278 N N . PRO B 1 389 ? -3.725 -22.469 -31.75 1 98.31 389 PRO B N 1
ATOM 6279 C CA . PRO B 1 389 ? -4.875 -23.281 -32.188 1 98.31 389 PRO B CA 1
ATOM 6280 C C . PRO B 1 389 ? -6.211 -22.594 -31.891 1 98.31 389 PRO B C 1
ATOM 6282 O O . PRO B 1 389 ? -6.328 -21.859 -30.906 1 98.31 389 PRO B O 1
ATOM 6285 N N . ASP B 1 390 ? -7.191 -22.828 -32.625 1 98.44 390 ASP B N 1
ATOM 6286 C CA . ASP B 1 390 ? -8.484 -22.172 -32.562 1 98.44 390 ASP B CA 1
ATOM 6287 C C . ASP B 1 390 ? -9.078 -22.297 -31.156 1 98.44 390 ASP B C 1
ATOM 6289 O O . ASP B 1 390 ? -9.625 -21.344 -30.609 1 98.44 390 ASP B O 1
ATOM 6293 N N . ASN B 1 391 ? -8.953 -23.5 -30.641 1 98.56 391 ASN B N 1
ATOM 6294 C CA . ASN B 1 391 ? -9.523 -23.719 -29.312 1 98.56 391 ASN B CA 1
ATOM 6295 C C . ASN B 1 391 ? -8.781 -22.922 -28.234 1 98.56 391 ASN B C 1
ATOM 6297 O O . ASN B 1 391 ? -9.375 -22.484 -27.25 1 98.56 391 ASN B O 1
ATOM 6301 N N . ALA B 1 392 ? -7.5 -22.75 -28.438 1 98.5 392 ALA B N 1
ATOM 6302 C CA . ALA B 1 392 ? -6.73 -21.906 -27.5 1 98.5 392 ALA B CA 1
ATOM 6303 C C . ALA B 1 392 ? -7.152 -20.453 -27.609 1 98.5 392 ALA B C 1
ATOM 6305 O O . ALA B 1 392 ? -7.281 -19.766 -26.594 1 98.5 392 ALA B O 1
ATOM 6306 N N . LYS B 1 393 ? -7.332 -20.016 -28.828 1 98.56 393 LYS B N 1
ATOM 6307 C CA . LYS B 1 393 ? -7.816 -18.656 -29.047 1 98.56 393 LYS B CA 1
ATOM 6308 C C . LYS B 1 393 ? -9.18 -18.453 -28.391 1 98.56 393 LYS B C 1
ATOM 6310 O O . LYS B 1 393 ? -9.438 -17.406 -27.812 1 98.56 393 LYS B O 1
ATOM 6315 N N . LYS B 1 394 ? -9.984 -19.422 -28.516 1 98.56 394 LYS B N 1
ATOM 6316 C CA . LYS B 1 394 ? -11.312 -19.359 -27.906 1 98.56 394 LYS B CA 1
ATOM 6317 C C . LYS B 1 394 ? -11.211 -19.281 -26.391 1 98.56 394 LYS B C 1
ATOM 6319 O O . LYS B 1 394 ? -11.961 -18.531 -25.75 1 98.56 394 LYS B O 1
ATOM 6324 N N . TYR B 1 395 ? -10.32 -20.125 -25.844 1 98.38 395 TYR B N 1
ATOM 6325 C CA . TYR B 1 395 ? -10.07 -20.109 -24.406 1 98.38 395 TYR B CA 1
ATOM 6326 C C . TYR B 1 395 ? -9.68 -18.703 -23.953 1 98.38 395 TYR B C 1
ATOM 6328 O O . TYR B 1 395 ? -10.258 -18.172 -23 1 98.38 395 TYR B O 1
ATOM 6336 N N . ILE B 1 396 ? -8.766 -18.078 -24.656 1 98.62 396 ILE B N 1
ATOM 6337 C CA . ILE B 1 396 ? -8.25 -16.75 -24.344 1 98.62 396 ILE B CA 1
ATOM 6338 C C . ILE B 1 396 ? -9.359 -15.711 -24.5 1 98.62 396 ILE B C 1
ATOM 6340 O O . ILE B 1 396 ? -9.547 -14.859 -23.625 1 98.62 396 ILE B O 1
ATOM 6344 N N . LYS B 1 397 ? -10.109 -15.773 -25.547 1 98.56 397 LYS B N 1
ATOM 6345 C CA . LYS B 1 397 ? -11.203 -14.844 -25.812 1 98.56 397 LYS B CA 1
ATOM 6346 C C . LYS B 1 397 ? -12.281 -14.938 -24.719 1 98.56 397 LYS B C 1
ATOM 6348 O O . LYS B 1 397 ? -12.844 -13.922 -24.312 1 98.56 397 LYS B O 1
ATOM 6353 N N . THR B 1 398 ? -12.578 -16.156 -24.344 1 98.75 398 THR B N 1
ATOM 6354 C CA . THR B 1 398 ? -13.555 -16.344 -23.281 1 98.75 398 THR B CA 1
ATOM 6355 C C . THR B 1 398 ? -13.109 -15.648 -22 1 98.75 398 THR B C 1
ATOM 6357 O O . THR B 1 398 ? -13.914 -14.992 -21.328 1 98.75 398 THR B O 1
ATOM 6360 N N . ILE B 1 399 ? -11.844 -15.781 -21.625 1 98.69 399 ILE B N 1
ATOM 6361 C CA . ILE B 1 399 ? -11.297 -15.125 -20.453 1 98.69 399 ILE B CA 1
ATOM 6362 C C . ILE B 1 399 ? -11.414 -13.609 -20.594 1 98.69 399 ILE B C 1
ATOM 6364 O O . ILE B 1 399 ? -11.844 -12.922 -19.672 1 98.69 399 ILE B O 1
ATOM 6368 N N . GLU B 1 400 ? -11.047 -13.055 -21.75 1 98.75 400 GLU B N 1
ATOM 6369 C CA . GLU B 1 400 ? -11.133 -11.617 -22.031 1 98.75 400 GLU B CA 1
ATOM 6370 C C . GLU B 1 400 ? -12.555 -11.102 -21.844 1 98.75 400 GLU B C 1
ATOM 6372 O O . GLU B 1 400 ? -12.766 -10.078 -21.188 1 98.75 400 GLU B O 1
ATOM 6377 N N . ASP B 1 401 ? -13.5 -11.836 -22.422 1 98.62 401 ASP B N 1
ATOM 6378 C CA . ASP B 1 401 ? -14.906 -11.43 -22.375 1 98.62 401 ASP B CA 1
ATOM 6379 C C . ASP B 1 401 ? -15.438 -11.43 -20.953 1 98.62 401 ASP B C 1
ATOM 6381 O O . ASP B 1 401 ? -16.188 -10.531 -20.562 1 98.62 401 ASP B O 1
ATOM 6385 N N . LEU B 1 402 ? -15.055 -12.43 -20.266 1 98.5 402 LEU B N 1
ATOM 6386 C CA . LEU B 1 402 ? -15.57 -12.578 -18.906 1 98.5 402 LEU B CA 1
ATOM 6387 C C . LEU B 1 402 ? -14.922 -11.562 -17.969 1 98.5 402 LEU B C 1
ATOM 6389 O O . LEU B 1 402 ? -15.594 -11 -17.094 1 98.5 402 LEU B O 1
ATOM 6393 N N . VAL B 1 403 ? -13.648 -11.273 -18.062 1 98.38 403 VAL B N 1
ATOM 6394 C CA . VAL B 1 403 ? -12.914 -10.391 -17.156 1 98.38 403 VAL B CA 1
ATOM 6395 C C . VAL B 1 403 ? -13.117 -8.938 -17.578 1 98.38 403 VAL B C 1
ATOM 6397 O O . VAL B 1 403 ? -13.188 -8.039 -16.734 1 98.38 403 VAL B O 1
ATOM 6400 N N . GLY B 1 404 ? -13.219 -8.688 -18.812 1 97.75 404 GLY B N 1
ATOM 6401 C CA . GLY B 1 404 ? -13.414 -7.34 -19.328 1 97.75 404 GLY B CA 1
ATOM 6402 C C . GLY B 1 404 ? -12.117 -6.613 -19.609 1 97.75 404 GLY B C 1
ATOM 6403 O O . GLY B 1 404 ? -12.008 -5.41 -19.359 1 97.75 404 GLY B O 1
ATOM 6404 N N . THR B 1 405 ? -11.141 -7.316 -19.969 1 97.81 405 THR B N 1
ATOM 6405 C CA . THR B 1 405 ? -9.867 -6.715 -20.359 1 97.81 405 THR B CA 1
ATOM 6406 C C . THR B 1 405 ? -9.164 -7.57 -21.406 1 97.81 405 THR B C 1
ATOM 6408 O O . THR B 1 405 ? -9.625 -8.664 -21.734 1 97.81 405 THR B O 1
ATOM 6411 N N . THR B 1 406 ? -8.07 -7.105 -21.984 1 98.19 406 THR B N 1
ATOM 6412 C CA . THR B 1 406 ? -7.391 -7.738 -23.109 1 98.19 406 THR B CA 1
ATOM 6413 C C . THR B 1 406 ? -6.223 -8.594 -22.625 1 98.19 406 THR B C 1
ATOM 6415 O O . THR B 1 406 ? -5.426 -8.148 -21.797 1 98.19 406 THR B O 1
ATOM 6418 N N . VAL B 1 407 ? -6.176 -9.82 -23.109 1 98.5 407 VAL B N 1
ATOM 6419 C CA . VAL B 1 407 ? -4.977 -10.633 -22.953 1 98.5 407 VAL B CA 1
ATOM 6420 C C . VAL B 1 407 ? -3.979 -10.312 -24.062 1 98.5 407 VAL B C 1
ATOM 6422 O O . VAL B 1 407 ? -4.188 -10.672 -25.219 1 98.5 407 VAL B O 1
ATOM 6425 N N . ALA B 1 408 ? -2.893 -9.68 -23.656 1 98.06 408 ALA B N 1
ATOM 6426 C CA . ALA B 1 408 ? -1.95 -9.195 -24.672 1 98.06 408 ALA B CA 1
ATOM 6427 C C . ALA B 1 408 ? -0.746 -10.125 -24.781 1 98.06 408 ALA B C 1
ATOM 6429 O O . ALA B 1 408 ? -0.055 -10.133 -25.797 1 98.06 408 ALA B O 1
ATOM 6430 N N . TYR B 1 409 ? -0.467 -10.883 -23.781 1 97.56 409 TYR B N 1
ATOM 6431 C CA . TYR B 1 409 ? 0.678 -11.789 -23.719 1 97.56 409 TYR B CA 1
ATOM 6432 C C . TYR B 1 409 ? 0.251 -13.18 -23.266 1 97.56 409 TYR B C 1
ATOM 6434 O O . TYR B 1 409 ? -0.596 -13.312 -22.375 1 97.56 409 TYR B O 1
ATOM 6442 N N . VAL B 1 410 ? 0.815 -14.164 -23.922 1 98.19 410 VAL B N 1
ATOM 6443 C CA . VAL B 1 410 ? 0.516 -15.539 -23.547 1 98.19 410 VAL B CA 1
ATOM 6444 C C . VAL B 1 410 ? 1.813 -16.344 -23.422 1 98.19 410 VAL B C 1
ATOM 6446 O O . VAL B 1 410 ? 2.592 -16.422 -24.375 1 98.19 410 VAL B O 1
ATOM 6449 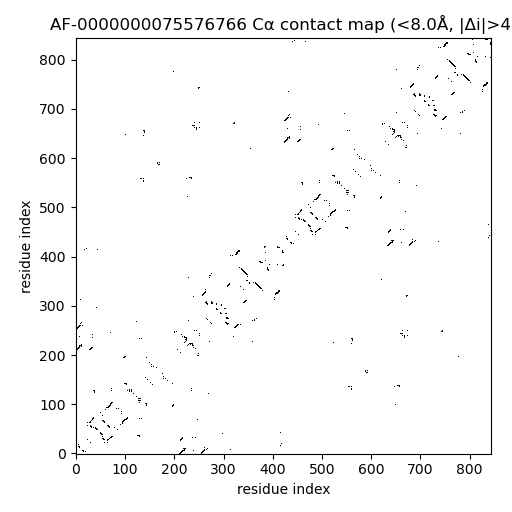N N . GLY B 1 411 ? 2.033 -16.875 -22.25 1 96.25 411 GLY B N 1
ATOM 6450 C CA . GLY B 1 411 ? 3.186 -17.734 -22.047 1 96.25 411 GLY B CA 1
ATOM 6451 C C . GLY B 1 411 ? 2.975 -19.141 -22.594 1 96.25 411 GLY B C 1
ATOM 6452 O O . GLY B 1 411 ? 2.021 -19.828 -22.219 1 96.25 411 GLY B O 1
ATOM 6453 N N . VAL B 1 412 ? 3.912 -19.625 -23.438 1 96.62 412 VAL B N 1
ATOM 6454 C CA . VAL B 1 412 ? 3.77 -20.922 -24.078 1 96.62 412 VAL B CA 1
ATOM 6455 C C . VAL B 1 412 ? 4.926 -21.828 -23.688 1 96.62 412 VAL B C 1
ATOM 6457 O O . VAL B 1 412 ? 5.246 -22.781 -24.391 1 96.62 412 VAL B O 1
ATOM 6460 N N . GLY B 1 413 ? 5.547 -21.438 -22.641 1 89.88 413 GLY B N 1
ATOM 6461 C CA . GLY B 1 413 ? 6.672 -22.188 -22.109 1 89.88 413 GLY B CA 1
ATOM 6462 C C . GLY B 1 413 ? 7.414 -21.453 -21 1 89.88 413 GLY B C 1
ATOM 6463 O O . GLY B 1 413 ? 7.059 -20.328 -20.641 1 89.88 413 GLY B O 1
ATOM 6464 N N . PRO B 1 414 ? 8.461 -22.016 -20.391 1 80.88 414 PRO B N 1
ATOM 6465 C CA . PRO B 1 414 ? 9.141 -21.484 -19.219 1 80.88 414 PRO B CA 1
ATOM 6466 C C . PRO B 1 414 ? 10.141 -20.375 -19.562 1 80.88 414 PRO B C 1
ATOM 6468 O O . PRO B 1 414 ? 10.398 -19.5 -18.734 1 80.88 414 PRO B O 1
ATOM 6471 N N . ASP B 1 415 ? 10.594 -20.375 -20.797 1 80.88 415 ASP B N 1
ATOM 6472 C CA . ASP B 1 415 ? 11.656 -19.453 -21.156 1 80.88 415 ASP B CA 1
ATOM 6473 C C . ASP B 1 415 ? 11.094 -18.062 -21.453 1 80.88 415 ASP B C 1
ATOM 6475 O O . ASP B 1 415 ? 9.93 -17.938 -21.844 1 80.88 415 ASP B O 1
ATOM 6479 N N . ARG B 1 416 ? 11.984 -17.078 -21.312 1 79.06 416 ARG B N 1
ATOM 6480 C CA . ARG B 1 416 ? 11.609 -15.695 -21.578 1 79.06 416 ARG B CA 1
ATOM 6481 C C . ARG B 1 416 ? 11.039 -15.539 -22.984 1 79.06 416 ARG B C 1
ATOM 6483 O O . ARG B 1 416 ? 10.094 -14.773 -23.188 1 79.06 416 ARG B O 1
ATOM 6490 N N . GLU B 1 417 ? 11.594 -16.25 -23.891 1 84.56 417 GLU B N 1
ATOM 6491 C CA . GLU B 1 417 ? 11.219 -16.109 -25.297 1 84.56 417 GLU B CA 1
ATOM 6492 C C . GLU B 1 417 ? 9.938 -16.891 -25.609 1 84.56 417 GLU B C 1
ATOM 6494 O O . GLU B 1 417 ? 9.328 -16.688 -26.656 1 84.56 417 GLU B O 1
ATOM 6499 N N . ASP B 1 418 ? 9.539 -17.734 -24.734 1 91.81 418 ASP B N 1
ATOM 6500 C CA . ASP B 1 418 ? 8.336 -18.531 -24.938 1 91.81 418 ASP B CA 1
ATOM 6501 C C . ASP B 1 418 ? 7.078 -17.703 -24.688 1 91.81 418 ASP B C 1
ATOM 6503 O O . ASP B 1 418 ? 6.289 -18 -23.797 1 91.81 418 ASP B O 1
ATOM 6507 N N . LEU B 1 419 ? 6.945 -16.719 -25.422 1 95.25 419 LEU B N 1
ATOM 6508 C CA . LEU B 1 419 ? 5.852 -15.766 -25.266 1 95.25 419 LEU B CA 1
ATOM 6509 C C . LEU B 1 419 ? 5.188 -15.469 -26.609 1 95.25 419 LEU B C 1
ATOM 6511 O O . LEU B 1 419 ? 5.867 -15.156 -27.594 1 95.25 419 LEU B O 1
ATOM 6515 N N . ALA B 1 420 ? 3.881 -15.758 -26.703 1 97.69 420 ALA B N 1
ATOM 6516 C CA . ALA B 1 420 ? 3.076 -15.312 -27.844 1 97.69 420 ALA B CA 1
ATOM 6517 C C . ALA B 1 420 ? 2.467 -13.938 -27.578 1 97.69 420 ALA B C 1
ATOM 6519 O O . ALA B 1 420 ? 1.82 -13.727 -26.547 1 97.69 420 ALA B O 1
ATOM 6520 N N . ILE B 1 421 ? 2.666 -13.047 -28.406 1 96.94 421 ILE B N 1
ATOM 6521 C CA . ILE B 1 421 ? 2.262 -11.664 -28.188 1 96.94 421 ILE B CA 1
ATOM 6522 C C . ILE B 1 421 ? 1.199 -11.273 -29.219 1 96.94 421 ILE B C 1
ATOM 6524 O O . ILE B 1 421 ? 1.229 -11.742 -30.359 1 96.94 421 ILE B O 1
ATOM 6528 N N . ARG B 1 422 ? 0.254 -10.469 -28.812 1 95.62 422 ARG B N 1
ATOM 6529 C CA . ARG B 1 422 ? -0.826 -10 -29.688 1 95.62 422 ARG B CA 1
ATOM 6530 C C . ARG B 1 422 ? -0.3 -9.055 -30.75 1 95.62 422 ARG B C 1
ATOM 6532 O O . ARG B 1 422 ? 0.453 -8.125 -30.453 1 95.62 422 ARG B O 1
#

Organism: Acetobacterium woodii (strain ATCC 29683 / DSM 1030 / JCM 2381 / KCTC 1655 / WB1) (NCBI:txid931626)

Nearest PDB structures (foldseek):
  4m9d-assembly1_A  TM=9.529E-01  e=2.682E-55  Bacillus anthracis str. 'Ames Ancestor'
  3r7t-assembly1_A  TM=9.547E-01  e=5.212E-48  Campylobacter jejuni subsp. jejuni NCTC 11168 = ATCC 700819
  1ade-assembly1_A  TM=9.403E-01  e=2.015E-47  Escherichia coli
  5i33-assembly1_B  TM=9.583E-01  e=1.490E-45  Cryptococcus neoformans H99
  5k7x-assembly3_E  TM=9.231E-01  e=1.914E-32  Pyrococcus horikoshii OT3